Protein AF-A0A7W0SXR6-F1 (afdb_monomer_lite)

Secondary structure (DSSP, 8-state):
-PEEEE-SSS-EEEETTEE----TTHHHHHHHHHHHTTTS-B-HHHHHHHHHTT---TTHHHHHHHHHHHHHHHH-SS--TT-TTTSSEEEETTEEEE---TTSBHHHHHHHHHHHHHHHHHTT-HHHHHHHHHHHHHT--SSTTGGGTT-GGGHHHHHHHHHHHHHHHHHHHHHHHHTT-HHHHHHHHHHHHHHSTT-HHHHHHHHHHHHHTT-HHHHHHHHHHHHHHHHHHTS-PPPHHHHHHHHHHHTT-GGGSPP------------------------------------------SSSSTTS--------PPPSSEEEEEETTEEEEEEE-SS-EEEEEEETTEEEEEETTTTEEEEE-TTT--EEEEEE-SSSEEEEEE-SS-EEEEETTTTEEEEEETTTTEEEEEEE--S-EEEEEEETTEEEEEETTTTEEEEEETTT--EEEEEE--S-EEEEEEETTEEEEEETTTTEEEEEETTTTEEEEEEE--S-EEEEEEETTEEEEEETTTTEEEEEETTTTEEEEEEE--SSEEEEEEETTEEEEEETTTTEEEEEETTTTEEEEEEE-SSEEEEEEE-SS-EEEEEE---GGG--SEEEEE---GGGTT--STT-GGGHHHHTTT---SEEE-SSSSGGGG-EEESSBSSPPPPBGGGTEEEEEBPSS-B-TTSPBP-THHHHHHHHHHHHHH---TTSTTBTTHHHHHHSGGG---TTTEEEETTTTEEEEEBSS--TTHHHHHTSGGGS---TT--S--TTPPPPP-SSEEEEEEETTTEEEEEE-TT---SBTTTB---S-SEEEEE-S--HHHHHHHHHTTS-SEETT---TTTHHHHHHH-TTTEEEEEEEEEEEEEE-TTSTTTTSHHHHHHHHHH--HHHHHHHH-SSTTEEE-SSSSPTTSTT------SSSS--TT-------HHHHHHHHHHHT-TT-EEEEEEEGGGTTHHHHHHHHHHHTT-EEEEEEE-HHHHHSTTSTTSGGG---EEEEEEE-SSS-HHHHHHHHHSSTT--TT-TT---TT----HHHHHHHHHHHHHHTT-HHHHHHHHHHHHHHHHHH-SEEEEEEEEEEEEE-TTEE---EETTTEE-GGG-EE-

Sequence (1123 aa):
MRVEYRVLGSFEVRREDEPVRLPTGNEQALLAMLLLHANQPVSSDRLIDALWGERPPPSAAKMVQIYISRLRQRLDPEPDPDAVEQGAIVTRAAGYQLRVEPGASDLEEFERLRREGTRALAARDHARALDKLTQALALWRGPVLADFSFAAFAQQEIARLDELRVATLEDRIEAELALGRHAELVGELEALVASHPVRERLRRQLMLALYRAGRQADALSVYRDTRSLLVEELGLEPGSELQELERAILRHDPTLDPPAAGSVAMSTAERAGASSPRVLHRRRVAWITVAAVAVGILPLVLAIRALTSSGESEAIEIPANGVGVVDEGKVVAAGTLGSSPADVAFGAGSLWVSSTDGHTVSRIDPGTGAVNQTIRVGSGASGIAADDRSVWVANSLDGTVSRIDPRTNTVVQTIAVGSAPVSIALGRGAVWVASKDDQTVSRLDSRTGILTARIPVGAGPRAIAVGAAGVWVADETRGVVFRLDPVRKAVLDTVNVGNGPVGVAVGVGAIWVANSLDGTLSRIDPRRATVTATIPVGDGPRGVAVVGDKVWVSNEFDGTLAQVDPSTNSVKRTLHIGQRPQGLAASETKLFVAVRSAGGAHRGGSLRLLGEGSFFAGSVDTLNIGAWAATISTNDGLVAFRRVGGVDGSQLVPDLAVSLPTPTDGGRTYTFRLRSGIRYSNGRLVQPEDFRRALERNFLVFHDAAPYDAIVGANRCAAAPRRCDLSLGIATDDRARTVTFHLRSPDPDFLHKLALPYAYAVPTSTPADLGTRSLPATGPYMISRFTPGRELTLVRNPLFREWSKAAQPDGFPDRITWRLGASNLDQVRAVERGDADVAYDGVPPELEREVETQYASQLHVNPRRGATYLFLNTRVPPFDDVRVRRALNYAVDRAAAVRTSARGAGARPTCQILPPDFPGFQPYCPYTKNPRRDGVWTAPDVERARRLVAESGTEGAPVTVWVPDSHRREGPFIANLLGSLGYRARLRPVSSSVYFGPAGPANSGRRVQVGPVSIFADYSAASNLIRPYLSCGAFKPRSGANQNWSGFCDRRIERRIRRALALQTSDPYLASRVWARVDRALVDQAPYVPLFSLRQVDFVSQRVGNYQYNPQWGMLLDQLWVR

Structure (mmCIF, N/CA/C/O backbone):
data_AF-A0A7W0SXR6-F1
#
_entry.id   AF-A0A7W0SXR6-F1
#
loop_
_atom_site.group_PDB
_atom_site.id
_atom_site.type_symbol
_atom_site.label_atom_id
_atom_site.label_alt_id
_atom_site.label_comp_id
_atom_site.label_asym_id
_atom_site.label_entity_id
_atom_site.label_seq_id
_atom_site.pdbx_PDB_ins_code
_atom_site.Cartn_x
_atom_site.Cartn_y
_atom_site.Cartn_z
_atom_site.occupancy
_atom_site.B_iso_or_equiv
_atom_site.auth_seq_id
_atom_site.auth_comp_id
_atom_site.auth_asym_id
_atom_site.auth_atom_id
_atom_site.pdbx_PDB_model_num
ATOM 1 N N . MET A 1 1 ? -61.604 -18.674 -11.306 1.00 60.53 1 MET A N 1
ATOM 2 C CA . MET A 1 1 ? -60.427 -17.786 -11.433 1.00 60.53 1 MET A CA 1
ATOM 3 C C . MET A 1 1 ? -59.172 -18.647 -11.492 1.00 60.53 1 MET A C 1
ATOM 5 O O . MET A 1 1 ? -58.975 -19.442 -10.582 1.00 60.53 1 MET A O 1
ATOM 9 N N . ARG A 1 2 ? -58.361 -18.564 -12.556 1.00 71.06 2 ARG A N 1
ATOM 10 C CA . ARG A 1 2 ? -57.145 -19.391 -12.709 1.00 71.06 2 ARG A CA 1
ATOM 11 C C . ARG A 1 2 ? -55.929 -18.623 -12.183 1.00 71.06 2 ARG A C 1
ATOM 13 O O . ARG A 1 2 ? -55.722 -17.474 -12.572 1.00 71.06 2 ARG A O 1
ATOM 20 N N . VAL A 1 3 ? -55.158 -19.243 -11.291 1.00 85.00 3 VAL A N 1
ATOM 21 C CA . VAL A 1 3 ? -53.890 -18.701 -10.777 1.00 85.00 3 VAL A CA 1
ATOM 22 C C . VAL A 1 3 ? -52.745 -19.350 -11.545 1.00 85.00 3 VAL A C 1
ATOM 24 O O . VAL A 1 3 ? -52.686 -20.572 -11.610 1.00 85.00 3 VAL A O 1
ATOM 27 N N . GLU A 1 4 ? -51.857 -18.549 -12.123 1.00 89.31 4 GLU A N 1
ATOM 28 C CA . GLU A 1 4 ? -50.644 -18.996 -12.809 1.00 89.31 4 GLU A CA 1
ATOM 29 C C . GLU A 1 4 ? -49.412 -18.799 -11.926 1.00 89.31 4 GLU A C 1
ATOM 31 O O . GLU A 1 4 ? -49.241 -17.755 -11.290 1.00 89.31 4 GLU A O 1
ATOM 36 N N . TYR A 1 5 ? -48.516 -19.779 -11.949 1.00 92.31 5 TYR A N 1
ATOM 37 C CA . TYR A 1 5 ? -47.271 -19.803 -11.202 1.00 92.31 5 TYR A CA 1
ATOM 38 C C . TYR A 1 5 ? -46.076 -19.844 -12.148 1.00 92.31 5 TYR A C 1
ATOM 40 O O . TYR A 1 5 ? -46.001 -20.669 -13.062 1.00 92.31 5 TYR A O 1
ATOM 48 N N . ARG A 1 6 ? -45.123 -18.949 -11.909 1.00 92.12 6 ARG A N 1
ATOM 49 C CA . ARG A 1 6 ? -44.034 -18.646 -12.829 1.00 92.12 6 ARG A CA 1
ATOM 50 C C . ARG A 1 6 ? -42.694 -18.734 -12.099 1.00 92.12 6 ARG A C 1
ATOM 52 O O . ARG A 1 6 ? -42.401 -17.880 -11.270 1.00 92.12 6 ARG A O 1
ATOM 59 N N . VAL A 1 7 ? -41.893 -19.765 -12.388 1.00 91.94 7 VAL A N 1
ATOM 60 C CA . VAL A 1 7 ? -40.605 -20.051 -11.710 1.00 91.94 7 VAL A CA 1
ATOM 61 C C . VAL A 1 7 ? -39.400 -20.115 -12.639 1.00 91.94 7 VAL A C 1
ATOM 63 O O . VAL A 1 7 ? -38.268 -20.024 -12.162 1.00 91.94 7 VAL A O 1
ATOM 66 N N . LEU A 1 8 ? -39.606 -20.227 -13.954 1.00 92.56 8 LEU A N 1
ATOM 67 C CA . LEU A 1 8 ? -38.531 -20.254 -14.955 1.00 92.56 8 LEU A CA 1
ATOM 68 C C . LEU A 1 8 ? -37.988 -18.839 -15.239 1.00 92.56 8 LEU A C 1
ATOM 70 O O . LEU A 1 8 ? -37.911 -18.389 -16.379 1.00 92.56 8 LEU A O 1
ATOM 74 N N . GLY A 1 9 ? -37.668 -18.098 -14.181 1.00 90.75 9 GLY A N 1
ATOM 75 C CA . GLY A 1 9 ? -37.290 -16.687 -14.180 1.00 90.75 9 GLY A CA 1
ATOM 76 C C . GLY A 1 9 ? -37.416 -16.108 -12.768 1.00 90.75 9 GLY A C 1
ATOM 77 O O . GLY A 1 9 ? -37.316 -16.839 -11.778 1.00 90.75 9 GLY A O 1
ATOM 78 N N . SER A 1 10 ? -37.706 -14.810 -12.663 1.00 89.50 10 SER A N 1
ATOM 79 C CA . SER A 1 10 ? -38.232 -14.241 -11.415 1.00 89.50 10 SER A CA 1
ATOM 80 C C . SER A 1 10 ? -39.531 -14.943 -11.010 1.00 89.50 10 SER A C 1
ATOM 82 O O . SER A 1 10 ? -40.349 -15.308 -11.861 1.00 89.50 10 SER A O 1
ATOM 84 N N . PHE A 1 11 ? -39.679 -15.163 -9.707 1.00 91.12 11 PHE A N 1
ATOM 85 C CA . PHE A 1 11 ? -40.809 -15.837 -9.097 1.00 91.12 11 PHE A CA 1
ATOM 86 C C . PHE A 1 11 ? -42.038 -14.934 -9.135 1.00 91.12 11 PHE A C 1
ATOM 88 O O . PHE A 1 11 ? -42.105 -13.918 -8.440 1.00 91.12 11 PHE A O 1
ATOM 95 N N . GLU A 1 12 ? -43.036 -15.338 -9.911 1.00 90.06 12 GLU A N 1
ATOM 96 C CA . GLU A 1 12 ? -44.275 -14.590 -10.091 1.00 90.06 12 GLU A CA 1
ATOM 97 C C . GLU A 1 12 ? -45.495 -15.483 -9.854 1.00 90.06 12 GLU A C 1
ATOM 99 O O . GLU A 1 12 ? -45.517 -16.666 -10.199 1.00 90.06 12 GLU A O 1
ATOM 104 N N . VAL A 1 13 ? -46.542 -14.886 -9.289 1.00 91.00 13 VAL A N 1
ATOM 105 C CA . VAL A 1 13 ? -47.876 -15.482 -9.197 1.00 91.00 13 VAL A CA 1
ATOM 106 C C . VAL A 1 13 ? -48.847 -14.506 -9.836 1.00 91.00 13 VAL A C 1
ATOM 108 O O . VAL A 1 13 ? -48.845 -13.325 -9.487 1.00 91.00 13 VAL A O 1
ATOM 111 N N . ARG A 1 14 ? -49.660 -14.972 -10.782 1.00 89.00 14 ARG A N 1
ATOM 112 C CA . ARG A 1 14 ? -50.626 -14.143 -11.513 1.00 89.00 14 ARG A CA 1
ATOM 113 C C . ARG A 1 14 ? -52.030 -14.708 -11.365 1.00 89.00 14 ARG A C 1
ATOM 115 O O . ARG A 1 14 ? -52.203 -15.918 -11.302 1.00 89.00 14 ARG A O 1
ATOM 122 N N . ARG A 1 15 ? -53.036 -13.843 -11.330 1.00 86.56 15 ARG A N 1
ATOM 123 C CA . ARG A 1 15 ? -54.453 -14.208 -11.410 1.00 86.56 15 ARG A CA 1
ATOM 124 C C . ARG A 1 15 ? -55.069 -13.388 -12.529 1.00 86.56 15 ARG A C 1
ATOM 126 O O . ARG A 1 15 ? -55.008 -12.171 -12.455 1.00 86.56 15 ARG A O 1
ATOM 133 N N . GLU A 1 16 ? -55.625 -14.048 -13.545 1.00 78.75 16 GLU A N 1
ATOM 134 C CA . GLU A 1 16 ? -56.238 -13.370 -14.707 1.00 78.75 16 GLU A CA 1
ATOM 135 C C . GLU A 1 16 ? -55.323 -12.282 -15.306 1.00 78.75 16 GLU A C 1
ATOM 137 O O . GLU A 1 16 ? -55.744 -11.167 -15.581 1.00 78.75 16 GLU A O 1
ATOM 142 N N . ASP A 1 17 ? -54.033 -12.608 -15.453 1.00 71.31 17 ASP A N 1
ATOM 143 C CA . ASP A 1 17 ? -52.974 -11.698 -15.909 1.00 71.31 17 ASP A CA 1
ATOM 144 C C . ASP A 1 17 ? -52.621 -10.498 -15.005 1.00 71.31 17 ASP A C 1
ATOM 146 O O . ASP A 1 17 ? -51.746 -9.695 -15.349 1.00 71.31 17 ASP A O 1
ATOM 150 N N . GLU A 1 18 ? -53.156 -10.425 -13.789 1.00 79.81 18 GLU A N 1
ATOM 151 C CA . GLU A 1 18 ? -52.702 -9.472 -12.775 1.00 79.81 18 GLU A CA 1
ATOM 152 C C . GLU A 1 18 ? -51.727 -10.117 -11.773 1.00 79.81 18 GLU A C 1
ATOM 154 O O . GLU A 1 18 ? -51.965 -11.230 -11.296 1.00 79.81 18 GLU A O 1
ATOM 159 N N . PRO A 1 19 ? -50.612 -9.453 -11.411 1.00 83.25 19 PRO A N 1
ATOM 160 C CA . PRO A 1 19 ? -49.669 -9.984 -10.433 1.00 83.25 19 PRO A CA 1
ATOM 161 C C . PRO A 1 19 ? -50.266 -9.992 -9.016 1.00 83.25 19 PRO A C 1
ATOM 163 O O . PRO A 1 19 ? -50.651 -8.956 -8.470 1.00 83.25 19 PRO A O 1
ATOM 166 N N . VAL A 1 20 ? -50.262 -11.159 -8.371 1.00 86.00 20 VAL A N 1
ATOM 167 C CA . VAL A 1 20 ? -50.631 -11.312 -6.960 1.00 86.00 20 VAL A CA 1
ATOM 168 C C . VAL A 1 20 ? -49.468 -10.815 -6.101 1.00 86.00 20 VAL A C 1
ATOM 170 O O . VAL A 1 20 ? -48.392 -11.413 -6.076 1.00 86.00 20 VAL A O 1
ATOM 173 N N . ARG A 1 21 ? -49.666 -9.710 -5.371 1.00 79.69 21 ARG A N 1
ATOM 174 C CA . ARG A 1 21 ? -48.622 -9.144 -4.501 1.00 79.69 21 ARG A CA 1
ATOM 175 C C . ARG A 1 21 ? -48.325 -10.069 -3.320 1.00 79.69 21 ARG A C 1
ATOM 177 O O . ARG A 1 21 ? -49.138 -10.213 -2.406 1.00 79.69 21 ARG A O 1
ATOM 184 N N . LEU A 1 22 ? -47.119 -10.626 -3.307 1.00 78.75 22 LEU A N 1
ATOM 185 C CA . LEU A 1 22 ? -46.560 -11.372 -2.184 1.00 78.75 22 LEU A CA 1
ATOM 186 C C . LEU A 1 22 ? -45.470 -10.522 -1.507 1.00 78.75 22 LEU A C 1
ATOM 188 O O . LEU A 1 22 ? -44.608 -9.991 -2.206 1.00 78.75 22 LEU A O 1
ATOM 192 N N . PRO A 1 23 ? -45.484 -10.351 -0.173 1.00 73.44 23 PRO A N 1
ATOM 193 C CA . PRO A 1 23 ? -44.376 -9.730 0.541 1.00 73.44 23 PRO A CA 1
ATOM 194 C C . PRO A 1 23 ? -43.096 -10.538 0.338 1.00 73.44 23 PRO A C 1
ATOM 196 O O . PRO A 1 23 ? -43.107 -11.768 0.438 1.00 73.44 23 PRO A O 1
ATOM 199 N N . THR A 1 24 ? -41.993 -9.837 0.090 1.00 72.25 24 THR A N 1
ATOM 200 C CA . THR A 1 24 ? -40.676 -10.452 -0.067 1.00 72.25 24 THR A CA 1
ATOM 201 C C . THR A 1 24 ? -40.219 -11.114 1.239 1.00 72.25 24 THR A C 1
ATOM 203 O O . THR A 1 24 ? -40.571 -10.685 2.341 1.00 72.25 24 THR A O 1
ATOM 206 N N . GLY A 1 25 ? -39.433 -12.187 1.125 1.00 81.69 25 GLY A N 1
ATOM 207 C CA . GLY A 1 25 ? -38.901 -12.938 2.267 1.00 81.69 25 GLY A CA 1
ATOM 208 C C . GLY A 1 25 ? -39.602 -14.279 2.491 1.00 81.69 25 GLY A C 1
ATOM 209 O O . GLY A 1 25 ? -39.918 -14.993 1.540 1.00 81.69 25 GLY A O 1
ATOM 210 N N . ASN A 1 26 ? -39.819 -14.649 3.756 1.00 84.69 26 ASN A N 1
ATOM 211 C CA . ASN A 1 26 ? -40.185 -16.022 4.125 1.00 84.69 26 ASN A CA 1
ATOM 212 C C . ASN A 1 26 ? -41.546 -16.490 3.577 1.00 84.69 26 ASN A C 1
ATOM 214 O O . ASN A 1 26 ? -41.716 -17.678 3.333 1.00 84.69 26 ASN A O 1
ATOM 218 N N . GLU A 1 27 ? -42.506 -15.589 3.347 1.00 87.56 27 GLU A N 1
ATOM 219 C CA . GLU A 1 27 ? -43.802 -15.956 2.748 1.00 87.56 27 GLU A CA 1
ATOM 220 C C . GLU A 1 27 ? -43.644 -16.379 1.275 1.00 87.56 27 GLU A C 1
ATOM 222 O O . GLU A 1 27 ? -44.198 -17.397 0.862 1.00 87.56 27 GLU A O 1
ATOM 227 N N . GLN A 1 28 ? -42.843 -15.641 0.499 1.00 89.38 28 GLN A N 1
ATOM 228 C CA . GLN A 1 28 ? -42.548 -15.953 -0.903 1.00 89.38 28 GLN A CA 1
ATOM 229 C C . GLN A 1 28 ? -41.696 -17.227 -1.023 1.00 89.38 28 GLN A C 1
ATOM 231 O O . GLN A 1 28 ? -41.984 -18.081 -1.857 1.00 89.38 28 GLN A O 1
ATOM 236 N N . ALA A 1 29 ? -40.692 -17.388 -0.151 1.00 89.44 29 ALA A N 1
ATOM 237 C CA . ALA A 1 29 ? -39.849 -18.585 -0.103 1.00 89.44 29 ALA A CA 1
ATOM 238 C C . ALA A 1 29 ? -40.648 -19.848 0.257 1.00 89.44 29 ALA A C 1
ATOM 240 O O . ALA A 1 29 ? -40.442 -20.899 -0.347 1.00 89.44 29 ALA A O 1
ATOM 241 N N . LEU A 1 30 ? -41.602 -19.742 1.192 1.00 92.25 30 LEU A N 1
ATOM 242 C CA . LEU A 1 30 ? -42.489 -20.850 1.545 1.00 92.25 30 LEU A CA 1
ATOM 243 C C . LEU A 1 30 ? -43.328 -21.280 0.340 1.00 92.25 30 LEU A C 1
ATOM 245 O O . LEU A 1 30 ? -43.419 -22.473 0.055 1.00 92.25 30 LEU A O 1
ATOM 249 N N . LEU A 1 31 ? -43.929 -20.323 -0.375 1.00 92.12 31 LEU A N 1
ATOM 250 C CA . LEU A 1 31 ? -44.737 -20.637 -1.552 1.00 92.12 31 LEU A CA 1
ATOM 251 C C . LEU A 1 31 ? -43.888 -21.240 -2.677 1.00 92.12 31 LEU A C 1
ATOM 253 O O . LEU A 1 31 ? -44.317 -22.209 -3.295 1.00 92.12 31 LEU A O 1
ATOM 257 N N . ALA A 1 32 ? -42.681 -20.717 -2.906 1.00 91.38 32 ALA A N 1
ATOM 258 C CA . ALA A 1 32 ? -41.741 -21.291 -3.862 1.00 91.38 32 ALA A CA 1
ATOM 259 C C . ALA A 1 32 ? -41.397 -22.744 -3.509 1.00 91.38 32 ALA A C 1
ATOM 261 O O . ALA A 1 32 ? -41.444 -23.607 -4.379 1.00 91.38 32 ALA A O 1
ATOM 262 N N . MET A 1 33 ? -41.148 -23.047 -2.231 1.00 90.81 33 MET A N 1
ATOM 263 C CA . MET A 1 33 ? -40.877 -24.414 -1.778 1.00 90.81 33 MET A CA 1
ATOM 264 C C . MET A 1 33 ? -42.071 -25.357 -1.995 1.00 90.81 33 MET A C 1
ATOM 266 O O . MET A 1 33 ? -41.889 -26.492 -2.432 1.00 90.81 33 MET A O 1
ATOM 270 N N . LEU A 1 34 ? -43.297 -24.896 -1.726 1.00 91.69 34 LEU A N 1
ATOM 271 C CA . LEU A 1 34 ? -44.502 -25.681 -2.011 1.00 91.69 34 LEU A CA 1
ATOM 272 C C . LEU A 1 34 ? -44.721 -25.888 -3.513 1.00 91.69 34 LEU A C 1
ATOM 274 O O . LEU A 1 34 ? -45.203 -26.941 -3.912 1.00 91.69 34 LEU A O 1
ATOM 278 N N . LEU A 1 35 ? -44.365 -24.909 -4.342 1.00 91.06 35 LEU A N 1
ATOM 279 C CA . LEU A 1 35 ? -44.508 -24.986 -5.792 1.00 91.06 35 LEU A CA 1
ATOM 280 C C . LEU A 1 35 ? -43.475 -25.917 -6.439 1.00 91.06 35 LEU A C 1
ATOM 282 O O . LEU A 1 35 ? -43.820 -26.661 -7.351 1.00 91.06 35 LEU A O 1
ATOM 286 N N . LEU A 1 36 ? -42.240 -25.948 -5.933 1.00 88.44 36 LEU A N 1
ATOM 287 C CA . LEU A 1 36 ? -41.239 -26.946 -6.339 1.00 88.44 36 LEU A CA 1
ATOM 288 C C . LEU A 1 36 ? -41.672 -28.384 -6.002 1.00 88.44 36 LEU A C 1
ATOM 290 O O . LEU A 1 36 ? -41.210 -29.340 -6.619 1.00 88.44 36 LEU A O 1
ATOM 294 N N . HIS A 1 37 ? -42.589 -28.530 -5.045 1.00 89.19 37 HIS A N 1
ATOM 295 C CA . HIS A 1 37 ? -43.256 -29.777 -4.680 1.00 89.19 37 HIS A CA 1
ATOM 296 C C . HIS A 1 37 ? -44.761 -29.724 -4.976 1.00 89.19 37 HIS A C 1
ATOM 298 O O . HIS A 1 37 ? -45.569 -30.257 -4.210 1.00 89.19 37 HIS A O 1
ATOM 304 N N . ALA A 1 38 ? -45.147 -29.064 -6.075 1.00 89.25 38 ALA A N 1
ATOM 305 C CA . ALA A 1 38 ? -46.545 -28.910 -6.454 1.00 89.25 38 ALA A CA 1
ATOM 306 C C . ALA A 1 38 ? -47.273 -30.258 -6.450 1.00 89.25 38 ALA A C 1
ATOM 308 O O . ALA A 1 38 ? -46.742 -31.288 -6.872 1.00 89.25 38 ALA A O 1
ATOM 309 N N . ASN A 1 39 ? -48.508 -30.248 -5.955 1.00 89.81 39 ASN A N 1
ATOM 310 C CA . ASN A 1 39 ? -49.354 -31.426 -5.820 1.00 89.81 39 ASN A CA 1
ATOM 311 C C . ASN A 1 39 ? -48.785 -32.532 -4.900 1.00 89.81 39 ASN A C 1
ATOM 313 O O . ASN A 1 39 ? -49.358 -33.619 -4.855 1.00 89.81 39 ASN A O 1
ATOM 317 N N . GLN A 1 40 ? -47.764 -32.256 -4.078 1.00 90.38 40 GLN A N 1
ATOM 318 C CA . GLN A 1 40 ? -47.244 -33.160 -3.041 1.00 90.38 40 GLN A CA 1
ATOM 319 C C . GLN A 1 40 ? -47.257 -32.492 -1.649 1.00 90.38 40 GLN A C 1
ATOM 321 O O . GLN A 1 40 ? -47.087 -31.276 -1.548 1.00 90.38 40 GLN A O 1
ATOM 326 N N . PRO A 1 41 ? -47.479 -33.242 -0.551 1.00 91.69 41 PRO A N 1
ATOM 327 C CA . PRO A 1 41 ? -47.412 -32.680 0.797 1.00 91.69 41 PRO A CA 1
ATOM 328 C C . PRO A 1 41 ? -45.960 -32.425 1.243 1.00 91.69 41 PRO A C 1
ATOM 330 O O . PRO A 1 41 ? -45.106 -33.306 1.151 1.00 91.69 41 PRO A O 1
ATOM 333 N N . VAL A 1 42 ? -45.699 -31.235 1.793 1.00 93.81 42 VAL A N 1
ATOM 334 C CA . VAL A 1 42 ? -44.420 -30.819 2.390 1.00 93.81 42 VAL A CA 1
ATOM 335 C C . VAL A 1 42 ? -44.598 -30.630 3.897 1.00 93.81 42 VAL A C 1
ATOM 337 O O . VAL A 1 42 ? -45.459 -29.863 4.337 1.00 93.81 42 VAL A O 1
ATOM 340 N N . SER A 1 43 ? -43.793 -31.327 4.701 1.00 93.81 43 SER A N 1
ATOM 341 C CA . SER A 1 43 ? -43.894 -31.288 6.165 1.00 93.81 43 SER A CA 1
ATOM 342 C C . SER A 1 43 ? -43.530 -29.919 6.747 1.00 93.81 43 SER A C 1
ATOM 344 O O . SER A 1 43 ? -42.724 -29.176 6.183 1.00 93.81 43 SER A O 1
ATOM 346 N N . SER A 1 44 ? -44.089 -29.598 7.919 1.00 90.75 44 SER A N 1
ATOM 347 C CA . SER A 1 44 ? -43.765 -28.361 8.645 1.00 90.75 44 SER A CA 1
ATOM 348 C C . SER A 1 44 ? -42.269 -28.239 8.937 1.00 90.75 44 SER A C 1
ATOM 350 O O . SER A 1 44 ? -41.718 -27.162 8.746 1.00 90.75 44 SER A O 1
ATOM 352 N N . ASP A 1 45 ? -41.606 -29.330 9.328 1.00 88.94 45 ASP A N 1
ATOM 353 C CA . ASP A 1 45 ? -40.166 -29.334 9.619 1.00 88.94 45 ASP A CA 1
ATOM 354 C C . ASP A 1 45 ? -39.346 -28.980 8.377 1.00 88.94 45 ASP A C 1
ATOM 356 O O . ASP A 1 45 ? -38.465 -28.129 8.432 1.00 88.94 45 ASP A O 1
ATOM 360 N N . ARG A 1 46 ? -39.716 -29.524 7.211 1.00 89.19 46 ARG A N 1
ATOM 361 C CA . ARG A 1 46 ? -39.040 -29.214 5.947 1.00 89.19 46 ARG A CA 1
ATOM 362 C C . ARG A 1 46 ? -39.254 -27.764 5.511 1.00 89.19 46 ARG A C 1
ATOM 364 O O . ARG A 1 46 ? -38.346 -27.156 4.949 1.00 89.19 46 ARG A O 1
ATOM 371 N N . LEU A 1 47 ? -40.433 -27.195 5.777 1.00 92.44 47 LEU A N 1
ATOM 372 C CA . LEU A 1 47 ? -40.687 -25.767 5.557 1.00 92.44 47 LEU A CA 1
ATOM 373 C C . LEU A 1 47 ? -39.888 -24.895 6.536 1.00 92.44 47 LEU A C 1
ATOM 375 O O . LEU A 1 47 ? -39.388 -23.847 6.141 1.00 92.44 47 LEU A O 1
ATOM 379 N N . ILE A 1 48 ? -39.733 -25.319 7.794 1.00 91.25 48 ILE A N 1
ATOM 380 C CA . ILE A 1 48 ? -38.915 -24.614 8.788 1.00 91.25 48 ILE A CA 1
ATOM 381 C C . ILE A 1 48 ? -37.444 -24.608 8.361 1.00 91.25 48 ILE A C 1
ATOM 383 O O . ILE A 1 48 ? -36.827 -23.542 8.307 1.00 91.25 48 ILE A O 1
ATOM 387 N N . ASP A 1 49 ? -36.910 -25.766 7.985 1.00 88.19 49 ASP A N 1
ATOM 388 C CA . ASP A 1 49 ? -35.529 -25.899 7.526 1.00 88.19 49 ASP A CA 1
ATOM 389 C C . ASP A 1 49 ? -35.273 -25.057 6.269 1.00 88.19 49 ASP A C 1
ATOM 391 O O . ASP A 1 49 ? -34.254 -24.372 6.176 1.00 88.19 49 ASP A O 1
ATOM 395 N N . ALA A 1 50 ? -36.219 -25.028 5.325 1.00 86.44 50 ALA A N 1
ATOM 396 C CA . ALA A 1 50 ? -36.101 -24.221 4.112 1.00 86.44 50 ALA A CA 1
ATOM 397 C C . ALA A 1 50 ? -36.065 -22.706 4.391 1.00 86.44 50 ALA A C 1
ATOM 399 O O . ALA A 1 50 ? -35.354 -21.971 3.704 1.00 86.44 50 ALA A O 1
ATOM 400 N N . LEU A 1 51 ? -36.818 -22.235 5.391 1.00 89.44 51 LEU A N 1
ATOM 401 C CA . LEU A 1 51 ? -36.939 -20.811 5.716 1.00 89.44 51 LEU A CA 1
ATOM 402 C C . LEU A 1 51 ? -35.845 -20.290 6.657 1.00 89.44 51 LEU A C 1
ATOM 404 O O . LEU A 1 51 ? -35.482 -19.116 6.567 1.00 89.44 51 LEU A O 1
ATOM 408 N N . TRP A 1 52 ? -35.339 -21.121 7.573 1.00 89.19 52 TRP A N 1
ATOM 409 C CA . TRP A 1 52 ? -34.421 -20.681 8.635 1.00 89.19 52 TRP A CA 1
ATOM 410 C C . TRP A 1 52 ? -33.127 -21.506 8.766 1.00 89.19 52 TRP A C 1
ATOM 412 O O . TRP A 1 52 ? -32.236 -21.104 9.522 1.00 89.19 52 TRP A O 1
ATOM 422 N N . GLY A 1 53 ? -32.975 -22.614 8.034 1.00 83.25 53 GLY A N 1
ATOM 423 C CA . GLY A 1 53 ? -31.797 -23.485 8.102 1.00 83.25 53 GLY A CA 1
ATOM 424 C C . GLY A 1 53 ? -31.536 -24.026 9.512 1.00 83.25 53 GLY A C 1
ATOM 425 O O . GLY A 1 53 ? -32.460 -24.277 10.274 1.00 83.25 53 GLY A O 1
ATOM 426 N N . GLU A 1 54 ? -30.262 -24.142 9.905 1.00 74.50 54 GLU A N 1
ATOM 427 C CA . GLU A 1 54 ? -29.843 -24.718 11.200 1.00 74.50 54 GLU A CA 1
ATOM 428 C C . GLU A 1 54 ? -30.214 -23.881 12.445 1.00 74.50 54 GLU A C 1
ATOM 430 O O . GLU A 1 54 ? -29.907 -24.274 13.572 1.00 74.50 54 GLU A O 1
ATOM 435 N N . ARG A 1 55 ? -30.814 -22.691 12.286 1.00 76.62 55 ARG A N 1
ATOM 436 C CA . ARG A 1 55 ? -31.147 -21.791 13.409 1.00 76.62 55 ARG A CA 1
ATOM 437 C C . ARG A 1 55 ? -32.591 -21.288 13.352 1.00 76.62 55 ARG A C 1
ATOM 439 O O . ARG A 1 55 ? -32.806 -20.074 13.267 1.00 76.62 55 ARG A O 1
ATOM 446 N N . PRO A 1 56 ? -33.591 -22.180 13.437 1.00 86.81 56 PRO A N 1
ATOM 447 C CA . PRO A 1 56 ? -34.977 -21.758 13.498 1.00 86.81 56 PRO A CA 1
ATOM 448 C C . PRO A 1 56 ? -35.258 -21.008 14.813 1.00 86.81 56 PRO A C 1
ATOM 450 O O . PRO A 1 56 ? -34.806 -21.426 15.883 1.00 86.81 56 PRO A O 1
ATOM 453 N N . PRO A 1 57 ? -36.002 -19.890 14.781 1.00 86.19 57 PRO A N 1
ATOM 454 C CA . PRO A 1 57 ? -36.466 -19.240 16.001 1.00 86.19 57 PRO A CA 1
ATOM 455 C C . PRO A 1 57 ? -37.446 -20.154 16.762 1.00 86.19 57 PRO A C 1
ATOM 457 O O . PRO A 1 57 ? -38.168 -20.928 16.131 1.00 86.19 57 PRO A O 1
ATOM 460 N N . PRO A 1 58 ? -37.578 -20.020 18.097 1.00 83.06 58 PRO A N 1
ATOM 461 C CA . PRO A 1 58 ? -38.480 -20.863 18.895 1.00 83.06 58 PRO A CA 1
ATOM 462 C C . PRO A 1 58 ? -39.951 -20.831 18.444 1.00 83.06 58 PRO A C 1
ATOM 464 O O . PRO A 1 58 ? -40.718 -21.742 18.734 1.00 83.06 58 PRO A O 1
ATOM 467 N N . SER A 1 59 ? -40.357 -19.779 17.727 1.00 89.38 59 SER A N 1
ATOM 468 C CA . SER A 1 59 ? -41.704 -19.585 17.183 1.00 89.38 59 SER A CA 1
ATOM 469 C C . SER A 1 59 ? -41.889 -20.078 15.738 1.00 89.38 59 SER A C 1
ATOM 471 O O . SER A 1 59 ? -42.948 -19.830 15.161 1.00 89.38 59 SER A O 1
ATOM 473 N N . ALA A 1 60 ? -40.907 -20.763 15.135 1.00 88.00 60 ALA A N 1
ATOM 474 C CA . ALA A 1 60 ? -40.906 -21.130 13.712 1.00 88.00 60 ALA A CA 1
ATOM 475 C C . ALA A 1 60 ? -42.168 -21.887 13.264 1.00 88.00 60 ALA A C 1
ATOM 477 O O . ALA A 1 60 ? -42.809 -21.482 12.295 1.00 88.00 60 ALA A O 1
ATOM 478 N N . ALA A 1 61 ? -42.597 -22.907 14.015 1.00 87.94 61 ALA A N 1
ATOM 479 C CA . ALA A 1 61 ? -43.807 -23.673 13.700 1.00 87.94 61 ALA A CA 1
ATOM 480 C C . ALA A 1 61 ? -45.073 -22.796 13.653 1.00 87.94 61 ALA A C 1
ATOM 482 O O . ALA A 1 61 ? -45.883 -22.899 12.730 1.00 87.94 61 ALA A O 1
ATOM 483 N N . LYS A 1 62 ? -45.212 -21.866 14.608 1.00 88.88 62 LYS A N 1
ATOM 484 C CA . LYS A 1 62 ? -46.328 -20.910 14.641 1.00 88.88 62 LYS A CA 1
ATOM 485 C C . LYS A 1 62 ? -46.250 -19.917 13.477 1.00 88.88 62 LYS A C 1
ATOM 487 O O . LYS A 1 62 ? -47.277 -19.544 12.921 1.00 88.88 62 LYS A O 1
ATOM 492 N N . MET A 1 63 ? -45.048 -19.503 13.078 1.00 90.56 63 MET A N 1
ATOM 493 C CA . MET A 1 63 ? -44.865 -18.612 11.929 1.00 90.56 63 MET A CA 1
ATOM 494 C C . MET A 1 63 ? -45.203 -19.286 10.599 1.00 90.56 63 MET A C 1
ATOM 496 O O . MET A 1 63 ? -45.845 -18.647 9.773 1.00 90.56 63 MET A O 1
ATOM 500 N N . VAL A 1 64 ? -44.866 -20.567 10.410 1.00 92.44 64 VAL A N 1
ATOM 501 C CA . VAL A 1 64 ? -45.295 -21.334 9.223 1.00 92.44 64 VAL A CA 1
ATOM 502 C C . VAL A 1 64 ? -46.819 -21.343 9.110 1.00 92.44 64 VAL A C 1
ATOM 504 O O . VAL A 1 64 ? -47.347 -21.029 8.048 1.00 92.44 64 VAL A O 1
ATOM 507 N N . GLN A 1 65 ? -47.540 -21.602 10.205 1.00 90.19 65 GLN A N 1
ATOM 508 C CA . GLN A 1 65 ? -49.010 -21.552 10.213 1.00 90.19 65 GLN A CA 1
ATOM 509 C C . GLN A 1 65 ? -49.553 -20.164 9.832 1.00 90.19 65 GLN A C 1
ATOM 511 O O . GLN A 1 65 ? -50.504 -20.062 9.056 1.00 90.19 65 GLN A O 1
ATOM 516 N N . ILE A 1 66 ? -48.930 -19.090 10.335 1.00 90.12 66 ILE A N 1
ATOM 517 C CA . ILE A 1 66 ? -49.294 -17.706 9.988 1.00 90.12 66 ILE A CA 1
ATOM 518 C C . ILE A 1 66 ? -49.065 -17.442 8.495 1.00 90.12 66 ILE A C 1
ATOM 520 O O . ILE A 1 66 ? -49.937 -16.873 7.838 1.00 90.12 66 ILE A O 1
ATOM 524 N N . TYR A 1 67 ? -47.923 -17.861 7.947 1.00 91.69 67 TYR A N 1
ATOM 525 C CA . TYR A 1 67 ? -47.609 -17.691 6.529 1.00 91.69 67 TYR A CA 1
ATOM 526 C C . TYR A 1 67 ? -48.567 -18.484 5.637 1.00 91.69 67 TYR A C 1
ATOM 528 O O . TYR A 1 67 ? -49.083 -17.923 4.675 1.00 91.69 67 TYR A O 1
ATOM 536 N N . ILE A 1 68 ? -48.891 -19.733 5.986 1.00 91.25 68 ILE A N 1
ATOM 537 C CA . ILE A 1 68 ? -49.884 -20.547 5.266 1.00 91.25 68 ILE A CA 1
ATOM 538 C C . ILE A 1 68 ? -51.258 -19.871 5.272 1.00 91.25 68 ILE A C 1
ATOM 540 O O . ILE A 1 68 ? -51.890 -19.766 4.225 1.00 91.25 68 ILE A O 1
ATOM 544 N N . SER A 1 69 ? -51.708 -19.372 6.427 1.00 86.75 69 SER A N 1
ATOM 545 C CA . SER A 1 69 ? -52.993 -18.671 6.544 1.00 86.75 69 SER A CA 1
ATOM 546 C C . SER A 1 69 ? -53.056 -17.433 5.638 1.00 86.75 69 SER A C 1
ATOM 548 O O . SER A 1 69 ? -54.009 -17.260 4.879 1.00 86.75 69 SER A O 1
ATOM 550 N N . ARG A 1 70 ? -51.995 -16.616 5.624 1.00 87.94 70 ARG A N 1
ATOM 551 C CA . ARG A 1 70 ? -51.897 -15.438 4.744 1.00 87.94 70 ARG A CA 1
ATOM 552 C C . ARG A 1 70 ? -51.828 -15.809 3.267 1.00 87.94 70 ARG A C 1
ATOM 554 O O . ARG A 1 70 ? -52.428 -15.128 2.443 1.00 87.94 70 ARG A O 1
ATOM 561 N N . LEU A 1 71 ? -51.094 -16.864 2.919 1.00 89.00 71 LEU A N 1
ATOM 562 C CA . LEU A 1 71 ? -51.004 -17.332 1.537 1.00 89.00 71 LEU A CA 1
ATOM 563 C C . LEU A 1 71 ? -52.354 -17.851 1.039 1.00 89.00 71 LEU A C 1
ATOM 565 O O . LEU A 1 71 ? -52.734 -17.494 -0.069 1.00 89.00 71 LEU A O 1
ATOM 569 N N . ARG A 1 72 ? -53.115 -18.586 1.862 1.00 88.06 72 ARG A N 1
ATOM 570 C CA . ARG A 1 72 ? -54.498 -18.986 1.543 1.00 88.06 72 ARG A CA 1
ATOM 571 C C . ARG A 1 72 ? -55.373 -17.779 1.226 1.00 88.06 72 ARG A C 1
ATOM 573 O O . ARG A 1 72 ? -55.938 -17.723 0.147 1.00 88.06 72 ARG A O 1
ATOM 580 N N . GLN A 1 73 ? -55.387 -16.769 2.098 1.00 83.00 73 GLN A N 1
ATOM 581 C CA . GLN A 1 73 ? -56.166 -15.540 1.878 1.00 83.00 73 GLN A CA 1
ATOM 582 C C . GLN A 1 73 ? -55.794 -14.809 0.580 1.00 83.00 73 GLN A C 1
ATOM 584 O O . GLN A 1 73 ? -56.637 -14.171 -0.043 1.00 83.00 73 GLN A O 1
ATOM 589 N N . ARG A 1 74 ? -54.520 -14.860 0.174 1.00 86.12 74 ARG A N 1
ATOM 590 C CA . ARG A 1 74 ? -54.066 -14.196 -1.055 1.00 86.12 74 ARG A CA 1
ATOM 591 C C . ARG A 1 74 ? -54.346 -15.013 -2.306 1.00 86.12 74 ARG A C 1
ATOM 593 O O . ARG A 1 74 ? -54.642 -14.417 -3.339 1.00 86.12 74 ARG A O 1
ATOM 600 N N . LEU A 1 75 ? -54.233 -16.337 -2.234 1.00 82.88 75 LEU A N 1
ATOM 601 C CA . LEU A 1 75 ? -54.444 -17.239 -3.366 1.00 82.88 75 LEU A CA 1
ATOM 602 C C . LEU A 1 75 ? -55.934 -17.536 -3.608 1.00 82.88 75 LEU A C 1
ATOM 604 O O . LEU A 1 75 ? -56.307 -17.668 -4.772 1.00 82.88 75 LEU A O 1
ATOM 608 N N . ASP A 1 76 ? -56.767 -17.473 -2.563 1.00 78.00 76 ASP A N 1
ATOM 609 C CA . ASP A 1 76 ? -58.214 -17.724 -2.587 1.00 78.00 76 ASP A CA 1
ATOM 610 C C . ASP A 1 76 ? -58.977 -16.542 -1.927 1.00 78.00 76 ASP A C 1
ATOM 612 O O . ASP A 1 76 ? -59.094 -16.493 -0.702 1.00 78.00 76 ASP A O 1
ATOM 616 N N . PRO A 1 77 ? -59.461 -15.543 -2.697 1.00 59.88 77 PRO A N 1
ATOM 617 C CA . PRO A 1 77 ? -60.057 -14.311 -2.160 1.00 59.88 77 PRO A CA 1
ATOM 618 C C . PRO A 1 77 ? -61.514 -14.470 -1.683 1.00 59.88 77 PRO A C 1
ATOM 620 O O . PRO A 1 77 ? -61.985 -13.627 -0.923 1.00 59.88 77 PRO A O 1
ATOM 623 N N . GLU A 1 78 ? -62.198 -15.554 -2.067 1.00 62.25 78 GLU A N 1
ATOM 624 C CA . GLU A 1 78 ? -63.481 -15.999 -1.498 1.00 62.25 78 GLU A CA 1
ATOM 625 C C . GLU A 1 78 ? -63.272 -17.330 -0.750 1.00 62.25 78 GLU A C 1
ATOM 627 O O . GLU A 1 78 ? -63.643 -18.393 -1.249 1.00 62.25 78 GLU A O 1
ATOM 632 N N . PRO A 1 79 ? -62.588 -17.320 0.408 1.00 54.31 79 PRO A N 1
ATOM 633 C CA . PRO A 1 79 ? -62.344 -18.540 1.160 1.00 54.31 79 PRO A CA 1
ATOM 634 C C . PRO A 1 79 ? -63.657 -19.011 1.791 1.00 54.31 79 PRO A C 1
ATOM 636 O O . PRO A 1 79 ? -64.159 -18.370 2.713 1.00 54.31 79 PRO A O 1
ATOM 639 N N . ASP A 1 80 ? -64.202 -20.132 1.320 1.00 57.53 80 ASP A N 1
ATOM 640 C CA . ASP A 1 80 ? -65.252 -20.851 2.040 1.00 57.53 80 ASP A CA 1
ATOM 641 C C . ASP A 1 80 ? -64.653 -21.378 3.366 1.00 57.53 80 ASP A C 1
ATOM 643 O O . ASP A 1 80 ? -63.735 -22.211 3.331 1.00 57.53 80 ASP A O 1
ATOM 647 N N . PRO A 1 81 ? -65.101 -20.877 4.537 1.00 55.41 81 PRO A N 1
ATOM 648 C CA . PRO A 1 81 ? -64.557 -21.264 5.838 1.00 55.41 81 PRO A CA 1
ATOM 649 C C . PRO A 1 81 ? -64.695 -22.764 6.128 1.00 55.41 81 PRO A C 1
ATOM 651 O O . PRO A 1 81 ? -63.883 -23.304 6.884 1.00 55.41 81 PRO A O 1
ATOM 654 N N . ASP A 1 82 ? -65.671 -23.428 5.501 1.00 53.09 82 ASP A N 1
ATOM 655 C CA . ASP A 1 82 ? -65.962 -24.851 5.676 1.00 53.09 82 ASP A CA 1
ATOM 656 C C . ASP A 1 82 ? -65.221 -25.735 4.647 1.00 53.09 82 ASP A C 1
ATOM 658 O O . ASP A 1 82 ? -65.163 -26.957 4.799 1.00 53.09 82 ASP A O 1
ATOM 662 N N . ALA A 1 83 ? -64.553 -25.139 3.646 1.00 56.25 83 ALA A N 1
ATOM 663 C CA . ALA A 1 83 ? -63.843 -25.842 2.571 1.00 56.25 83 ALA A CA 1
ATOM 664 C C . ALA A 1 83 ? -62.305 -25.751 2.673 1.00 56.25 83 ALA A C 1
ATOM 666 O O . ALA A 1 83 ? -61.598 -25.616 1.669 1.00 56.25 83 ALA A O 1
ATOM 667 N N . VAL A 1 84 ? -61.742 -25.897 3.881 1.00 55.28 84 VAL A N 1
ATOM 668 C CA . VAL A 1 84 ? -60.276 -25.959 4.118 1.00 55.28 84 VAL A CA 1
ATOM 669 C C . VAL A 1 84 ? -59.584 -27.050 3.271 1.00 55.28 84 VAL A C 1
ATOM 671 O O . VAL A 1 84 ? -58.387 -26.960 2.984 1.00 55.28 84 VAL A O 1
ATOM 674 N N . GLU A 1 85 ? -60.338 -28.060 2.826 1.00 56.22 85 GLU A N 1
ATOM 675 C CA . GLU A 1 85 ? -59.873 -29.136 1.942 1.00 56.22 85 GLU A CA 1
ATOM 676 C C . GLU A 1 85 ? -59.941 -28.816 0.432 1.00 56.22 85 GLU A C 1
ATOM 678 O O . GLU A 1 85 ? -59.418 -29.596 -0.367 1.00 56.22 85 GLU A O 1
ATOM 683 N N . GLN A 1 86 ? -60.538 -27.689 0.019 1.00 60.78 86 GLN A N 1
ATOM 684 C CA . GLN A 1 86 ? -60.744 -27.334 -1.397 1.00 60.78 86 GLN A CA 1
ATOM 685 C C . GLN A 1 86 ? -59.928 -26.121 -1.888 1.00 60.78 86 GLN A C 1
ATOM 687 O O . GLN A 1 86 ? -59.840 -25.932 -3.100 1.00 60.78 86 GLN A O 1
ATOM 692 N N . GLY A 1 87 ? -59.287 -25.354 -0.996 1.00 70.81 87 GLY A N 1
ATOM 693 C CA . GLY A 1 87 ? -58.452 -24.192 -1.357 1.00 70.81 87 GLY A CA 1
ATOM 694 C C . GLY A 1 87 ? -57.111 -24.529 -2.037 1.00 70.81 87 GLY A C 1
ATOM 695 O O . GLY A 1 87 ? -56.696 -25.690 -2.106 1.00 70.81 87 GLY A O 1
ATOM 696 N N . ALA A 1 88 ? -56.392 -23.505 -2.508 1.00 81.88 88 ALA A N 1
ATOM 697 C CA . ALA A 1 88 ? -55.122 -23.634 -3.228 1.00 81.88 88 ALA A CA 1
ATOM 698 C C . ALA A 1 88 ? -54.016 -24.294 -2.387 1.00 81.88 88 ALA A C 1
ATOM 700 O O . ALA A 1 88 ? -53.202 -25.049 -2.914 1.00 81.88 88 ALA A O 1
ATOM 701 N N . ILE A 1 89 ? -53.984 -24.055 -1.071 1.00 88.69 89 ILE A N 1
ATOM 702 C CA . ILE A 1 89 ? -53.068 -24.738 -0.143 1.00 88.69 89 ILE A CA 1
ATOM 703 C C . ILE A 1 89 ? -53.882 -25.566 0.849 1.00 88.69 89 ILE A C 1
ATOM 705 O O . ILE A 1 89 ? -54.499 -25.015 1.761 1.00 88.69 89 ILE A O 1
ATOM 709 N N . VAL A 1 90 ? -53.821 -26.890 0.751 1.00 88.56 90 VAL A N 1
ATOM 710 C CA . VAL A 1 90 ? -54.550 -27.811 1.639 1.00 88.56 90 VAL A CA 1
ATOM 711 C C . VAL A 1 90 ? -53.640 -28.358 2.737 1.00 88.56 90 VAL A C 1
ATOM 713 O O . VAL A 1 90 ? -52.448 -28.593 2.525 1.00 88.56 90 VAL A O 1
ATOM 716 N N . THR A 1 91 ? -54.194 -28.553 3.935 1.00 87.56 91 THR A N 1
ATOM 717 C CA . THR A 1 91 ? -53.495 -29.262 5.016 1.00 87.56 91 THR A CA 1
ATOM 718 C C . THR A 1 91 ? -53.789 -30.753 4.875 1.00 87.56 91 THR A C 1
ATOM 720 O O . THR A 1 91 ? -54.947 -31.157 4.866 1.00 87.56 91 THR A O 1
ATOM 723 N N . ARG A 1 92 ? -52.751 -31.581 4.764 1.00 84.81 92 ARG A N 1
ATOM 724 C CA . ARG A 1 92 ? -52.831 -33.049 4.755 1.00 84.81 92 ARG A CA 1
ATOM 725 C C . ARG A 1 92 ? -52.160 -33.600 6.014 1.00 84.81 92 ARG A C 1
ATOM 727 O O . ARG A 1 92 ? -51.376 -32.906 6.653 1.00 84.81 92 ARG A O 1
ATOM 734 N N . ALA A 1 93 ? -52.390 -34.875 6.329 1.00 77.56 93 ALA A N 1
ATOM 735 C CA . ALA A 1 93 ? -51.751 -35.533 7.476 1.00 77.56 93 ALA A CA 1
ATOM 736 C C . ALA A 1 93 ? -50.208 -35.418 7.471 1.00 77.56 93 ALA A C 1
ATOM 738 O O . ALA A 1 93 ? -49.595 -35.339 8.529 1.00 77.56 93 ALA A O 1
ATOM 739 N N . ALA A 1 94 ? -49.584 -35.356 6.287 1.00 80.50 94 ALA A N 1
ATOM 740 C CA . ALA A 1 94 ? -48.132 -35.265 6.115 1.00 80.50 94 ALA A CA 1
ATOM 741 C C . ALA A 1 94 ? -47.570 -33.825 6.020 1.00 80.50 94 ALA A C 1
ATOM 743 O O . ALA A 1 94 ? -46.357 -33.662 5.887 1.00 80.50 94 ALA A O 1
ATOM 744 N N . GLY A 1 95 ? -48.408 -32.778 6.071 1.00 90.69 95 GLY A N 1
ATOM 745 C CA . GLY A 1 95 ? -47.968 -31.381 5.958 1.00 90.69 95 GLY A CA 1
ATOM 746 C C . GLY A 1 95 ? -48.881 -30.505 5.095 1.00 90.69 95 GLY A C 1
ATOM 747 O O . GLY A 1 95 ? -50.093 -30.699 5.061 1.00 90.69 95 GLY A O 1
ATOM 748 N N . TYR A 1 96 ? -48.305 -29.534 4.387 1.00 93.12 96 TYR A N 1
ATOM 749 C CA . TYR A 1 96 ? -49.033 -28.611 3.509 1.00 93.12 96 TYR A CA 1
ATOM 750 C C . TYR A 1 96 ? -48.785 -28.946 2.040 1.00 93.12 96 TYR A C 1
ATOM 752 O O . TYR A 1 96 ? -47.656 -29.233 1.655 1.00 93.12 96 TYR A O 1
ATOM 760 N N . GLN A 1 97 ? -49.827 -28.896 1.217 1.00 92.75 97 GLN A N 1
ATOM 761 C CA . GLN A 1 97 ? -49.765 -29.206 -0.213 1.00 92.75 97 GLN A CA 1
ATOM 762 C C . GLN A 1 97 ? -50.334 -28.030 -1.008 1.00 92.75 97 GLN A C 1
ATOM 764 O O . GLN A 1 97 ? -51.466 -27.619 -0.756 1.00 92.75 97 GLN A O 1
ATOM 769 N N . LEU A 1 98 ? -49.572 -27.515 -1.976 1.00 91.81 98 LEU A N 1
ATOM 770 C CA . LEU A 1 98 ? -50.085 -26.571 -2.972 1.00 91.81 98 LEU A CA 1
ATOM 771 C C . LEU A 1 98 ? -50.729 -27.361 -4.115 1.00 91.81 98 LEU A C 1
ATOM 773 O O . LEU A 1 98 ? -50.066 -28.188 -4.743 1.00 91.81 98 LEU A O 1
ATOM 777 N N . ARG A 1 99 ? -52.012 -27.113 -4.373 1.00 88.25 99 ARG A N 1
ATOM 778 C CA . ARG A 1 99 ? -52.735 -27.636 -5.530 1.00 88.25 99 ARG A CA 1
ATOM 779 C C . ARG A 1 99 ? -52.501 -26.715 -6.719 1.00 88.25 99 ARG A C 1
ATOM 781 O O . ARG A 1 99 ? -52.806 -25.529 -6.652 1.00 88.25 99 ARG A O 1
ATOM 788 N N . VAL A 1 100 ? -51.971 -27.274 -7.798 1.00 88.50 100 VAL A N 1
ATOM 789 C CA . VAL A 1 100 ? -51.724 -26.556 -9.049 1.00 88.50 100 VAL A CA 1
ATOM 790 C C . VAL A 1 100 ? -52.453 -27.294 -10.161 1.00 88.50 100 VAL A C 1
ATOM 792 O O . VAL A 1 100 ? -52.209 -28.482 -10.374 1.00 88.50 100 VAL A O 1
ATOM 795 N N . GLU A 1 101 ? -53.368 -26.593 -10.829 1.00 85.25 101 GLU A N 1
ATOM 796 C CA . GLU A 1 101 ? -54.113 -27.125 -11.972 1.00 85.25 101 GLU A CA 1
ATOM 797 C C . GLU A 1 101 ? -53.180 -27.359 -13.175 1.00 85.25 101 GLU A C 1
ATOM 799 O O . GLU A 1 101 ? -52.233 -26.588 -13.361 1.00 85.25 101 GLU A O 1
ATOM 804 N N . PRO A 1 102 ? -53.449 -28.357 -14.035 1.00 82.62 102 PRO A N 1
ATOM 805 C CA . PRO A 1 102 ? -52.614 -28.631 -15.200 1.00 82.62 102 PRO A CA 1
ATOM 806 C C . PRO A 1 102 ? -52.386 -27.387 -16.070 1.00 82.62 102 PRO A C 1
ATOM 808 O O . PRO A 1 102 ? -53.325 -26.663 -16.429 1.00 82.62 102 PRO A O 1
ATOM 811 N N . GLY A 1 103 ? -51.123 -27.115 -16.400 1.00 81.56 103 GLY A N 1
ATOM 812 C CA . GLY A 1 103 ? -50.727 -25.968 -17.227 1.00 81.56 103 GLY A CA 1
ATOM 813 C C . GLY A 1 103 ? -50.850 -24.610 -16.526 1.00 81.56 103 GLY A C 1
ATOM 814 O O . GLY A 1 103 ? -50.753 -23.576 -17.179 1.00 81.56 103 GLY A O 1
ATOM 815 N N . ALA A 1 104 ? -51.088 -24.594 -15.212 1.00 87.62 104 ALA A N 1
ATOM 816 C CA . ALA A 1 104 ? -51.017 -23.388 -14.393 1.00 87.62 104 ALA A CA 1
ATOM 817 C C . ALA A 1 104 ? -49.590 -23.095 -13.889 1.00 87.62 104 ALA A C 1
ATOM 819 O O . ALA A 1 104 ? -49.376 -22.071 -13.249 1.00 87.62 104 ALA A O 1
ATOM 820 N N . SER A 1 105 ? -48.612 -23.966 -14.164 1.00 92.25 105 SER A N 1
ATOM 821 C CA . SER A 1 105 ? -47.193 -23.748 -13.866 1.00 92.25 105 SER A CA 1
ATOM 822 C C . SER A 1 105 ? -46.353 -23.759 -15.142 1.00 92.25 105 SER A C 1
ATOM 824 O O . SER A 1 105 ? -46.436 -24.698 -15.935 1.00 92.25 105 SER A O 1
ATOM 826 N N . ASP A 1 106 ? -45.496 -22.748 -15.312 1.00 92.81 106 ASP A N 1
ATOM 827 C CA . ASP A 1 106 ? -44.547 -22.700 -16.433 1.00 92.81 106 ASP A CA 1
ATOM 828 C C . ASP A 1 106 ? -43.515 -23.839 -16.393 1.00 92.81 106 ASP A C 1
ATOM 830 O O . ASP A 1 106 ? -43.078 -24.307 -17.443 1.00 92.81 106 ASP A O 1
ATOM 834 N N . LEU A 1 107 ? -43.175 -24.342 -15.203 1.00 92.19 107 LEU A N 1
ATOM 835 C CA . LEU A 1 107 ? -42.307 -25.504 -15.030 1.00 92.19 107 LEU A CA 1
ATOM 836 C C . LEU A 1 107 ? -42.958 -26.798 -15.537 1.00 92.19 107 LEU A C 1
ATOM 838 O O . LEU A 1 107 ? -42.325 -27.554 -16.274 1.00 92.19 107 LEU A O 1
ATOM 842 N N . GLU A 1 108 ? -44.218 -27.051 -15.176 1.00 91.62 108 GLU A N 1
ATOM 843 C CA . GLU A 1 108 ? -44.950 -28.235 -15.647 1.00 91.62 108 GLU A CA 1
ATOM 844 C C . GLU A 1 108 ? -45.079 -28.225 -17.177 1.00 91.62 108 GLU A C 1
ATOM 846 O O . GLU A 1 108 ? -44.841 -29.240 -17.842 1.00 91.62 108 GLU A O 1
ATOM 851 N N . GLU A 1 109 ? -45.399 -27.056 -17.737 1.00 93.50 109 GLU A N 1
ATOM 852 C CA . GLU A 1 109 ? -45.549 -26.871 -19.177 1.00 93.50 109 GLU A CA 1
ATOM 853 C C . GLU A 1 109 ? -44.214 -27.029 -19.921 1.00 93.50 109 GLU A C 1
ATOM 855 O O . GLU A 1 109 ? -44.155 -27.713 -20.947 1.00 93.50 109 GLU A O 1
ATOM 860 N N . PHE A 1 110 ? -43.115 -26.499 -19.372 1.00 95.69 110 PHE A N 1
ATOM 861 C CA . PHE A 1 110 ? -41.766 -26.730 -19.894 1.00 95.69 110 PHE A CA 1
ATOM 862 C C . PHE A 1 110 ? -41.423 -28.219 -19.935 1.00 95.69 110 PHE A C 1
ATOM 864 O O . PHE A 1 110 ? -40.981 -28.730 -20.967 1.00 95.69 110 PHE A O 1
ATOM 871 N N . GLU A 1 111 ? -41.656 -28.946 -18.841 1.00 93.75 111 GLU A N 1
ATOM 872 C CA . GLU A 1 111 ? -41.363 -30.376 -18.792 1.00 93.75 111 GLU A CA 1
ATOM 873 C C . GLU A 1 111 ? -42.248 -31.181 -19.762 1.00 93.75 111 GLU A C 1
ATOM 875 O O . GLU A 1 111 ? -41.771 -32.152 -20.362 1.00 93.75 111 GLU A O 1
ATOM 880 N N . ARG A 1 112 ? -43.514 -30.785 -19.965 1.00 94.88 112 ARG A N 1
ATOM 881 C CA . ARG A 1 112 ? -44.415 -31.398 -20.956 1.00 94.88 112 ARG A CA 1
ATOM 882 C C . ARG A 1 112 ? -43.910 -31.185 -22.383 1.00 94.88 112 ARG A C 1
ATOM 884 O O . ARG A 1 112 ? -43.751 -32.169 -23.111 1.00 94.88 112 ARG A O 1
ATOM 891 N N . LEU A 1 113 ? -43.616 -29.940 -22.761 1.00 97.00 113 LEU A N 1
ATOM 892 C CA . LEU A 1 113 ? -43.113 -29.583 -24.091 1.00 97.00 113 LEU A CA 1
ATOM 893 C C . LEU A 1 113 ? -41.763 -30.246 -24.378 1.00 97.00 113 LEU A C 1
ATOM 895 O O . LEU A 1 113 ? -41.576 -30.811 -25.455 1.00 97.00 113 LEU A O 1
ATOM 899 N N . ARG A 1 114 ? -40.857 -30.288 -23.392 1.00 96.81 114 ARG A N 1
ATOM 900 C CA . ARG A 1 114 ? -39.586 -31.014 -23.505 1.00 96.81 114 ARG A CA 1
ATOM 901 C C . ARG A 1 114 ? -39.810 -32.506 -23.756 1.00 96.81 114 ARG A C 1
ATOM 903 O O . ARG A 1 114 ? -39.217 -33.059 -24.674 1.00 96.81 114 ARG A O 1
ATOM 910 N N . ARG A 1 115 ? -40.707 -33.166 -23.006 1.00 96.88 115 ARG A N 1
ATOM 911 C CA . ARG A 1 115 ? -41.045 -34.590 -23.227 1.00 96.88 115 ARG A CA 1
ATOM 912 C C . ARG A 1 115 ? -41.622 -34.856 -24.618 1.00 96.88 115 ARG A C 1
ATOM 914 O O . ARG A 1 115 ? -41.441 -35.952 -25.144 1.00 96.88 115 ARG A O 1
ATOM 921 N N . GLU A 1 116 ? -42.379 -33.924 -25.187 1.00 95.75 116 GLU A N 1
ATOM 922 C CA . GLU A 1 116 ? -42.894 -34.032 -26.559 1.00 95.75 116 GLU A CA 1
ATOM 923 C C . GLU A 1 116 ? -41.794 -33.816 -27.597 1.00 95.75 116 GLU A C 1
ATOM 925 O O . GLU A 1 116 ? -41.688 -34.603 -28.537 1.00 95.75 116 GLU A O 1
ATOM 930 N N . GLY A 1 117 ? -40.940 -32.815 -27.383 1.00 97.19 117 GLY A N 1
ATOM 931 C CA . GLY A 1 117 ? -39.787 -32.517 -28.226 1.00 97.19 117 GLY A CA 1
ATOM 932 C C . GLY A 1 117 ? -38.784 -33.666 -28.290 1.00 97.19 117 GLY A C 1
ATOM 933 O O . GLY A 1 117 ? -38.454 -34.130 -29.377 1.00 97.19 117 GLY A O 1
ATOM 934 N N . THR A 1 118 ? -38.373 -34.209 -27.141 1.00 95.31 118 THR A N 1
ATOM 935 C CA . THR A 1 118 ? -37.451 -35.355 -27.081 1.00 95.31 118 THR A CA 1
ATOM 936 C C . THR A 1 118 ? -38.065 -36.615 -27.714 1.00 95.31 118 THR A C 1
ATOM 938 O O . THR A 1 118 ? -37.361 -37.369 -28.383 1.00 95.31 118 THR A O 1
ATOM 941 N N . ARG A 1 119 ? -39.386 -36.841 -27.587 1.00 95.50 119 ARG A N 1
ATOM 942 C CA . ARG A 1 119 ? -40.080 -37.948 -28.283 1.00 95.50 119 ARG A CA 1
ATOM 943 C C . ARG A 1 119 ? -40.091 -37.765 -29.801 1.00 95.50 119 ARG A C 1
ATOM 945 O O . ARG A 1 119 ? -39.867 -38.734 -30.520 1.00 95.50 119 ARG A O 1
ATOM 952 N N . ALA A 1 120 ? -40.325 -36.546 -30.283 1.00 95.88 120 ALA A N 1
ATOM 953 C CA . ALA A 1 120 ? -40.251 -36.235 -31.708 1.00 95.88 120 ALA A CA 1
ATOM 954 C C . ALA A 1 120 ? -38.819 -36.399 -32.249 1.00 95.88 120 ALA A C 1
ATOM 956 O O . ALA A 1 120 ? -38.636 -36.984 -33.315 1.00 95.88 120 ALA A O 1
ATOM 957 N N . LEU A 1 121 ? -37.806 -35.986 -31.476 1.00 93.75 121 LEU A N 1
ATOM 958 C CA . LEU A 1 121 ? -36.396 -36.160 -31.831 1.00 93.75 121 LEU A CA 1
ATOM 959 C C . LEU A 1 121 ? -36.028 -37.648 -31.948 1.00 93.75 121 LEU A C 1
ATOM 961 O O . LEU A 1 121 ? -35.415 -38.054 -32.933 1.00 93.75 121 LEU A O 1
ATOM 965 N N . ALA A 1 122 ? -36.481 -38.478 -31.002 1.00 93.38 122 ALA A N 1
ATOM 966 C CA . ALA A 1 122 ? -36.299 -39.931 -31.048 1.00 93.38 122 ALA A CA 1
ATOM 967 C C . ALA A 1 122 ? -37.006 -40.589 -32.251 1.00 93.38 122 ALA A C 1
ATOM 969 O O . ALA A 1 122 ? -36.497 -41.557 -32.813 1.00 93.38 122 ALA A O 1
ATOM 970 N N . ALA A 1 123 ? -38.148 -40.043 -32.681 1.00 93.88 123 ALA A N 1
ATOM 971 C CA . ALA A 1 123 ? -38.883 -40.486 -33.868 1.00 93.88 123 ALA A CA 1
ATOM 972 C C . ALA A 1 123 ? -38.327 -39.925 -35.196 1.00 93.88 123 ALA A C 1
ATOM 974 O O . ALA A 1 123 ? -38.903 -40.194 -36.248 1.00 93.88 123 ALA A O 1
ATOM 975 N N . ARG A 1 124 ? -37.225 -39.153 -35.160 1.00 92.88 124 ARG A N 1
ATOM 976 C CA . ARG A 1 124 ? -36.638 -38.427 -36.306 1.00 92.88 124 ARG A CA 1
ATOM 977 C C . ARG A 1 124 ? -37.585 -37.419 -36.978 1.00 92.88 124 ARG A C 1
ATOM 979 O O . ARG A 1 124 ? -37.352 -36.998 -38.108 1.00 92.88 124 ARG A O 1
ATOM 986 N N . ASP A 1 125 ? -38.623 -36.976 -36.272 1.00 95.50 125 ASP A N 1
ATOM 987 C CA . ASP A 1 125 ? -39.468 -35.850 -36.682 1.00 95.50 125 ASP A CA 1
ATOM 988 C C . ASP A 1 125 ? -38.822 -34.541 -36.200 1.00 95.50 125 ASP A C 1
ATOM 990 O O . ASP A 1 125 ? -39.224 -33.929 -35.204 1.00 95.50 125 ASP A O 1
ATOM 994 N N . HIS A 1 126 ? -37.742 -34.145 -36.879 1.00 95.94 126 HIS A N 1
ATOM 995 C CA . HIS A 1 126 ? -36.902 -33.017 -36.469 1.00 95.94 126 HIS A CA 1
ATOM 996 C C . HIS A 1 126 ? -37.647 -31.673 -36.506 1.00 95.94 126 HIS A C 1
ATOM 998 O O . HIS A 1 126 ? -37.387 -30.810 -35.670 1.00 95.94 126 HIS A O 1
ATOM 1004 N N . ALA A 1 127 ? -38.613 -31.500 -37.416 1.00 93.81 127 ALA A N 1
ATOM 1005 C CA . ALA A 1 127 ? -39.420 -30.282 -37.495 1.00 93.81 127 ALA A CA 1
ATOM 1006 C C . ALA A 1 127 ? -40.332 -30.129 -36.269 1.00 93.81 127 ALA A C 1
ATOM 1008 O O . ALA A 1 127 ? -40.375 -29.062 -35.652 1.00 93.81 127 ALA A O 1
ATOM 1009 N N . ARG A 1 128 ? -41.011 -31.208 -35.861 1.00 94.25 128 ARG A N 1
ATOM 1010 C CA . ARG A 1 128 ? -41.838 -31.202 -34.649 1.00 94.25 128 ARG A CA 1
ATOM 1011 C C . ARG A 1 128 ? -41.002 -31.105 -33.375 1.00 94.25 128 ARG A C 1
ATOM 1013 O O . ARG A 1 128 ? -41.429 -30.450 -32.425 1.00 94.25 128 ARG A O 1
ATOM 1020 N N . ALA A 1 129 ? -39.825 -31.734 -33.347 1.00 96.75 129 ALA A N 1
ATOM 1021 C CA . ALA A 1 129 ? -38.887 -31.607 -32.235 1.00 96.75 129 ALA A CA 1
ATOM 1022 C C . ALA A 1 129 ? -38.460 -30.146 -32.045 1.00 96.75 129 ALA A C 1
ATOM 1024 O O . ALA A 1 129 ? -38.582 -29.615 -30.941 1.00 96.75 129 ALA A O 1
ATOM 1025 N N . LEU A 1 130 ? -38.050 -29.481 -33.130 1.00 97.31 130 LEU A N 1
ATOM 1026 C CA . LEU A 1 130 ? -37.670 -28.071 -33.118 1.00 97.31 130 LEU A CA 1
ATOM 1027 C C . LEU A 1 130 ? -38.806 -27.172 -32.616 1.00 97.31 130 LEU A C 1
ATOM 1029 O O . LEU A 1 130 ? -38.575 -26.350 -31.729 1.00 97.31 130 LEU A O 1
ATOM 1033 N N . ASP A 1 131 ? -40.029 -27.359 -33.123 1.00 96.88 131 ASP A N 1
ATOM 1034 C CA . ASP A 1 131 ? -41.205 -26.592 -32.691 1.00 96.88 131 ASP A CA 1
ATOM 1035 C C . ASP A 1 131 ? -41.428 -26.710 -31.174 1.00 96.88 131 ASP A C 1
ATOM 1037 O O . ASP A 1 131 ? -41.484 -25.707 -30.460 1.00 96.88 131 ASP A O 1
ATOM 1041 N N . LYS A 1 132 ? -41.479 -27.939 -30.646 1.00 97.50 132 LYS A N 1
ATOM 1042 C CA . LYS A 1 132 ? -41.785 -28.167 -29.225 1.00 97.50 132 LYS A CA 1
ATOM 1043 C C . LYS A 1 132 ? -40.666 -27.727 -28.286 1.00 97.50 132 LYS A C 1
ATOM 1045 O O . LYS A 1 132 ? -40.957 -27.149 -27.241 1.00 97.50 132 LYS A O 1
ATOM 1050 N N . LEU A 1 133 ? -39.403 -27.951 -28.647 1.00 96.81 133 LEU A N 1
ATOM 1051 C CA . LEU A 1 133 ? -38.257 -27.534 -27.829 1.00 96.81 133 LEU A CA 1
ATOM 1052 C C . LEU A 1 133 ? -38.087 -26.008 -27.833 1.00 96.81 133 LEU A C 1
ATOM 1054 O O . LEU A 1 133 ? -37.752 -25.432 -26.799 1.00 96.81 133 LEU A O 1
ATOM 1058 N N . THR A 1 134 ? -38.395 -25.338 -28.948 1.00 97.00 134 THR A N 1
ATOM 1059 C CA . THR A 1 134 ? -38.421 -23.866 -29.013 1.00 97.00 134 THR A CA 1
ATOM 1060 C C . THR A 1 134 ? -39.519 -23.295 -28.120 1.00 97.00 134 THR A C 1
ATOM 1062 O O . THR A 1 134 ? -39.248 -22.393 -27.329 1.00 97.00 134 THR A O 1
ATOM 1065 N N . GLN A 1 135 ? -40.733 -23.861 -28.167 1.00 96.56 135 GLN A N 1
ATOM 1066 C CA . GLN A 1 135 ? -41.822 -23.468 -27.264 1.00 96.56 135 GLN A CA 1
ATOM 1067 C C . GLN A 1 135 ? -41.445 -23.689 -25.791 1.00 96.56 135 GLN A C 1
ATOM 1069 O O . GLN A 1 135 ? -41.713 -22.826 -24.960 1.00 96.56 135 GLN A O 1
ATOM 1074 N N . ALA A 1 136 ? -40.769 -24.798 -25.468 1.00 96.88 136 ALA A N 1
ATOM 1075 C CA . ALA A 1 136 ? -40.293 -25.070 -24.112 1.00 96.88 136 ALA A CA 1
ATOM 1076 C C . ALA A 1 136 ? -39.301 -23.993 -23.636 1.00 96.88 136 ALA A C 1
ATOM 1078 O O . ALA A 1 136 ? -39.453 -23.426 -22.555 1.00 96.88 136 ALA A O 1
ATOM 1079 N N . LEU A 1 137 ? -38.291 -23.678 -24.451 1.00 96.75 137 LEU A N 1
ATOM 1080 C CA . LEU A 1 137 ? -37.266 -22.690 -24.109 1.00 96.75 137 LEU A CA 1
ATOM 1081 C C . LEU A 1 137 ? -37.824 -21.263 -24.007 1.00 96.75 137 LEU A C 1
ATOM 1083 O O . LEU A 1 137 ? -37.317 -20.484 -23.202 1.00 96.75 137 LEU A O 1
ATOM 1087 N N . ALA A 1 138 ? -38.890 -20.937 -24.743 1.00 95.94 138 ALA A N 1
ATOM 1088 C CA . ALA A 1 138 ? -39.557 -19.635 -24.680 1.00 95.94 138 ALA A CA 1
ATOM 1089 C C . ALA A 1 138 ? -40.231 -19.342 -23.323 1.00 95.94 138 ALA A C 1
ATOM 1091 O O . ALA A 1 138 ? -40.480 -18.181 -23.003 1.00 95.94 138 ALA A O 1
ATOM 1092 N N . LEU A 1 139 ? -40.496 -20.365 -22.499 1.00 95.00 139 LEU A N 1
ATOM 1093 C CA . LEU A 1 139 ? -41.045 -20.184 -21.148 1.00 95.00 139 LEU A CA 1
ATOM 1094 C C . LEU A 1 139 ? -40.024 -19.592 -20.164 1.00 95.00 139 LEU A C 1
ATOM 1096 O O . LEU A 1 139 ? -40.409 -19.056 -19.122 1.00 95.00 139 LEU A O 1
ATOM 1100 N N . TRP A 1 140 ? -38.731 -19.665 -20.493 1.00 95.50 140 TRP A N 1
ATOM 1101 C CA . TRP A 1 140 ? -37.647 -19.169 -19.655 1.00 95.50 140 TRP A CA 1
ATOM 1102 C C . TRP A 1 140 ? -37.470 -17.656 -19.804 1.00 95.50 140 TRP A C 1
ATOM 1104 O O . TRP A 1 140 ? -37.053 -17.159 -20.846 1.00 95.50 140 TRP A O 1
ATOM 1114 N N . ARG A 1 141 ? -37.708 -16.918 -18.718 1.00 93.56 141 ARG A N 1
ATOM 1115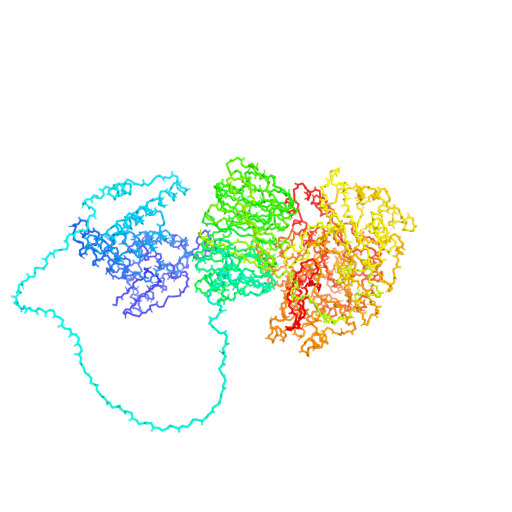 C CA . ARG A 1 141 ? -37.632 -15.446 -18.643 1.00 93.56 141 ARG A CA 1
ATOM 1116 C C . ARG A 1 141 ? -36.330 -14.923 -18.024 1.00 93.56 141 ARG A C 1
ATOM 1118 O O . ARG A 1 141 ? -36.169 -13.721 -17.850 1.00 93.56 141 ARG A O 1
ATOM 1125 N N . GLY A 1 142 ? -35.405 -15.810 -17.660 1.00 89.00 142 GLY A N 1
ATOM 1126 C CA . GLY A 1 142 ? -34.144 -15.456 -17.004 1.00 89.00 142 GLY A CA 1
ATOM 1127 C C . GLY A 1 142 ? -33.493 -16.660 -16.318 1.00 89.00 142 GLY A C 1
ATOM 1128 O O . GLY A 1 142 ? -33.762 -17.798 -16.720 1.00 89.00 142 GLY A O 1
ATOM 1129 N N . PRO A 1 143 ? -32.629 -16.432 -15.311 1.00 85.62 143 PRO A N 1
ATOM 1130 C CA . PRO A 1 143 ? -32.211 -17.469 -14.369 1.00 85.62 143 PRO A CA 1
ATOM 1131 C C . PRO A 1 143 ? -33.425 -18.035 -13.622 1.00 85.62 143 PRO A C 1
ATOM 1133 O O . PRO A 1 143 ? -34.300 -17.273 -13.210 1.00 85.62 143 PRO A O 1
ATOM 1136 N N . VAL A 1 144 ? -33.485 -19.356 -13.454 1.00 90.00 144 VAL A N 1
ATOM 1137 C CA . VAL A 1 144 ? -34.560 -20.014 -12.699 1.00 90.00 144 VAL A CA 1
ATOM 1138 C C . VAL A 1 144 ? -34.546 -19.572 -11.240 1.00 90.00 144 VAL A C 1
ATOM 1140 O O . VAL A 1 144 ? -33.478 -19.458 -10.638 1.00 90.00 144 VAL A O 1
ATOM 1143 N N . LEU A 1 145 ? -35.731 -19.312 -10.677 1.00 87.69 145 LEU A N 1
ATOM 1144 C CA . LEU A 1 145 ? -35.897 -18.828 -9.305 1.00 87.69 145 LEU A CA 1
ATOM 1145 C C . LEU A 1 145 ? -34.951 -17.663 -8.971 1.00 87.69 145 LEU A C 1
ATOM 1147 O O . LEU A 1 145 ? -34.271 -17.683 -7.943 1.00 87.69 145 LEU A O 1
ATOM 1151 N N . ALA A 1 146 ? -34.897 -16.648 -9.839 1.00 84.06 146 ALA A N 1
ATOM 1152 C CA . ALA A 1 146 ? -33.934 -15.548 -9.721 1.00 84.06 146 ALA A CA 1
ATOM 1153 C C . ALA A 1 146 ? -33.963 -14.863 -8.338 1.00 84.06 146 ALA A C 1
ATOM 1155 O O . ALA A 1 146 ? -32.914 -14.511 -7.802 1.00 84.06 146 ALA A O 1
ATOM 1156 N N . ASP A 1 147 ? -35.142 -14.754 -7.717 1.00 86.75 147 ASP A N 1
ATOM 1157 C CA . ASP A 1 147 ? -35.327 -14.153 -6.386 1.00 86.75 147 ASP A CA 1
ATOM 1158 C C . ASP A 1 147 ? -34.788 -15.017 -5.228 1.00 86.75 147 ASP A C 1
ATOM 1160 O O . ASP A 1 147 ? -34.647 -14.544 -4.099 1.00 86.75 147 ASP A O 1
ATOM 1164 N N . PHE A 1 148 ? -34.459 -16.284 -5.498 1.00 88.25 148 PHE A N 1
ATOM 1165 C CA . PHE A 1 148 ? -33.974 -17.271 -4.530 1.00 88.25 148 PHE A CA 1
ATOM 1166 C C . PHE A 1 148 ? -32.596 -17.831 -4.894 1.00 88.25 148 PHE A C 1
ATOM 1168 O O . PHE A 1 148 ? -32.193 -18.869 -4.366 1.00 88.25 148 PHE A O 1
ATOM 1175 N N . SER A 1 149 ? -31.834 -17.131 -5.741 1.00 81.12 149 SER A N 1
ATOM 1176 C CA . SER A 1 149 ? -30.533 -17.588 -6.252 1.00 81.12 149 SER A CA 1
ATOM 1177 C C . SER A 1 149 ? -29.504 -17.922 -5.162 1.00 81.12 149 SER A C 1
ATOM 1179 O O . SER A 1 149 ? -28.573 -18.682 -5.413 1.00 81.12 149 SER A O 1
ATOM 1181 N N . PHE A 1 150 ? -29.665 -17.379 -3.949 1.00 74.94 150 PHE A N 1
ATOM 1182 C CA . PHE A 1 150 ? -28.804 -17.634 -2.784 1.00 74.94 150 PHE A CA 1
ATOM 1183 C C . PHE A 1 150 ? -29.486 -18.444 -1.671 1.00 74.94 150 PHE A C 1
ATOM 1185 O O . PHE A 1 150 ? -28.881 -18.687 -0.627 1.00 74.94 150 PHE A O 1
ATOM 1192 N N . ALA A 1 151 ? -30.746 -18.847 -1.854 1.00 79.38 151 ALA A N 1
ATOM 1193 C CA . ALA A 1 151 ? -31.480 -19.602 -0.849 1.00 79.38 151 ALA A CA 1
ATOM 1194 C C . ALA A 1 151 ? -31.084 -21.083 -0.907 1.00 79.38 151 ALA A C 1
ATOM 1196 O O . ALA A 1 151 ? -31.147 -21.708 -1.967 1.00 79.38 151 ALA A O 1
ATOM 1197 N N . ALA A 1 152 ? -30.694 -21.653 0.238 1.00 79.31 152 ALA A N 1
ATOM 1198 C CA . ALA A 1 152 ? -30.184 -23.024 0.322 1.00 79.31 152 ALA A CA 1
ATOM 1199 C C . ALA A 1 152 ? -31.194 -24.070 -0.181 1.00 79.31 152 ALA A C 1
ATOM 1201 O O . ALA A 1 152 ? -30.806 -24.993 -0.893 1.00 79.31 152 ALA A O 1
ATOM 1202 N N . PHE A 1 153 ? -32.487 -23.890 0.119 1.00 83.44 153 PHE A N 1
ATOM 1203 C CA . PHE A 1 153 ? -33.545 -24.813 -0.309 1.00 83.44 153 PHE A CA 1
ATOM 1204 C C . PHE A 1 153 ? -33.702 -24.889 -1.838 1.00 83.44 153 PHE A C 1
ATOM 1206 O O . PHE A 1 153 ? -34.143 -25.912 -2.351 1.00 83.44 153 PHE A O 1
ATOM 1213 N N . ALA A 1 154 ? -33.339 -23.823 -2.562 1.00 86.38 154 ALA A N 1
ATOM 1214 C CA . ALA A 1 154 ? -33.524 -23.722 -4.006 1.00 86.38 154 ALA A CA 1
ATOM 1215 C C . ALA A 1 154 ? -32.320 -24.245 -4.807 1.00 86.38 154 ALA A C 1
ATOM 1217 O O . ALA A 1 154 ? -32.473 -24.546 -5.984 1.00 86.38 154 ALA A O 1
ATOM 1218 N N . GLN A 1 155 ? -31.132 -24.387 -4.203 1.00 85.69 155 GLN A N 1
ATOM 1219 C CA . GLN A 1 155 ? -29.888 -24.663 -4.944 1.00 85.69 155 GLN A CA 1
ATOM 1220 C C . GLN A 1 155 ? -29.925 -25.967 -5.748 1.00 85.69 155 GLN A C 1
ATOM 1222 O O . GLN A 1 155 ? -29.497 -25.993 -6.900 1.00 85.69 155 GLN A O 1
ATOM 1227 N N . GLN A 1 156 ? -30.443 -27.045 -5.154 1.00 85.38 156 GLN A N 1
ATOM 1228 C CA . GLN A 1 156 ? -30.539 -28.340 -5.831 1.00 85.38 156 GLN A CA 1
ATOM 1229 C C . GLN A 1 156 ? -31.475 -28.269 -7.041 1.00 85.38 156 GLN A C 1
ATOM 1231 O O . GLN A 1 156 ? -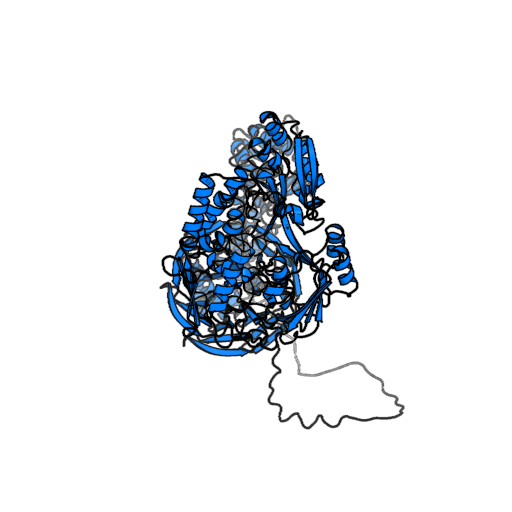31.186 -28.841 -8.090 1.00 85.38 156 GLN A O 1
ATOM 1236 N N . GLU A 1 157 ? -32.581 -27.549 -6.894 1.00 87.94 157 GLU A N 1
ATOM 1237 C CA . GLU A 1 157 ? -33.602 -27.449 -7.925 1.00 87.94 157 GLU A CA 1
ATOM 1238 C C . GLU A 1 157 ? -33.198 -26.476 -9.034 1.00 87.94 157 GLU A C 1
ATOM 1240 O O . GLU A 1 157 ? -33.387 -26.782 -10.205 1.00 87.94 157 GLU A O 1
ATOM 1245 N N . ILE A 1 158 ? -32.529 -25.370 -8.690 1.00 90.56 158 ILE A N 1
ATOM 1246 C CA . ILE A 1 158 ? -31.867 -24.480 -9.653 1.00 90.56 158 ILE A CA 1
ATOM 1247 C C . ILE A 1 158 ? -30.883 -25.286 -10.507 1.00 90.56 158 ILE A C 1
ATOM 1249 O O . ILE A 1 158 ? -30.971 -25.249 -11.730 1.00 90.56 158 ILE A O 1
ATOM 1253 N N . ALA A 1 159 ? -30.009 -26.083 -9.880 1.00 86.50 159 ALA A N 1
ATOM 1254 C CA . ALA A 1 159 ? -29.052 -26.914 -10.605 1.00 86.50 159 ALA A CA 1
ATOM 1255 C C . ALA A 1 159 ? -29.741 -27.950 -11.512 1.00 86.50 159 ALA A C 1
ATOM 1257 O O . ALA A 1 159 ? -29.347 -28.105 -12.666 1.00 86.50 159 ALA A O 1
ATOM 1258 N N . ARG A 1 160 ? -30.793 -28.629 -11.026 1.00 92.94 160 ARG A N 1
ATOM 1259 C CA . ARG A 1 160 ? -31.584 -29.588 -11.820 1.00 92.94 160 ARG A CA 1
ATOM 1260 C C . ARG A 1 160 ? -32.244 -28.919 -13.029 1.00 92.94 160 ARG A C 1
ATOM 1262 O O . ARG A 1 160 ? -32.256 -29.490 -14.116 1.00 92.94 160 ARG A O 1
ATOM 1269 N N . LEU A 1 161 ? -32.825 -27.738 -12.843 1.00 93.12 161 LEU A N 1
ATOM 1270 C CA . LEU A 1 161 ? -33.568 -27.035 -13.885 1.00 93.12 161 LEU A CA 1
ATOM 1271 C C . LEU A 1 161 ? -32.637 -26.388 -14.910 1.00 93.12 161 LEU A C 1
ATOM 1273 O O . LEU A 1 161 ? -32.910 -26.487 -16.105 1.00 93.12 161 LEU A O 1
ATOM 1277 N N . ASP A 1 162 ? -31.517 -25.811 -14.481 1.00 91.44 162 ASP A N 1
ATOM 1278 C CA . ASP A 1 162 ? -30.477 -25.331 -15.395 1.00 91.44 162 ASP A CA 1
ATOM 1279 C C . ASP A 1 162 ? -29.909 -26.489 -16.234 1.00 91.44 162 ASP A C 1
ATOM 1281 O O . ASP A 1 162 ? -29.784 -26.362 -17.452 1.00 91.44 162 ASP A O 1
ATOM 1285 N N . GLU A 1 163 ? -29.663 -27.654 -15.622 1.00 93.00 163 GLU A N 1
ATOM 1286 C CA . GLU A 1 163 ? -29.260 -28.880 -16.327 1.00 93.00 163 GLU A CA 1
ATOM 1287 C C . GLU A 1 163 ? -30.288 -29.281 -17.400 1.00 93.00 163 GLU A C 1
ATOM 1289 O O . GLU A 1 163 ? -29.928 -29.532 -18.553 1.00 93.00 163 GLU A O 1
ATOM 1294 N N . LEU A 1 164 ? -31.583 -29.271 -17.061 1.00 94.69 164 LEU A N 1
ATOM 1295 C CA . LEU A 1 164 ? -32.662 -29.555 -18.014 1.00 94.69 164 LEU A CA 1
ATOM 1296 C C . LEU A 1 164 ? -32.756 -28.518 -19.132 1.00 94.69 164 LEU A C 1
ATOM 1298 O O . LEU A 1 164 ? -33.047 -28.884 -20.274 1.00 94.69 164 LEU A O 1
ATOM 1302 N N . ARG A 1 165 ? -32.528 -27.235 -18.835 1.00 95.25 165 ARG A N 1
ATOM 1303 C CA . ARG A 1 165 ? -32.519 -26.169 -19.842 1.00 95.25 165 ARG A CA 1
ATOM 1304 C C . ARG A 1 165 ? -31.424 -26.410 -20.867 1.00 95.25 165 ARG A C 1
ATOM 1306 O O . ARG A 1 165 ? -31.695 -26.350 -22.064 1.00 95.25 165 ARG A O 1
ATOM 1313 N N . VAL A 1 166 ? -30.213 -26.709 -20.404 1.00 95.06 166 VAL A N 1
ATOM 1314 C CA . VAL A 1 166 ? -29.066 -26.963 -21.282 1.00 95.06 166 VAL A CA 1
ATOM 1315 C C . VAL A 1 166 ? -29.283 -28.231 -22.103 1.00 95.06 166 VAL A C 1
ATOM 1317 O O . VAL A 1 166 ? -29.094 -28.191 -23.313 1.00 95.06 166 VAL A O 1
ATOM 1320 N N . ALA A 1 167 ? -29.797 -29.309 -21.506 1.00 95.56 167 ALA A N 1
ATOM 1321 C CA . ALA A 1 167 ? -30.160 -30.514 -22.256 1.00 95.56 167 ALA A CA 1
ATOM 1322 C C . ALA A 1 167 ? -31.242 -30.247 -23.326 1.00 95.56 167 ALA A C 1
ATOM 1324 O O . ALA A 1 167 ? -31.205 -30.810 -24.417 1.00 95.56 167 ALA A O 1
ATOM 1325 N N . THR A 1 168 ? -32.197 -29.353 -23.044 1.00 96.81 168 THR A N 1
ATOM 1326 C CA . THR A 1 168 ? -33.233 -28.940 -24.011 1.00 96.81 168 THR A CA 1
ATOM 1327 C C . THR A 1 168 ? -32.639 -28.117 -25.157 1.00 96.81 168 THR A C 1
ATOM 1329 O O . THR A 1 168 ? -33.057 -28.280 -26.301 1.00 96.81 168 THR A O 1
ATOM 1332 N N . LEU A 1 169 ? -31.654 -27.255 -24.868 1.00 96.56 169 LEU A N 1
ATOM 1333 C CA . LEU A 1 169 ? -30.889 -26.532 -25.889 1.00 96.56 169 LEU A CA 1
ATOM 1334 C C . LEU A 1 169 ? -30.111 -27.503 -26.781 1.00 96.56 169 LEU A C 1
ATOM 1336 O O . LEU A 1 169 ? -30.222 -27.411 -27.998 1.00 96.56 169 LEU A O 1
ATOM 1340 N N . GLU A 1 170 ? -29.401 -28.470 -26.194 1.00 96.81 170 GLU A N 1
ATOM 1341 C CA . GLU A 1 170 ? -28.685 -29.518 -26.936 1.00 96.81 170 GLU A CA 1
ATOM 1342 C C . GLU A 1 170 ? -29.628 -30.299 -27.867 1.00 96.81 170 GLU A C 1
ATOM 1344 O O . GLU A 1 170 ? -29.304 -30.510 -29.034 1.00 96.81 170 GLU A O 1
ATOM 1349 N N . ASP A 1 171 ? -30.815 -30.695 -27.393 1.00 97.25 171 ASP A N 1
ATOM 1350 C CA . ASP A 1 171 ? -31.811 -31.402 -28.211 1.00 97.25 171 ASP A CA 1
ATOM 1351 C C . ASP A 1 171 ? -32.383 -30.517 -29.337 1.00 97.25 171 ASP A C 1
ATOM 1353 O O . ASP A 1 171 ? -32.618 -31.003 -30.447 1.00 97.25 171 ASP A O 1
ATOM 1357 N N . ARG A 1 172 ? -32.601 -29.216 -29.083 1.00 97.69 172 ARG A N 1
ATOM 1358 C CA . ARG A 1 172 ? -33.091 -28.268 -30.101 1.00 97.69 172 ARG A CA 1
ATOM 1359 C C . ARG A 1 172 ? -32.051 -28.094 -31.205 1.00 97.69 172 ARG A C 1
ATOM 1361 O O . ARG A 1 172 ? -32.385 -28.189 -32.382 1.00 97.69 172 ARG A O 1
ATOM 1368 N N . ILE A 1 173 ? -30.794 -27.912 -30.808 1.00 97.44 173 ILE A N 1
ATOM 1369 C CA . ILE A 1 173 ? -29.648 -27.789 -31.710 1.00 97.44 173 ILE A CA 1
ATOM 1370 C C . ILE A 1 173 ? -29.476 -29.066 -32.536 1.00 97.44 173 ILE A C 1
ATOM 1372 O O . ILE A 1 173 ? -29.228 -28.987 -33.736 1.00 97.44 173 ILE A O 1
ATOM 1376 N N . GLU A 1 174 ? -29.665 -30.245 -31.939 1.00 95.94 174 GLU A N 1
ATOM 1377 C CA . GLU A 1 174 ? -29.626 -31.516 -32.668 1.00 95.94 174 GLU A CA 1
ATOM 1378 C C . GLU A 1 174 ? -30.686 -31.563 -33.781 1.00 95.94 174 GLU A C 1
ATOM 1380 O O . GLU A 1 174 ? -30.391 -31.947 -34.914 1.00 95.94 174 GLU A O 1
ATOM 1385 N N . ALA A 1 175 ? -31.915 -31.120 -33.486 1.00 95.69 175 ALA A N 1
ATOM 1386 C CA . ALA A 1 175 ? -32.980 -31.021 -34.481 1.00 95.69 175 ALA A CA 1
ATOM 1387 C C . ALA A 1 175 ? -32.631 -30.025 -35.604 1.00 95.69 175 ALA A C 1
ATOM 1389 O O . ALA A 1 175 ? -32.863 -30.314 -36.776 1.00 95.69 175 ALA A O 1
ATOM 1390 N N . GLU A 1 176 ? -32.035 -28.878 -35.272 1.00 95.38 176 GLU A N 1
ATOM 1391 C CA . GLU A 1 176 ? -31.615 -27.860 -36.245 1.00 95.38 176 GLU A CA 1
ATOM 1392 C C . GLU A 1 176 ? -30.458 -28.342 -37.134 1.00 95.38 176 GLU A C 1
ATOM 1394 O O . GLU A 1 176 ? -30.496 -28.150 -38.354 1.00 95.38 176 GLU A O 1
ATOM 1399 N N . LEU A 1 177 ? -29.476 -29.047 -36.565 1.00 94.38 177 LEU A N 1
ATOM 1400 C CA . LEU A 1 177 ? -28.393 -29.687 -37.316 1.00 94.38 177 LEU A CA 1
ATOM 1401 C C . LEU A 1 177 ? -28.922 -30.762 -38.271 1.00 94.38 177 LEU A C 1
ATOM 1403 O O . LEU A 1 177 ? -28.448 -30.851 -39.407 1.00 94.38 177 LEU A O 1
ATOM 1407 N N . ALA A 1 178 ? -29.912 -31.550 -37.846 1.00 92.81 178 ALA A N 1
ATOM 1408 C CA . ALA A 1 178 ? -30.570 -32.553 -38.683 1.00 92.81 178 ALA A CA 1
ATOM 1409 C C . ALA A 1 178 ? -31.452 -31.941 -39.788 1.00 92.81 178 ALA A C 1
ATOM 1411 O O . ALA A 1 178 ? -31.660 -32.567 -40.822 1.00 92.81 178 ALA A O 1
ATOM 1412 N N . LEU A 1 179 ? -31.928 -30.706 -39.613 1.00 93.12 179 LEU A N 1
ATOM 1413 C CA . LEU A 1 179 ? -32.639 -29.933 -40.641 1.00 93.12 179 LEU A CA 1
ATOM 1414 C C . LEU A 1 179 ? -31.696 -29.127 -41.552 1.00 93.12 179 LEU A C 1
ATOM 1416 O O . LEU A 1 179 ? -32.160 -28.357 -42.390 1.00 93.12 179 LEU A O 1
ATOM 1420 N N . GLY A 1 180 ? -30.378 -29.279 -41.392 1.00 91.50 180 GLY A N 1
ATOM 1421 C CA . GLY A 1 180 ? -29.381 -28.609 -42.225 1.00 91.50 180 GLY A CA 1
ATOM 1422 C C . GLY A 1 180 ? -29.088 -27.154 -41.840 1.00 91.50 180 GLY A C 1
ATOM 1423 O O . GLY A 1 180 ? -28.388 -26.482 -42.588 1.00 91.50 180 GLY A O 1
ATOM 1424 N N . ARG A 1 181 ? -29.523 -26.666 -40.671 1.00 92.44 181 ARG A N 1
ATOM 1425 C CA . ARG A 1 181 ? -29.334 -25.267 -40.214 1.00 92.44 181 ARG A CA 1
ATOM 1426 C C . ARG A 1 181 ? -28.000 -25.016 -39.496 1.00 92.44 181 ARG A C 1
ATOM 1428 O O . ARG A 1 181 ? -27.910 -24.250 -38.547 1.00 92.44 181 ARG A O 1
ATOM 1435 N N . HIS A 1 182 ? -26.940 -25.687 -39.927 1.00 92.06 182 HIS A N 1
ATOM 1436 C CA . HIS A 1 182 ? -25.648 -25.704 -39.234 1.00 92.06 182 HIS A CA 1
ATOM 1437 C C . HIS A 1 182 ? -24.929 -24.344 -39.218 1.00 92.06 182 HIS A C 1
ATOM 1439 O O . HIS A 1 182 ? -24.304 -24.012 -38.215 1.00 92.06 182 HIS A O 1
ATOM 1445 N N . ALA A 1 183 ? -25.025 -23.546 -40.287 1.00 86.56 183 ALA A N 1
ATOM 1446 C CA . ALA A 1 183 ? -24.332 -22.257 -40.377 1.00 86.56 183 ALA A CA 1
ATOM 1447 C C . ALA A 1 183 ? -24.870 -21.212 -39.379 1.00 86.56 183 ALA A C 1
ATOM 1449 O O . ALA A 1 183 ? -24.091 -20.462 -38.795 1.00 86.56 183 ALA A O 1
ATOM 1450 N N . GLU A 1 184 ? -26.185 -21.196 -39.147 1.00 89.69 184 GLU A N 1
ATOM 1451 C CA . GLU A 1 184 ? -26.855 -20.263 -38.226 1.00 89.69 184 GLU A CA 1
ATOM 1452 C C . GLU A 1 184 ? -26.534 -20.569 -36.752 1.00 89.69 184 GLU A C 1
ATOM 1454 O O . GLU A 1 184 ? -26.560 -19.676 -35.908 1.00 89.69 184 GLU A O 1
ATOM 1459 N N . LEU A 1 185 ? -26.169 -21.819 -36.451 1.00 94.62 185 LEU A N 1
ATOM 1460 C CA . LEU A 1 185 ? -25.932 -22.305 -35.092 1.00 94.62 185 LEU A CA 1
ATOM 1461 C C . LEU A 1 185 ? -24.542 -22.004 -34.536 1.00 94.62 185 LEU A C 1
ATOM 1463 O O . LEU A 1 185 ? -24.360 -22.074 -33.323 1.00 94.62 185 LEU A O 1
ATOM 1467 N N . VAL A 1 186 ? -23.553 -21.705 -35.385 1.00 92.31 186 VAL A N 1
ATOM 1468 C CA . VAL A 1 186 ? -22.146 -21.616 -34.955 1.00 92.31 186 VAL A CA 1
ATOM 1469 C C . VAL A 1 186 ? -21.963 -20.596 -33.829 1.00 92.31 186 VAL A C 1
ATOM 1471 O O . VAL A 1 186 ? -21.384 -20.934 -32.801 1.00 92.31 186 VAL A O 1
ATOM 1474 N N . GLY A 1 187 ? -22.520 -19.389 -33.972 1.00 85.19 187 GLY A N 1
ATOM 1475 C CA . GLY A 1 187 ? -22.378 -18.341 -32.954 1.00 85.19 187 GLY A CA 1
ATOM 1476 C C . GLY A 1 187 ? -23.069 -18.676 -31.625 1.00 85.19 187 GLY A C 1
ATOM 1477 O O . GLY A 1 187 ? -22.537 -18.381 -30.555 1.00 85.19 187 GLY A O 1
ATOM 1478 N N . GLU A 1 188 ? -24.234 -19.331 -31.663 1.00 94.56 188 GLU A N 1
ATOM 1479 C CA . GLU A 1 188 ? -24.923 -19.778 -30.443 1.00 94.56 188 GLU A CA 1
ATOM 1480 C C . GLU A 1 188 ? -24.156 -20.918 -29.757 1.00 94.56 188 GLU A C 1
ATOM 1482 O O . GLU A 1 188 ? -23.969 -20.900 -28.539 1.00 94.56 188 GLU A O 1
ATOM 1487 N N . LEU A 1 189 ? -23.653 -21.880 -30.535 1.00 95.88 189 LEU A N 1
ATOM 1488 C CA . LEU A 1 189 ? -22.856 -22.999 -30.039 1.00 95.88 189 LEU A CA 1
ATOM 1489 C C . LEU A 1 189 ? -21.524 -22.545 -29.430 1.00 95.88 189 LEU A C 1
ATOM 1491 O O . LEU A 1 189 ? -21.146 -23.054 -28.375 1.00 95.88 189 LEU A O 1
ATOM 1495 N N . GLU A 1 190 ? -20.842 -21.559 -30.019 1.00 90.00 190 GLU A N 1
ATOM 1496 C CA . GLU A 1 190 ? -19.641 -20.940 -29.437 1.00 90.00 190 GLU A CA 1
ATOM 1497 C C . GLU A 1 190 ? -19.946 -20.334 -28.050 1.00 90.00 190 GLU A C 1
ATOM 1499 O O . GLU A 1 190 ? -19.228 -20.596 -27.079 1.00 90.00 190 GLU A O 1
ATOM 1504 N N . ALA A 1 191 ? -21.062 -19.607 -27.907 1.00 85.38 191 ALA A N 1
ATOM 1505 C CA . ALA A 1 191 ? -21.488 -19.036 -26.625 1.00 85.38 191 ALA A CA 1
ATOM 1506 C C . ALA A 1 191 ? -21.883 -20.109 -25.585 1.00 85.38 191 ALA A C 1
ATOM 1508 O O . ALA A 1 191 ? -21.584 -19.982 -24.387 1.00 85.38 191 ALA A O 1
ATOM 1509 N N . LEU A 1 192 ? -22.534 -21.191 -26.021 1.00 91.94 192 LEU A N 1
ATOM 1510 C CA . LEU A 1 192 ? -22.917 -22.305 -25.150 1.00 91.94 192 LEU A CA 1
ATOM 1511 C C . LEU A 1 192 ? -21.703 -23.112 -24.676 1.00 91.94 192 LEU A C 1
ATOM 1513 O O . LEU A 1 192 ? -21.624 -23.442 -23.492 1.00 91.94 192 LEU A O 1
ATOM 1517 N N . VAL A 1 193 ? -20.718 -23.358 -25.544 1.00 92.81 193 VAL A N 1
ATOM 1518 C CA . VAL A 1 193 ? -19.456 -24.019 -25.171 1.00 92.81 193 VAL A CA 1
ATOM 1519 C C . VAL A 1 193 ? -18.644 -23.153 -24.203 1.00 92.81 193 VAL A C 1
ATOM 1521 O O . VAL A 1 193 ? -18.112 -23.672 -23.224 1.00 92.81 193 VAL A O 1
ATOM 1524 N N . ALA A 1 194 ? -18.607 -21.831 -24.392 1.00 80.69 194 ALA A N 1
ATOM 1525 C CA . ALA A 1 194 ? -17.934 -20.919 -23.462 1.00 80.69 194 ALA A CA 1
ATOM 1526 C C . ALA A 1 194 ? -18.599 -20.862 -22.068 1.00 80.69 194 ALA A C 1
ATOM 1528 O O . ALA A 1 194 ? -17.935 -20.606 -21.056 1.00 80.69 194 ALA A O 1
ATOM 1529 N N . SER A 1 195 ? -19.915 -21.089 -21.988 1.00 83.62 195 SER A N 1
ATOM 1530 C CA . SER A 1 195 ? -20.656 -21.131 -20.718 1.00 83.62 195 SER A CA 1
ATOM 1531 C C . SER A 1 195 ? -20.652 -22.513 -20.052 1.00 83.62 195 SER A C 1
ATOM 1533 O O . SER A 1 195 ? -20.671 -22.575 -18.821 1.00 83.62 195 SER A O 1
ATOM 1535 N N . HIS A 1 196 ? -20.534 -23.595 -20.829 1.00 86.94 196 HIS A N 1
ATOM 1536 C CA . HIS A 1 196 ? -20.532 -24.986 -20.362 1.00 86.94 196 HIS A CA 1
ATOM 1537 C C . HIS A 1 196 ? -19.305 -25.755 -20.887 1.00 86.94 196 HIS A C 1
ATOM 1539 O O . HIS A 1 196 ? -19.441 -26.721 -21.642 1.00 86.94 196 HIS A O 1
ATOM 1545 N N . PRO A 1 197 ? -18.084 -25.367 -20.474 1.00 86.50 197 PRO A N 1
ATOM 1546 C CA . PRO A 1 197 ? -16.854 -25.785 -21.143 1.00 86.50 197 PRO A CA 1
ATOM 1547 C C . PRO A 1 197 ? -16.544 -27.278 -21.019 1.00 86.50 197 PRO A C 1
ATOM 1549 O O . PRO A 1 197 ? -15.779 -27.780 -21.832 1.00 86.50 197 PRO A O 1
ATOM 1552 N N . VAL A 1 198 ? -17.126 -28.000 -20.059 1.00 89.31 198 VAL A N 1
ATOM 1553 C CA . VAL A 1 198 ? -16.908 -29.449 -19.870 1.00 89.31 198 VAL A CA 1
ATOM 1554 C C . VAL A 1 198 ? -18.000 -30.324 -20.503 1.00 89.31 198 VAL A C 1
ATOM 1556 O O . VAL A 1 198 ? -17.948 -31.542 -20.379 1.00 89.31 198 VAL A O 1
ATOM 1559 N N . ARG A 1 199 ? -18.998 -29.739 -21.185 1.00 93.31 199 ARG A N 1
ATOM 1560 C CA . ARG A 1 199 ? -20.048 -30.512 -21.865 1.00 93.31 199 ARG A CA 1
ATOM 1561 C C . ARG A 1 199 ? -19.616 -30.932 -23.260 1.00 93.31 199 ARG A C 1
ATOM 1563 O O . ARG A 1 199 ? -19.659 -30.152 -24.211 1.00 93.31 199 ARG A O 1
ATOM 1570 N N . GLU A 1 200 ? -19.245 -32.198 -23.384 1.00 94.56 200 GLU A N 1
ATOM 1571 C CA . GLU A 1 200 ? -18.753 -32.766 -24.641 1.00 94.56 200 GLU A CA 1
ATOM 1572 C C . GLU A 1 200 ? -19.803 -32.765 -25.762 1.00 94.56 200 GLU A C 1
ATOM 1574 O O . GLU A 1 200 ? -19.443 -32.578 -26.921 1.00 94.56 200 GLU A O 1
ATOM 1579 N N . ARG A 1 201 ? -21.102 -32.880 -25.444 1.00 95.88 201 ARG A N 1
ATOM 1580 C CA . ARG A 1 201 ? -22.182 -32.876 -26.447 1.00 95.88 201 ARG A CA 1
ATOM 1581 C C . ARG A 1 201 ? -22.288 -31.546 -27.204 1.00 95.88 201 ARG A C 1
ATOM 1583 O O . ARG A 1 201 ? -22.319 -31.558 -28.431 1.00 95.88 201 ARG A O 1
ATOM 1590 N N . LEU A 1 202 ? -22.253 -30.408 -26.506 1.00 96.69 202 LEU A N 1
ATOM 1591 C CA . LEU A 1 202 ? -22.238 -29.078 -27.140 1.00 96.69 202 LEU A CA 1
ATOM 1592 C C . LEU A 1 202 ? -20.997 -28.880 -28.019 1.00 96.69 202 LEU A C 1
ATOM 1594 O O . LEU A 1 202 ? -21.082 -28.330 -29.115 1.00 96.69 202 LEU A O 1
ATOM 1598 N N . ARG A 1 203 ? -19.839 -29.373 -27.569 1.00 95.88 203 ARG A N 1
ATOM 1599 C CA . ARG A 1 203 ? -18.589 -29.317 -28.340 1.00 95.88 203 ARG A CA 1
ATOM 1600 C C . ARG A 1 203 ? -18.663 -30.182 -29.591 1.00 95.88 203 ARG A C 1
ATOM 1602 O O . ARG A 1 203 ? -18.273 -29.722 -30.657 1.00 95.88 203 ARG A O 1
ATOM 1609 N N . ARG A 1 204 ? -19.234 -31.385 -29.493 1.00 96.75 204 ARG A N 1
ATOM 1610 C CA . ARG A 1 204 ? -19.517 -32.258 -30.640 1.00 96.75 204 ARG A CA 1
ATOM 1611 C C . ARG A 1 204 ? -20.432 -31.564 -31.654 1.00 96.75 204 ARG A C 1
ATOM 1613 O O . ARG A 1 204 ? -20.143 -31.583 -32.847 1.00 96.75 204 ARG A O 1
ATOM 1620 N N . GLN A 1 205 ? -21.502 -30.920 -31.187 1.00 97.62 205 GLN A N 1
ATOM 1621 C CA . GLN A 1 205 ? -22.429 -30.171 -32.040 1.00 97.62 205 GLN A CA 1
ATOM 1622 C C . GLN A 1 205 ? -21.745 -28.975 -32.720 1.00 97.62 205 GLN A C 1
ATOM 1624 O O . GLN A 1 205 ? -21.939 -28.773 -33.917 1.00 97.62 205 GLN A O 1
ATOM 1629 N N . LEU A 1 206 ? -20.877 -28.246 -32.007 1.00 97.31 206 LEU A N 1
ATOM 1630 C CA . LEU A 1 206 ? -20.060 -27.168 -32.577 1.00 97.31 206 LEU A CA 1
ATOM 1631 C C . LEU A 1 206 ? -19.070 -27.689 -33.627 1.00 97.31 206 LEU A C 1
ATOM 1633 O O . LEU A 1 206 ? -18.984 -27.125 -34.714 1.00 97.31 206 LEU A O 1
ATOM 1637 N N . MET A 1 207 ? -18.368 -28.789 -33.340 1.00 97.25 207 MET A N 1
ATOM 1638 C CA . MET A 1 207 ? -17.462 -29.439 -34.291 1.00 97.25 207 MET A CA 1
ATOM 1639 C C . MET A 1 207 ? -18.189 -29.824 -35.584 1.00 97.25 207 MET A C 1
ATOM 1641 O O . MET A 1 207 ? -17.698 -29.537 -36.675 1.00 97.25 207 MET A O 1
ATOM 1645 N N . LEU A 1 208 ? -19.375 -30.431 -35.476 1.00 96.56 208 LEU A N 1
ATOM 1646 C CA . LEU A 1 208 ? -20.177 -30.816 -36.637 1.00 96.56 208 LEU A CA 1
ATOM 1647 C C . LEU A 1 208 ? -20.691 -29.593 -37.413 1.00 96.56 208 LEU A C 1
ATOM 1649 O O . LEU A 1 208 ? -20.649 -29.588 -38.644 1.00 96.56 208 LEU A O 1
ATOM 1653 N N . ALA A 1 209 ? -21.147 -28.551 -36.712 1.00 96.69 209 ALA A N 1
ATOM 1654 C CA . ALA A 1 209 ? -21.626 -27.317 -37.327 1.00 96.69 209 ALA A CA 1
ATOM 1655 C C . ALA A 1 209 ? -20.518 -26.601 -38.116 1.00 96.69 209 ALA A C 1
ATOM 1657 O O . ALA A 1 209 ? -20.714 -26.249 -39.279 1.00 96.69 209 ALA A O 1
ATOM 1658 N N . LEU A 1 210 ? -19.336 -26.450 -37.505 1.00 94.44 210 LEU A N 1
ATOM 1659 C CA . LEU A 1 210 ? -18.148 -25.860 -38.126 1.00 94.44 210 LEU A CA 1
ATOM 1660 C C . LEU A 1 210 ? -17.689 -26.670 -39.340 1.00 94.44 210 LEU A C 1
ATOM 1662 O O . LEU A 1 210 ? -17.424 -26.093 -40.392 1.00 94.44 210 LEU A O 1
ATOM 1666 N N . TYR A 1 211 ? -17.650 -28.001 -39.226 1.00 95.81 211 TYR A N 1
ATOM 1667 C CA . TYR A 1 211 ? -17.283 -28.872 -40.339 1.00 95.81 211 TYR A CA 1
ATOM 1668 C C . TYR A 1 211 ? -18.236 -28.710 -41.531 1.00 95.81 211 TYR A C 1
ATOM 1670 O O . TYR A 1 211 ? -17.782 -28.449 -42.644 1.00 95.81 211 TYR A O 1
ATOM 1678 N N . ARG A 1 212 ? -19.555 -28.773 -41.294 1.00 94.50 212 ARG A N 1
ATOM 1679 C CA . ARG A 1 212 ? -20.574 -28.590 -42.343 1.00 94.50 212 ARG A CA 1
ATOM 1680 C C . ARG A 1 212 ? -20.562 -27.184 -42.953 1.00 94.50 212 ARG A C 1
ATOM 1682 O O . ARG A 1 212 ? -20.893 -27.033 -44.121 1.00 94.50 212 ARG A O 1
ATOM 1689 N N . ALA A 1 213 ? -20.115 -26.176 -42.202 1.00 92.19 213 ALA A N 1
ATOM 1690 C CA . ALA A 1 213 ? -19.900 -24.812 -42.690 1.00 92.19 213 ALA A CA 1
ATOM 1691 C C . ALA A 1 213 ? -18.574 -24.623 -43.466 1.00 92.19 213 ALA A C 1
ATOM 1693 O O . ALA A 1 213 ? -18.208 -23.494 -43.790 1.00 92.19 213 ALA A O 1
ATOM 1694 N N . GLY A 1 214 ? -17.820 -25.697 -43.738 1.00 90.31 214 GLY A N 1
ATOM 1695 C CA . GLY A 1 214 ? -16.530 -25.645 -44.436 1.00 90.31 214 GLY A CA 1
ATOM 1696 C C . GLY A 1 214 ? -15.346 -25.212 -43.560 1.00 90.31 214 GLY A C 1
ATOM 1697 O O . GLY A 1 214 ? -14.235 -25.050 -44.060 1.00 90.31 214 GLY A O 1
ATOM 1698 N N . ARG A 1 215 ? -15.544 -25.051 -42.245 1.00 92.31 215 ARG A N 1
ATOM 1699 C CA . ARG A 1 215 ? -14.531 -24.623 -41.262 1.00 92.31 215 ARG A CA 1
ATOM 1700 C C . ARG A 1 215 ? -13.879 -25.828 -40.569 1.00 92.31 215 ARG A C 1
ATOM 1702 O O . ARG A 1 215 ? -13.882 -25.950 -39.345 1.00 92.31 215 ARG A O 1
ATOM 1709 N N . GLN A 1 216 ? -13.309 -26.743 -41.354 1.00 92.12 216 GLN A N 1
ATOM 1710 C CA . GLN A 1 216 ? -12.720 -27.995 -40.847 1.00 92.12 216 GLN A CA 1
ATOM 1711 C C . GLN A 1 216 ? -11.590 -27.775 -39.828 1.00 92.12 216 GLN A C 1
ATOM 1713 O O . GLN A 1 216 ? -11.512 -28.495 -38.832 1.00 92.12 216 GLN A O 1
ATOM 1718 N N . ALA A 1 217 ? -10.713 -26.793 -40.064 1.00 83.06 217 ALA A N 1
ATOM 1719 C CA . ALA A 1 217 ? -9.611 -26.486 -39.152 1.00 83.06 217 ALA A CA 1
ATOM 1720 C C . ALA A 1 217 ? -10.127 -26.070 -37.765 1.00 83.06 217 ALA A C 1
ATOM 1722 O O . ALA A 1 217 ? -9.631 -26.566 -36.754 1.00 83.06 217 ALA A O 1
ATOM 1723 N N . ASP A 1 218 ? -11.175 -25.245 -37.730 1.00 88.00 218 ASP A N 1
ATOM 1724 C CA . ASP A 1 218 ? -11.798 -24.777 -36.492 1.00 88.00 218 ASP A CA 1
ATOM 1725 C C . ASP A 1 218 ? -12.495 -25.928 -35.758 1.00 88.00 218 ASP A C 1
ATOM 1727 O O . ASP A 1 218 ? -12.345 -26.066 -34.547 1.00 88.00 218 ASP A O 1
ATOM 1731 N N . ALA A 1 219 ? -13.174 -26.823 -36.486 1.00 92.69 219 ALA A N 1
ATOM 1732 C CA . ALA A 1 219 ? -13.767 -28.027 -35.904 1.00 92.69 219 ALA A CA 1
ATOM 1733 C C . ALA A 1 219 ? -12.713 -28.919 -35.216 1.00 92.69 219 ALA A C 1
ATOM 1735 O O . ALA A 1 219 ? -12.923 -29.399 -34.103 1.00 92.69 219 ALA A O 1
ATOM 1736 N N . LEU A 1 220 ? -11.544 -29.110 -35.835 1.00 93.31 220 LEU A N 1
ATOM 1737 C CA . LEU A 1 220 ? -10.446 -29.869 -35.224 1.00 93.31 220 LEU A CA 1
ATOM 1738 C C . LEU A 1 220 ? -9.754 -29.103 -34.085 1.00 93.31 220 LEU A C 1
ATOM 1740 O O . LEU A 1 220 ? -9.222 -29.735 -33.171 1.00 93.31 220 LEU A O 1
ATOM 1744 N N . SER A 1 221 ? -9.774 -27.767 -34.100 1.00 89.12 221 SER A N 1
ATOM 1745 C CA . SER A 1 221 ? -9.311 -26.957 -32.966 1.00 89.12 221 SER A CA 1
ATOM 1746 C C . SER A 1 221 ? -10.193 -27.179 -31.744 1.00 89.12 221 SER A C 1
ATOM 1748 O O . SER A 1 221 ? -9.674 -27.513 -30.683 1.00 89.12 221 SER A O 1
ATOM 1750 N N . VAL A 1 222 ? -11.522 -27.136 -31.915 1.00 93.12 222 VAL A N 1
ATOM 1751 C CA . VAL A 1 222 ? -12.478 -27.389 -30.825 1.00 93.12 222 VAL A CA 1
ATOM 1752 C C . VAL A 1 222 ? -12.192 -28.730 -30.149 1.00 93.12 222 VAL A C 1
ATOM 1754 O O . VAL A 1 222 ? -12.206 -28.804 -28.920 1.00 93.12 222 VAL A O 1
ATOM 1757 N N . TYR A 1 223 ? -11.867 -29.781 -30.907 1.00 94.12 223 TYR A N 1
ATOM 1758 C CA . TYR A 1 223 ? -11.471 -31.069 -30.331 1.00 94.12 223 TYR A CA 1
ATOM 1759 C C . TYR A 1 223 ? -10.192 -30.988 -29.489 1.00 94.12 223 TYR A C 1
ATOM 1761 O O . TYR A 1 223 ? -10.173 -31.460 -28.352 1.00 94.12 223 TYR A O 1
ATOM 1769 N N . ARG A 1 224 ? -9.126 -30.377 -30.022 1.00 91.81 224 ARG A N 1
ATOM 1770 C CA . ARG A 1 224 ? -7.839 -30.236 -29.318 1.00 91.81 224 ARG A CA 1
ATOM 1771 C C . ARG A 1 224 ? -7.997 -29.434 -28.033 1.00 91.81 224 ARG A C 1
ATOM 1773 O O . ARG A 1 224 ? -7.488 -29.854 -26.998 1.00 91.81 224 ARG A O 1
ATOM 1780 N N . ASP A 1 225 ? -8.762 -28.350 -28.084 1.00 87.56 225 ASP A N 1
ATOM 1781 C CA . ASP A 1 225 ? -9.055 -27.507 -26.926 1.00 87.56 225 ASP A CA 1
ATOM 1782 C C . ASP A 1 225 ? -9.857 -28.280 -25.876 1.00 87.56 225 ASP A C 1
ATOM 1784 O O . ASP A 1 225 ? -9.587 -28.189 -24.679 1.00 87.56 225 ASP A O 1
ATOM 1788 N N . THR A 1 226 ? -10.814 -29.099 -26.322 1.00 90.00 226 THR A N 1
ATOM 1789 C CA . THR A 1 226 ? -11.590 -29.982 -25.441 1.00 90.00 226 THR A CA 1
ATOM 1790 C C . THR A 1 226 ? -10.698 -31.008 -24.761 1.00 90.00 226 THR A C 1
ATOM 1792 O O . THR A 1 226 ? -10.786 -31.189 -23.550 1.00 90.00 226 THR A O 1
ATOM 1795 N N . ARG A 1 227 ? -9.824 -31.668 -25.524 1.00 87.56 227 ARG A N 1
ATOM 1796 C CA . ARG A 1 227 ? -8.906 -32.678 -25.002 1.00 87.56 227 ARG A CA 1
ATOM 1797 C C . ARG A 1 227 ? -7.952 -32.085 -23.976 1.00 87.56 227 ARG A C 1
ATOM 1799 O O . ARG A 1 227 ? -7.827 -32.642 -22.892 1.00 87.56 227 ARG A O 1
ATOM 1806 N N . SER A 1 228 ? -7.335 -30.949 -24.291 1.00 79.38 228 SER A N 1
ATOM 1807 C CA . SER A 1 228 ? -6.467 -30.235 -23.352 1.00 79.38 228 SER A CA 1
ATOM 1808 C C . SER A 1 228 ? -7.225 -29.885 -22.073 1.00 79.38 228 SER A C 1
ATOM 1810 O O . SER A 1 228 ? -6.765 -30.220 -20.988 1.00 79.38 228 SER A O 1
ATOM 1812 N N . LEU A 1 229 ? -8.434 -29.322 -22.188 1.00 81.31 229 LEU A N 1
ATOM 1813 C CA . LEU A 1 229 ? -9.261 -28.972 -21.033 1.00 81.31 229 LEU A CA 1
ATOM 1814 C C . LEU A 1 229 ? -9.611 -30.188 -20.157 1.00 81.31 229 LEU A C 1
ATOM 1816 O O . LEU A 1 229 ? -9.448 -30.126 -18.941 1.00 81.31 229 LEU A O 1
ATOM 1820 N N . LEU A 1 230 ? -10.103 -31.286 -20.741 1.00 81.94 230 LEU A N 1
ATOM 1821 C CA . LEU A 1 230 ? -10.521 -32.472 -19.979 1.00 81.94 230 LEU A CA 1
ATOM 1822 C C . LEU A 1 230 ? -9.333 -33.171 -19.309 1.00 81.94 230 LEU A C 1
ATOM 1824 O O . LEU A 1 230 ? -9.436 -33.590 -18.153 1.00 81.94 230 LEU A O 1
ATOM 1828 N N . VAL A 1 231 ? -8.187 -33.231 -19.990 1.00 77.38 231 VAL A N 1
ATOM 1829 C CA . VAL A 1 231 ? -6.960 -33.815 -19.441 1.00 77.38 231 VAL A CA 1
ATOM 1830 C C . VAL A 1 231 ? -6.392 -32.941 -18.319 1.00 77.38 231 VAL A C 1
ATOM 1832 O O . VAL A 1 231 ? -5.989 -33.469 -17.284 1.00 77.38 231 VAL A O 1
ATOM 1835 N N . GLU A 1 232 ? -6.377 -31.618 -18.482 1.00 65.00 232 GLU A N 1
ATOM 1836 C CA . GLU A 1 232 ? -5.781 -30.697 -17.507 1.00 65.00 232 GLU A CA 1
ATOM 1837 C C . GLU A 1 232 ? -6.660 -30.450 -16.273 1.00 65.00 232 GLU A C 1
ATOM 1839 O O . GLU A 1 232 ? -6.135 -30.382 -15.157 1.00 65.00 232 GLU A O 1
ATOM 1844 N N . GLU A 1 233 ? -7.980 -30.322 -16.447 1.00 65.94 233 GLU A N 1
ATOM 1845 C CA . GLU A 1 233 ? -8.907 -29.973 -15.360 1.00 65.94 233 GLU A CA 1
ATOM 1846 C C . GLU A 1 233 ? -9.520 -31.202 -14.673 1.00 65.94 233 GLU A C 1
ATOM 1848 O O . GLU A 1 233 ? -9.755 -31.167 -13.464 1.00 65.94 233 GLU A O 1
ATOM 1853 N N . LEU A 1 234 ? -9.775 -32.293 -15.412 1.00 70.31 234 LEU A N 1
ATOM 1854 C CA . LEU A 1 234 ? -10.456 -33.490 -14.889 1.00 70.31 234 LEU A CA 1
ATOM 1855 C C . LEU A 1 234 ? -9.589 -34.759 -14.910 1.00 70.31 234 LEU A C 1
ATOM 1857 O O . LEU A 1 234 ? -9.938 -35.733 -14.244 1.00 70.31 234 LEU A O 1
ATOM 1861 N N . GLY A 1 235 ? -8.461 -34.763 -15.631 1.00 75.88 235 GLY A N 1
ATOM 1862 C CA . GLY A 1 235 ? -7.612 -35.949 -15.796 1.00 75.88 235 GLY A CA 1
ATOM 1863 C C . GLY A 1 235 ? -8.250 -37.044 -16.656 1.00 75.88 235 GLY A C 1
ATOM 1864 O O . GLY A 1 235 ? -7.907 -38.215 -16.499 1.00 75.88 235 GLY A O 1
ATOM 1865 N N . LEU A 1 236 ? -9.196 -36.678 -17.526 1.00 88.19 236 LEU A N 1
ATOM 1866 C CA . LEU A 1 236 ? -9.969 -37.594 -18.367 1.00 88.19 236 LEU A CA 1
ATOM 1867 C C . LEU A 1 236 ? -9.672 -37.333 -19.852 1.00 88.19 236 LEU A C 1
ATOM 1869 O O . LEU A 1 236 ? -9.474 -36.191 -20.257 1.00 88.19 236 LEU A O 1
ATOM 1873 N N . GLU A 1 237 ? -9.655 -38.385 -20.673 1.00 90.12 237 GLU A N 1
ATOM 1874 C CA . GLU A 1 237 ? -9.643 -38.249 -22.140 1.00 90.12 237 GLU A CA 1
ATOM 1875 C C . GLU A 1 237 ? -11.065 -37.954 -22.663 1.00 90.12 237 GLU A C 1
ATOM 1877 O O . GLU A 1 237 ? -12.031 -38.358 -22.007 1.00 90.12 237 GLU A O 1
ATOM 1882 N N . PRO A 1 238 ? -11.222 -37.301 -23.836 1.00 91.88 238 PRO A N 1
ATOM 1883 C CA . PRO A 1 238 ? -12.530 -37.094 -24.454 1.00 91.88 238 PRO A CA 1
ATOM 1884 C C . PRO A 1 238 ? -13.295 -38.404 -24.653 1.00 91.88 238 PRO A C 1
ATOM 1886 O O . PRO A 1 238 ? -12.702 -39.430 -24.994 1.00 91.88 238 PRO A O 1
ATOM 1889 N N . GLY A 1 239 ? -14.613 -38.366 -24.495 1.00 92.62 239 GLY A N 1
ATOM 1890 C CA . GLY A 1 239 ? -15.511 -39.489 -24.726 1.00 92.62 239 GLY A CA 1
ATOM 1891 C C . GLY A 1 239 ? -15.494 -39.988 -26.176 1.00 92.62 239 GLY A C 1
ATOM 1892 O O . GLY A 1 239 ? -15.120 -39.276 -27.113 1.00 92.62 239 GLY A O 1
ATOM 1893 N N . SER A 1 240 ? -15.926 -41.237 -26.376 1.00 93.06 240 SER A N 1
ATOM 1894 C CA . SER A 1 240 ? -15.840 -41.934 -27.669 1.00 93.06 240 SER A CA 1
ATOM 1895 C C . SER A 1 240 ? -16.535 -41.193 -28.813 1.00 93.06 240 SER A C 1
ATOM 1897 O O . SER A 1 240 ? -15.971 -41.123 -29.900 1.00 93.06 240 SER A O 1
ATOM 1899 N N . GLU A 1 241 ? -17.697 -40.577 -28.571 1.00 91.44 241 GLU A N 1
ATOM 1900 C CA . GLU A 1 241 ? -18.437 -39.839 -29.606 1.00 91.44 241 GLU A CA 1
ATOM 1901 C C . GLU A 1 241 ? -17.638 -38.660 -30.184 1.00 91.44 241 GLU A C 1
ATOM 1903 O O . GLU A 1 241 ? -17.710 -38.379 -31.382 1.00 91.44 241 GLU A O 1
ATOM 1908 N N . LEU A 1 242 ? -16.861 -37.964 -29.347 1.00 94.69 242 LEU A N 1
ATOM 1909 C CA . LEU A 1 242 ? -16.058 -36.821 -29.775 1.00 94.69 242 LEU A CA 1
ATOM 1910 C C . LEU A 1 242 ? -14.808 -37.282 -30.540 1.00 94.69 242 LEU A C 1
ATOM 1912 O O . LEU A 1 242 ? -14.456 -36.695 -31.564 1.00 94.69 242 LEU A O 1
ATOM 1916 N N . GLN A 1 243 ? -14.174 -38.367 -30.079 1.00 94.06 243 GLN A N 1
ATOM 1917 C CA . GLN A 1 243 ? -13.044 -38.992 -30.775 1.00 94.06 243 GLN A CA 1
ATOM 1918 C C . GLN A 1 243 ? -13.453 -39.563 -32.141 1.00 94.06 243 GLN A C 1
ATOM 1920 O O . GLN A 1 243 ? -12.696 -39.501 -33.108 1.00 94.06 243 GLN A O 1
ATOM 1925 N N . GLU A 1 244 ? -14.645 -40.151 -32.237 1.00 94.75 244 GLU A N 1
ATOM 1926 C CA . GLU A 1 244 ? -15.189 -40.667 -33.494 1.00 94.75 244 GLU A CA 1
ATOM 1927 C C . GLU A 1 244 ? -15.476 -39.540 -34.483 1.00 94.75 244 GLU A C 1
ATOM 1929 O O . GLU A 1 244 ? -15.105 -39.665 -35.651 1.00 94.75 244 GLU A O 1
ATOM 1934 N N . LEU A 1 245 ? -16.041 -38.420 -34.018 1.00 96.31 245 LEU A N 1
ATOM 1935 C CA . LEU A 1 245 ? -16.261 -37.250 -34.864 1.00 96.31 245 LEU A CA 1
ATOM 1936 C C . LEU A 1 245 ? -14.941 -36.663 -35.386 1.00 96.31 245 LEU A C 1
ATOM 1938 O O . LEU A 1 245 ? -14.854 -36.354 -36.571 1.00 96.31 245 LEU A O 1
ATOM 1942 N N . GLU A 1 246 ? -13.896 -36.563 -34.556 1.00 96.81 246 GLU A N 1
ATOM 1943 C CA . GLU A 1 246 ? -12.557 -36.153 -35.012 1.00 96.81 246 GLU A CA 1
ATOM 1944 C C . GLU A 1 246 ? -12.061 -37.058 -36.156 1.00 96.81 246 GLU A C 1
ATOM 1946 O O . GLU A 1 246 ? -11.655 -36.571 -37.214 1.00 96.81 246 GLU A O 1
ATOM 1951 N N . ARG A 1 247 ? -12.134 -38.385 -35.977 1.00 95.69 247 ARG A N 1
ATOM 1952 C CA . ARG A 1 247 ? -11.700 -39.356 -36.996 1.00 95.69 247 ARG A CA 1
ATOM 1953 C C . ARG A 1 247 ? -12.530 -39.261 -38.276 1.00 95.69 247 ARG A C 1
ATOM 1955 O O . ARG A 1 247 ? -11.960 -39.367 -39.360 1.00 95.69 247 ARG A O 1
ATOM 1962 N N . ALA A 1 248 ? -13.843 -39.076 -38.161 1.00 94.50 248 ALA A N 1
ATOM 1963 C CA . ALA A 1 248 ? -14.744 -38.926 -39.300 1.00 94.50 248 ALA A CA 1
ATOM 1964 C C . ALA A 1 248 ? -14.450 -37.632 -40.081 1.00 94.50 248 ALA A C 1
ATOM 1966 O O . ALA A 1 248 ? -14.346 -37.666 -41.307 1.00 94.50 248 ALA A O 1
ATOM 1967 N N . ILE A 1 249 ? -14.198 -36.518 -39.379 1.00 95.31 249 ILE A N 1
ATOM 1968 C CA . ILE A 1 249 ? -13.798 -35.235 -39.980 1.00 95.31 249 ILE A CA 1
ATOM 1969 C C . ILE A 1 249 ? -12.467 -35.374 -40.730 1.00 95.31 249 ILE A C 1
ATOM 1971 O O . ILE A 1 249 ? -12.342 -34.897 -41.856 1.00 95.31 249 ILE A O 1
ATOM 1975 N N . LEU A 1 250 ? -11.475 -36.049 -40.139 1.00 93.25 250 LEU A N 1
ATOM 1976 C CA . LEU A 1 250 ? -10.166 -36.275 -40.768 1.00 93.25 250 LEU A CA 1
ATOM 1977 C C . LEU A 1 250 ? -10.239 -37.165 -42.020 1.00 93.25 250 LEU A C 1
ATOM 1979 O O . LEU A 1 250 ? -9.377 -37.060 -42.889 1.00 93.25 250 LEU A O 1
ATOM 1983 N N . ARG A 1 251 ? -11.247 -38.040 -42.117 1.00 94.12 251 ARG A N 1
ATOM 1984 C CA . ARG A 1 251 ? -11.465 -38.942 -43.262 1.00 94.12 251 ARG A CA 1
ATOM 1985 C C . ARG A 1 251 ? -12.426 -38.390 -44.311 1.00 94.12 251 ARG A C 1
ATOM 1987 O O . ARG A 1 251 ? -12.626 -39.061 -45.317 1.00 94.12 251 ARG A O 1
ATOM 1994 N N . HIS A 1 252 ? -13.004 -37.210 -44.080 1.00 88.00 252 HIS A N 1
ATOM 1995 C CA . HIS A 1 252 ? -14.096 -36.669 -44.892 1.00 88.00 252 HIS A CA 1
ATOM 1996 C C . HIS A 1 252 ? -15.240 -37.676 -45.069 1.00 88.00 252 HIS A C 1
ATOM 1998 O O . HIS A 1 252 ? -15.661 -37.974 -46.184 1.00 88.00 252 HIS A O 1
ATOM 2004 N N . ASP A 1 253 ? -15.686 -38.261 -43.957 1.00 92.12 253 ASP A N 1
ATOM 2005 C CA . ASP A 1 253 ? -16.720 -39.290 -43.973 1.00 92.12 253 ASP A CA 1
ATOM 2006 C C . ASP A 1 253 ? -18.048 -38.732 -44.539 1.00 92.12 253 ASP A C 1
ATOM 2008 O O . ASP A 1 253 ? -18.586 -37.781 -43.964 1.00 92.12 253 ASP A O 1
ATOM 2012 N N . PRO A 1 254 ? -18.615 -39.320 -45.617 1.00 84.88 254 PRO A N 1
ATOM 2013 C CA . PRO A 1 254 ? -19.868 -38.854 -46.222 1.00 84.88 254 PRO A CA 1
ATOM 2014 C C . PRO A 1 254 ? -21.065 -38.848 -45.261 1.00 84.88 254 PRO A C 1
ATOM 2016 O O . PRO A 1 254 ? -22.057 -38.165 -45.497 1.00 84.88 254 PRO A O 1
ATOM 2019 N N . THR A 1 255 ? -21.002 -39.590 -44.151 1.00 87.50 255 THR A N 1
ATOM 2020 C CA . THR A 1 255 ? -22.050 -39.560 -43.115 1.00 87.50 255 THR A CA 1
ATOM 2021 C C . THR A 1 255 ? -22.143 -38.214 -42.386 1.00 87.50 255 THR A C 1
ATOM 2023 O O . THR A 1 255 ? -23.156 -37.938 -41.738 1.00 87.50 255 THR A O 1
ATOM 2026 N N . LEU A 1 256 ? -21.118 -37.359 -42.497 1.00 88.88 256 LEU A N 1
ATOM 2027 C CA . LEU A 1 256 ? -21.094 -36.014 -41.923 1.00 88.88 256 LEU A CA 1
ATOM 2028 C C . LEU A 1 256 ? -21.743 -34.957 -42.820 1.00 88.88 256 LEU A C 1
ATOM 2030 O O . LEU A 1 256 ? -22.019 -33.855 -42.333 1.00 88.88 256 LEU A O 1
ATOM 2034 N N . ASP A 1 257 ? -22.018 -35.273 -44.087 1.00 84.00 257 ASP A N 1
ATOM 2035 C CA . ASP A 1 257 ? -22.609 -34.326 -45.028 1.00 84.00 257 ASP A CA 1
ATOM 2036 C C . ASP A 1 257 ? -23.974 -33.820 -44.523 1.00 84.00 257 ASP A C 1
ATOM 2038 O O . ASP A 1 257 ? -24.700 -34.532 -43.809 1.00 84.00 257 ASP A O 1
ATOM 2042 N N . PRO A 1 258 ? -24.336 -32.556 -44.810 1.00 79.31 258 PRO A N 1
ATOM 2043 C CA . PRO A 1 258 ? -25.672 -32.074 -44.503 1.00 79.31 258 PRO A CA 1
ATOM 2044 C C . PRO A 1 258 ? -26.701 -32.907 -45.288 1.00 79.31 258 PRO A C 1
ATOM 2046 O O . PRO A 1 258 ? -26.446 -33.271 -46.439 1.00 79.31 258 PRO A O 1
ATOM 2049 N N . PRO A 1 259 ? -27.876 -33.211 -44.709 1.00 71.19 259 PRO A N 1
ATOM 2050 C CA . PRO A 1 259 ? -28.920 -33.918 -45.439 1.00 71.19 259 PRO A CA 1
ATOM 2051 C C . PRO A 1 259 ? -29.282 -33.130 -46.700 1.00 71.19 259 PRO A C 1
ATOM 2053 O O . PRO A 1 259 ? -29.519 -31.922 -46.631 1.00 71.19 259 PRO A O 1
ATOM 2056 N N . ALA A 1 260 ? -29.280 -33.811 -47.851 1.00 57.09 260 ALA A N 1
ATOM 2057 C CA . ALA A 1 260 ? -29.550 -33.198 -49.144 1.00 57.09 260 ALA A CA 1
ATOM 2058 C C . ALA A 1 260 ? -30.877 -32.433 -49.080 1.00 57.09 260 ALA A C 1
ATOM 2060 O O . ALA A 1 260 ? -31.935 -33.031 -48.869 1.00 57.09 260 ALA A O 1
ATOM 2061 N N . ALA A 1 261 ? -30.812 -31.109 -49.238 1.00 47.53 261 ALA A N 1
ATOM 2062 C CA . ALA A 1 261 ? -31.995 -30.277 -49.366 1.00 47.53 261 ALA A CA 1
ATOM 2063 C C . ALA A 1 261 ? -32.835 -30.848 -50.514 1.00 47.53 261 ALA A C 1
ATOM 2065 O O . ALA A 1 261 ? -32.377 -30.896 -51.657 1.00 47.53 261 ALA A O 1
ATOM 2066 N N . GLY A 1 262 ? -34.031 -31.345 -50.188 1.00 39.06 262 GLY A N 1
ATOM 2067 C CA . GLY A 1 262 ? -34.953 -31.907 -51.164 1.00 39.06 262 GLY A CA 1
ATOM 2068 C C . GLY A 1 262 ? -35.110 -30.945 -52.335 1.00 39.06 262 GLY A C 1
ATOM 2069 O O . GLY A 1 262 ? -35.504 -29.792 -52.158 1.00 39.06 262 GLY A O 1
ATOM 2070 N N . SER A 1 263 ? -34.759 -31.424 -53.526 1.00 32.12 263 SER A N 1
ATOM 2071 C CA . SER A 1 263 ? -34.921 -30.709 -54.780 1.00 32.12 263 SER A CA 1
ATOM 2072 C C . SER A 1 263 ? -36.397 -30.364 -54.981 1.00 32.12 263 SER A C 1
ATOM 2074 O O . SER A 1 263 ? -37.196 -31.224 -55.357 1.00 32.12 263 SER A O 1
ATOM 2076 N N . VAL A 1 264 ? -36.774 -29.106 -54.762 1.00 34.94 264 VAL A N 1
ATOM 2077 C CA . VAL A 1 264 ? -38.008 -28.581 -55.346 1.00 34.94 264 VAL A CA 1
ATOM 2078 C C . VAL A 1 264 ? -37.683 -28.244 -56.795 1.00 34.94 264 VAL A C 1
ATOM 2080 O O . VAL A 1 264 ? -36.872 -27.369 -57.093 1.00 34.94 264 VAL A O 1
ATOM 2083 N N . ALA A 1 265 ? -38.263 -29.046 -57.681 1.00 31.17 265 ALA A N 1
ATOM 2084 C CA . ALA A 1 265 ? -38.033 -29.062 -59.111 1.00 31.17 265 ALA A CA 1
ATOM 2085 C C . ALA A 1 265 ? -38.291 -27.699 -59.775 1.00 31.17 265 ALA A C 1
ATOM 2087 O O . ALA A 1 265 ? -39.374 -27.124 -59.672 1.00 31.17 265 ALA A O 1
ATOM 2088 N N . MET A 1 266 ? -37.301 -27.234 -60.539 1.00 31.02 266 MET A N 1
ATOM 2089 C CA . MET A 1 266 ? -37.496 -26.271 -61.618 1.00 31.02 266 MET A CA 1
ATOM 2090 C C . MET A 1 266 ? -38.263 -26.936 -62.768 1.00 31.02 266 MET A C 1
ATOM 2092 O O . MET A 1 266 ? -37.777 -27.888 -63.374 1.00 31.02 266 MET A O 1
ATOM 2096 N N . SER A 1 267 ? -39.417 -26.372 -63.119 1.00 30.53 267 SER A N 1
ATOM 2097 C CA . SER A 1 267 ? -40.081 -26.575 -64.409 1.00 30.53 267 SER A CA 1
ATOM 2098 C C . SER A 1 267 ? -39.732 -25.405 -65.335 1.00 30.53 267 SER A C 1
ATOM 2100 O O . SER A 1 267 ? -40.270 -24.312 -65.184 1.00 30.53 267 SER A O 1
ATOM 2102 N N . THR A 1 268 ? -38.786 -25.671 -66.242 1.00 30.52 268 THR A N 1
ATOM 2103 C CA . THR A 1 268 ? -38.714 -25.255 -67.665 1.00 30.52 268 THR A CA 1
ATOM 2104 C C . THR A 1 268 ? -39.416 -23.946 -68.067 1.00 30.52 268 THR A C 1
ATOM 2106 O O . THR A 1 268 ? -40.636 -23.857 -68.048 1.00 30.52 268 THR A O 1
ATOM 2109 N N . ALA A 1 269 ? -38.674 -22.882 -68.382 1.00 29.42 269 ALA A N 1
ATOM 2110 C CA . ALA A 1 269 ? -38.021 -22.612 -69.675 1.00 29.42 269 ALA A CA 1
ATOM 2111 C C . ALA A 1 269 ? -38.967 -22.056 -70.756 1.00 29.42 269 ALA A C 1
ATOM 2113 O O . ALA A 1 269 ? -39.670 -22.815 -71.409 1.00 29.42 269 ALA A O 1
ATOM 2114 N N . GLU A 1 270 ? -38.816 -20.762 -71.067 1.00 28.38 270 GLU A N 1
ATOM 2115 C CA . GLU A 1 270 ? -38.723 -20.342 -72.466 1.00 28.38 270 GLU A CA 1
ATOM 2116 C C . GLU A 1 270 ? -37.823 -19.100 -72.647 1.00 28.38 270 GLU A C 1
ATOM 2118 O O . GLU A 1 270 ? -38.149 -18.017 -72.180 1.00 28.38 270 GLU A O 1
ATOM 2123 N N . ARG A 1 271 ? -36.669 -19.349 -73.299 1.00 30.02 271 ARG A N 1
ATOM 2124 C CA . ARG A 1 271 ? -35.913 -18.553 -74.302 1.00 30.02 271 ARG A CA 1
ATOM 2125 C C . ARG A 1 271 ? -35.694 -17.043 -74.093 1.00 30.02 271 ARG A C 1
ATOM 2127 O O . ARG A 1 271 ? -36.598 -16.307 -73.760 1.00 30.02 271 ARG A O 1
ATOM 2134 N N . ALA A 1 272 ? -34.600 -16.419 -74.518 1.00 28.81 272 ALA A N 1
ATOM 2135 C CA . ALA A 1 272 ? -33.231 -16.738 -74.933 1.00 28.81 272 ALA A CA 1
ATOM 2136 C C . ALA A 1 272 ? -32.640 -15.372 -75.354 1.00 28.81 272 ALA A C 1
ATOM 2138 O O . ALA A 1 272 ? -33.361 -14.577 -75.953 1.00 28.81 272 ALA A O 1
ATOM 2139 N N . GLY A 1 273 ? -31.345 -15.120 -75.134 1.00 27.34 273 GLY A N 1
ATOM 2140 C CA . GLY A 1 273 ? -30.614 -14.125 -75.937 1.00 27.34 273 GLY A CA 1
ATOM 2141 C C . GLY A 1 273 ? -29.767 -13.095 -75.188 1.00 27.34 273 GLY A C 1
ATOM 2142 O O . GLY A 1 273 ? -30.266 -12.067 -74.759 1.00 27.34 273 GLY A O 1
ATOM 2143 N N . ALA A 1 274 ? -28.461 -13.374 -75.167 1.00 28.50 274 ALA A N 1
ATOM 2144 C CA . ALA A 1 274 ? -27.352 -12.455 -75.459 1.00 28.50 274 ALA A CA 1
ATOM 2145 C C . ALA A 1 274 ? -27.165 -11.142 -74.654 1.00 28.50 274 ALA A C 1
ATOM 2147 O O . ALA A 1 274 ? -27.806 -10.125 -74.878 1.00 28.50 274 ALA A O 1
ATOM 2148 N N . SER A 1 275 ? -26.129 -11.176 -73.806 1.00 30.59 275 SER A N 1
ATOM 2149 C CA . SER A 1 275 ? -25.011 -10.215 -73.696 1.00 30.59 275 SER A CA 1
ATOM 2150 C C . SER A 1 275 ? -25.227 -8.710 -73.975 1.00 30.59 275 SER A C 1
ATOM 2152 O O . SER A 1 275 ? -25.216 -8.297 -75.131 1.00 30.59 275 SER A O 1
ATOM 2154 N N . SER A 1 276 ? -25.104 -7.932 -72.881 1.00 30.97 276 SER A N 1
ATOM 2155 C CA . SER A 1 276 ? -24.538 -6.564 -72.745 1.00 30.97 276 SER A CA 1
ATOM 2156 C C . SER A 1 276 ? -25.200 -5.395 -73.506 1.00 30.97 276 SER A C 1
ATOM 2158 O O . SER A 1 276 ? -25.792 -5.599 -74.555 1.00 30.97 276 SER A O 1
ATOM 2160 N N . PRO A 1 277 ? -24.965 -4.116 -73.126 1.00 38.00 277 PRO A N 1
ATOM 2161 C CA . PRO A 1 277 ? -24.569 -3.521 -71.840 1.00 38.00 277 PRO A CA 1
ATOM 2162 C C . PRO A 1 277 ? -25.406 -2.251 -71.481 1.00 38.00 277 PRO A C 1
ATOM 2164 O O . PRO A 1 277 ? -26.233 -1.789 -72.250 1.00 38.00 277 PRO A O 1
ATOM 2167 N N . ARG A 1 278 ? -25.097 -1.638 -70.325 1.00 29.22 278 ARG A N 1
ATOM 2168 C CA . ARG A 1 278 ? -25.081 -0.177 -70.041 1.00 29.22 278 ARG A CA 1
ATOM 2169 C C . ARG A 1 278 ? -26.274 0.750 -70.426 1.00 29.22 278 ARG A C 1
ATOM 2171 O O . ARG A 1 278 ? -26.517 1.034 -71.589 1.00 29.22 278 ARG A O 1
ATOM 2178 N N . VAL A 1 279 ? -26.689 1.503 -69.390 1.00 29.67 279 VAL A N 1
ATOM 2179 C CA . VAL A 1 279 ? -27.104 2.936 -69.361 1.00 29.67 279 VAL A CA 1
ATOM 2180 C C . VAL A 1 279 ? -28.577 3.257 -69.657 1.00 29.67 279 VAL A C 1
ATOM 2182 O O . VAL A 1 279 ? -29.202 2.653 -70.516 1.00 29.67 279 VAL A O 1
ATOM 2185 N N . LEU A 1 280 ? -29.047 4.313 -68.963 1.00 30.95 280 LEU A N 1
ATOM 2186 C CA . LEU A 1 280 ? -29.963 5.420 -69.341 1.00 30.95 280 LEU A CA 1
ATOM 2187 C C . LEU A 1 280 ? -30.973 5.630 -68.188 1.00 30.95 280 LEU A C 1
ATOM 2189 O O . LEU A 1 280 ? -31.462 4.670 -67.623 1.00 30.95 280 LEU A O 1
ATOM 2193 N N . HIS A 1 281 ? -31.351 6.825 -67.739 1.00 30.12 281 HIS A N 1
ATOM 2194 C CA . HIS A 1 281 ? -31.257 8.194 -68.251 1.00 30.12 281 HIS A CA 1
ATOM 2195 C C . HIS A 1 281 ? -31.653 9.129 -67.076 1.00 30.12 281 HIS A C 1
ATOM 2197 O O . HIS A 1 281 ? -32.301 8.670 -66.148 1.00 30.12 281 HIS A O 1
ATOM 2203 N N . ARG A 1 282 ? -31.351 10.432 -67.003 1.00 27.88 282 ARG A N 1
ATOM 2204 C CA . ARG A 1 282 ? -31.481 11.515 -68.000 1.00 27.88 282 ARG A CA 1
ATOM 2205 C C . ARG A 1 282 ? -30.778 12.756 -67.392 1.00 27.88 282 ARG A C 1
ATOM 2207 O O . ARG A 1 282 ? -30.977 13.019 -66.217 1.00 27.88 282 ARG A O 1
ATOM 2214 N N . ARG A 1 283 ? -29.774 13.355 -68.059 1.00 28.67 283 ARG A N 1
ATOM 2215 C CA . ARG A 1 283 ? -29.812 14.591 -68.902 1.00 28.67 283 ARG A CA 1
ATOM 2216 C C . ARG A 1 283 ? -30.227 15.868 -68.139 1.00 28.67 283 ARG A C 1
ATOM 2218 O O . ARG A 1 283 ? -31.230 15.816 -67.455 1.00 28.67 283 ARG A O 1
ATOM 2225 N N . ARG A 1 284 ? -29.654 17.069 -68.318 1.00 27.61 284 ARG A N 1
ATOM 2226 C CA . ARG A 1 284 ? -28.490 17.678 -69.025 1.00 27.61 284 ARG A CA 1
ATOM 2227 C C . ARG A 1 284 ? -28.555 19.205 -68.725 1.00 27.61 284 ARG A C 1
ATOM 2229 O O . ARG A 1 284 ? -29.606 19.651 -68.284 1.00 27.61 284 ARG A O 1
ATOM 2236 N N . VAL A 1 285 ? -27.507 19.952 -69.123 1.00 26.91 285 VAL A N 1
ATOM 2237 C CA . VAL A 1 285 ? -27.355 21.431 -69.329 1.00 26.91 285 VAL A CA 1
ATOM 2238 C C . VAL A 1 285 ? -26.311 21.989 -68.344 1.00 26.91 285 VAL A C 1
ATOM 2240 O O . VAL A 1 285 ? -26.545 21.977 -67.147 1.00 26.91 285 VAL A O 1
ATOM 2243 N N . ALA A 1 286 ? -25.042 22.196 -68.715 1.00 26.03 286 ALA A N 1
ATOM 2244 C CA . ALA A 1 286 ? -24.401 23.103 -69.688 1.00 26.03 286 ALA A CA 1
ATOM 2245 C C . ALA A 1 286 ? -24.077 24.504 -69.119 1.00 26.03 286 ALA A C 1
ATOM 2247 O O . ALA A 1 286 ? -24.865 25.114 -68.410 1.00 26.03 286 ALA A O 1
ATOM 2248 N N . TRP A 1 287 ? -22.853 24.923 -69.439 1.00 27.61 287 TRP A N 1
ATOM 2249 C CA . TRP A 1 287 ? -22.018 26.010 -68.926 1.00 27.61 287 TRP A CA 1
ATOM 2250 C C . TRP A 1 287 ? -22.451 27.426 -69.324 1.00 27.61 287 TRP A C 1
ATOM 2252 O O . TRP A 1 287 ? -22.912 27.591 -70.448 1.00 27.61 287 TRP A O 1
ATOM 2262 N N . ILE A 1 288 ? -22.104 28.433 -68.499 1.00 28.25 288 ILE A N 1
ATOM 2263 C CA . ILE A 1 288 ? -21.619 29.763 -68.938 1.00 28.25 288 ILE A CA 1
ATOM 2264 C C . ILE A 1 288 ? -20.505 30.262 -67.984 1.00 28.25 288 ILE A C 1
ATOM 2266 O O . ILE A 1 288 ? -20.617 30.176 -66.765 1.00 28.25 288 ILE A O 1
ATOM 2270 N N . THR A 1 289 ? -19.426 30.762 -68.590 1.00 30.00 289 THR A N 1
ATOM 2271 C CA . THR A 1 289 ? -18.176 31.361 -68.072 1.00 30.00 289 THR A CA 1
ATOM 2272 C C . THR A 1 289 ? -18.223 32.896 -67.991 1.00 30.00 289 THR A C 1
ATOM 2274 O O . THR A 1 289 ? -18.785 33.457 -68.920 1.00 30.00 289 THR A O 1
ATOM 2277 N N . VAL A 1 290 ? -17.528 33.540 -67.024 1.00 26.11 290 VAL A N 1
ATOM 2278 C CA . VAL A 1 290 ? -16.724 34.816 -67.073 1.00 26.11 290 VAL A CA 1
ATOM 2279 C C . VAL A 1 290 ? -15.986 34.915 -65.704 1.00 26.11 290 VAL A C 1
ATOM 2281 O O . VAL A 1 290 ? -16.660 34.862 -64.685 1.00 26.11 290 VAL A O 1
ATOM 2284 N N . ALA A 1 291 ? -14.662 34.748 -65.540 1.00 25.72 291 ALA A N 1
ATOM 2285 C CA . ALA A 1 291 ? -13.462 35.567 -65.839 1.00 25.72 291 ALA A CA 1
ATOM 2286 C C . ALA A 1 291 ? -13.071 36.646 -64.782 1.00 25.72 291 ALA A C 1
ATOM 2288 O O . ALA A 1 291 ? -13.885 37.509 -64.476 1.00 25.72 291 ALA A O 1
ATOM 2289 N N . ALA A 1 292 ? -11.793 36.578 -64.330 1.00 25.02 292 ALA A N 1
ATOM 2290 C CA . ALA A 1 292 ? -10.866 37.587 -63.729 1.00 25.02 292 ALA A CA 1
ATOM 2291 C C . ALA A 1 292 ? -10.194 37.066 -62.420 1.00 25.02 292 ALA A C 1
ATOM 2293 O O . ALA A 1 292 ? -10.878 36.891 -61.422 1.00 25.02 292 ALA A O 1
ATOM 2294 N N . VAL A 1 293 ? -8.939 36.564 -62.408 1.00 26.28 293 VAL A N 1
ATOM 2295 C CA . VAL A 1 293 ? -7.617 37.269 -62.359 1.00 26.28 293 VAL A CA 1
ATOM 2296 C C . VAL A 1 293 ? -7.489 38.100 -61.055 1.00 26.28 293 VAL A C 1
ATOM 2298 O O . VAL A 1 293 ? -8.317 38.970 -60.846 1.00 26.28 293 VAL A O 1
ATOM 2301 N N . ALA A 1 294 ? -6.542 37.913 -60.112 1.00 26.36 294 ALA A N 1
ATOM 2302 C CA . ALA A 1 294 ? -5.099 37.665 -60.244 1.00 26.36 294 ALA A CA 1
ATOM 2303 C C . ALA A 1 294 ? -4.389 37.256 -58.909 1.00 26.36 294 ALA A C 1
ATOM 2305 O O . ALA A 1 294 ? -4.795 37.715 -57.848 1.00 26.36 294 ALA A O 1
ATOM 2306 N N . VAL A 1 295 ? -3.245 36.546 -59.049 1.00 28.94 295 VAL A N 1
ATOM 2307 C CA . VAL A 1 295 ? -1.995 36.544 -58.222 1.00 28.94 295 VAL A CA 1
ATOM 2308 C C . VAL A 1 295 ? -2.042 35.913 -56.807 1.00 28.94 295 VAL A C 1
ATOM 2310 O O . VAL A 1 295 ? -2.864 36.282 -55.988 1.00 28.94 295 VAL A O 1
ATOM 2313 N N . GLY A 1 296 ? -1.144 35.009 -56.385 1.00 26.03 296 GLY A N 1
ATOM 2314 C CA . GLY A 1 296 ? 0.030 34.401 -57.017 1.00 26.03 296 GLY A CA 1
ATOM 2315 C C . GLY A 1 296 ? 0.833 33.496 -56.053 1.00 26.03 296 GLY A C 1
ATOM 2316 O O . GLY A 1 296 ? 0.652 33.543 -54.842 1.00 26.03 296 GLY A O 1
ATOM 2317 N N . ILE A 1 297 ? 1.770 32.753 -56.659 1.00 29.75 297 ILE A N 1
ATOM 2318 C CA . ILE A 1 297 ? 2.946 32.037 -56.113 1.00 29.75 297 ILE A CA 1
ATOM 2319 C C . ILE A 1 297 ? 2.725 30.611 -55.558 1.00 29.75 297 ILE A C 1
ATOM 2321 O O . ILE A 1 297 ? 2.243 30.369 -54.458 1.00 29.75 297 ILE A O 1
ATOM 2325 N N . LEU A 1 298 ? 3.182 29.670 -56.390 1.00 28.70 298 LEU A N 1
ATOM 2326 C CA . LEU A 1 298 ? 3.231 28.214 -56.275 1.00 28.70 298 LEU A CA 1
ATOM 2327 C C . LEU A 1 298 ? 4.530 27.767 -55.560 1.00 28.70 298 LEU A C 1
ATOM 2329 O O . LEU A 1 298 ? 5.595 28.284 -55.909 1.00 28.70 298 LEU A O 1
ATOM 2333 N N . PRO A 1 299 ? 4.509 26.779 -54.643 1.00 32.16 299 PRO A N 1
ATOM 2334 C CA . PRO A 1 299 ? 5.721 26.131 -54.159 1.00 32.16 299 PRO A CA 1
ATOM 2335 C C . PRO A 1 299 ? 6.197 25.089 -55.182 1.00 32.16 299 PRO A C 1
ATOM 2337 O O . PRO A 1 299 ? 5.576 24.047 -55.387 1.00 32.16 299 PRO A O 1
ATOM 2340 N N . LEU A 1 300 ? 7.337 25.368 -55.809 1.00 33.47 300 LEU A N 1
ATOM 2341 C CA . LEU A 1 300 ? 8.107 24.431 -56.623 1.00 33.47 300 LEU A CA 1
ATOM 2342 C C . LEU A 1 300 ? 9.216 23.805 -55.762 1.00 33.47 300 LEU A C 1
ATOM 2344 O O . LEU A 1 300 ? 10.357 24.209 -55.904 1.00 33.47 300 LEU A O 1
ATOM 2348 N N . VAL A 1 301 ? 8.904 22.842 -54.882 1.00 32.41 301 VAL A N 1
ATOM 2349 C CA . VAL A 1 301 ? 9.870 21.824 -54.384 1.00 32.41 301 VAL A CA 1
ATOM 2350 C C . VAL A 1 301 ? 9.122 20.571 -53.873 1.00 32.41 301 VAL A C 1
ATOM 2352 O O . VAL A 1 301 ? 9.272 20.162 -52.727 1.00 32.41 301 VAL A O 1
ATOM 2355 N N . LEU A 1 302 ? 8.272 19.947 -54.696 1.00 32.34 302 LEU A N 1
ATOM 2356 C CA . LEU A 1 302 ? 7.589 18.686 -54.326 1.00 32.34 302 LEU A CA 1
ATOM 2357 C C . LEU A 1 302 ? 7.788 17.538 -55.329 1.00 32.34 302 LEU A C 1
ATOM 2359 O O . LEU A 1 302 ? 7.157 16.497 -55.204 1.00 32.34 302 LEU A O 1
ATOM 2363 N N . ALA A 1 303 ? 8.718 17.679 -56.279 1.00 31.50 303 ALA A N 1
ATOM 2364 C CA . ALA A 1 303 ? 8.992 16.647 -57.288 1.00 31.50 303 ALA A CA 1
ATOM 2365 C C . ALA A 1 303 ? 10.422 16.064 -57.258 1.00 31.50 303 ALA A C 1
ATOM 2367 O O . ALA A 1 303 ? 10.755 15.253 -58.113 1.00 31.50 303 ALA A O 1
ATOM 2368 N N . ILE A 1 304 ? 11.260 16.406 -56.264 1.00 37.22 304 ILE A N 1
ATOM 2369 C CA . ILE A 1 304 ? 12.591 15.782 -56.066 1.00 37.22 304 ILE A CA 1
ATOM 2370 C C . ILE A 1 304 ? 12.815 15.423 -54.583 1.00 37.22 304 ILE A C 1
ATOM 2372 O O . ILE A 1 304 ? 13.791 15.816 -53.952 1.00 37.22 304 ILE A O 1
ATOM 2376 N N . ARG A 1 305 ? 11.869 14.683 -53.994 1.00 32.16 305 ARG A N 1
ATOM 2377 C CA . ARG A 1 305 ? 12.079 13.902 -52.752 1.00 32.16 305 ARG A CA 1
ATOM 2378 C C . ARG A 1 305 ? 11.405 12.525 -52.766 1.00 32.16 305 ARG A C 1
ATOM 2380 O O . ARG A 1 305 ? 11.541 11.776 -51.809 1.00 32.16 305 ARG A O 1
ATOM 2387 N N . ALA A 1 306 ? 10.739 12.158 -53.862 1.00 34.44 306 ALA A N 1
ATOM 2388 C CA . ALA A 1 306 ? 9.996 10.903 -53.981 1.00 34.44 306 ALA A CA 1
ATOM 2389 C C . ALA A 1 306 ? 10.836 9.703 -54.470 1.00 34.44 306 ALA A C 1
ATOM 2391 O O . ALA A 1 306 ? 10.264 8.676 -54.813 1.00 34.44 306 ALA A O 1
ATOM 2392 N N . LEU A 1 307 ? 12.173 9.804 -54.510 1.00 38.31 307 LEU A N 1
ATOM 2393 C CA . LEU A 1 307 ? 13.041 8.715 -54.993 1.00 38.31 307 LEU A CA 1
ATOM 2394 C C . LEU A 1 307 ? 14.263 8.401 -54.108 1.00 38.31 307 LEU A C 1
ATOM 2396 O O . LEU A 1 307 ? 15.105 7.611 -54.518 1.00 38.31 307 LEU A O 1
ATOM 2400 N N . THR A 1 308 ? 14.341 8.930 -52.878 1.00 41.31 308 THR A N 1
ATOM 2401 C CA . THR A 1 308 ? 15.340 8.492 -51.872 1.00 41.31 308 THR A CA 1
ATOM 2402 C C . THR A 1 308 ? 14.823 8.566 -50.427 1.00 41.31 308 THR A C 1
ATOM 2404 O O . THR A 1 308 ? 15.580 8.896 -49.518 1.00 41.31 308 THR A O 1
ATOM 2407 N N . SER A 1 309 ? 13.544 8.271 -50.180 1.00 36.03 309 SER A N 1
ATOM 2408 C CA . SER A 1 309 ? 13.080 7.951 -48.823 1.00 36.03 309 SER A CA 1
ATOM 2409 C C . SER A 1 309 ? 12.851 6.448 -48.726 1.00 36.03 309 SER A C 1
ATOM 2411 O O . SER A 1 309 ? 11.760 5.949 -49.006 1.00 36.03 309 SER A O 1
ATOM 2413 N N . SER A 1 310 ? 13.890 5.711 -48.333 1.00 37.31 310 SER A N 1
ATOM 2414 C CA . SER A 1 310 ? 13.676 4.461 -47.608 1.00 37.31 310 SER A CA 1
ATOM 2415 C C . SER A 1 310 ? 12.720 4.786 -46.464 1.00 37.31 310 SER A C 1
ATOM 2417 O O . SER A 1 310 ? 13.029 5.643 -45.638 1.00 37.31 310 SER A O 1
ATOM 2419 N N . GLY A 1 311 ? 11.531 4.190 -46.484 1.00 35.09 311 GLY A N 1
ATOM 2420 C CA . GLY A 1 311 ? 10.509 4.400 -45.469 1.00 35.09 311 GLY A CA 1
ATOM 2421 C C . GLY A 1 311 ? 10.978 3.886 -44.113 1.00 35.09 311 GLY A C 1
ATOM 2422 O O . GLY A 1 311 ? 10.680 2.756 -43.739 1.00 35.09 311 GLY A O 1
ATOM 2423 N N . GLU A 1 312 ? 11.700 4.715 -43.370 1.00 38.28 312 GLU A N 1
ATOM 2424 C CA . GLU A 1 312 ? 11.714 4.642 -41.918 1.00 38.28 312 GLU A CA 1
ATOM 2425 C C . GLU A 1 312 ? 10.424 5.308 -41.445 1.00 38.28 312 GLU A C 1
ATOM 2427 O O . GLU A 1 312 ? 10.303 6.529 -41.413 1.00 38.28 312 GLU A O 1
ATOM 2432 N N . SER A 1 313 ? 9.405 4.495 -41.167 1.00 43.50 313 SER A N 1
ATOM 2433 C CA . SER A 1 313 ? 8.237 4.946 -40.413 1.00 43.50 313 SER A CA 1
ATOM 2434 C C . SER A 1 313 ? 8.727 5.552 -39.093 1.00 43.50 313 SER A C 1
ATOM 2436 O O . SER A 1 313 ? 9.416 4.857 -38.344 1.00 43.50 313 SER A O 1
ATOM 2438 N N . GLU A 1 314 ? 8.402 6.822 -38.828 1.00 48.31 314 GLU A N 1
ATOM 2439 C CA . GLU A 1 314 ? 8.666 7.486 -37.543 1.00 48.31 314 GLU A CA 1
ATOM 2440 C C . GLU A 1 314 ? 8.252 6.561 -36.389 1.00 48.31 314 GLU A C 1
ATOM 2442 O O . GLU A 1 314 ? 7.125 6.060 -36.345 1.00 48.31 314 GLU A O 1
ATOM 2447 N N . ALA A 1 315 ? 9.186 6.280 -35.479 1.00 61.47 315 ALA A N 1
ATOM 2448 C CA . ALA A 1 315 ? 8.916 5.455 -34.312 1.00 61.47 315 ALA A CA 1
ATOM 2449 C C . ALA A 1 315 ? 7.925 6.189 -33.396 1.00 61.47 315 ALA A C 1
ATOM 2451 O O . ALA A 1 315 ? 8.195 7.305 -32.960 1.00 61.47 315 ALA A O 1
ATOM 2452 N N . ILE A 1 316 ? 6.782 5.567 -33.101 1.00 76.69 316 ILE A N 1
ATOM 2453 C CA . ILE A 1 316 ? 5.797 6.120 -32.166 1.00 76.69 316 ILE A CA 1
ATOM 2454 C C . ILE A 1 316 ? 6.428 6.150 -30.770 1.00 76.69 316 ILE A C 1
ATOM 2456 O O . ILE A 1 316 ? 6.708 5.103 -30.182 1.00 76.69 316 ILE A O 1
ATOM 2460 N N . GLU A 1 317 ? 6.655 7.346 -30.231 1.00 87.44 317 GLU A N 1
ATOM 2461 C CA . GLU A 1 317 ? 7.116 7.511 -28.855 1.00 87.44 317 GLU A CA 1
ATOM 2462 C C . GLU A 1 317 ? 5.967 7.288 -27.868 1.00 87.44 317 GLU A C 1
ATOM 2464 O O . GLU A 1 317 ? 4.848 7.770 -28.055 1.00 87.44 317 GLU A O 1
ATOM 2469 N N . ILE A 1 318 ? 6.248 6.566 -26.781 1.00 91.19 318 ILE A N 1
ATOM 2470 C CA . ILE A 1 318 ? 5.275 6.396 -25.703 1.00 91.19 318 ILE A CA 1
ATOM 2471 C C . ILE A 1 318 ? 5.301 7.669 -24.844 1.00 91.19 318 ILE A C 1
ATOM 2473 O O . ILE A 1 318 ? 6.364 8.018 -24.317 1.00 91.19 318 ILE A O 1
ATOM 2477 N N . PRO A 1 319 ? 4.163 8.364 -24.659 1.00 89.69 319 PRO A N 1
ATOM 2478 C CA . PRO A 1 319 ? 4.131 9.576 -23.856 1.00 89.69 319 PRO A CA 1
ATOM 2479 C C . PRO A 1 319 ? 4.443 9.274 -22.385 1.00 89.69 319 PRO A C 1
ATOM 2481 O O . PRO A 1 319 ? 4.202 8.176 -21.875 1.00 89.69 319 PRO A O 1
ATOM 2484 N N . ALA A 1 320 ? 4.964 10.277 -21.679 1.00 87.00 320 ALA A N 1
ATOM 2485 C CA . ALA A 1 320 ? 5.164 10.206 -20.237 1.00 87.00 320 ALA A CA 1
ATOM 2486 C C . ALA A 1 320 ? 3.839 9.903 -19.518 1.00 87.00 320 ALA A C 1
ATOM 2488 O O . ALA A 1 320 ? 2.811 10.495 -19.841 1.00 87.00 320 ALA A O 1
ATOM 2489 N N . ASN A 1 321 ? 3.886 9.014 -18.518 1.00 88.44 321 ASN A N 1
ATOM 2490 C CA . ASN A 1 321 ? 2.694 8.503 -17.832 1.00 88.44 321 ASN A CA 1
ATOM 2491 C C . ASN A 1 321 ? 1.658 7.968 -18.836 1.00 88.44 321 ASN A C 1
ATOM 2493 O O . ASN A 1 321 ? 0.542 8.466 -18.922 1.00 88.44 321 ASN A O 1
ATOM 2497 N N . GLY A 1 322 ? 2.059 6.979 -19.631 1.00 92.56 322 GLY A N 1
ATOM 2498 C CA . GLY A 1 322 ? 1.300 6.490 -20.775 1.00 92.56 322 GLY A CA 1
ATOM 2499 C C . GLY A 1 322 ? 1.229 4.970 -20.854 1.00 92.56 322 GLY A C 1
ATOM 2500 O O . GLY A 1 322 ? 1.668 4.243 -19.959 1.00 92.56 322 GLY A O 1
ATOM 2501 N N . VAL A 1 323 ? 0.688 4.497 -21.969 1.00 95.44 323 VAL A N 1
ATOM 2502 C CA . VAL A 1 323 ? 0.674 3.091 -22.375 1.00 95.44 323 VAL A CA 1
ATOM 2503 C C . VAL A 1 323 ? 1.231 2.972 -23.787 1.00 95.44 323 VAL A C 1
ATOM 2505 O O . VAL A 1 323 ? 0.983 3.835 -24.629 1.00 95.44 323 VAL A O 1
ATOM 2508 N N . GLY A 1 324 ? 1.975 1.903 -24.048 1.00 95.06 324 GLY A N 1
ATOM 2509 C CA . GLY A 1 324 ? 2.441 1.540 -25.380 1.00 95.06 324 GLY A CA 1
ATOM 2510 C C . GLY A 1 324 ? 1.959 0.155 -25.787 1.00 95.06 324 GLY A C 1
ATOM 2511 O O . GLY A 1 324 ? 1.894 -0.761 -24.965 1.00 95.06 324 GLY A O 1
ATOM 2512 N N . VAL A 1 325 ? 1.663 0.009 -27.074 1.00 94.88 325 VAL A N 1
ATOM 2513 C CA . VAL A 1 325 ? 1.365 -1.261 -27.736 1.00 94.88 325 VAL A CA 1
ATOM 2514 C C . VAL A 1 325 ? 2.551 -1.608 -28.620 1.00 94.88 325 VAL A C 1
ATOM 2516 O O . VAL A 1 325 ? 2.908 -0.844 -29.516 1.00 94.88 325 VAL A O 1
ATOM 2519 N N . VAL A 1 326 ? 3.168 -2.752 -28.356 1.00 93.38 326 VAL A N 1
ATOM 2520 C CA . VAL A 1 326 ? 4.357 -3.238 -29.049 1.00 93.38 326 VAL A CA 1
ATOM 2521 C C . VAL A 1 326 ? 3.994 -4.464 -29.875 1.00 93.38 326 VAL A C 1
ATOM 2523 O O . VAL A 1 326 ? 3.511 -5.464 -29.346 1.00 93.38 326 VAL A O 1
ATOM 2526 N N . ASP A 1 327 ? 4.273 -4.390 -31.171 1.00 91.56 327 ASP A N 1
ATOM 2527 C CA . ASP A 1 327 ? 4.043 -5.458 -32.140 1.00 91.56 327 ASP A CA 1
ATOM 2528 C C . ASP A 1 327 ? 5.317 -5.690 -32.958 1.00 91.56 327 ASP A C 1
ATOM 2530 O O . ASP A 1 327 ? 5.987 -4.741 -33.362 1.00 91.56 327 ASP A O 1
ATOM 2534 N N . GLU A 1 328 ? 5.729 -6.950 -33.086 1.00 86.00 328 GLU A N 1
ATOM 2535 C CA . GLU A 1 328 ? 7.013 -7.368 -33.682 1.00 86.00 328 GLU A CA 1
ATOM 2536 C C . GLU A 1 328 ? 8.255 -6.565 -33.213 1.00 86.00 328 GLU A C 1
ATOM 2538 O O . GLU A 1 328 ? 9.286 -6.449 -33.890 1.00 86.00 328 GLU A O 1
ATOM 2543 N N . GLY A 1 329 ? 8.189 -6.037 -31.988 1.00 83.50 329 GLY A N 1
ATOM 2544 C CA . GLY A 1 329 ? 9.227 -5.200 -31.394 1.00 83.50 329 GLY A CA 1
ATOM 2545 C C . GLY A 1 329 ? 9.304 -3.790 -31.982 1.00 83.50 329 GLY A C 1
ATOM 2546 O O . GLY A 1 329 ? 10.396 -3.236 -32.039 1.00 83.50 329 GLY A O 1
ATOM 2547 N N . LYS A 1 330 ? 8.176 -3.222 -32.411 1.00 88.56 330 LYS A N 1
ATOM 2548 C CA . LYS A 1 330 ? 7.981 -1.795 -32.694 1.00 88.56 330 LYS A CA 1
ATOM 2549 C C . LYS A 1 330 ? 6.773 -1.288 -31.912 1.00 88.56 330 LYS A C 1
ATOM 2551 O O . LYS A 1 330 ? 5.823 -2.037 -31.708 1.00 88.56 330 LYS A O 1
ATOM 2556 N N . VAL A 1 331 ? 6.797 -0.030 -31.479 1.00 91.62 331 VAL A N 1
ATOM 2557 C CA . VAL A 1 331 ? 5.610 0.610 -30.895 1.00 91.62 331 VAL A CA 1
ATOM 2558 C C . VAL A 1 331 ? 4.653 0.950 -32.038 1.00 91.62 331 VAL A C 1
ATOM 2560 O O . VAL A 1 331 ? 5.023 1.694 -32.942 1.00 91.62 331 VAL A O 1
ATOM 2563 N N . VAL A 1 332 ? 3.452 0.370 -32.019 1.00 92.69 332 VAL A N 1
ATOM 2564 C CA . VAL A 1 332 ? 2.432 0.530 -33.075 1.00 92.69 332 VAL A CA 1
ATOM 2565 C C . VAL A 1 332 ? 1.253 1.403 -32.654 1.00 92.69 332 VAL A C 1
ATOM 2567 O O . VAL A 1 332 ? 0.528 1.898 -33.508 1.00 92.69 332 VAL A O 1
ATOM 2570 N N . ALA A 1 333 ? 1.075 1.613 -31.350 1.00 92.25 333 ALA A N 1
ATOM 2571 C CA . ALA A 1 333 ? 0.120 2.561 -30.792 1.00 92.25 333 ALA A CA 1
ATOM 2572 C C . ALA A 1 333 ? 0.593 3.023 -29.410 1.00 92.25 333 ALA A C 1
ATOM 2574 O O . ALA A 1 333 ? 1.287 2.284 -28.704 1.00 92.25 333 ALA A O 1
ATOM 2575 N N . ALA A 1 334 ? 0.210 4.232 -29.016 1.00 93.94 334 ALA A N 1
ATOM 2576 C CA . ALA A 1 334 ? 0.524 4.779 -27.706 1.00 93.94 334 ALA A CA 1
ATOM 2577 C C . ALA A 1 334 ? -0.550 5.775 -27.261 1.00 93.94 334 ALA A C 1
ATOM 2579 O O . ALA A 1 334 ? -1.203 6.407 -28.089 1.00 93.94 334 ALA A O 1
ATOM 2580 N N . GLY A 1 335 ? -0.711 5.933 -25.950 1.00 92.19 335 GLY A N 1
ATOM 2581 C CA . GLY A 1 335 ? -1.661 6.887 -25.389 1.00 92.19 335 GLY A CA 1
ATOM 2582 C C . GLY A 1 335 ? -1.262 7.394 -24.015 1.00 92.19 335 GLY A C 1
ATOM 2583 O O . GLY A 1 335 ? -0.495 6.758 -23.290 1.00 92.19 335 GLY A O 1
ATOM 2584 N N . THR A 1 336 ? -1.782 8.565 -23.668 1.00 91.12 336 THR A N 1
ATOM 2585 C CA . THR A 1 336 ? -1.510 9.242 -22.397 1.00 91.12 336 THR A CA 1
ATOM 2586 C C . THR A 1 336 ? -2.491 8.781 -21.325 1.00 91.12 336 THR A C 1
ATOM 2588 O O . THR A 1 336 ? -3.689 8.668 -21.578 1.00 91.12 336 THR A O 1
ATOM 2591 N N . LEU A 1 337 ? -1.989 8.553 -20.113 1.00 88.38 337 LEU A N 1
ATOM 2592 C CA . LEU A 1 337 ? -2.764 8.182 -18.932 1.00 88.38 337 LEU A CA 1
ATOM 2593 C C . LEU A 1 337 ? -2.712 9.285 -17.863 1.00 88.38 337 LEU A C 1
ATOM 2595 O O . LEU A 1 337 ? -2.127 10.353 -18.050 1.00 88.38 337 LEU A O 1
ATOM 2599 N N . GLY A 1 338 ? -3.368 9.021 -16.729 1.00 77.44 338 GLY A N 1
ATOM 2600 C CA . GLY A 1 338 ? -3.268 9.836 -15.517 1.00 77.44 338 GLY A CA 1
ATOM 2601 C C . GLY A 1 338 ? -1.911 9.706 -14.810 1.00 77.44 338 GLY A C 1
ATOM 2602 O O . GLY A 1 338 ? -0.914 9.290 -15.389 1.00 77.44 338 GLY A O 1
ATOM 2603 N N . SER A 1 339 ? -1.852 10.065 -13.529 1.00 80.38 339 SER A N 1
ATOM 2604 C CA . SER A 1 339 ? -0.617 9.982 -12.742 1.00 80.38 339 SER A CA 1
ATOM 2605 C C . SER A 1 339 ? -0.244 8.542 -12.370 1.00 80.38 339 SER A C 1
ATOM 2607 O O . SER A 1 339 ? -1.092 7.717 -12.048 1.00 80.38 339 SER A O 1
ATOM 2609 N N . SER A 1 340 ? 1.057 8.249 -12.362 1.00 87.75 340 SER A N 1
ATOM 2610 C CA . SER A 1 340 ? 1.633 7.006 -11.825 1.00 87.75 340 SER A CA 1
ATOM 2611 C C . SER A 1 340 ? 0.994 5.685 -12.303 1.00 87.75 340 SER A C 1
ATOM 2613 O O . SER A 1 340 ? 0.601 4.869 -11.455 1.00 87.75 340 SER A O 1
ATOM 2615 N N . PRO A 1 341 ? 0.942 5.406 -13.626 1.00 93.50 341 PRO A N 1
ATOM 2616 C CA . PRO A 1 341 ? 0.598 4.074 -14.130 1.00 93.50 341 PRO A CA 1
ATOM 2617 C C . PRO A 1 341 ? 1.438 2.991 -13.443 1.00 93.50 341 PRO A C 1
ATOM 2619 O O . PRO A 1 341 ? 2.636 3.190 -13.230 1.00 93.50 341 PRO A O 1
ATOM 2622 N N . ALA A 1 342 ? 0.833 1.878 -13.038 1.00 93.38 342 ALA A N 1
ATOM 2623 C CA . ALA A 1 342 ? 1.510 0.861 -12.231 1.00 93.38 342 ALA A CA 1
ATOM 2624 C C . ALA A 1 342 ? 1.577 -0.495 -12.923 1.00 93.38 342 ALA A C 1
ATOM 2626 O O . ALA A 1 342 ? 2.670 -1.028 -13.109 1.00 93.38 342 ALA A O 1
ATOM 2627 N N . ASP A 1 343 ? 0.429 -1.040 -13.302 1.00 95.56 343 ASP A N 1
ATOM 2628 C CA . ASP A 1 343 ? 0.341 -2.361 -13.905 1.00 95.56 343 ASP A CA 1
ATOM 2629 C C . ASP A 1 343 ? -0.710 -2.381 -15.016 1.00 95.56 343 ASP A C 1
ATOM 2631 O O . ASP A 1 343 ? -1.582 -1.508 -15.073 1.00 95.56 343 ASP A O 1
ATOM 2635 N N . VAL A 1 344 ? -0.603 -3.352 -15.918 1.00 97.19 344 VAL A N 1
ATOM 2636 C CA . VAL A 1 344 ? -1.462 -3.475 -17.099 1.00 97.19 344 VAL A CA 1
ATOM 2637 C C . VAL A 1 344 ? -1.976 -4.904 -17.228 1.00 97.19 344 VAL A C 1
ATOM 2639 O O . VAL A 1 344 ? -1.244 -5.856 -16.989 1.00 97.19 344 VAL A O 1
ATOM 2642 N N . ALA A 1 345 ? -3.236 -5.053 -17.631 1.00 97.31 345 ALA A N 1
ATOM 2643 C CA . ALA A 1 345 ? -3.836 -6.330 -17.996 1.00 97.31 345 ALA A CA 1
ATOM 2644 C C . ALA A 1 345 ? -4.612 -6.201 -19.310 1.00 97.31 345 ALA A C 1
ATOM 2646 O O . ALA A 1 345 ? -5.151 -5.140 -19.630 1.00 97.31 345 ALA A O 1
ATOM 2647 N N . PHE A 1 346 ? -4.693 -7.301 -20.053 1.00 95.94 346 PHE A N 1
ATOM 2648 C CA . PHE A 1 346 ? -5.531 -7.424 -21.240 1.00 95.94 346 PHE A CA 1
ATOM 2649 C C . PHE A 1 346 ? -6.684 -8.390 -20.946 1.00 95.94 346 PHE A C 1
ATOM 2651 O O . PHE A 1 346 ? -6.455 -9.459 -20.388 1.00 95.94 346 PHE A O 1
ATOM 2658 N N . GLY A 1 347 ? -7.913 -8.007 -21.291 1.00 94.50 347 GLY A N 1
ATOM 2659 C CA . GLY A 1 347 ? -9.112 -8.828 -21.091 1.00 94.50 347 GLY A CA 1
ATOM 2660 C C . GLY A 1 347 ? -10.381 -8.085 -21.510 1.00 94.50 347 GLY A C 1
ATOM 2661 O O . GLY A 1 347 ? -10.392 -6.848 -21.544 1.00 94.50 347 GLY A O 1
ATOM 2662 N N . ALA A 1 348 ? -11.440 -8.817 -21.872 1.00 93.25 348 ALA A N 1
ATOM 2663 C CA . ALA A 1 348 ? -12.678 -8.243 -22.411 1.00 93.25 348 ALA A CA 1
ATOM 2664 C C . ALA A 1 348 ? -12.432 -7.318 -23.626 1.00 93.25 348 ALA A C 1
ATOM 2666 O O . ALA A 1 348 ? -13.045 -6.254 -23.758 1.00 93.25 348 ALA A O 1
ATOM 2667 N N . GLY A 1 349 ? -11.467 -7.695 -24.477 1.00 92.12 349 GLY A N 1
ATOM 2668 C CA . GLY A 1 349 ? -11.073 -6.947 -25.676 1.00 92.12 349 GLY A CA 1
ATOM 2669 C C . GLY A 1 349 ? -10.483 -5.555 -25.411 1.00 92.12 349 GLY A C 1
ATOM 2670 O O . GLY A 1 349 ? -10.471 -4.713 -26.305 1.00 92.12 349 GLY A O 1
ATOM 2671 N N . SER A 1 350 ? -10.041 -5.255 -24.188 1.00 95.38 350 SER A N 1
ATOM 2672 C CA . SER A 1 350 ? -9.501 -3.943 -23.817 1.00 95.38 350 SER A CA 1
ATOM 2673 C C . SER A 1 350 ? -8.232 -4.068 -22.984 1.00 95.38 350 SER A C 1
ATOM 2675 O O . SER A 1 350 ? -7.979 -5.089 -22.341 1.00 95.38 350 SER A O 1
ATOM 2677 N N . LEU A 1 351 ? -7.446 -2.995 -22.979 1.00 96.19 351 LEU A N 1
ATOM 2678 C CA . LEU A 1 351 ? -6.360 -2.811 -22.027 1.00 96.19 351 LEU A CA 1
ATOM 2679 C C . LEU A 1 351 ? -6.887 -2.127 -20.775 1.00 96.19 351 LEU A C 1
ATOM 2681 O O . LEU A 1 351 ? -7.683 -1.191 -20.848 1.00 96.19 351 LEU A O 1
ATOM 2685 N N . TRP A 1 352 ? -6.412 -2.580 -19.626 1.00 97.75 352 TRP A N 1
ATOM 2686 C CA . TRP A 1 352 ? -6.766 -2.040 -18.325 1.00 97.75 352 TRP A CA 1
ATOM 2687 C C . TRP A 1 352 ? -5.486 -1.669 -17.600 1.00 97.75 352 TRP A C 1
ATOM 2689 O O . TRP A 1 352 ? -4.648 -2.534 -17.362 1.00 97.75 352 TRP A O 1
ATOM 2699 N N . VAL A 1 353 ? -5.325 -0.390 -17.265 1.00 97.94 353 VAL A N 1
ATOM 2700 C CA . VAL A 1 353 ? -4.122 0.109 -16.589 1.00 97.94 353 VAL A CA 1
ATOM 2701 C C . VAL A 1 353 ? -4.494 0.720 -15.252 1.00 97.94 353 VAL A C 1
ATOM 2703 O O . VAL A 1 353 ? -5.332 1.621 -15.183 1.00 97.94 353 VAL A O 1
ATOM 2706 N N . SER A 1 354 ? -3.864 0.237 -14.187 1.00 97.19 354 SER A N 1
ATOM 2707 C CA . SER A 1 354 ? -4.019 0.791 -12.846 1.00 97.19 354 SER A CA 1
ATOM 2708 C C . SER A 1 354 ? -3.161 2.043 -12.656 1.00 97.19 354 SER A C 1
ATOM 2710 O O . SER A 1 354 ? -2.036 2.145 -13.148 1.00 97.19 354 SER A O 1
ATOM 2712 N N . SER A 1 355 ? -3.700 3.007 -11.914 1.00 94.56 355 SER A N 1
ATOM 2713 C CA . SER A 1 355 ? -3.055 4.277 -11.587 1.00 94.56 355 SER A CA 1
ATOM 2714 C C . SER A 1 355 ? -2.985 4.430 -10.068 1.00 94.56 355 SER A C 1
ATOM 2716 O O . SER A 1 355 ? -4.005 4.662 -9.410 1.00 94.56 355 SER A O 1
ATOM 2718 N N . THR A 1 356 ? -1.778 4.314 -9.509 1.00 92.69 356 THR A N 1
ATOM 2719 C CA . THR A 1 356 ? -1.554 4.248 -8.056 1.00 92.69 356 THR A CA 1
ATOM 2720 C C . THR A 1 356 ? -2.006 5.510 -7.334 1.00 92.69 356 THR A C 1
ATOM 2722 O O . THR A 1 356 ? -2.879 5.439 -6.464 1.00 92.69 356 THR A O 1
ATOM 2725 N N . ASP A 1 357 ? -1.452 6.657 -7.721 1.00 90.81 357 ASP A N 1
ATOM 2726 C CA . ASP A 1 357 ? -1.726 7.944 -7.074 1.00 90.81 357 ASP A CA 1
ATOM 2727 C C . ASP A 1 357 ? -3.038 8.571 -7.564 1.00 90.81 357 ASP A C 1
ATOM 2729 O O . ASP A 1 357 ? -3.644 9.374 -6.862 1.00 90.81 357 ASP A O 1
ATOM 2733 N N . GLY A 1 358 ? -3.516 8.177 -8.750 1.00 90.12 358 GLY A N 1
ATOM 2734 C CA . GLY A 1 358 ? -4.833 8.579 -9.247 1.00 90.12 358 GLY A CA 1
ATOM 2735 C C . GLY A 1 358 ? -6.000 7.742 -8.710 1.00 90.12 358 GLY A C 1
ATOM 2736 O O . GLY A 1 358 ? -7.141 8.066 -9.024 1.00 90.12 358 GLY A O 1
ATOM 2737 N N . HIS A 1 359 ? -5.740 6.663 -7.958 1.00 93.50 359 HIS A N 1
ATOM 2738 C CA . HIS A 1 359 ? -6.749 5.761 -7.365 1.00 93.50 359 HIS A CA 1
ATOM 2739 C C . HIS A 1 359 ? -7.808 5.277 -8.373 1.00 93.50 359 HIS A C 1
ATOM 2741 O O . HIS A 1 359 ? -9.015 5.254 -8.110 1.00 93.50 359 HIS A O 1
ATOM 2747 N N . THR A 1 360 ? -7.350 4.943 -9.579 1.00 95.06 360 THR A N 1
ATOM 2748 C CA . THR A 1 360 ? -8.211 4.662 -10.732 1.00 95.06 360 THR A CA 1
ATOM 2749 C C . THR A 1 360 ? -7.680 3.512 -11.578 1.00 95.06 360 THR A C 1
ATOM 2751 O O . THR A 1 360 ? -6.516 3.119 -11.478 1.00 95.06 360 THR A O 1
ATOM 2754 N N . VAL A 1 361 ? -8.549 2.991 -12.442 1.00 97.50 361 VAL A N 1
ATOM 2755 C CA . VAL A 1 361 ? -8.193 2.148 -13.582 1.00 97.50 361 VAL A CA 1
ATOM 2756 C C . VAL A 1 361 ? -8.668 2.812 -14.865 1.00 97.50 361 VAL A C 1
ATOM 2758 O O . VAL A 1 361 ? -9.807 3.270 -14.940 1.00 97.50 361 VAL A O 1
ATOM 2761 N N . SER A 1 362 ? -7.795 2.857 -15.868 1.00 97.38 362 SER A N 1
ATOM 2762 C CA . SER A 1 362 ? -8.109 3.340 -17.214 1.00 97.38 362 SER A CA 1
ATOM 2763 C C . SER A 1 362 ? -8.370 2.157 -18.142 1.00 97.38 362 SER A C 1
ATOM 2765 O O . SER A 1 362 ? -7.531 1.262 -18.239 1.00 97.38 362 SER A O 1
ATOM 2767 N N . ARG A 1 363 ? -9.518 2.159 -18.823 1.00 97.19 363 ARG A N 1
ATOM 2768 C CA . ARG A 1 363 ? -9.833 1.253 -19.930 1.00 97.19 363 ARG A CA 1
ATOM 2769 C C . ARG A 1 363 ? -9.379 1.891 -21.231 1.00 97.19 363 ARG A C 1
ATOM 2771 O O . ARG A 1 363 ? -9.747 3.030 -21.512 1.00 97.19 363 ARG A O 1
ATOM 2778 N N . ILE A 1 364 ? -8.613 1.157 -22.018 1.00 96.00 364 ILE A N 1
ATOM 2779 C CA . ILE A 1 364 ? -7.898 1.674 -23.177 1.00 96.00 364 ILE A CA 1
ATOM 2780 C C . ILE A 1 364 ? -8.169 0.775 -24.383 1.00 96.00 364 ILE A C 1
ATOM 2782 O O . ILE A 1 364 ? -8.212 -0.455 -24.266 1.00 96.00 364 ILE A O 1
ATOM 2786 N N . ASP A 1 365 ? -8.336 1.400 -25.542 1.00 94.31 365 ASP A N 1
ATOM 2787 C CA . ASP A 1 365 ? -8.425 0.723 -26.827 1.00 94.31 365 ASP A CA 1
ATOM 2788 C C . ASP A 1 365 ? -7.042 0.168 -27.250 1.00 94.31 365 ASP A C 1
ATOM 2790 O O . ASP A 1 365 ? -6.086 0.936 -27.390 1.00 94.31 365 ASP A O 1
ATOM 2794 N N . PRO A 1 366 ? -6.896 -1.153 -27.464 1.00 92.19 366 PRO A N 1
ATOM 2795 C CA . PRO A 1 366 ? -5.610 -1.774 -27.796 1.00 92.19 366 PRO A CA 1
ATOM 2796 C C . PRO A 1 366 ? -5.109 -1.479 -29.219 1.00 92.19 366 PRO A C 1
ATOM 2798 O O . PRO A 1 366 ? -3.951 -1.765 -29.520 1.00 92.19 366 PRO A O 1
ATOM 2801 N N . GLY A 1 367 ? -5.960 -0.974 -30.115 1.00 90.44 367 GLY A N 1
ATOM 2802 C CA . GLY A 1 367 ? -5.592 -0.627 -31.488 1.00 90.44 367 GLY A CA 1
ATOM 2803 C C . GLY A 1 367 ? -5.040 0.791 -31.610 1.00 90.44 367 GLY A C 1
ATOM 2804 O O . GLY A 1 367 ? -4.131 1.024 -32.400 1.00 90.44 367 GLY A O 1
ATOM 2805 N N . THR A 1 368 ? -5.567 1.721 -30.815 1.00 90.19 368 THR A N 1
ATOM 2806 C CA . THR A 1 368 ? -5.243 3.155 -30.895 1.00 90.19 368 THR A CA 1
ATOM 2807 C C . THR A 1 368 ? -4.453 3.679 -29.698 1.00 90.19 368 THR A C 1
ATOM 2809 O O . THR A 1 368 ? -3.795 4.707 -29.810 1.00 90.19 368 THR A O 1
ATOM 2812 N N . GLY A 1 369 ? -4.509 2.998 -28.549 1.00 89.19 369 GLY A N 1
ATOM 2813 C CA . GLY A 1 369 ? -3.979 3.503 -27.281 1.00 89.19 369 GLY A CA 1
ATOM 2814 C C . GLY A 1 369 ? -4.877 4.549 -26.604 1.00 89.19 369 GLY A C 1
ATOM 2815 O O . GLY A 1 369 ? -4.502 5.079 -25.560 1.00 89.19 369 GLY A O 1
ATOM 2816 N N . ALA A 1 370 ? -6.058 4.853 -27.153 1.00 91.94 370 ALA A N 1
ATOM 2817 C CA . ALA A 1 370 ? -6.958 5.861 -26.598 1.00 91.94 370 ALA A CA 1
ATOM 2818 C C . ALA A 1 370 ? -7.616 5.403 -25.284 1.00 91.94 370 ALA A C 1
ATOM 2820 O O . ALA A 1 370 ? -8.052 4.258 -25.156 1.00 91.94 370 ALA A O 1
ATOM 2821 N N . VAL A 1 371 ? -7.721 6.312 -24.308 1.00 93.81 371 VAL A N 1
ATOM 2822 C CA . VAL A 1 371 ? -8.442 6.065 -23.050 1.00 93.81 371 VAL A CA 1
ATOM 2823 C C . VAL A 1 371 ? -9.943 6.206 -23.290 1.00 93.81 371 VAL A C 1
ATOM 2825 O O . VAL A 1 371 ? -10.433 7.299 -23.559 1.00 93.81 371 VAL A O 1
ATOM 2828 N N . ASN A 1 372 ? -10.675 5.104 -23.136 1.00 92.69 372 ASN A N 1
ATOM 2829 C CA . ASN A 1 372 ? -12.126 5.053 -23.312 1.00 92.69 372 ASN A CA 1
ATOM 2830 C C . ASN A 1 372 ? -12.873 5.428 -22.028 1.00 92.69 372 ASN A C 1
ATOM 2832 O O . ASN A 1 372 ? -13.939 6.032 -22.085 1.00 92.69 372 ASN A O 1
ATOM 2836 N N . GLN A 1 373 ? -12.341 5.038 -20.866 1.00 94.62 373 GLN A N 1
ATOM 2837 C CA . GLN A 1 373 ? -13.000 5.239 -19.575 1.00 94.62 373 GLN A CA 1
ATOM 2838 C C . GLN A 1 373 ? -11.980 5.267 -18.437 1.00 94.62 373 GLN A C 1
ATOM 2840 O O . GLN A 1 373 ? -11.063 4.450 -18.412 1.00 94.62 373 GLN A O 1
ATOM 2845 N N . THR A 1 374 ? -12.214 6.119 -17.438 1.00 94.94 374 THR A N 1
ATOM 2846 C CA . THR A 1 374 ? -11.491 6.095 -16.157 1.00 94.94 374 THR A CA 1
ATOM 2847 C C . THR A 1 374 ? -12.455 5.744 -15.027 1.00 94.94 374 THR A C 1
ATOM 2849 O O . THR A 1 374 ? -13.518 6.350 -14.893 1.00 94.94 374 THR A O 1
ATOM 2852 N N . ILE A 1 375 ? -12.096 4.753 -14.213 1.00 96.75 375 ILE A N 1
ATOM 2853 C CA . ILE A 1 375 ? -12.941 4.169 -13.164 1.00 96.75 375 ILE A CA 1
ATOM 2854 C C . ILE A 1 375 ? -12.250 4.368 -11.818 1.00 96.75 375 ILE A C 1
ATOM 2856 O O . ILE A 1 375 ? -11.104 3.956 -11.655 1.00 96.75 375 ILE A O 1
ATOM 2860 N N . ARG A 1 376 ? -12.931 4.977 -10.839 1.00 95.12 376 ARG A N 1
ATOM 2861 C CA . ARG A 1 376 ? -12.406 5.093 -9.468 1.00 95.12 376 ARG A CA 1
ATOM 2862 C C . ARG A 1 376 ? -12.468 3.752 -8.741 1.00 95.12 376 ARG A C 1
ATOM 2864 O O . ARG A 1 376 ? -13.481 3.060 -8.796 1.00 95.12 376 ARG A O 1
ATOM 2871 N N . VAL A 1 377 ? -11.390 3.428 -8.038 1.00 96.31 377 VAL A N 1
ATOM 2872 C CA . VAL A 1 377 ? -11.239 2.238 -7.188 1.00 96.31 377 VAL A CA 1
ATOM 2873 C C . VAL A 1 377 ? -10.709 2.662 -5.808 1.00 96.31 377 VAL A C 1
ATOM 2875 O O . VAL A 1 377 ? -10.729 3.848 -5.483 1.00 96.31 377 VAL A O 1
ATOM 2878 N N . GLY A 1 378 ? -10.278 1.716 -4.969 1.00 92.31 378 GLY A N 1
ATOM 2879 C CA . GLY A 1 378 ? -9.642 2.041 -3.688 1.00 92.31 378 GLY A CA 1
ATOM 2880 C C . GLY A 1 378 ? -8.259 2.692 -3.846 1.00 92.31 378 GLY A C 1
ATOM 2881 O O . GLY A 1 378 ? -7.652 2.688 -4.920 1.00 92.31 378 GLY A O 1
ATOM 2882 N N . SER A 1 379 ? -7.742 3.239 -2.749 1.00 91.69 379 SER A N 1
ATOM 2883 C CA . SER A 1 379 ? -6.462 3.943 -2.693 1.00 91.69 379 SER A CA 1
ATOM 2884 C C . SER A 1 379 ? -5.286 3.025 -3.049 1.00 91.69 379 SER A C 1
ATOM 2886 O O . SER A 1 379 ? -5.187 1.874 -2.609 1.00 91.69 379 SER A O 1
ATOM 2888 N N . GLY A 1 380 ? -4.343 3.566 -3.821 1.00 92.50 380 GLY A N 1
ATOM 2889 C CA . GLY A 1 380 ? -3.130 2.859 -4.227 1.00 92.50 380 GLY A CA 1
ATOM 2890 C C . GLY A 1 380 ? -3.383 1.697 -5.189 1.00 92.50 380 GLY A C 1
ATOM 2891 O O . GLY A 1 380 ? -2.850 0.608 -4.963 1.00 92.50 380 GLY A O 1
ATOM 2892 N N . ALA A 1 381 ? -4.188 1.902 -6.237 1.00 9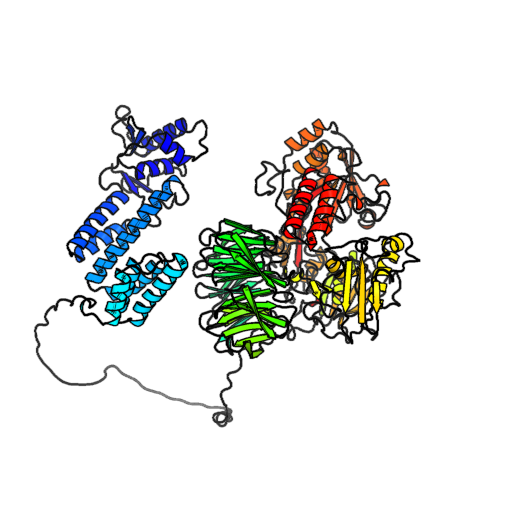5.75 381 ALA A N 1
ATOM 2893 C CA . ALA A 1 381 ? -4.407 0.899 -7.281 1.00 95.75 381 ALA A CA 1
ATOM 2894 C C . ALA A 1 381 ? -3.059 0.385 -7.830 1.00 95.75 381 ALA A C 1
ATOM 2896 O O . ALA A 1 381 ? -2.191 1.165 -8.231 1.00 95.75 381 ALA A O 1
ATOM 2897 N N . SER A 1 382 ? -2.860 -0.929 -7.782 1.00 94.56 382 SER A N 1
ATOM 2898 C CA . SER A 1 382 ? -1.572 -1.581 -8.038 1.00 94.56 382 SER A CA 1
ATOM 2899 C C . SER A 1 382 ? -1.752 -2.761 -8.993 1.00 94.56 382 SER A C 1
ATOM 2901 O O . SER A 1 382 ? -2.112 -2.530 -10.142 1.00 94.56 382 SER A O 1
ATOM 2903 N N . GLY A 1 383 ? -1.537 -4.001 -8.555 1.00 96.25 383 GLY A N 1
ATOM 2904 C CA . GLY A 1 383 ? -1.715 -5.183 -9.393 1.00 96.25 383 GLY A CA 1
ATOM 2905 C C . GLY A 1 383 ? -3.113 -5.274 -9.997 1.00 96.25 383 GLY A C 1
ATOM 2906 O O . GLY A 1 383 ? -4.112 -5.015 -9.314 1.00 96.25 383 GLY A O 1
ATOM 2907 N N . ILE A 1 384 ? -3.172 -5.656 -11.268 1.00 98.12 384 ILE A N 1
ATOM 2908 C CA . ILE A 1 384 ? -4.414 -5.780 -12.026 1.00 98.12 384 ILE A CA 1
ATOM 2909 C C . ILE A 1 384 ? -4.425 -7.085 -12.817 1.00 98.12 384 ILE A C 1
ATOM 2911 O O . ILE A 1 384 ? -3.411 -7.498 -13.366 1.00 98.12 384 ILE A O 1
ATOM 2915 N N . ALA A 1 385 ? -5.581 -7.736 -12.883 1.00 97.94 385 ALA A N 1
ATOM 2916 C CA . ALA A 1 385 ? -5.795 -8.877 -13.762 1.00 97.94 385 ALA A CA 1
ATOM 2917 C C . ALA A 1 385 ? -7.198 -8.810 -14.363 1.00 97.94 385 ALA A C 1
ATOM 2919 O O . ALA A 1 385 ? -8.149 -8.408 -13.690 1.00 97.94 385 ALA A O 1
ATOM 2920 N N . ALA A 1 386 ? -7.330 -9.201 -15.625 1.00 96.88 386 ALA A N 1
ATOM 2921 C CA . ALA A 1 386 ? -8.584 -9.140 -16.357 1.00 96.88 386 ALA A CA 1
ATOM 2922 C C . ALA A 1 386 ? -8.828 -10.453 -17.099 1.00 96.88 386 ALA A C 1
ATOM 2924 O O . ALA A 1 386 ? -7.896 -11.067 -17.612 1.00 96.88 386 ALA A O 1
ATOM 2925 N N . ASP A 1 387 ? -10.090 -10.854 -17.152 1.00 93.19 387 ASP A N 1
ATOM 2926 C CA . ASP A 1 387 ? -10.615 -11.829 -18.101 1.00 93.19 387 ASP A CA 1
ATOM 2927 C C . ASP A 1 387 ? -11.817 -11.204 -18.836 1.00 93.19 387 ASP A C 1
ATOM 2929 O O . ASP A 1 387 ? -12.120 -10.018 -18.670 1.00 93.19 387 ASP A O 1
ATOM 2933 N N . ASP A 1 388 ? -12.523 -11.984 -19.651 1.00 90.56 388 ASP A N 1
ATOM 2934 C CA . ASP A 1 388 ? -13.674 -11.482 -20.414 1.00 90.56 388 ASP A CA 1
ATOM 2935 C C . ASP A 1 388 ? -14.906 -11.150 -19.554 1.00 90.56 388 ASP A C 1
ATOM 2937 O O . ASP A 1 388 ? -15.868 -10.548 -20.035 1.00 90.56 388 ASP A O 1
ATOM 2941 N N . ARG A 1 389 ? -14.912 -11.538 -18.274 1.00 91.19 389 ARG A N 1
ATOM 2942 C CA . ARG A 1 389 ? -16.052 -11.388 -17.360 1.00 91.19 389 ARG A CA 1
ATOM 2943 C C . ARG A 1 389 ? -15.816 -10.347 -16.277 1.00 91.19 389 ARG A C 1
ATOM 2945 O O . ARG A 1 389 ? -16.788 -9.830 -15.724 1.00 91.19 389 ARG A O 1
ATOM 2952 N N . SER A 1 390 ? -14.578 -10.103 -15.869 1.00 96.06 390 SER A N 1
ATOM 2953 C CA . SER A 1 390 ? -14.265 -9.267 -14.712 1.00 96.06 390 SER A CA 1
ATOM 2954 C C . SER A 1 390 ? -12.843 -8.718 -14.765 1.00 96.06 390 SER A C 1
ATOM 2956 O O . SER A 1 390 ? -11.901 -9.389 -15.178 1.00 96.06 390 SER A O 1
ATOM 2958 N N . VAL A 1 391 ? -12.688 -7.503 -14.245 1.00 98.38 391 VAL A N 1
ATOM 2959 C CA . VAL A 1 391 ? -11.385 -6.880 -13.996 1.00 98.38 391 VAL A CA 1
ATOM 2960 C C . VAL A 1 391 ? -11.189 -6.765 -12.490 1.00 98.38 391 VAL A C 1
ATOM 2962 O O . VAL A 1 391 ? -12.068 -6.283 -11.775 1.00 98.38 391 VAL A O 1
ATOM 2965 N N . TRP A 1 392 ? -10.043 -7.218 -11.999 1.00 98.62 392 TRP A N 1
ATOM 2966 C CA . TRP A 1 392 ? -9.705 -7.291 -10.582 1.00 98.62 392 TRP A CA 1
ATOM 2967 C C . TRP A 1 392 ? -8.508 -6.404 -10.287 1.00 98.62 392 TRP A C 1
ATOM 2969 O O . TRP A 1 392 ? -7.490 -6.497 -10.967 1.00 98.62 392 TRP A O 1
ATOM 2979 N N . VAL A 1 393 ? -8.621 -5.557 -9.264 1.00 98.56 393 VAL A N 1
ATOM 2980 C CA . VAL A 1 393 ? -7.630 -4.513 -8.970 1.00 98.56 393 VAL A CA 1
ATOM 2981 C C . VAL A 1 393 ? -7.271 -4.532 -7.494 1.00 98.56 393 VAL A C 1
ATOM 2983 O O . VAL A 1 393 ? -8.156 -4.426 -6.648 1.00 98.56 393 VAL A O 1
ATOM 2986 N N . ALA A 1 394 ? -5.984 -4.632 -7.174 1.00 98.00 394 ALA A N 1
ATOM 2987 C CA . ALA A 1 394 ? -5.486 -4.555 -5.807 1.00 98.00 394 ALA A CA 1
ATOM 2988 C C . ALA A 1 394 ? -5.309 -3.094 -5.374 1.00 98.00 394 ALA A C 1
ATOM 2990 O O . ALA A 1 394 ? -4.555 -2.340 -5.995 1.00 98.00 394 ALA A O 1
ATOM 2991 N N . ASN A 1 395 ? -5.959 -2.707 -4.277 1.00 96.25 395 ASN A N 1
ATOM 2992 C CA . ASN A 1 395 ? -5.885 -1.368 -3.697 1.00 96.25 395 ASN A CA 1
ATOM 2993 C C . ASN A 1 395 ? -4.893 -1.392 -2.524 1.00 96.25 395 ASN A C 1
ATOM 2995 O O . ASN A 1 395 ? -5.251 -1.669 -1.374 1.00 96.25 395 ASN A O 1
ATOM 2999 N N . SER A 1 396 ? -3.619 -1.163 -2.834 1.00 92.88 396 SER A N 1
ATOM 3000 C CA . SER A 1 396 ? -2.497 -1.429 -1.927 1.00 92.88 396 SER A CA 1
ATOM 3001 C C . SER A 1 396 ? -2.464 -0.555 -0.672 1.00 92.88 396 SER A C 1
ATOM 3003 O O . SER A 1 396 ? -1.839 -0.937 0.313 1.00 92.88 396 SER A O 1
ATOM 3005 N N . LEU A 1 397 ? -3.151 0.589 -0.665 1.00 90.19 397 LEU A N 1
ATOM 3006 C CA . LEU A 1 397 ? -3.205 1.481 0.497 1.00 90.19 397 LEU A CA 1
ATOM 3007 C C . LEU A 1 397 ? -4.510 1.342 1.305 1.00 90.19 397 LEU A C 1
ATOM 3009 O O . LEU A 1 397 ? -4.592 1.901 2.392 1.00 90.19 397 LEU A O 1
ATOM 3013 N N . ASP A 1 398 ? -5.485 0.568 0.814 1.00 88.31 398 ASP A N 1
ATOM 3014 C CA . ASP A 1 398 ? -6.809 0.381 1.440 1.00 88.31 398 ASP A CA 1
ATOM 3015 C C . ASP A 1 398 ? -7.090 -1.064 1.895 1.00 88.31 398 ASP A C 1
ATOM 3017 O O . ASP A 1 398 ? -8.173 -1.352 2.407 1.00 88.31 398 ASP A O 1
ATOM 3021 N N . GLY A 1 399 ? -6.177 -2.002 1.628 1.00 90.56 399 GLY A N 1
ATOM 3022 C CA . GLY A 1 399 ? -6.314 -3.397 2.059 1.00 90.56 399 GLY A CA 1
ATOM 3023 C C . GLY A 1 399 ? -7.434 -4.184 1.362 1.00 90.56 399 GLY A C 1
ATOM 3024 O O . GLY A 1 399 ? -7.947 -5.186 1.883 1.00 90.56 399 GLY A O 1
ATOM 3025 N N . THR A 1 400 ? -7.849 -3.721 0.179 1.00 94.31 400 THR A N 1
ATOM 3026 C CA . THR A 1 400 ? -9.003 -4.251 -0.560 1.00 94.31 400 THR A CA 1
ATOM 3027 C C . THR A 1 400 ? -8.669 -4.632 -2.000 1.00 94.31 400 THR A C 1
ATOM 3029 O O . THR A 1 400 ? -7.644 -4.237 -2.553 1.00 94.31 400 THR A O 1
ATOM 3032 N N . VAL A 1 401 ? -9.565 -5.401 -2.618 1.00 98.06 401 VAL A N 1
ATOM 3033 C CA . VAL A 1 401 ? -9.606 -5.664 -4.058 1.00 98.06 401 VAL A CA 1
ATOM 3034 C C . VAL A 1 401 ? -10.923 -5.153 -4.624 1.00 98.06 401 VAL A C 1
ATOM 3036 O O . VAL A 1 401 ? -11.986 -5.462 -4.085 1.00 98.06 401 VAL A O 1
ATOM 3039 N N . SER A 1 402 ? -10.850 -4.392 -5.713 1.00 98.62 402 SER A N 1
ATOM 3040 C CA . SER A 1 402 ? -12.015 -3.952 -6.484 1.00 98.62 402 SER A CA 1
ATOM 3041 C C . SER A 1 402 ? -12.289 -4.942 -7.612 1.00 98.62 402 SER A C 1
ATOM 3043 O O . SER A 1 402 ? -11.370 -5.298 -8.350 1.00 98.62 402 SER A O 1
ATOM 3045 N N . ARG A 1 403 ? -13.548 -5.348 -7.776 1.00 98.31 403 ARG A N 1
ATOM 3046 C CA . ARG A 1 403 ? -14.032 -6.106 -8.933 1.00 98.31 403 ARG A CA 1
ATOM 3047 C C . ARG A 1 403 ? -14.864 -5.189 -9.818 1.00 98.31 403 ARG A C 1
ATOM 3049 O O . ARG A 1 403 ? -15.856 -4.630 -9.354 1.00 98.31 403 ARG A O 1
ATOM 3056 N N . ILE A 1 404 ? -14.480 -5.056 -11.078 1.00 98.38 404 ILE A N 1
ATOM 3057 C CA . ILE A 1 404 ? -15.150 -4.232 -12.085 1.00 98.38 404 ILE A CA 1
ATOM 3058 C C . ILE A 1 404 ? -15.829 -5.146 -13.108 1.00 98.38 404 ILE A C 1
ATOM 3060 O O . ILE A 1 404 ? -15.227 -6.120 -13.567 1.00 98.38 404 ILE A O 1
ATOM 3064 N N . ASP A 1 405 ? -17.068 -4.818 -13.475 1.00 96.94 405 ASP A N 1
ATOM 3065 C CA . ASP A 1 405 ? -17.738 -5.423 -14.630 1.00 96.94 405 ASP A CA 1
ATOM 3066 C C . ASP A 1 405 ? -17.301 -4.679 -15.911 1.00 96.94 405 ASP A C 1
ATOM 3068 O O . ASP A 1 405 ? -17.564 -3.476 -16.038 1.00 96.94 405 ASP A O 1
ATOM 3072 N N . PRO A 1 406 ? -16.626 -5.350 -16.866 1.00 96.44 406 PRO A N 1
ATOM 3073 C CA . PRO A 1 406 ? -16.121 -4.714 -18.079 1.00 96.44 406 PRO A CA 1
ATOM 3074 C C . PRO A 1 406 ? -17.226 -4.295 -19.064 1.00 96.44 406 PRO A C 1
ATOM 3076 O O . PRO A 1 406 ? -16.945 -3.550 -20.001 1.00 96.44 406 PRO A O 1
ATOM 3079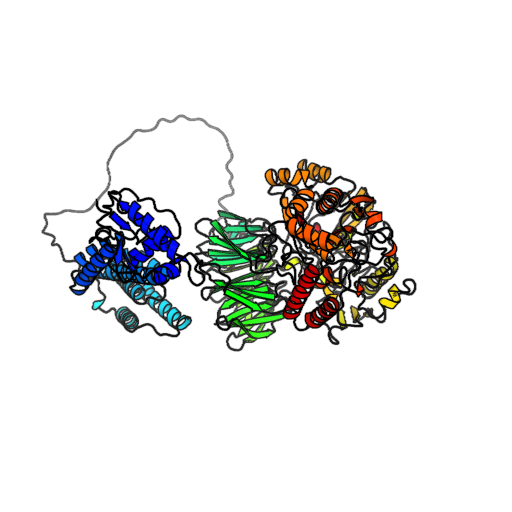 N N . ARG A 1 407 ? -18.480 -4.732 -18.887 1.00 95.12 407 ARG A N 1
ATOM 3080 C CA . ARG A 1 407 ? -19.610 -4.308 -19.733 1.00 95.12 407 ARG A CA 1
ATOM 3081 C C . ARG A 1 407 ? -20.164 -2.956 -19.302 1.00 95.12 407 ARG A C 1
ATOM 3083 O O . ARG A 1 407 ? -20.509 -2.142 -20.149 1.00 95.12 407 ARG A O 1
ATOM 3090 N N . THR A 1 408 ? -20.232 -2.711 -17.994 1.00 95.94 408 THR A N 1
ATOM 3091 C CA . THR A 1 408 ? -20.789 -1.473 -17.421 1.00 95.94 408 THR A CA 1
ATOM 3092 C C . THR A 1 408 ? -19.718 -0.473 -16.994 1.00 95.94 408 THR A C 1
ATOM 3094 O O . THR A 1 408 ? -20.038 0.686 -16.746 1.00 95.94 408 THR A O 1
ATOM 3097 N N . ASN A 1 409 ? -18.452 -0.898 -16.902 1.00 96.31 409 ASN A N 1
ATOM 3098 C CA . ASN A 1 409 ? -17.337 -0.119 -16.356 1.00 96.31 409 ASN A CA 1
ATOM 3099 C C . ASN A 1 409 ? -17.569 0.344 -14.902 1.00 96.31 409 ASN A C 1
ATOM 3101 O O . ASN A 1 409 ? -17.104 1.409 -14.494 1.00 96.31 409 ASN A O 1
ATOM 3105 N N . THR A 1 410 ? -18.286 -0.452 -14.103 1.00 96.75 410 THR A N 1
ATOM 3106 C CA . THR A 1 410 ? -18.590 -0.134 -12.699 1.00 96.75 410 THR A CA 1
ATOM 3107 C C . THR A 1 410 ? -17.919 -1.109 -11.745 1.00 96.75 410 THR A C 1
ATOM 3109 O O . THR A 1 410 ? -17.905 -2.315 -11.995 1.00 96.75 410 THR A O 1
ATOM 3112 N N . VAL A 1 411 ? -17.433 -0.606 -10.607 1.00 98.19 411 VAL A N 1
ATOM 3113 C CA . VAL A 1 411 ? -17.024 -1.457 -9.482 1.00 98.19 411 VAL A CA 1
ATOM 3114 C C . VAL A 1 411 ? -18.273 -2.121 -8.900 1.00 98.19 411 VAL A C 1
ATOM 3116 O O . VAL A 1 411 ? -19.130 -1.446 -8.337 1.00 98.19 411 VAL A O 1
ATOM 3119 N N . VAL A 1 412 ? -18.381 -3.440 -9.047 1.00 97.38 412 VAL A N 1
ATOM 3120 C CA . VAL A 1 412 ? -19.514 -4.243 -8.556 1.00 97.38 412 VAL A CA 1
ATOM 3121 C C . VAL A 1 412 ? -19.262 -4.825 -7.164 1.00 97.38 412 VAL A C 1
ATOM 3123 O O . VAL A 1 412 ? -20.199 -5.250 -6.493 1.00 97.38 412 VAL A O 1
ATOM 3126 N N . GLN A 1 413 ? -18.003 -4.858 -6.716 1.00 97.38 413 GLN A N 1
ATOM 3127 C CA . GLN A 1 413 ? -17.630 -5.382 -5.403 1.00 97.38 413 GLN A CA 1
ATOM 3128 C C . GLN A 1 413 ? -16.306 -4.783 -4.915 1.00 97.38 413 GLN A C 1
ATOM 3130 O O . GLN A 1 413 ? -15.355 -4.671 -5.689 1.00 97.38 413 GLN A O 1
ATOM 3135 N N . THR A 1 414 ? -16.222 -4.492 -3.615 1.00 96.69 414 THR A N 1
ATOM 3136 C CA . THR A 1 414 ? -14.973 -4.150 -2.916 1.00 96.69 414 THR A CA 1
ATOM 3137 C C . THR A 1 414 ? -14.760 -5.148 -1.785 1.00 96.69 414 THR A C 1
ATOM 3139 O O . THR A 1 414 ? -15.600 -5.269 -0.895 1.00 96.69 414 THR A O 1
ATOM 3142 N N . ILE A 1 415 ? -13.656 -5.891 -1.828 1.00 95.12 415 ILE A N 1
ATOM 3143 C CA . ILE A 1 415 ? -13.426 -7.062 -0.975 1.00 95.12 415 ILE A CA 1
ATOM 3144 C C . ILE A 1 415 ? -12.214 -6.817 -0.088 1.00 95.12 415 ILE A C 1
ATOM 3146 O O . ILE A 1 415 ? -11.129 -6.546 -0.593 1.00 95.12 415 ILE A O 1
ATOM 3150 N N . ALA A 1 416 ? -12.365 -6.958 1.228 1.00 91.75 416 ALA A N 1
ATOM 3151 C CA . ALA A 1 416 ? -11.235 -6.902 2.149 1.00 91.75 416 ALA A CA 1
ATOM 3152 C C . ALA A 1 416 ? -10.367 -8.163 2.008 1.00 91.75 416 ALA A C 1
ATOM 3154 O O . ALA A 1 416 ? -10.826 -9.281 2.253 1.00 91.75 416 ALA A O 1
ATOM 3155 N N . VAL A 1 417 ? -9.102 -7.977 1.634 1.00 90.88 417 VAL A N 1
ATOM 3156 C CA . VAL A 1 417 ? -8.138 -9.072 1.427 1.00 90.88 417 VAL A CA 1
ATOM 3157 C C . VAL A 1 417 ? -6.921 -8.968 2.334 1.00 90.88 417 VAL A C 1
ATOM 3159 O O . VAL A 1 417 ? -6.108 -9.888 2.332 1.00 90.88 417 VAL A O 1
ATOM 3162 N N . GLY A 1 418 ? -6.835 -7.944 3.183 1.00 83.62 418 GLY A N 1
ATOM 3163 C CA . GLY A 1 418 ? -5.729 -7.760 4.125 1.00 83.62 418 GLY A CA 1
ATOM 3164 C C . GLY A 1 418 ? -4.785 -6.636 3.717 1.00 83.62 418 GLY A C 1
ATOM 3165 O O . GLY A 1 418 ? -4.977 -6.041 2.665 1.00 83.62 418 GLY A O 1
ATOM 3166 N N . SER A 1 419 ? -3.781 -6.335 4.538 1.00 88.06 419 SER A N 1
ATOM 3167 C CA . SER A 1 419 ? -2.918 -5.156 4.379 1.00 88.06 419 SER A CA 1
ATOM 3168 C C . SER A 1 419 ? -1.986 -5.263 3.165 1.00 88.06 419 SER A C 1
ATOM 3170 O O . SER A 1 419 ? -1.363 -6.303 2.931 1.00 88.06 419 SER A O 1
ATOM 3172 N N . ALA A 1 420 ? -1.871 -4.166 2.412 1.00 91.38 420 ALA A N 1
ATOM 3173 C CA . ALA A 1 420 ? -1.013 -4.021 1.233 1.00 91.38 420 ALA A CA 1
ATOM 3174 C C . ALA A 1 420 ? -1.144 -5.130 0.162 1.00 91.38 420 ALA A C 1
ATOM 3176 O O . ALA A 1 420 ? -0.151 -5.792 -0.156 1.00 91.38 420 ALA A O 1
ATOM 3177 N N . PRO A 1 421 ? -2.337 -5.357 -0.429 1.00 95.44 421 PRO A N 1
ATOM 3178 C CA . PRO A 1 421 ? -2.467 -6.195 -1.619 1.00 95.44 421 PRO A CA 1
ATOM 3179 C C . PRO A 1 421 ? -1.750 -5.521 -2.796 1.00 95.44 421 PRO A C 1
ATOM 3181 O O . PRO A 1 421 ? -2.003 -4.353 -3.077 1.00 95.44 421 PRO A O 1
ATOM 3184 N N . VAL A 1 422 ? -0.845 -6.237 -3.466 1.00 94.81 422 VAL A N 1
ATOM 3185 C CA . VAL A 1 422 ? 0.093 -5.654 -4.452 1.00 94.81 422 VAL A CA 1
ATOM 3186 C C . VAL A 1 422 ? 0.065 -6.293 -5.830 1.00 94.81 422 VAL A C 1
ATOM 3188 O O . VAL A 1 422 ? 0.457 -5.650 -6.800 1.00 94.81 422 VAL A O 1
ATOM 3191 N N . SER A 1 423 ? -0.362 -7.550 -5.932 1.00 96.00 423 SER A N 1
ATOM 3192 C CA . SER A 1 423 ? -0.360 -8.298 -7.189 1.00 96.00 423 SER A CA 1
ATOM 3193 C C . SER A 1 423 ? -1.531 -9.273 -7.230 1.00 96.00 423 SER A C 1
ATOM 3195 O O . SER A 1 423 ? -1.914 -9.830 -6.195 1.00 96.00 423 SER A O 1
ATOM 3197 N N . ILE A 1 424 ? -2.111 -9.441 -8.418 1.00 97.69 424 ILE A N 1
ATOM 3198 C CA . ILE A 1 424 ? -3.272 -10.291 -8.674 1.00 97.69 424 ILE A CA 1
ATOM 3199 C C . ILE A 1 424 ? -2.966 -11.193 -9.865 1.00 97.69 424 ILE A C 1
ATOM 3201 O O . ILE A 1 424 ? -2.446 -10.722 -10.868 1.00 97.69 424 ILE A O 1
ATOM 3205 N N . ALA A 1 425 ? -3.347 -12.465 -9.775 1.00 97.56 425 ALA A N 1
ATOM 3206 C CA . ALA A 1 425 ? -3.368 -13.369 -10.918 1.00 97.56 425 ALA A CA 1
ATOM 3207 C C . ALA A 1 425 ? -4.679 -14.158 -10.975 1.00 97.56 425 ALA A C 1
ATOM 3209 O O . ALA A 1 425 ? -5.234 -14.555 -9.944 1.00 97.56 425 ALA A O 1
ATOM 3210 N N . LEU A 1 426 ? -5.156 -14.403 -12.193 1.00 96.62 426 LEU A N 1
ATOM 3211 C CA . LEU A 1 426 ? -6.314 -15.248 -12.469 1.00 96.62 426 LEU A CA 1
ATOM 3212 C C . LEU A 1 426 ? -5.848 -16.642 -12.881 1.00 96.62 426 LEU A C 1
ATOM 3214 O O . LEU A 1 426 ? -4.840 -16.801 -13.563 1.00 96.62 426 LEU A O 1
ATOM 3218 N N . GLY A 1 427 ? -6.591 -17.660 -12.463 1.00 93.19 427 GLY A N 1
ATOM 3219 C CA . GLY A 1 427 ? -6.378 -19.023 -12.931 1.00 93.19 427 GLY A CA 1
ATOM 3220 C C . GLY A 1 427 ? -7.029 -20.055 -12.024 1.00 93.19 427 GLY A C 1
ATOM 3221 O O . GLY A 1 427 ? -7.177 -19.844 -10.815 1.00 93.19 427 GLY A O 1
ATOM 3222 N N . ARG A 1 428 ? -7.405 -21.198 -12.610 1.00 87.25 428 ARG A N 1
ATOM 3223 C CA . ARG A 1 428 ? -8.013 -22.339 -11.895 1.00 87.25 428 ARG A CA 1
ATOM 3224 C C . ARG A 1 428 ? -9.287 -21.934 -11.135 1.00 87.25 428 ARG A C 1
ATOM 3226 O O . ARG A 1 428 ? -9.452 -22.235 -9.949 1.00 87.25 428 ARG A O 1
ATOM 3233 N N . GLY A 1 429 ? -10.137 -21.144 -11.799 1.00 89.75 429 GLY A N 1
ATOM 3234 C CA . GLY A 1 429 ? -11.407 -20.642 -11.260 1.00 89.75 429 GLY A CA 1
ATOM 3235 C C . GLY A 1 429 ? -11.280 -19.675 -10.076 1.00 89.75 429 GLY A C 1
ATOM 3236 O O . GLY A 1 429 ? -12.278 -19.403 -9.404 1.00 89.75 429 GLY A O 1
ATOM 3237 N N . ALA A 1 430 ? -10.088 -19.145 -9.796 1.00 95.50 430 ALA A N 1
ATOM 3238 C CA . ALA A 1 430 ? -9.836 -18.292 -8.644 1.00 95.50 430 ALA A CA 1
ATOM 3239 C C . ALA A 1 430 ? -9.069 -17.017 -9.006 1.00 95.50 430 ALA A C 1
ATOM 3241 O O . ALA A 1 430 ? -8.346 -16.954 -10.002 1.00 95.50 430 ALA A O 1
ATOM 3242 N N . VAL A 1 431 ? -9.214 -16.023 -8.134 1.00 98.00 431 VAL A N 1
ATOM 3243 C CA . VAL A 1 431 ? -8.381 -14.821 -8.091 1.00 98.00 431 VAL A CA 1
ATOM 3244 C C . VAL A 1 431 ? -7.397 -14.993 -6.943 1.00 98.00 431 VAL A C 1
ATOM 3246 O O . VAL A 1 431 ? -7.799 -15.204 -5.794 1.00 98.00 431 VAL A O 1
ATOM 3249 N N . TRP A 1 432 ? -6.111 -14.915 -7.247 1.00 98.06 432 TRP A N 1
ATOM 3250 C CA . TRP A 1 432 ? -5.033 -15.045 -6.277 1.00 98.06 432 TRP A CA 1
ATOM 3251 C C . TRP A 1 432 ? -4.434 -13.675 -6.011 1.00 98.06 432 TRP A C 1
ATOM 3253 O O . TRP A 1 432 ? -4.032 -12.993 -6.947 1.00 98.06 432 TRP A O 1
ATOM 3263 N N . VAL A 1 433 ? -4.382 -13.271 -4.745 1.00 98.19 433 VAL A N 1
ATOM 3264 C CA . VAL A 1 433 ? -3.976 -11.919 -4.348 1.00 98.19 433 VAL A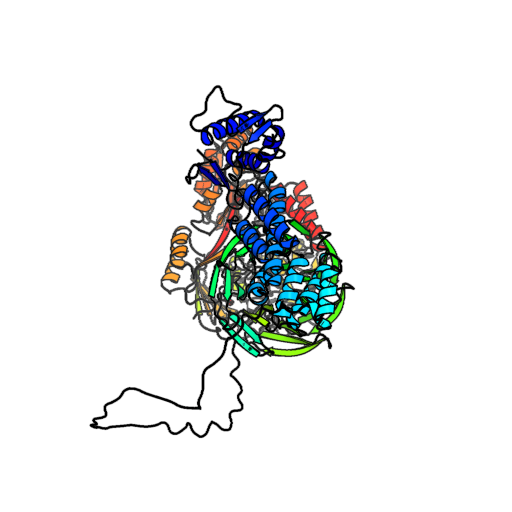 CA 1
ATOM 3265 C C . VAL A 1 433 ? -2.810 -12.002 -3.381 1.00 98.19 433 VAL A C 1
ATOM 3267 O O . VAL A 1 433 ? -2.963 -12.543 -2.287 1.00 98.19 433 VAL A O 1
ATOM 3270 N N . ALA A 1 434 ? -1.659 -11.459 -3.767 1.00 96.88 434 ALA A N 1
ATOM 3271 C CA . ALA A 1 434 ? -0.495 -11.336 -2.899 1.00 96.88 434 ALA A CA 1
ATOM 3272 C C . ALA A 1 434 ? -0.604 -10.070 -2.036 1.00 96.88 434 ALA A C 1
ATOM 3274 O O . ALA A 1 434 ? -0.760 -8.970 -2.570 1.00 96.88 434 ALA A O 1
ATOM 3275 N N . SER A 1 435 ? -0.500 -10.226 -0.716 1.00 94.44 435 SER A N 1
ATOM 3276 C CA . SER A 1 435 ? -0.551 -9.135 0.262 1.00 94.44 435 SER A CA 1
ATOM 3277 C C . SER A 1 435 ? 0.776 -9.032 1.010 1.00 94.44 435 SER A C 1
ATOM 3279 O O . SER A 1 435 ? 1.107 -9.922 1.797 1.00 94.44 435 SER A O 1
ATOM 3281 N N . LYS A 1 436 ? 1.526 -7.951 0.752 1.00 91.50 436 LYS A N 1
ATOM 3282 C CA . LYS A 1 436 ? 2.909 -7.749 1.215 1.00 91.50 436 LYS A CA 1
ATOM 3283 C C . LYS A 1 436 ? 2.995 -7.678 2.739 1.00 91.50 436 LYS A C 1
ATOM 3285 O O . LYS A 1 436 ? 3.670 -8.500 3.350 1.00 91.50 436 LYS A O 1
ATOM 3290 N N . ASP A 1 437 ? 2.264 -6.746 3.345 1.00 88.25 437 ASP A N 1
ATOM 3291 C CA . ASP A 1 437 ? 2.346 -6.459 4.786 1.00 88.25 437 ASP A CA 1
ATOM 3292 C C . ASP A 1 437 ? 1.642 -7.532 5.638 1.00 88.25 437 ASP A C 1
ATOM 3294 O O . ASP A 1 437 ? 2.033 -7.796 6.779 1.00 88.25 437 ASP A O 1
ATOM 3298 N N . ASP A 1 438 ? 0.635 -8.199 5.066 1.00 87.50 438 ASP A N 1
ATOM 3299 C CA . ASP A 1 438 ? -0.033 -9.353 5.678 1.00 87.50 438 ASP A CA 1
ATOM 3300 C C . ASP A 1 438 ? 0.729 -10.673 5.487 1.00 87.50 438 ASP A C 1
ATOM 3302 O O . ASP A 1 438 ? 0.405 -11.651 6.164 1.00 87.50 438 ASP A O 1
ATOM 3306 N N . GLN A 1 439 ? 1.713 -10.716 4.580 1.00 91.81 439 GLN A N 1
ATOM 3307 C CA . GLN A 1 439 ? 2.558 -11.886 4.297 1.00 91.81 439 GLN A CA 1
ATOM 3308 C C . GLN A 1 439 ? 1.744 -13.120 3.895 1.00 91.81 439 GLN A C 1
ATOM 3310 O O . GLN A 1 439 ? 1.977 -14.247 4.339 1.00 91.81 439 GLN A O 1
ATOM 3315 N N . THR A 1 440 ? 0.713 -12.898 3.076 1.00 92.94 440 THR A N 1
ATOM 3316 C CA . THR A 1 440 ? -0.224 -13.951 2.668 1.00 92.94 440 THR A CA 1
ATOM 3317 C C . THR A 1 440 ? -0.579 -13.866 1.191 1.00 92.94 440 THR A C 1
ATOM 3319 O O . THR A 1 440 ? -0.486 -12.810 0.568 1.00 92.94 440 THR A O 1
ATOM 3322 N N . VAL A 1 441 ? -1.028 -14.995 0.648 1.00 96.44 441 VAL A N 1
ATOM 3323 C CA . VAL A 1 441 ? -1.778 -15.067 -0.602 1.00 96.44 441 VAL A CA 1
ATOM 3324 C C . VAL A 1 441 ? -3.229 -15.407 -0.282 1.00 96.44 441 VAL A C 1
ATOM 3326 O O . VAL A 1 441 ? -3.526 -16.451 0.304 1.00 96.44 441 VAL A O 1
ATOM 3329 N N . SER A 1 442 ? -4.143 -14.522 -0.659 1.00 96.38 442 SER A N 1
ATOM 3330 C CA . SER A 1 442 ? -5.585 -14.738 -0.551 1.00 96.38 442 SER A CA 1
ATOM 3331 C C . SER A 1 442 ? -6.123 -15.399 -1.820 1.00 96.38 442 SER A C 1
ATOM 3333 O O . SER A 1 442 ? -5.751 -15.011 -2.924 1.00 96.38 442 SER A O 1
ATOM 3335 N N . ARG A 1 443 ? -7.019 -16.380 -1.668 1.00 96.94 443 ARG A N 1
ATOM 3336 C CA . ARG A 1 443 ? -7.733 -17.034 -2.776 1.00 96.94 443 ARG A CA 1
ATOM 3337 C C . ARG A 1 443 ? -9.200 -16.627 -2.753 1.00 96.94 443 ARG A C 1
ATOM 3339 O O . ARG A 1 443 ? -9.928 -17.023 -1.837 1.00 96.94 443 ARG A O 1
ATOM 3346 N N . LEU A 1 444 ? -9.643 -15.898 -3.765 1.00 96.94 444 LEU A N 1
ATOM 3347 C CA . LEU A 1 444 ? -11.043 -15.536 -3.972 1.00 96.94 444 LEU A CA 1
ATOM 3348 C C . LEU A 1 444 ? -11.651 -16.441 -5.045 1.00 96.94 444 LEU A C 1
ATOM 3350 O O . LEU A 1 444 ? -10.975 -16.824 -5.999 1.00 96.94 444 LEU A O 1
ATOM 3354 N N . ASP A 1 445 ? -12.925 -16.773 -4.905 1.00 94.88 445 ASP A N 1
ATOM 3355 C CA . ASP A 1 445 ? -13.689 -17.392 -5.985 1.00 94.88 445 ASP A CA 1
ATOM 3356 C C . ASP A 1 445 ? -13.901 -16.383 -7.130 1.00 94.88 445 ASP A C 1
ATOM 3358 O O . ASP A 1 445 ? -14.372 -15.269 -6.901 1.00 94.88 445 ASP A O 1
ATOM 3362 N N . SER A 1 446 ? -13.546 -16.755 -8.364 1.00 94.12 446 SER A N 1
ATOM 3363 C CA . SER A 1 446 ? -13.570 -15.836 -9.520 1.00 94.12 446 SER A CA 1
ATOM 3364 C C . SER A 1 446 ? -14.975 -15.396 -9.943 1.00 94.12 446 SER A C 1
ATOM 3366 O O . SER A 1 446 ? -15.134 -14.354 -10.577 1.00 94.12 446 SER A O 1
ATOM 3368 N N . ARG A 1 447 ? -16.020 -16.150 -9.578 1.00 92.06 447 ARG A N 1
ATOM 3369 C CA . ARG A 1 447 ? -17.407 -15.813 -9.923 1.00 92.06 447 ARG A CA 1
ATOM 3370 C C . ARG A 1 447 ? -18.053 -14.896 -8.892 1.00 92.06 447 ARG A C 1
ATOM 3372 O O . ARG A 1 447 ? -18.764 -13.961 -9.264 1.00 92.06 447 ARG A O 1
ATOM 3379 N N . THR A 1 448 ? -17.835 -15.180 -7.614 1.00 92.88 448 THR A N 1
ATOM 3380 C CA . THR A 1 448 ? -18.538 -14.563 -6.475 1.00 92.88 448 THR A CA 1
ATOM 3381 C C . THR A 1 448 ? -17.701 -13.530 -5.720 1.00 92.88 448 THR A C 1
ATOM 3383 O O . THR A 1 448 ? -18.253 -12.724 -4.973 1.00 92.88 448 THR A O 1
ATOM 3386 N N . GLY A 1 449 ? -16.373 -13.555 -5.873 1.00 92.56 449 GLY A N 1
ATOM 3387 C CA . GLY A 1 449 ? -15.444 -12.738 -5.088 1.00 92.56 449 GLY A CA 1
ATOM 3388 C C . GLY A 1 449 ? -15.352 -13.139 -3.614 1.00 92.56 449 GLY A C 1
ATOM 3389 O O . GLY A 1 449 ? -14.791 -12.399 -2.808 1.00 92.56 449 GLY A O 1
ATOM 3390 N N . ILE A 1 450 ? -15.896 -14.296 -3.225 1.00 93.75 450 ILE A N 1
ATOM 3391 C CA . ILE A 1 450 ? -15.832 -14.774 -1.841 1.00 93.75 450 ILE A CA 1
ATOM 3392 C C . ILE A 1 450 ? -14.404 -15.223 -1.513 1.00 93.75 450 ILE A C 1
ATOM 3394 O O . ILE A 1 450 ? -13.798 -16.000 -2.249 1.00 93.75 450 ILE A O 1
ATOM 3398 N N . LEU A 1 451 ? -13.875 -14.775 -0.370 1.00 93.25 451 LEU A N 1
ATOM 3399 C CA . LEU A 1 451 ? -12.587 -15.221 0.164 1.00 93.25 451 LEU A CA 1
ATOM 3400 C C . LEU A 1 451 ? -12.670 -16.671 0.661 1.00 93.25 451 LEU A C 1
ATOM 3402 O O . LEU A 1 451 ? -13.309 -16.959 1.668 1.00 93.25 451 LEU A O 1
ATOM 3406 N N . THR A 1 452 ? -11.983 -17.580 -0.034 1.00 93.44 452 THR A N 1
ATOM 3407 C CA . THR A 1 452 ? -12.010 -19.035 0.219 1.00 93.44 452 THR A CA 1
ATOM 3408 C C . THR A 1 452 ? -10.786 -19.565 0.967 1.00 93.44 452 THR A C 1
ATOM 3410 O O . THR A 1 452 ? -10.825 -20.672 1.514 1.00 93.44 452 THR A O 1
ATOM 3413 N N . ALA A 1 453 ? -9.675 -18.824 0.969 1.00 92.50 453 ALA A N 1
ATOM 3414 C CA . ALA A 1 453 ? -8.470 -19.173 1.717 1.00 92.50 453 ALA A CA 1
ATOM 3415 C C . ALA A 1 453 ? -7.549 -17.966 1.913 1.00 92.50 453 ALA A C 1
ATOM 3417 O O . ALA A 1 453 ? -7.525 -17.054 1.087 1.00 92.50 453 ALA A O 1
ATOM 3418 N N . ARG A 1 454 ? -6.736 -18.022 2.970 1.00 92.31 454 ARG A N 1
ATOM 3419 C CA . ARG A 1 454 ? -5.576 -17.155 3.181 1.00 92.31 454 ARG A CA 1
ATOM 3420 C C . ARG A 1 454 ? -4.380 -18.039 3.502 1.00 92.31 454 ARG A C 1
ATOM 3422 O O . ARG A 1 454 ? -4.388 -18.737 4.513 1.00 92.31 454 ARG A O 1
ATOM 3429 N N . ILE A 1 455 ? -3.393 -18.028 2.620 1.00 92.50 455 ILE A N 1
ATOM 3430 C CA . ILE A 1 455 ? -2.227 -18.906 2.662 1.00 92.50 455 ILE A CA 1
ATOM 3431 C C . ILE A 1 455 ? -1.042 -18.072 3.142 1.00 92.50 455 ILE A C 1
ATOM 3433 O O . ILE A 1 455 ? -0.706 -17.094 2.477 1.00 92.50 455 ILE A O 1
ATOM 3437 N N . PRO A 1 456 ? -0.414 -18.404 4.279 1.00 91.12 456 PRO A N 1
ATOM 3438 C CA . PRO A 1 456 ? 0.834 -17.775 4.687 1.00 91.12 456 PRO A CA 1
ATOM 3439 C C . PRO A 1 456 ? 1.910 -17.997 3.627 1.00 91.12 456 PRO A C 1
ATOM 3441 O O . PRO A 1 456 ? 2.143 -19.130 3.205 1.00 91.12 456 PRO A O 1
ATOM 3444 N N . VAL A 1 457 ? 2.554 -16.916 3.209 1.00 86.06 457 VAL A N 1
ATOM 3445 C CA . VAL A 1 457 ? 3.736 -16.950 2.341 1.00 86.06 457 VAL A CA 1
ATOM 3446 C C . VAL A 1 457 ? 4.853 -16.153 3.019 1.00 86.06 457 VAL A C 1
ATOM 3448 O O . VAL A 1 457 ? 4.740 -15.838 4.201 1.00 86.06 457 VAL A O 1
ATOM 3451 N N . GLY A 1 458 ? 5.979 -15.924 2.343 1.00 79.38 458 GLY A N 1
ATOM 3452 C CA . GLY A 1 458 ? 7.164 -15.342 2.973 1.00 79.38 458 GLY A CA 1
ATOM 3453 C C . GLY A 1 458 ? 7.047 -13.893 3.461 1.00 79.38 458 GLY A C 1
ATOM 3454 O O . GLY A 1 458 ? 5.976 -13.382 3.759 1.00 79.38 458 GLY A O 1
ATOM 3455 N N . ALA A 1 459 ? 8.197 -13.245 3.628 1.00 82.06 459 ALA A N 1
ATOM 3456 C CA . ALA A 1 459 ? 8.320 -11.964 4.315 1.00 82.06 459 ALA A CA 1
ATOM 3457 C C . ALA A 1 459 ? 7.762 -10.762 3.530 1.00 82.06 459 ALA A C 1
ATOM 3459 O O . ALA A 1 459 ? 7.453 -9.745 4.151 1.00 82.06 459 ALA A O 1
ATOM 3460 N N . GLY A 1 460 ? 7.632 -10.871 2.205 1.00 88.62 460 GLY A N 1
ATOM 3461 C CA . GLY A 1 460 ? 7.205 -9.772 1.343 1.00 88.62 460 GLY A CA 1
ATOM 3462 C C . GLY A 1 460 ? 6.771 -10.247 -0.044 1.00 88.62 460 GLY A C 1
ATOM 3463 O O . GLY A 1 460 ? 7.476 -9.967 -1.016 1.00 88.62 460 GLY A O 1
ATOM 3464 N N . PRO A 1 461 ? 5.636 -10.963 -0.170 1.00 94.06 461 PRO A N 1
ATOM 3465 C CA . PRO A 1 461 ? 5.132 -11.406 -1.467 1.00 94.06 461 PRO A CA 1
ATOM 3466 C C . PRO A 1 461 ? 4.784 -10.197 -2.348 1.00 94.06 461 PRO A C 1
ATOM 3468 O O . PRO A 1 461 ? 3.972 -9.354 -1.961 1.00 94.06 461 PRO A O 1
ATOM 3471 N N . ARG A 1 462 ? 5.405 -10.105 -3.528 1.00 93.62 462 ARG A N 1
ATOM 3472 C CA . ARG A 1 462 ? 5.368 -8.906 -4.380 1.00 93.62 462 ARG A CA 1
ATOM 3473 C C . ARG A 1 462 ? 4.738 -9.120 -5.747 1.00 93.62 462 ARG A C 1
ATOM 3475 O O . ARG A 1 462 ? 4.082 -8.200 -6.235 1.00 93.62 462 ARG A O 1
ATOM 3482 N N . ALA A 1 463 ? 4.914 -10.300 -6.334 1.00 95.81 463 ALA A N 1
ATOM 3483 C CA . ALA A 1 463 ? 4.315 -10.672 -7.611 1.00 95.81 463 ALA A CA 1
ATOM 3484 C C . ALA A 1 463 ? 3.804 -12.108 -7.580 1.00 95.81 463 ALA A C 1
ATOM 3486 O O . ALA A 1 463 ? 4.346 -12.947 -6.856 1.00 95.81 463 ALA A O 1
ATOM 3487 N N . ILE A 1 464 ? 2.755 -12.376 -8.353 1.00 97.38 464 ILE A N 1
ATOM 3488 C CA . ILE A 1 464 ? 2.102 -13.680 -8.412 1.00 97.38 464 ILE A CA 1
ATOM 3489 C C . ILE A 1 464 ? 1.744 -14.045 -9.852 1.00 97.38 464 ILE A C 1
ATOM 3491 O O . ILE A 1 464 ? 1.290 -13.196 -10.610 1.00 97.38 464 ILE A O 1
ATOM 3495 N N . ALA A 1 465 ? 1.922 -15.313 -10.217 1.00 97.50 465 ALA A N 1
ATOM 3496 C CA . ALA A 1 465 ? 1.459 -15.869 -11.486 1.00 97.50 465 ALA A CA 1
ATOM 3497 C C . ALA A 1 465 ? 0.911 -17.287 -11.285 1.00 97.50 465 ALA A C 1
ATOM 3499 O O . ALA A 1 465 ? 1.355 -18.025 -10.402 1.00 97.50 465 ALA A O 1
ATOM 3500 N N . VAL A 1 466 ? -0.056 -17.684 -12.111 1.00 97.06 466 VAL A N 1
ATOM 3501 C CA . VAL A 1 466 ? -0.668 -19.019 -12.071 1.00 97.06 466 VAL A CA 1
ATOM 3502 C C . VAL A 1 466 ? -0.299 -19.771 -13.343 1.00 97.06 466 VAL A C 1
ATOM 3504 O O . VAL A 1 466 ? -0.422 -19.234 -14.437 1.00 97.06 466 VAL A O 1
ATOM 3507 N N . GLY A 1 467 ? 0.161 -21.015 -13.206 1.00 94.38 467 GLY A N 1
ATOM 3508 C CA . GLY A 1 467 ? 0.531 -21.855 -14.343 1.00 94.38 467 GLY A CA 1
ATOM 3509 C C . GLY A 1 467 ? 1.473 -22.994 -13.956 1.00 94.38 467 GLY A C 1
ATOM 3510 O O . GLY A 1 467 ? 1.924 -23.091 -12.811 1.00 94.38 467 GLY A O 1
ATOM 3511 N N . ALA A 1 468 ? 1.755 -23.892 -14.904 1.00 91.00 468 ALA A N 1
ATOM 3512 C CA . ALA A 1 468 ? 2.607 -25.070 -14.692 1.00 91.00 468 ALA A CA 1
ATOM 3513 C C . ALA A 1 468 ? 2.228 -25.874 -13.421 1.00 91.00 468 ALA A C 1
ATOM 3515 O O . ALA A 1 468 ? 3.062 -26.211 -12.571 1.00 91.00 468 ALA A O 1
ATOM 3516 N N . ALA A 1 469 ? 0.922 -26.124 -13.277 1.00 84.56 469 ALA A N 1
ATOM 3517 C CA . ALA A 1 469 ? 0.285 -26.803 -12.149 1.00 84.56 469 ALA A CA 1
ATOM 3518 C C . ALA A 1 469 ? 0.467 -26.151 -10.759 1.00 84.56 469 ALA A C 1
ATOM 3520 O O . ALA A 1 469 ? 0.102 -26.774 -9.762 1.00 84.56 469 ALA A O 1
ATOM 3521 N N . GLY A 1 470 ? 0.929 -24.900 -10.656 1.00 91.75 470 GLY A N 1
ATOM 3522 C CA . GLY A 1 470 ? 1.115 -24.206 -9.376 1.00 91.75 470 GLY A CA 1
ATOM 3523 C C . GLY A 1 470 ? 0.732 -22.727 -9.395 1.00 91.75 470 GLY A C 1
ATOM 3524 O O . GLY A 1 470 ? 0.322 -22.175 -10.417 1.00 91.75 470 GLY A O 1
ATOM 3525 N N . VAL A 1 471 ? 0.869 -22.099 -8.229 1.00 97.00 471 VAL A N 1
ATOM 3526 C CA . VAL A 1 471 ? 0.828 -20.640 -8.060 1.00 97.00 471 VAL A CA 1
ATOM 3527 C C . VAL A 1 471 ? 2.217 -20.191 -7.624 1.00 97.00 471 VAL A C 1
ATOM 3529 O O . VAL A 1 471 ? 2.720 -20.666 -6.611 1.00 97.00 471 VAL A O 1
ATOM 3532 N N . TRP A 1 472 ? 2.850 -19.313 -8.391 1.00 97.69 472 TRP A N 1
ATOM 3533 C CA . TRP A 1 472 ? 4.234 -18.888 -8.194 1.00 97.69 472 TRP A CA 1
ATOM 3534 C C . TRP A 1 472 ? 4.255 -17.480 -7.618 1.00 97.69 472 TRP A C 1
ATOM 3536 O O . TRP A 1 472 ? 3.631 -16.585 -8.182 1.00 97.69 472 TRP A O 1
ATOM 3546 N N . VAL A 1 473 ? 4.938 -17.291 -6.491 1.00 97.81 473 VAL A N 1
ATOM 3547 C CA . VAL A 1 473 ? 4.901 -16.047 -5.713 1.00 97.81 473 VAL A CA 1
ATOM 3548 C C . VAL A 1 473 ? 6.320 -15.568 -5.451 1.00 97.81 473 VAL A C 1
ATOM 3550 O O . VAL A 1 473 ? 7.062 -16.225 -4.725 1.00 97.81 473 VAL A O 1
ATOM 3553 N N . ALA A 1 474 ? 6.691 -14.425 -6.020 1.00 97.19 474 ALA A N 1
ATOM 3554 C CA . ALA A 1 474 ? 7.971 -13.776 -5.764 1.00 97.19 474 ALA A CA 1
ATOM 3555 C C . ALA A 1 474 ? 7.963 -13.064 -4.406 1.00 97.19 474 ALA A C 1
ATOM 3557 O O . ALA A 1 474 ? 7.036 -12.307 -4.113 1.00 97.19 474 ALA A O 1
ATOM 3558 N N . ASP A 1 475 ? 8.993 -13.293 -3.594 1.00 94.38 475 ASP A N 1
ATOM 3559 C CA . ASP A 1 475 ? 9.197 -12.663 -2.291 1.00 94.38 475 ASP A CA 1
ATOM 3560 C C . ASP A 1 475 ? 10.384 -11.702 -2.331 1.00 94.38 475 ASP A C 1
ATOM 3562 O O . ASP A 1 475 ? 11.549 -12.109 -2.332 1.00 94.38 475 ASP A O 1
ATOM 3566 N N . GLU A 1 476 ? 10.059 -10.412 -2.354 1.00 91.19 476 GLU A N 1
ATOM 3567 C CA . GLU A 1 476 ? 11.002 -9.309 -2.540 1.00 91.19 476 GLU A CA 1
ATOM 3568 C C . GLU A 1 476 ? 12.077 -9.285 -1.444 1.00 91.19 476 GLU A C 1
ATOM 3570 O O . GLU A 1 476 ? 13.248 -9.021 -1.710 1.00 91.19 476 GLU A O 1
ATOM 3575 N N . THR A 1 477 ? 11.675 -9.574 -0.204 1.00 86.19 477 THR A N 1
ATOM 3576 C CA . THR A 1 477 ? 12.517 -9.431 0.987 1.00 86.19 477 THR A CA 1
ATOM 3577 C C . THR A 1 477 ? 13.469 -10.609 1.180 1.00 86.19 477 THR A C 1
ATOM 3579 O O . THR A 1 477 ? 14.583 -10.410 1.659 1.00 86.19 477 THR A O 1
ATOM 3582 N N . ARG A 1 478 ? 13.055 -11.836 0.835 1.00 86.62 478 ARG A N 1
ATOM 3583 C CA . ARG A 1 478 ? 13.886 -13.045 0.985 1.00 86.62 478 ARG A CA 1
ATOM 3584 C C . ARG A 1 478 ? 14.677 -13.414 -0.263 1.00 86.62 478 ARG A C 1
ATOM 3586 O O . ARG A 1 478 ? 15.582 -14.235 -0.156 1.00 86.62 478 ARG A O 1
ATOM 3593 N N . GLY A 1 479 ? 14.328 -12.861 -1.422 1.00 91.44 479 GLY A N 1
ATOM 3594 C CA . GLY A 1 479 ? 15.002 -13.195 -2.674 1.00 91.44 479 GLY A CA 1
ATOM 3595 C C . GLY A 1 479 ? 14.648 -14.579 -3.224 1.00 91.44 479 GLY A C 1
ATOM 3596 O O . GLY A 1 479 ? 15.477 -15.265 -3.832 1.00 91.44 479 GLY A O 1
ATOM 3597 N N . VAL A 1 480 ? 13.412 -15.019 -2.971 1.00 95.06 480 VAL A N 1
ATOM 3598 C CA . VAL A 1 480 ? 12.929 -16.359 -3.330 1.00 95.06 480 VAL A CA 1
ATOM 3599 C C . VAL A 1 480 ? 11.621 -16.305 -4.107 1.00 95.06 480 VAL A C 1
ATOM 3601 O O . VAL A 1 480 ? 10.893 -15.316 -4.065 1.00 95.06 480 VAL A O 1
ATOM 3604 N N . VAL A 1 481 ? 11.291 -17.406 -4.772 1.00 97.38 481 VAL A N 1
ATOM 3605 C CA . VAL A 1 481 ? 9.965 -17.683 -5.320 1.00 97.38 481 VAL A CA 1
ATOM 3606 C C . VAL A 1 481 ? 9.380 -18.899 -4.620 1.00 97.38 481 VAL A C 1
ATOM 3608 O O . VAL A 1 481 ? 9.998 -19.963 -4.581 1.00 97.38 481 VAL A O 1
ATOM 3611 N N . PHE A 1 482 ? 8.172 -18.752 -4.085 1.00 96.38 482 PHE A N 1
ATOM 3612 C CA . PHE A 1 482 ? 7.392 -19.862 -3.553 1.00 96.38 482 PHE A CA 1
ATOM 3613 C C . PHE A 1 482 ? 6.533 -20.477 -4.649 1.00 96.38 482 PHE A C 1
ATOM 3615 O O . PHE A 1 482 ? 5.863 -19.753 -5.386 1.00 96.38 482 PHE A O 1
ATOM 3622 N N . ARG A 1 483 ? 6.478 -21.807 -4.702 1.00 96.31 483 ARG A N 1
ATOM 3623 C CA . ARG A 1 483 ? 5.436 -22.527 -5.438 1.00 96.31 483 ARG A CA 1
ATOM 3624 C C . ARG A 1 483 ? 4.372 -22.976 -4.452 1.00 96.31 483 ARG A C 1
ATOM 3626 O O . ARG A 1 483 ? 4.680 -23.711 -3.519 1.00 96.31 483 ARG A O 1
ATOM 3633 N N . LEU A 1 484 ? 3.127 -22.563 -4.650 1.00 95.06 484 LEU A N 1
ATOM 3634 C CA . LEU A 1 484 ? 1.992 -23.004 -3.846 1.00 95.06 484 LEU A CA 1
ATOM 3635 C C . LEU A 1 484 ? 1.211 -24.097 -4.569 1.00 95.06 484 LEU A C 1
ATOM 3637 O O . LEU A 1 484 ? 0.987 -24.030 -5.782 1.00 95.06 484 LEU A O 1
ATOM 3641 N N . ASP A 1 485 ? 0.732 -25.053 -3.782 1.00 89.69 485 ASP A N 1
ATOM 3642 C CA . ASP A 1 485 ? -0.299 -25.994 -4.185 1.00 89.69 485 ASP A CA 1
ATOM 3643 C C . ASP A 1 485 ? -1.672 -25.313 -4.092 1.00 89.69 485 ASP A C 1
ATOM 3645 O O . ASP A 1 485 ? -2.098 -24.939 -2.991 1.00 89.69 485 ASP A O 1
ATOM 3649 N N . PRO A 1 486 ? -2.404 -25.156 -5.203 1.00 86.00 486 PRO A N 1
ATOM 3650 C CA . PRO A 1 486 ? -3.698 -24.493 -5.165 1.00 86.00 486 PRO A CA 1
ATOM 3651 C C . PRO A 1 486 ? -4.812 -25.344 -4.542 1.00 86.00 486 PRO A C 1
ATOM 3653 O O . PRO A 1 486 ? -5.825 -24.781 -4.125 1.00 86.00 486 PRO A O 1
ATOM 3656 N N . VAL A 1 487 ? -4.638 -26.667 -4.452 1.00 86.38 487 VAL A N 1
ATOM 3657 C CA . VAL A 1 487 ? -5.591 -27.601 -3.834 1.00 86.38 487 VAL A CA 1
ATOM 3658 C C . VAL A 1 487 ? -5.316 -27.716 -2.337 1.00 86.38 487 VAL A C 1
ATOM 3660 O O . VAL A 1 487 ? -6.210 -27.481 -1.522 1.00 86.38 487 VAL A O 1
ATOM 3663 N N . ARG A 1 488 ? -4.065 -28.013 -1.958 1.00 86.75 488 ARG A N 1
ATOM 3664 C CA . ARG A 1 488 ? -3.647 -28.140 -0.549 1.00 86.75 488 ARG A CA 1
ATOM 3665 C C . ARG A 1 488 ? -3.545 -26.797 0.168 1.00 86.75 488 ARG A C 1
ATOM 3667 O O . ARG A 1 488 ? -3.562 -26.773 1.395 1.00 86.75 488 ARG A O 1
ATOM 3674 N N . LYS A 1 489 ? -3.466 -25.689 -0.581 1.00 87.88 489 LYS A N 1
ATOM 3675 C CA . LYS A 1 489 ? -3.372 -24.315 -0.061 1.00 87.88 489 LYS A CA 1
ATOM 3676 C C . LYS A 1 489 ? -2.137 -24.123 0.829 1.00 87.88 489 LYS A C 1
ATOM 3678 O O . LYS A 1 489 ? -2.222 -23.531 1.903 1.00 87.88 489 LYS A O 1
ATOM 3683 N N . ALA A 1 490 ? -0.998 -24.645 0.380 1.00 88.62 490 ALA A N 1
ATOM 3684 C CA . ALA A 1 490 ? 0.262 -24.639 1.119 1.00 88.62 490 ALA A CA 1
ATOM 3685 C C . ALA A 1 490 ? 1.458 -24.405 0.187 1.00 88.62 490 ALA A C 1
ATOM 3687 O O . ALA A 1 490 ? 1.377 -24.674 -1.012 1.00 88.62 490 ALA A O 1
ATOM 3688 N N . VAL A 1 491 ? 2.565 -23.916 0.748 1.00 91.50 491 VAL A N 1
ATOM 3689 C CA . VAL A 1 491 ? 3.854 -23.817 0.047 1.00 91.50 491 VAL A CA 1
ATOM 3690 C C . VAL A 1 491 ? 4.398 -25.230 -0.187 1.00 91.50 491 VAL A C 1
ATOM 3692 O O . VAL A 1 491 ? 4.503 -26.008 0.758 1.00 91.50 491 VAL A O 1
ATOM 3695 N N . LEU A 1 492 ? 4.728 -25.545 -1.439 1.00 91.88 492 LEU A N 1
ATOM 3696 C CA . LEU A 1 492 ? 5.383 -26.787 -1.858 1.00 91.88 492 LEU A CA 1
ATOM 3697 C C . LEU A 1 492 ? 6.896 -26.609 -1.932 1.00 91.88 492 LEU A C 1
ATOM 3699 O O . LEU A 1 492 ? 7.636 -27.351 -1.296 1.00 91.88 492 LEU A O 1
ATOM 3703 N N . ASP A 1 493 ? 7.332 -25.592 -2.675 1.00 93.19 493 ASP A N 1
ATOM 3704 C CA . ASP A 1 493 ? 8.737 -25.363 -2.999 1.00 93.19 493 ASP A CA 1
ATOM 3705 C C . ASP A 1 493 ? 9.142 -23.926 -2.658 1.00 93.19 493 ASP A C 1
ATOM 3707 O O . ASP A 1 493 ? 8.329 -22.998 -2.723 1.00 93.19 493 ASP A O 1
ATOM 3711 N N . THR A 1 494 ? 10.420 -23.733 -2.326 1.00 95.25 494 THR A N 1
ATOM 3712 C CA . THR A 1 494 ? 11.057 -22.416 -2.179 1.00 95.25 494 THR A CA 1
ATOM 3713 C C . THR A 1 494 ? 12.312 -22.384 -3.040 1.00 95.25 494 THR A C 1
ATOM 3715 O O . THR A 1 494 ? 13.229 -23.171 -2.821 1.00 95.25 494 THR A O 1
ATOM 3718 N N . VAL A 1 495 ? 12.355 -21.475 -4.013 1.00 96.38 495 VAL A N 1
ATOM 3719 C CA . VAL A 1 495 ? 13.429 -21.382 -5.010 1.00 96.38 495 VAL A CA 1
ATOM 3720 C C . VAL A 1 495 ? 14.168 -20.060 -4.844 1.00 96.38 495 VAL A C 1
ATOM 3722 O O . VAL A 1 495 ? 13.556 -19.006 -4.972 1.00 96.38 495 VAL A O 1
ATOM 3725 N N . ASN A 1 496 ? 15.476 -20.085 -4.586 1.00 95.69 496 ASN A N 1
ATOM 3726 C CA . ASN A 1 496 ? 16.293 -18.864 -4.536 1.00 95.69 496 ASN A CA 1
ATOM 3727 C C . ASN A 1 496 ? 16.514 -18.323 -5.955 1.00 95.69 496 ASN A C 1
ATOM 3729 O O . ASN A 1 496 ? 16.954 -19.081 -6.818 1.00 95.69 496 ASN A O 1
ATOM 3733 N N . VAL A 1 497 ? 16.234 -17.039 -6.195 1.00 93.56 497 VAL A N 1
ATOM 3734 C CA . VAL A 1 497 ? 16.289 -16.436 -7.545 1.00 93.56 497 VAL A CA 1
ATOM 3735 C C . VAL A 1 497 ? 17.215 -15.226 -7.658 1.00 93.56 497 VAL A C 1
ATOM 3737 O O . VAL A 1 497 ? 17.756 -15.012 -8.739 1.00 93.56 497 VAL A O 1
ATOM 3740 N N . GLY A 1 498 ? 17.435 -14.482 -6.572 1.00 87.75 498 GLY A N 1
ATOM 3741 C CA . GLY A 1 498 ? 18.191 -13.225 -6.564 1.00 87.75 498 GLY A CA 1
ATOM 3742 C C . GLY A 1 498 ? 17.568 -12.203 -5.611 1.00 87.75 498 GLY A C 1
ATOM 3743 O O . GLY A 1 498 ? 16.615 -12.518 -4.907 1.00 87.75 498 GLY A O 1
ATOM 3744 N N . ASN A 1 499 ? 18.086 -10.979 -5.568 1.00 88.75 499 ASN A N 1
ATOM 3745 C CA . ASN A 1 499 ? 17.598 -9.902 -4.711 1.00 88.75 499 ASN A CA 1
ATOM 3746 C C . ASN A 1 499 ? 16.471 -9.103 -5.378 1.00 88.75 499 ASN A C 1
ATOM 3748 O O . ASN A 1 499 ? 16.540 -8.723 -6.549 1.00 88.75 499 ASN A O 1
ATOM 3752 N N . GLY A 1 500 ? 15.443 -8.782 -4.590 1.00 89.75 500 GLY A N 1
ATOM 3753 C CA . GLY A 1 500 ? 14.290 -8.009 -5.045 1.00 89.75 500 GLY A CA 1
ATOM 3754 C C . GLY A 1 500 ? 13.544 -8.639 -6.226 1.00 89.75 500 GLY A C 1
ATOM 3755 O O . GLY A 1 500 ? 13.377 -7.964 -7.240 1.00 89.75 500 GLY A O 1
ATOM 3756 N N . PRO A 1 501 ? 13.093 -9.904 -6.154 1.00 95.38 501 PRO A N 1
ATOM 3757 C CA . PRO A 1 501 ? 12.209 -10.446 -7.173 1.00 95.38 501 PRO A CA 1
ATOM 3758 C C . PRO A 1 501 ? 10.849 -9.728 -7.106 1.00 95.38 501 PRO A C 1
ATOM 3760 O O . PRO A 1 501 ? 10.153 -9.779 -6.090 1.00 95.38 501 PRO A O 1
ATOM 3763 N N . VAL A 1 502 ? 10.480 -9.027 -8.180 1.00 94.31 502 VAL A N 1
ATOM 3764 C CA . VAL A 1 502 ? 9.294 -8.140 -8.222 1.00 94.31 502 VAL A CA 1
ATOM 3765 C C . VAL A 1 502 ? 8.339 -8.427 -9.381 1.00 94.31 502 VAL A C 1
ATOM 3767 O O . VAL A 1 502 ? 7.256 -7.849 -9.414 1.00 94.31 502 VAL A O 1
ATOM 3770 N N . GLY A 1 503 ? 8.711 -9.313 -10.306 1.00 95.56 503 GLY A N 1
ATOM 3771 C CA . GLY A 1 503 ? 7.874 -9.748 -11.423 1.00 95.56 503 GLY A CA 1
ATOM 3772 C C . GLY A 1 503 ? 8.011 -11.240 -11.660 1.00 95.56 503 GLY A C 1
ATOM 3773 O O . GLY A 1 503 ? 9.106 -11.786 -11.535 1.00 95.56 503 GLY A O 1
ATOM 3774 N N . VAL A 1 504 ? 6.903 -11.900 -11.992 1.00 97.75 504 VAL A N 1
ATOM 3775 C CA . VAL A 1 504 ? 6.872 -13.330 -12.301 1.00 97.75 504 VAL A CA 1
ATOM 3776 C C . VAL A 1 504 ? 5.913 -13.598 -13.455 1.00 97.75 504 VAL A C 1
ATOM 3778 O O . VAL A 1 504 ? 4.803 -13.075 -13.468 1.00 97.75 504 VAL A O 1
ATOM 3781 N N . ALA A 1 505 ? 6.332 -14.426 -14.408 1.00 97.50 505 ALA A N 1
ATOM 3782 C CA . ALA A 1 505 ? 5.495 -14.888 -15.509 1.00 97.50 505 ALA A CA 1
ATOM 3783 C C . ALA A 1 505 ? 5.692 -16.386 -15.752 1.00 97.50 505 ALA A C 1
ATOM 3785 O O . ALA A 1 505 ? 6.769 -16.935 -15.511 1.00 97.50 505 ALA A O 1
ATOM 3786 N N . VAL A 1 506 ? 4.649 -17.043 -16.257 1.00 96.81 506 VAL A N 1
ATOM 3787 C CA . VAL A 1 506 ? 4.686 -18.452 -16.663 1.00 96.81 506 VAL A CA 1
ATOM 3788 C C . VAL A 1 506 ? 4.483 -18.531 -18.168 1.00 96.81 506 VAL A C 1
ATOM 3790 O O . VAL A 1 506 ? 3.545 -17.943 -18.693 1.00 96.81 506 VAL A O 1
ATOM 3793 N N . GLY A 1 507 ? 5.349 -19.263 -18.862 1.00 94.88 507 GLY A N 1
ATOM 3794 C CA . GLY A 1 507 ? 5.242 -19.466 -20.306 1.00 94.88 507 GLY A CA 1
ATOM 3795 C C . GLY A 1 507 ? 6.502 -20.102 -20.879 1.00 94.88 507 GLY A C 1
ATOM 3796 O O . GLY A 1 507 ? 7.504 -20.238 -20.174 1.00 94.88 507 GLY A O 1
ATOM 3797 N N . VAL A 1 508 ? 6.450 -20.533 -22.146 1.00 94.44 508 VAL A N 1
ATOM 3798 C CA . VAL A 1 508 ? 7.569 -21.214 -22.843 1.00 94.44 508 VAL A CA 1
ATOM 3799 C C . VAL A 1 508 ? 8.234 -22.315 -21.992 1.00 94.44 508 VAL A C 1
ATOM 3801 O O . VAL A 1 508 ? 9.456 -22.453 -21.925 1.00 94.44 508 VAL A O 1
ATOM 3804 N N . GLY A 1 509 ? 7.402 -23.089 -21.284 1.00 94.25 509 GLY A N 1
ATOM 3805 C CA . GLY A 1 509 ? 7.823 -24.220 -20.452 1.00 94.25 509 GLY A CA 1
ATOM 3806 C C . GLY A 1 509 ? 8.591 -23.864 -19.172 1.00 94.25 509 GLY A C 1
ATOM 3807 O O . GLY A 1 509 ? 9.146 -24.765 -18.546 1.00 94.25 509 GLY A O 1
ATOM 3808 N N . ALA A 1 510 ? 8.644 -22.591 -18.771 1.00 97.38 510 ALA A N 1
ATOM 3809 C CA . ALA A 1 510 ? 9.406 -22.133 -17.612 1.00 97.38 510 ALA A CA 1
ATOM 3810 C C . ALA A 1 510 ? 8.658 -21.076 -16.782 1.00 97.38 510 ALA A C 1
ATOM 3812 O O . ALA A 1 510 ? 7.632 -20.529 -17.197 1.00 97.38 510 ALA A O 1
ATOM 3813 N N . ILE A 1 511 ? 9.198 -20.798 -15.595 1.00 98.25 511 ILE A N 1
ATOM 3814 C CA . ILE A 1 511 ? 8.837 -19.627 -14.788 1.00 98.25 511 ILE A CA 1
ATOM 3815 C C . ILE A 1 511 ? 9.952 -18.599 -14.936 1.00 98.25 511 ILE A C 1
ATOM 3817 O O . ILE A 1 511 ? 11.127 -18.944 -14.810 1.00 98.25 511 ILE A O 1
ATOM 3821 N N . TRP A 1 512 ? 9.586 -17.352 -15.191 1.00 98.38 512 TRP A N 1
ATOM 3822 C CA . TRP A 1 512 ? 10.511 -16.249 -15.427 1.00 98.38 512 TRP A CA 1
ATOM 3823 C C . TRP A 1 512 ? 10.350 -15.207 -14.334 1.00 98.38 512 TRP A C 1
ATOM 3825 O O . TRP A 1 512 ? 9.222 -14.822 -14.033 1.00 98.38 512 TRP A O 1
ATOM 3835 N N . VAL A 1 513 ? 11.455 -14.773 -13.727 1.00 98.56 513 VAL A N 1
ATOM 3836 C CA . VAL A 1 513 ? 11.431 -13.940 -12.517 1.00 98.56 513 VAL A CA 1
ATOM 3837 C C . VAL A 1 513 ? 12.383 -12.763 -12.655 1.00 98.56 513 VAL A C 1
ATOM 3839 O O . VAL A 1 513 ? 13.581 -12.968 -12.818 1.00 98.56 513 VAL A O 1
ATOM 3842 N N . ALA A 1 514 ? 11.860 -11.541 -12.594 1.00 98.06 514 ALA A N 1
ATOM 3843 C CA . ALA A 1 514 ? 12.656 -10.318 -12.671 1.00 98.06 514 ALA A CA 1
ATOM 3844 C C . ALA A 1 514 ? 13.175 -9.911 -11.284 1.00 98.06 514 ALA A C 1
ATOM 3846 O O . ALA A 1 514 ? 12.375 -9.637 -10.385 1.00 98.06 514 ALA A O 1
ATOM 3847 N N . ASN A 1 515 ? 14.500 -9.846 -11.131 1.00 96.62 515 ASN A N 1
ATOM 3848 C CA . ASN A 1 515 ? 15.195 -9.461 -9.900 1.00 96.62 515 ASN A CA 1
ATOM 3849 C C . ASN A 1 515 ? 15.651 -8.000 -10.002 1.00 96.62 515 ASN A C 1
ATOM 3851 O O . ASN A 1 515 ? 16.726 -7.705 -10.539 1.00 96.62 515 ASN A O 1
ATOM 3855 N N . SER A 1 516 ? 14.830 -7.070 -9.505 1.00 93.06 516 SER A N 1
ATOM 3856 C CA . SER A 1 516 ? 15.009 -5.634 -9.747 1.00 93.06 516 SER A CA 1
ATOM 3857 C C . SER A 1 516 ? 16.300 -5.066 -9.173 1.00 93.06 516 SER A C 1
ATOM 3859 O O . SER A 1 516 ? 16.794 -4.068 -9.682 1.00 93.06 516 SER A O 1
ATOM 3861 N N . LEU A 1 517 ? 16.821 -5.660 -8.093 1.00 89.94 517 LEU A N 1
ATOM 3862 C CA . LEU A 1 517 ? 18.030 -5.173 -7.421 1.00 89.94 517 LEU A CA 1
ATOM 3863 C C . LEU A 1 517 ? 19.320 -5.757 -8.012 1.00 89.94 517 LEU A C 1
ATOM 3865 O O . LEU A 1 517 ? 20.387 -5.195 -7.778 1.00 89.94 517 LEU A O 1
ATOM 3869 N N . ASP A 1 518 ? 19.220 -6.847 -8.777 1.00 89.81 518 ASP A N 1
ATOM 3870 C CA . ASP A 1 518 ? 20.370 -7.521 -9.392 1.00 89.81 518 ASP A CA 1
ATOM 3871 C C . ASP A 1 518 ? 20.519 -7.215 -10.888 1.00 89.81 518 ASP A C 1
ATOM 3873 O O . ASP A 1 518 ? 21.565 -7.495 -11.470 1.00 89.81 518 ASP A O 1
ATOM 3877 N N . GLY A 1 519 ? 19.473 -6.694 -11.535 1.00 93.69 519 GLY A N 1
ATOM 3878 C CA . GLY A 1 519 ? 19.466 -6.466 -12.981 1.00 93.69 519 GLY A CA 1
ATOM 3879 C C . GLY A 1 519 ? 19.355 -7.750 -13.816 1.00 93.69 519 GLY A C 1
ATOM 3880 O O . GLY A 1 519 ? 19.857 -7.826 -14.943 1.00 93.69 519 GLY A O 1
ATOM 3881 N N . THR A 1 520 ? 18.733 -8.794 -13.253 1.00 97.25 520 THR A N 1
ATOM 3882 C CA . THR A 1 520 ? 18.673 -10.134 -13.857 1.00 97.25 520 THR A CA 1
ATOM 3883 C C . THR A 1 520 ? 17.253 -10.685 -14.000 1.00 97.25 520 THR A C 1
ATOM 3885 O O . THR A 1 520 ? 16.328 -10.283 -13.295 1.00 97.25 520 THR A O 1
ATOM 3888 N N . LEU A 1 521 ? 17.101 -11.647 -14.912 1.00 98.31 521 LEU A N 1
ATOM 3889 C CA . LEU A 1 521 ? 15.932 -12.497 -15.106 1.00 98.31 521 LEU A CA 1
ATOM 3890 C C . LEU A 1 521 ? 16.306 -13.955 -14.800 1.00 98.31 521 LEU A C 1
ATOM 3892 O O . LEU A 1 521 ? 17.153 -14.534 -15.484 1.00 98.31 521 LEU A O 1
ATOM 3896 N N . SER A 1 522 ? 15.663 -14.571 -13.813 1.00 98.50 522 SER A N 1
ATOM 3897 C CA . SER A 1 522 ? 15.851 -15.992 -13.494 1.00 98.50 522 SER A CA 1
ATOM 3898 C C . SER A 1 522 ? 14.849 -16.861 -14.244 1.00 98.50 522 SER A C 1
ATOM 3900 O O . SER A 1 522 ? 13.655 -16.564 -14.267 1.00 98.50 522 SER A O 1
ATOM 3902 N N . ARG A 1 523 ? 15.323 -17.974 -14.808 1.00 98.19 523 ARG A N 1
ATOM 3903 C CA . ARG A 1 523 ? 14.507 -19.023 -15.429 1.00 98.19 523 ARG A CA 1
ATOM 3904 C C . ARG A 1 523 ? 14.424 -20.233 -14.508 1.00 98.19 523 ARG A C 1
ATOM 3906 O O . ARG A 1 523 ? 15.453 -20.829 -14.197 1.00 98.19 523 ARG A O 1
ATOM 3913 N N . ILE A 1 524 ? 13.227 -20.654 -14.124 1.00 98.25 524 ILE A N 1
ATOM 3914 C CA . ILE A 1 524 ? 12.995 -21.810 -13.247 1.00 98.25 524 ILE A CA 1
ATOM 3915 C C . ILE A 1 524 ? 12.333 -22.940 -14.039 1.00 98.25 524 ILE A C 1
ATOM 3917 O O . ILE A 1 524 ? 11.369 -22.712 -14.773 1.00 98.25 524 ILE A O 1
ATOM 3921 N N . ASP A 1 525 ? 12.822 -24.165 -13.847 1.00 96.62 525 ASP A N 1
ATOM 3922 C CA . ASP A 1 525 ? 12.131 -25.379 -14.288 1.00 96.62 525 ASP A CA 1
ATOM 3923 C C . ASP A 1 525 ? 10.949 -25.669 -13.342 1.00 96.62 525 ASP A C 1
ATOM 3925 O O . ASP A 1 525 ? 11.173 -25.952 -12.159 1.00 96.62 525 ASP A O 1
ATOM 3929 N N . PRO A 1 526 ? 9.692 -25.642 -13.821 1.00 95.19 526 PRO A N 1
ATOM 3930 C CA . PRO A 1 526 ? 8.525 -25.801 -12.963 1.00 95.19 526 PRO A CA 1
ATOM 3931 C C . PRO A 1 526 ? 8.329 -27.228 -12.432 1.00 95.19 526 PRO A C 1
ATOM 3933 O O . PRO A 1 526 ? 7.561 -27.424 -11.491 1.00 95.19 526 PRO A O 1
ATOM 3936 N N . ARG A 1 527 ? 8.980 -28.240 -13.019 1.00 93.31 527 ARG A N 1
ATOM 3937 C CA . ARG A 1 527 ? 8.906 -29.630 -12.543 1.00 93.31 527 ARG A CA 1
ATOM 3938 C C . ARG A 1 527 ? 9.881 -29.874 -11.402 1.00 93.31 527 ARG A C 1
ATOM 3940 O O . ARG A 1 527 ? 9.515 -30.539 -10.441 1.00 93.31 527 ARG A O 1
ATOM 3947 N N . ARG A 1 528 ? 11.099 -29.333 -11.512 1.00 93.12 528 ARG A N 1
ATOM 3948 C CA . ARG A 1 528 ? 12.168 -29.521 -10.514 1.00 93.12 528 ARG A CA 1
ATOM 3949 C C . ARG A 1 528 ? 12.229 -28.422 -9.454 1.00 93.12 528 ARG A C 1
ATOM 3951 O O . ARG A 1 528 ? 12.901 -28.616 -8.451 1.00 93.12 528 ARG A O 1
ATOM 3958 N N . ALA A 1 529 ? 11.570 -27.286 -9.687 1.00 92.94 529 ALA A N 1
ATOM 3959 C CA . ALA A 1 529 ? 11.650 -26.091 -8.848 1.00 92.94 529 ALA A CA 1
ATOM 3960 C C . ALA A 1 529 ? 13.101 -25.604 -8.640 1.00 92.94 529 ALA A C 1
ATOM 3962 O O . ALA A 1 529 ? 13.513 -25.234 -7.546 1.00 92.94 529 ALA A O 1
ATOM 3963 N N . THR A 1 530 ? 13.892 -25.596 -9.716 1.00 95.88 530 THR A N 1
ATOM 3964 C CA . THR A 1 530 ? 15.300 -25.163 -9.700 1.00 95.88 530 THR A CA 1
ATOM 3965 C C . THR A 1 530 ? 15.548 -24.077 -10.735 1.00 95.88 530 THR A C 1
ATOM 3967 O O . THR A 1 530 ? 15.046 -24.176 -11.859 1.00 95.88 530 THR A O 1
ATOM 3970 N N . VAL A 1 531 ? 16.370 -23.081 -10.394 1.00 97.81 531 VAL A N 1
ATOM 3971 C CA . VAL A 1 531 ? 16.873 -22.106 -11.372 1.00 97.81 531 VAL A CA 1
ATOM 3972 C C . VAL A 1 531 ? 17.768 -22.822 -12.385 1.00 97.81 531 VAL A C 1
ATOM 3974 O O . VAL A 1 531 ? 18.678 -23.557 -12.017 1.00 97.81 531 VAL A O 1
ATOM 3977 N N . THR A 1 532 ? 17.481 -22.616 -13.666 1.00 97.38 532 THR A N 1
ATOM 3978 C CA . THR A 1 532 ? 18.198 -23.195 -14.813 1.00 97.38 532 THR A CA 1
ATOM 3979 C C . THR A 1 532 ? 19.051 -22.168 -15.553 1.00 97.38 532 THR A C 1
ATOM 3981 O O . THR A 1 532 ? 20.015 -22.550 -16.208 1.00 97.38 532 THR A O 1
ATOM 3984 N N . ALA A 1 533 ? 18.726 -20.878 -15.437 1.00 97.56 533 ALA A N 1
ATOM 3985 C CA . ALA A 1 533 ? 19.524 -19.777 -15.966 1.00 97.56 533 ALA A CA 1
ATOM 3986 C C . ALA A 1 533 ? 19.257 -18.486 -15.178 1.00 97.56 533 ALA A C 1
ATOM 3988 O O . ALA A 1 533 ? 18.139 -18.274 -14.703 1.00 97.56 533 ALA A O 1
ATOM 3989 N N . THR A 1 534 ? 20.264 -17.616 -15.109 1.00 97.94 534 THR A N 1
ATOM 3990 C CA . THR A 1 534 ? 20.157 -16.234 -14.620 1.00 97.94 534 THR A CA 1
ATOM 3991 C C . THR A 1 534 ? 20.720 -15.320 -15.699 1.00 97.94 534 THR A C 1
ATOM 3993 O O . THR A 1 534 ? 21.893 -15.429 -16.052 1.00 97.94 534 THR A O 1
ATOM 3996 N N . ILE A 1 535 ? 19.874 -14.460 -16.258 1.00 98.19 535 ILE A N 1
ATOM 3997 C CA . ILE A 1 535 ? 20.141 -13.723 -17.496 1.00 98.19 535 ILE A CA 1
ATOM 3998 C C . ILE A 1 535 ? 20.230 -12.230 -17.167 1.00 98.19 535 ILE A C 1
ATOM 4000 O O . ILE A 1 535 ? 19.256 -11.684 -16.654 1.00 98.19 535 ILE A O 1
ATOM 4004 N N . PRO A 1 536 ? 21.347 -11.539 -17.444 1.00 97.75 536 PRO A N 1
ATOM 4005 C CA . PRO A 1 536 ? 21.409 -10.082 -17.333 1.00 97.75 536 PRO A CA 1
ATOM 4006 C C . PRO A 1 536 ? 20.470 -9.428 -18.354 1.00 97.75 536 PRO A C 1
ATOM 4008 O O . PRO A 1 536 ? 20.530 -9.766 -19.537 1.00 97.75 536 PRO A O 1
ATOM 4011 N N . VAL A 1 537 ? 19.609 -8.508 -17.913 1.00 96.88 537 VAL A N 1
ATOM 4012 C CA . VAL A 1 537 ? 18.577 -7.894 -18.779 1.00 96.88 537 VAL A CA 1
ATOM 4013 C C . VAL A 1 537 ? 18.589 -6.367 -18.794 1.00 96.88 537 VAL A C 1
ATOM 4015 O O . VAL A 1 537 ? 18.141 -5.793 -19.784 1.00 96.88 537 VAL A O 1
ATOM 4018 N N . GLY A 1 538 ? 19.117 -5.718 -17.755 1.00 93.75 538 GLY A N 1
ATOM 4019 C CA . GLY A 1 538 ? 19.151 -4.257 -17.608 1.00 93.75 538 GLY A CA 1
ATOM 4020 C C . GLY A 1 538 ? 18.965 -3.830 -16.152 1.00 93.75 538 GLY A C 1
ATOM 4021 O O . GLY A 1 538 ? 18.865 -4.682 -15.273 1.00 93.75 538 GLY A O 1
ATOM 4022 N N . ASP A 1 539 ? 18.927 -2.527 -15.886 1.00 92.25 539 ASP A N 1
ATOM 4023 C CA . ASP A 1 539 ? 18.715 -1.952 -14.555 1.00 92.25 539 ASP A CA 1
ATOM 4024 C C . ASP A 1 539 ? 17.221 -1.838 -14.203 1.00 92.25 539 ASP A C 1
ATOM 4026 O O . ASP A 1 539 ? 16.387 -1.357 -14.981 1.00 92.25 539 ASP A O 1
ATOM 4030 N N . GLY A 1 540 ? 16.877 -2.273 -12.991 1.00 92.62 540 GLY A N 1
ATOM 4031 C CA . GLY A 1 540 ? 15.507 -2.305 -12.484 1.00 92.62 540 GLY A CA 1
ATOM 4032 C C . GLY A 1 540 ? 14.532 -3.165 -13.297 1.00 92.62 540 GLY A C 1
ATOM 4033 O O . GLY A 1 540 ? 13.454 -2.657 -13.626 1.00 92.62 540 GLY A O 1
ATOM 4034 N N . PRO A 1 541 ? 14.845 -4.434 -13.634 1.00 96.56 541 PRO A N 1
ATOM 4035 C CA . PRO A 1 541 ? 13.885 -5.314 -14.286 1.00 96.56 541 PRO A CA 1
ATOM 4036 C C . PRO A 1 541 ? 12.659 -5.505 -13.390 1.00 96.56 541 PRO A C 1
ATOM 4038 O O . PRO A 1 541 ? 12.792 -5.739 -12.186 1.00 96.56 541 PRO A O 1
ATOM 4041 N N . ARG A 1 542 ? 11.461 -5.386 -13.967 1.00 94.50 542 ARG A N 1
ATOM 4042 C CA . ARG A 1 542 ? 10.221 -5.278 -13.193 1.00 94.50 542 ARG A CA 1
ATOM 4043 C C . ARG A 1 542 ? 9.090 -6.153 -13.708 1.00 94.50 542 ARG A C 1
ATOM 4045 O O . ARG A 1 542 ? 8.701 -7.097 -13.034 1.00 94.50 542 ARG A O 1
ATOM 4052 N N . GLY A 1 543 ? 8.529 -5.819 -14.863 1.00 95.56 543 GLY A N 1
ATOM 4053 C CA . GLY A 1 543 ? 7.463 -6.576 -15.508 1.00 95.56 543 GLY A CA 1
ATOM 4054 C C . GLY A 1 543 ? 8.049 -7.681 -16.374 1.00 95.56 543 GLY A C 1
ATOM 4055 O O . GLY A 1 543 ? 9.083 -7.488 -17.011 1.00 95.56 543 GLY A O 1
ATOM 4056 N N . VAL A 1 544 ? 7.380 -8.832 -16.410 1.00 97.69 544 VAL A N 1
ATOM 4057 C CA . VAL A 1 544 ? 7.728 -9.946 -17.296 1.00 97.69 544 VAL A CA 1
ATOM 4058 C C . VAL A 1 544 ? 6.460 -10.400 -18.003 1.00 97.69 544 VAL A C 1
ATOM 4060 O O . VAL A 1 544 ? 5.440 -10.603 -17.351 1.00 97.69 544 VAL A O 1
ATOM 4063 N N . ALA A 1 545 ? 6.519 -10.571 -19.319 1.00 97.12 545 ALA A N 1
ATOM 4064 C CA . ALA A 1 545 ? 5.413 -11.104 -20.107 1.00 97.12 545 ALA A CA 1
ATOM 4065 C C . ALA A 1 545 ? 5.931 -12.064 -21.181 1.00 97.12 545 ALA A C 1
ATOM 4067 O O . ALA A 1 545 ? 7.063 -11.940 -21.650 1.00 97.12 545 ALA A O 1
ATOM 4068 N N . VAL A 1 546 ? 5.095 -13.022 -21.572 1.00 95.69 546 VAL A N 1
ATOM 4069 C CA . VAL A 1 546 ? 5.401 -13.987 -22.634 1.00 95.69 546 VAL A CA 1
ATOM 4070 C C . VAL A 1 546 ? 4.449 -13.732 -23.796 1.00 95.69 546 VAL A C 1
ATOM 4072 O O . VAL A 1 546 ? 3.240 -13.699 -23.592 1.00 95.69 546 VAL A O 1
ATOM 4075 N N . VAL A 1 547 ? 4.997 -13.531 -24.996 1.00 92.94 547 VAL A N 1
ATOM 4076 C CA . VAL A 1 547 ? 4.238 -13.309 -26.239 1.00 92.94 547 VAL A CA 1
ATOM 4077 C C . VAL A 1 547 ? 4.730 -14.316 -27.268 1.00 92.94 547 VAL A C 1
ATOM 4079 O O . VAL A 1 547 ? 5.896 -14.262 -27.673 1.00 92.94 547 VAL A O 1
ATOM 4082 N N . GLY A 1 548 ? 3.867 -15.252 -27.665 1.00 88.44 548 GLY A N 1
ATOM 4083 C CA . GLY A 1 548 ? 4.266 -16.401 -28.478 1.00 88.44 548 GLY A CA 1
ATOM 4084 C C . GLY A 1 548 ? 5.404 -17.193 -27.820 1.00 88.44 548 GLY A C 1
ATOM 4085 O O . GLY A 1 548 ? 5.279 -17.672 -26.694 1.00 88.44 548 GLY A O 1
ATOM 4086 N N . ASP A 1 549 ? 6.534 -17.301 -28.517 1.00 88.75 549 ASP A N 1
ATOM 4087 C CA . ASP A 1 549 ? 7.755 -17.982 -28.075 1.00 88.75 549 ASP A CA 1
ATOM 4088 C C . ASP A 1 549 ? 8.796 -17.046 -27.425 1.00 88.75 549 ASP A C 1
ATOM 4090 O O . ASP A 1 549 ? 9.922 -17.463 -27.155 1.00 88.75 549 ASP A O 1
ATOM 4094 N N . LYS A 1 550 ? 8.445 -15.780 -27.160 1.00 90.50 550 LYS A N 1
ATOM 4095 C CA . LYS A 1 550 ? 9.379 -14.739 -26.697 1.00 90.50 550 LYS A CA 1
ATOM 4096 C C . LYS A 1 550 ? 9.058 -14.304 -25.277 1.00 90.50 550 LYS A C 1
ATOM 4098 O O . LYS A 1 550 ? 7.894 -14.137 -24.914 1.00 90.50 550 LYS A O 1
ATOM 4103 N N . VAL A 1 551 ? 10.101 -14.038 -24.495 1.00 97.00 551 VAL A N 1
ATOM 4104 C CA . VAL A 1 551 ? 9.980 -13.478 -23.143 1.00 97.00 551 VAL A CA 1
ATOM 4105 C C . VAL A 1 551 ? 10.411 -12.024 -23.185 1.00 97.00 551 VAL A C 1
ATOM 4107 O O . VAL A 1 551 ? 11.462 -11.699 -23.729 1.00 97.00 551 VAL A O 1
ATOM 4110 N N . TRP A 1 552 ? 9.604 -11.145 -22.612 1.00 97.62 552 TRP A N 1
ATOM 4111 C CA . TRP A 1 552 ? 9.877 -9.718 -22.539 1.00 97.62 552 TRP A CA 1
ATOM 4112 C C . TRP A 1 552 ? 10.008 -9.272 -21.093 1.00 97.62 552 TRP A C 1
ATOM 4114 O O . TRP A 1 552 ? 9.235 -9.704 -20.238 1.00 97.62 552 TRP A O 1
ATOM 4124 N N . VAL A 1 553 ? 10.967 -8.386 -20.842 1.00 98.12 553 VAL A N 1
ATOM 4125 C CA . VAL A 1 553 ? 11.232 -7.799 -19.528 1.00 98.12 553 VAL A CA 1
ATOM 4126 C C . VAL A 1 553 ? 11.269 -6.284 -19.648 1.00 98.12 553 VAL A C 1
ATOM 4128 O O . VAL A 1 553 ? 11.940 -5.754 -20.533 1.00 98.12 553 VAL A O 1
ATOM 4131 N N . SER A 1 554 ? 10.564 -5.580 -18.766 1.00 97.62 554 SER A N 1
ATOM 4132 C CA . SER A 1 554 ? 10.696 -4.131 -18.636 1.00 97.62 554 SER A CA 1
ATOM 4133 C C . SER A 1 554 ? 11.819 -3.778 -17.672 1.00 97.62 554 SER A C 1
ATOM 4135 O O . SER A 1 554 ? 11.800 -4.217 -16.526 1.00 97.62 554 SER A O 1
ATOM 4137 N N . ASN A 1 555 ? 12.758 -2.946 -18.119 1.00 96.88 555 ASN A N 1
ATOM 4138 C CA . ASN A 1 555 ? 13.832 -2.396 -17.297 1.00 96.88 555 ASN A CA 1
ATOM 4139 C C . ASN A 1 555 ? 13.492 -0.944 -16.965 1.00 96.88 555 ASN A C 1
ATOM 4141 O O . ASN A 1 555 ? 13.644 -0.040 -17.794 1.00 96.88 555 ASN A O 1
ATOM 4145 N N . GLU A 1 556 ? 12.961 -0.736 -15.763 1.00 93.69 556 GLU A N 1
ATOM 4146 C CA . GLU A 1 556 ? 12.385 0.534 -15.332 1.00 93.69 556 GLU A CA 1
ATOM 4147 C C . GLU A 1 556 ? 13.389 1.683 -15.419 1.00 93.69 556 GLU A C 1
ATOM 4149 O O . GLU A 1 556 ? 13.042 2.780 -15.858 1.00 93.69 556 GLU A O 1
ATOM 4154 N N . PHE A 1 557 ? 14.616 1.439 -14.965 1.00 91.25 557 PHE A N 1
ATOM 4155 C CA . PHE A 1 557 ? 15.623 2.477 -14.805 1.00 91.25 557 PHE A CA 1
ATOM 4156 C C . PHE A 1 557 ? 16.386 2.752 -16.097 1.00 91.25 557 PHE A C 1
ATOM 4158 O O . PHE A 1 557 ? 16.789 3.894 -16.318 1.00 91.25 557 PHE A O 1
ATOM 4165 N N . ASP A 1 558 ? 16.513 1.765 -16.981 1.00 90.88 558 ASP A N 1
ATOM 4166 C CA . ASP A 1 558 ? 17.097 1.959 -18.313 1.00 90.88 558 ASP A CA 1
ATOM 4167 C C . ASP A 1 558 ? 16.113 2.576 -19.311 1.00 90.88 558 ASP A C 1
ATOM 4169 O O . ASP A 1 558 ? 16.525 3.106 -20.341 1.00 90.88 558 ASP A O 1
ATOM 4173 N N . GLY A 1 559 ? 14.810 2.501 -19.033 1.00 92.88 559 GLY A N 1
ATOM 4174 C CA . GLY A 1 559 ? 13.783 2.908 -19.985 1.00 92.88 559 GLY A CA 1
ATOM 4175 C C . GLY A 1 559 ? 13.731 1.998 -21.212 1.00 92.88 559 GLY A C 1
ATOM 4176 O O . GLY A 1 559 ? 13.543 2.467 -22.341 1.00 92.88 559 GLY A O 1
ATOM 4177 N N . THR A 1 560 ? 13.941 0.693 -20.998 1.00 95.12 560 THR A N 1
ATOM 4178 C CA . THR A 1 560 ? 14.044 -0.301 -22.072 1.00 95.12 560 THR A CA 1
ATOM 4179 C C . THR A 1 560 ? 13.136 -1.514 -21.878 1.00 95.12 560 THR A C 1
ATOM 4181 O O . THR A 1 560 ? 12.720 -1.842 -20.767 1.00 95.12 560 THR A O 1
ATOM 4184 N N . LEU A 1 561 ? 12.841 -2.198 -22.985 1.00 97.06 561 LEU A N 1
ATOM 4185 C CA . LEU A 1 561 ? 12.221 -3.520 -23.024 1.00 97.06 561 LEU A CA 1
ATOM 4186 C C . LEU A 1 561 ? 13.229 -4.529 -23.584 1.00 97.06 561 LEU A C 1
ATOM 4188 O O . LEU A 1 561 ? 13.612 -4.437 -24.752 1.00 97.06 561 LEU A O 1
ATOM 4192 N N . ALA A 1 562 ? 13.652 -5.496 -22.775 1.00 97.00 562 ALA A N 1
ATOM 4193 C CA . ALA A 1 562 ? 14.530 -6.579 -23.202 1.00 97.00 562 ALA A CA 1
ATOM 4194 C C . ALA A 1 562 ? 13.704 -7.771 -23.705 1.00 97.00 562 ALA A C 1
ATOM 4196 O O . ALA A 1 562 ? 12.852 -8.292 -22.989 1.00 97.00 562 ALA A O 1
ATOM 4197 N N . GLN A 1 563 ? 13.973 -8.221 -24.928 1.00 96.88 563 GLN A N 1
ATOM 4198 C CA . GLN A 1 563 ? 13.453 -9.464 -25.489 1.00 96.88 563 GLN A CA 1
ATOM 4199 C C . GLN A 1 563 ? 14.484 -10.572 -25.279 1.00 96.88 563 GLN A C 1
ATOM 4201 O O . GLN A 1 563 ? 15.585 -10.519 -25.832 1.00 96.88 563 GLN A O 1
ATOM 4206 N N . VAL A 1 564 ? 14.114 -11.587 -24.511 1.00 96.94 564 VAL A N 1
ATOM 4207 C CA . VAL A 1 564 ? 14.922 -12.767 -24.210 1.00 96.94 564 VAL A CA 1
ATOM 4208 C C . VAL A 1 564 ? 14.476 -13.927 -25.092 1.00 96.94 564 VAL A C 1
ATOM 4210 O O . VAL A 1 564 ? 13.280 -14.203 -25.210 1.00 96.94 564 VAL A O 1
ATOM 4213 N N . ASP A 1 565 ? 15.449 -14.606 -25.698 1.00 94.50 565 ASP A N 1
ATOM 4214 C CA . ASP A 1 565 ? 15.243 -15.850 -26.439 1.00 94.50 565 ASP A CA 1
ATOM 4215 C C . ASP A 1 565 ? 15.311 -17.050 -25.468 1.00 94.50 565 ASP A C 1
ATOM 4217 O O . ASP A 1 565 ? 16.369 -17.314 -24.879 1.00 94.50 565 ASP A O 1
ATOM 4221 N N . PRO A 1 566 ? 14.204 -17.790 -25.261 1.00 94.12 566 PRO A N 1
ATOM 4222 C CA . PRO A 1 566 ? 14.165 -18.905 -24.314 1.00 94.12 566 PRO A CA 1
ATOM 4223 C C . PRO A 1 566 ? 15.032 -20.105 -24.703 1.00 94.12 566 PRO A C 1
ATOM 4225 O O . PRO A 1 566 ? 15.311 -20.953 -23.851 1.00 94.12 566 PRO A O 1
ATOM 4228 N N . SER A 1 567 ? 15.426 -20.223 -25.973 1.00 93.38 567 SER A N 1
ATOM 4229 C CA . SER A 1 567 ? 16.250 -21.337 -26.449 1.00 93.38 567 SER A CA 1
ATOM 4230 C C . SER A 1 567 ? 17.726 -21.146 -26.091 1.00 93.38 567 SER A C 1
ATOM 4232 O O . SER A 1 567 ? 18.396 -22.106 -25.713 1.00 93.38 567 SER A O 1
ATOM 4234 N N . THR A 1 568 ? 18.210 -19.901 -26.122 1.00 94.75 568 THR A N 1
ATOM 4235 C CA . THR A 1 568 ? 19.611 -19.547 -25.845 1.00 94.75 568 THR A CA 1
ATOM 4236 C C . THR A 1 568 ? 19.831 -18.951 -24.455 1.00 94.75 568 THR A C 1
ATOM 4238 O O . THR A 1 568 ? 20.974 -18.868 -24.014 1.00 94.75 568 THR A O 1
ATOM 4241 N N . ASN A 1 569 ? 18.764 -18.541 -23.754 1.00 95.69 569 ASN A N 1
ATOM 4242 C CA . ASN A 1 569 ? 18.829 -17.785 -22.497 1.00 95.69 569 ASN A CA 1
ATOM 4243 C C . ASN A 1 569 ? 19.644 -16.484 -22.627 1.00 95.69 569 ASN A C 1
ATOM 4245 O O . ASN A 1 569 ? 20.413 -16.131 -21.733 1.00 95.69 569 ASN A O 1
ATOM 4249 N N . SER A 1 570 ? 19.485 -15.767 -23.740 1.00 95.50 570 SER A N 1
ATOM 4250 C CA . SER A 1 570 ? 20.181 -14.501 -23.990 1.00 95.50 570 SER A CA 1
ATOM 4251 C C . SER A 1 570 ? 19.233 -13.403 -24.466 1.00 95.50 570 SER A C 1
ATOM 4253 O O . SER A 1 570 ? 18.184 -13.665 -25.061 1.00 95.50 570 SER A O 1
ATOM 4255 N N . VAL A 1 571 ? 19.601 -12.148 -24.192 1.00 96.88 571 VAL A N 1
ATOM 4256 C CA . VAL A 1 571 ? 18.887 -10.979 -24.718 1.00 96.88 571 VAL A CA 1
ATOM 4257 C C . VAL A 1 571 ? 19.150 -10.883 -26.219 1.00 96.88 571 VAL A C 1
ATOM 4259 O O . VAL A 1 571 ? 20.286 -10.706 -26.651 1.00 96.88 571 VAL A O 1
ATOM 4262 N N . LYS A 1 572 ? 18.087 -11.002 -27.015 1.00 94.62 572 LYS A N 1
ATOM 4263 C CA . LYS A 1 572 ? 18.124 -10.928 -28.481 1.00 94.62 572 LYS A CA 1
ATOM 4264 C C . LYS A 1 572 ? 17.981 -9.497 -28.990 1.00 94.62 572 LYS A C 1
ATOM 4266 O O . LYS A 1 572 ? 18.549 -9.143 -30.020 1.00 94.62 572 LYS A O 1
ATOM 4271 N N . ARG A 1 573 ? 17.186 -8.683 -28.292 1.00 92.88 573 ARG A N 1
ATOM 4272 C CA . ARG A 1 573 ? 16.893 -7.292 -28.654 1.00 92.88 573 ARG A CA 1
ATOM 4273 C C . ARG A 1 573 ? 16.602 -6.476 -27.399 1.00 92.88 573 ARG A C 1
ATOM 4275 O O . ARG A 1 573 ? 15.886 -6.950 -26.525 1.00 92.88 573 ARG A O 1
ATOM 4282 N N . THR A 1 574 ? 17.065 -5.230 -27.378 1.00 95.44 574 THR A N 1
ATOM 4283 C CA . THR A 1 574 ? 16.683 -4.231 -26.371 1.00 95.44 574 THR A CA 1
ATOM 4284 C C . THR A 1 574 ? 16.016 -3.050 -27.064 1.00 95.44 574 THR A C 1
ATOM 4286 O O . THR A 1 574 ? 16.644 -2.364 -27.869 1.00 95.44 574 THR A O 1
ATOM 4289 N N . LEU A 1 575 ? 14.738 -2.819 -26.769 1.00 93.94 575 LEU A N 1
ATOM 4290 C CA . LEU A 1 575 ? 13.977 -1.682 -27.279 1.00 93.94 575 LEU A CA 1
ATOM 4291 C C . LEU A 1 575 ? 14.105 -0.501 -26.323 1.00 93.94 575 LEU A C 1
ATOM 4293 O O . LEU A 1 575 ? 13.796 -0.651 -25.146 1.00 93.94 575 LEU A O 1
ATOM 4297 N N . HIS A 1 576 ? 14.516 0.663 -26.814 1.00 92.56 576 HIS A N 1
ATOM 4298 C CA . HIS A 1 576 ? 14.525 1.889 -26.017 1.00 92.56 576 HIS A CA 1
ATOM 4299 C C . HIS A 1 576 ? 13.191 2.605 -26.196 1.00 92.56 576 HIS A C 1
ATOM 4301 O O . HIS A 1 576 ? 12.793 2.879 -27.325 1.00 92.56 576 HIS A O 1
ATOM 4307 N N . ILE A 1 577 ? 12.501 2.881 -25.090 1.00 89.25 577 ILE A N 1
ATOM 4308 C CA . ILE A 1 577 ? 11.184 3.536 -25.103 1.00 89.25 577 ILE A CA 1
ATOM 4309 C C . ILE A 1 577 ? 11.186 4.897 -24.388 1.00 89.25 577 ILE A C 1
ATOM 4311 O O . ILE A 1 577 ? 10.145 5.542 -24.300 1.00 89.25 577 ILE A O 1
ATOM 4315 N N . GLY A 1 578 ? 12.332 5.328 -23.846 1.00 81.81 578 GLY A N 1
ATOM 4316 C CA . GLY A 1 578 ? 12.573 6.668 -23.287 1.00 81.81 578 GLY A CA 1
ATOM 4317 C C . GLY A 1 578 ? 11.894 6.978 -21.944 1.00 81.81 578 GLY A C 1
ATOM 4318 O O . GLY A 1 578 ? 12.398 7.793 -21.177 1.00 81.81 578 GLY A O 1
ATOM 4319 N N . GLN A 1 579 ? 10.777 6.321 -21.634 1.00 90.75 579 GLN A N 1
ATOM 4320 C CA . GLN A 1 579 ? 10.044 6.423 -20.367 1.00 90.75 579 GLN A CA 1
ATOM 4321 C C . GLN A 1 579 ? 10.401 5.270 -19.420 1.00 90.75 579 GLN A C 1
ATOM 4323 O O . GLN A 1 579 ? 11.086 4.342 -19.827 1.00 90.75 579 GLN A O 1
ATOM 4328 N N . ARG A 1 580 ? 9.933 5.293 -18.164 1.00 92.00 580 ARG A N 1
ATOM 4329 C CA . ARG A 1 580 ? 10.198 4.244 -17.157 1.00 92.00 580 ARG A CA 1
ATOM 4330 C C . ARG A 1 580 ? 9.140 3.135 -17.234 1.00 92.00 580 ARG A C 1
ATOM 4332 O O . ARG A 1 580 ? 8.073 3.305 -16.626 1.00 92.00 580 ARG A O 1
ATOM 4339 N N . PRO A 1 581 ? 9.369 2.012 -17.941 1.00 95.44 581 PRO A N 1
ATOM 4340 C CA . PRO A 1 581 ? 8.366 0.959 -18.045 1.00 95.44 581 PRO A CA 1
ATOM 4341 C C . PRO A 1 581 ? 8.088 0.313 -16.687 1.00 95.44 581 PRO A C 1
ATOM 4343 O O . PRO A 1 581 ? 8.982 0.160 -15.858 1.00 95.44 581 PRO A O 1
ATOM 4346 N N . GLN A 1 582 ? 6.826 -0.039 -16.464 1.00 93.81 582 GLN A N 1
ATOM 4347 C CA . GLN A 1 582 ? 6.321 -0.645 -15.237 1.00 93.81 582 GLN A CA 1
ATOM 4348 C C . GLN A 1 582 ? 5.849 -2.078 -15.530 1.00 93.81 582 GLN A C 1
ATOM 4350 O O . GLN A 1 582 ? 6.669 -2.920 -15.901 1.00 93.81 582 GLN A O 1
ATOM 4355 N N . GLY A 1 583 ? 4.553 -2.362 -15.369 1.00 92.94 583 GLY A N 1
ATOM 4356 C CA . GLY A 1 583 ? 3.944 -3.641 -15.726 1.00 92.94 583 GLY A CA 1
ATOM 4357 C C . GLY A 1 583 ? 3.922 -3.915 -17.231 1.00 92.94 583 GLY A C 1
ATOM 4358 O O . GLY A 1 583 ? 3.896 -2.993 -18.055 1.00 92.94 583 GLY A O 1
ATOM 4359 N N . LEU A 1 584 ? 3.910 -5.207 -17.561 1.00 96.81 584 LEU A N 1
ATOM 4360 C CA . LEU A 1 584 ? 3.758 -5.732 -18.914 1.00 96.81 584 LEU A CA 1
ATOM 4361 C C . LEU A 1 584 ? 2.547 -6.661 -18.967 1.00 96.81 584 LEU A C 1
ATOM 4363 O O . LEU A 1 584 ? 2.355 -7.474 -18.067 1.00 96.81 584 LEU A O 1
ATOM 4367 N N . ALA A 1 585 ? 1.793 -6.592 -20.059 1.00 95.31 585 ALA A N 1
ATOM 4368 C CA . ALA A 1 585 ? 0.760 -7.564 -20.395 1.00 95.31 585 ALA A CA 1
ATOM 4369 C C . ALA A 1 585 ? 0.965 -8.074 -21.814 1.00 95.31 585 ALA A C 1
ATOM 4371 O O . ALA A 1 585 ? 1.632 -7.442 -22.633 1.00 95.31 585 ALA A O 1
ATOM 4372 N N . ALA A 1 586 ? 0.356 -9.211 -22.110 1.00 92.25 586 ALA A N 1
ATOM 4373 C CA . ALA A 1 586 ? 0.405 -9.832 -23.417 1.00 92.25 586 ALA A CA 1
ATOM 4374 C C . ALA A 1 586 ? -1.009 -10.164 -23.897 1.00 92.25 586 ALA A C 1
ATOM 4376 O O . ALA A 1 586 ? -1.869 -10.560 -23.112 1.00 92.25 586 ALA A O 1
ATOM 4377 N N . SER A 1 587 ? -1.217 -10.008 -25.199 1.00 89.38 587 SER A N 1
ATOM 4378 C CA . SER A 1 587 ? -2.193 -10.791 -25.962 1.00 89.38 587 SER A CA 1
ATOM 4379 C C . SER A 1 587 ? -1.439 -11.909 -26.690 1.00 89.38 587 SER A C 1
ATOM 4381 O O . SER A 1 587 ? -0.232 -12.064 -26.503 1.00 89.38 587 SER A O 1
ATOM 4383 N N . GLU A 1 588 ? -2.113 -12.669 -27.552 1.00 83.81 588 GLU A N 1
ATOM 4384 C CA . GLU A 1 588 ? -1.453 -13.712 -28.348 1.00 83.81 588 GLU A CA 1
ATOM 4385 C C . GLU A 1 588 ? -0.304 -13.168 -29.213 1.00 83.81 588 GLU A C 1
ATOM 4387 O O . GLU A 1 588 ? 0.729 -13.822 -29.352 1.00 83.81 588 GLU A O 1
ATOM 4392 N N . THR A 1 589 ? -0.458 -11.957 -29.760 1.00 87.06 589 THR A N 1
ATOM 4393 C CA . THR A 1 589 ? 0.476 -11.388 -30.746 1.00 87.06 589 THR A CA 1
ATOM 4394 C C . THR A 1 589 ? 1.167 -10.109 -30.287 1.00 87.06 589 THR A C 1
ATOM 4396 O O . THR A 1 589 ? 2.285 -9.832 -30.720 1.00 87.06 589 THR A O 1
ATOM 4399 N N . LYS A 1 590 ? 0.545 -9.337 -29.391 1.00 92.88 590 LYS A N 1
ATOM 4400 C CA . LYS A 1 590 ? 1.035 -8.013 -28.982 1.00 92.88 590 LYS A CA 1
ATOM 4401 C C . LYS A 1 590 ? 1.450 -7.972 -27.522 1.00 92.88 590 LYS A C 1
ATOM 4403 O O . LYS A 1 590 ? 0.799 -8.564 -26.660 1.00 92.88 590 LYS A O 1
ATOM 4408 N N . LEU A 1 591 ? 2.495 -7.195 -27.263 1.00 95.94 591 LEU A N 1
ATOM 4409 C CA . LEU A 1 591 ? 2.943 -6.803 -25.934 1.00 95.94 591 LEU A CA 1
ATOM 4410 C C . LEU A 1 591 ? 2.364 -5.428 -25.587 1.00 95.94 591 LEU A C 1
ATOM 4412 O O . LEU A 1 591 ? 2.304 -4.533 -26.426 1.00 95.94 591 LEU A O 1
ATOM 4416 N N . PHE A 1 592 ? 2.004 -5.234 -24.329 1.00 96.12 592 PHE A N 1
ATOM 4417 C CA . PHE A 1 592 ? 1.533 -3.962 -23.802 1.00 96.12 592 PHE A CA 1
ATOM 4418 C C . PHE A 1 592 ? 2.405 -3.539 -22.630 1.00 96.12 592 PHE A C 1
ATOM 4420 O O . PHE A 1 592 ? 2.786 -4.369 -21.805 1.00 96.12 592 PHE A O 1
ATOM 4427 N N . VAL A 1 593 ? 2.706 -2.247 -22.544 1.00 97.12 593 VAL A N 1
ATOM 4428 C CA . VAL A 1 593 ? 3.555 -1.683 -21.494 1.00 97.12 593 VAL A CA 1
ATOM 4429 C C . VAL A 1 593 ? 2.908 -0.438 -20.904 1.00 97.12 593 VAL A C 1
ATOM 4431 O O . VAL A 1 593 ? 2.566 0.491 -21.630 1.00 97.12 593 VAL A O 1
ATOM 4434 N N . ALA A 1 594 ? 2.767 -0.400 -19.580 1.00 96.44 594 ALA A N 1
ATOM 4435 C CA . ALA A 1 594 ? 2.487 0.840 -18.862 1.00 96.44 594 ALA A CA 1
ATOM 4436 C C . ALA A 1 594 ? 3.814 1.541 -18.545 1.00 96.44 594 ALA A C 1
ATOM 4438 O O . ALA A 1 594 ? 4.764 0.891 -18.104 1.00 96.44 594 ALA A O 1
ATOM 4439 N N . VAL A 1 595 ? 3.899 2.857 -18.740 1.00 94.25 595 VAL A N 1
ATOM 4440 C CA . VAL A 1 595 ? 5.120 3.628 -18.463 1.00 94.25 595 VAL A CA 1
ATOM 4441 C C . VAL A 1 595 ? 4.844 4.779 -17.508 1.00 94.25 595 VAL A C 1
ATOM 4443 O O . VAL A 1 595 ? 3.818 5.451 -17.594 1.00 94.25 595 VAL A O 1
ATOM 4446 N N . ARG A 1 596 ? 5.794 5.047 -16.614 1.00 90.81 596 ARG A N 1
ATOM 4447 C CA . ARG A 1 596 ? 5.865 6.294 -15.846 1.00 90.81 596 ARG A CA 1
ATOM 4448 C C . ARG A 1 596 ? 6.811 7.263 -16.528 1.00 90.81 596 ARG A C 1
ATOM 4450 O O . ARG A 1 596 ? 7.712 6.853 -17.256 1.00 90.81 596 ARG A O 1
ATOM 4457 N N . SER A 1 597 ? 6.626 8.549 -16.262 1.00 86.56 597 SER A N 1
ATOM 4458 C CA . SER A 1 597 ? 7.553 9.576 -16.729 1.00 86.56 597 SER A CA 1
ATOM 4459 C C . SER A 1 597 ? 8.989 9.276 -16.281 1.00 86.56 597 SER A C 1
ATOM 4461 O O . SER A 1 597 ? 9.248 9.097 -15.090 1.00 86.56 597 SER A O 1
ATOM 4463 N N . ALA A 1 598 ? 9.932 9.244 -17.227 1.00 81.19 598 ALA A N 1
ATOM 4464 C CA . ALA A 1 598 ? 11.363 9.329 -16.917 1.00 81.19 598 ALA A CA 1
ATOM 4465 C C . ALA A 1 598 ? 11.775 10.758 -16.529 1.00 81.19 598 ALA A C 1
ATOM 4467 O O . ALA A 1 598 ? 12.831 10.969 -15.940 1.00 81.19 598 ALA A O 1
ATOM 4468 N N . GLY A 1 599 ? 10.923 11.739 -16.844 1.00 66.94 599 GLY A N 1
ATOM 4469 C CA . GLY A 1 599 ? 11.007 13.103 -16.346 1.00 66.94 599 GLY A CA 1
ATOM 4470 C C . GLY A 1 599 ? 12.060 14.005 -16.987 1.00 66.94 599 GLY A C 1
ATOM 4471 O O . GLY A 1 599 ? 12.036 15.206 -16.736 1.00 66.94 599 GLY A O 1
ATOM 4472 N N . GLY A 1 600 ? 12.908 13.493 -17.888 1.00 69.88 600 GLY A N 1
ATOM 4473 C CA . GLY A 1 600 ? 13.859 14.316 -18.648 1.00 69.88 600 GLY A CA 1
ATOM 4474 C C . GLY A 1 600 ? 13.193 15.469 -19.415 1.00 69.88 600 GLY A C 1
ATOM 4475 O O . GLY A 1 600 ? 13.699 16.586 -19.404 1.00 69.88 600 GLY A O 1
ATOM 4476 N N . ALA A 1 601 ? 12.008 15.232 -19.989 1.00 69.31 601 ALA A N 1
ATOM 4477 C CA . ALA A 1 601 ? 11.221 16.246 -20.701 1.00 69.31 601 ALA A CA 1
ATOM 4478 C C . ALA A 1 601 ? 10.520 17.272 -19.783 1.00 69.31 601 ALA A C 1
ATOM 4480 O O . ALA A 1 601 ? 10.005 18.276 -20.266 1.00 69.31 601 ALA A O 1
ATOM 4481 N N . HIS A 1 602 ? 10.478 17.024 -18.471 1.00 78.31 602 HIS A N 1
ATOM 4482 C CA . HIS A 1 602 ? 9.780 17.862 -17.487 1.00 78.31 602 HIS A CA 1
ATOM 4483 C C . HIS A 1 602 ? 10.732 18.502 -16.470 1.00 78.31 602 HIS A C 1
ATOM 4485 O O . HIS A 1 602 ? 10.295 19.035 -15.449 1.00 78.31 602 HIS A O 1
ATOM 4491 N N . ARG A 1 603 ? 12.040 18.441 -16.738 1.00 87.06 603 ARG A N 1
ATOM 4492 C CA . ARG A 1 603 ? 13.062 19.104 -15.936 1.00 87.06 603 ARG A CA 1
ATOM 4493 C C . ARG A 1 603 ? 12.957 20.619 -16.117 1.00 87.06 603 ARG A C 1
ATOM 4495 O O . ARG A 1 603 ? 12.963 21.103 -17.244 1.00 87.06 603 ARG A O 1
ATOM 4502 N N . GLY A 1 604 ? 12.932 21.356 -15.013 1.00 89.81 604 GLY A N 1
ATOM 4503 C CA . GLY A 1 604 ? 13.016 22.811 -15.016 1.00 89.81 604 GLY A CA 1
ATOM 4504 C C . GLY A 1 604 ? 12.031 23.494 -14.074 1.00 89.81 604 GLY A C 1
ATOM 4505 O O . GLY A 1 604 ? 11.255 22.856 -13.362 1.00 89.81 604 GLY A O 1
ATOM 4506 N N . GLY A 1 605 ? 12.058 24.824 -14.078 1.00 93.31 605 GLY A N 1
ATOM 4507 C CA . GLY A 1 605 ? 11.066 25.648 -13.388 1.00 93.31 605 GLY A CA 1
ATOM 4508 C C . GLY A 1 605 ? 11.276 25.769 -11.876 1.00 93.31 605 GLY A C 1
ATOM 4509 O O . GLY A 1 605 ? 12.225 25.239 -11.292 1.00 93.31 605 GLY A O 1
ATOM 4510 N N . SER A 1 606 ? 10.385 26.530 -11.237 1.00 95.69 606 SER A N 1
ATOM 4511 C CA . SER A 1 606 ? 10.433 26.814 -9.801 1.00 95.69 606 SER A CA 1
ATOM 4512 C C . SER A 1 606 ? 9.141 26.366 -9.130 1.00 95.69 606 SER A C 1
ATOM 4514 O O . SER A 1 606 ? 8.090 26.955 -9.373 1.00 95.69 606 SER A O 1
ATOM 4516 N N . LEU A 1 607 ? 9.241 25.374 -8.247 1.00 97.69 607 LEU A N 1
ATOM 4517 C CA . LEU A 1 607 ? 8.140 24.906 -7.410 1.00 97.69 607 LEU A CA 1
ATOM 4518 C C . LEU A 1 607 ? 7.982 25.828 -6.195 1.00 97.69 607 LEU A C 1
ATOM 4520 O O . LEU A 1 607 ? 8.936 26.024 -5.436 1.00 97.69 607 LEU A O 1
ATOM 4524 N N . ARG A 1 608 ? 6.791 26.408 -6.011 1.00 97.69 608 ARG A N 1
ATOM 4525 C CA . ARG A 1 608 ? 6.492 27.354 -4.923 1.00 97.69 608 ARG A CA 1
ATOM 4526 C C . ARG A 1 608 ? 5.575 26.718 -3.884 1.00 97.69 608 ARG A C 1
ATOM 4528 O O . ARG A 1 608 ? 4.412 26.431 -4.162 1.00 97.69 608 ARG A O 1
ATOM 4535 N N . LEU A 1 609 ? 6.081 26.563 -2.669 1.00 96.06 609 LEU A N 1
ATOM 4536 C CA . LEU A 1 609 ? 5.344 26.037 -1.528 1.00 96.06 609 LEU A CA 1
ATOM 4537 C C . LEU A 1 609 ? 5.045 27.155 -0.536 1.00 96.06 609 LEU A C 1
ATOM 4539 O O . LEU A 1 609 ? 5.894 28.021 -0.293 1.00 96.06 609 LEU A O 1
ATOM 4543 N N . LEU A 1 610 ? 3.875 27.098 0.094 1.00 95.94 610 LEU A N 1
ATOM 4544 C CA . LEU A 1 610 ? 3.607 27.833 1.327 1.00 95.94 610 LEU A CA 1
ATOM 4545 C C . LEU A 1 610 ? 3.383 26.834 2.461 1.00 95.94 610 LEU A C 1
ATOM 4547 O O . LEU A 1 610 ? 2.804 25.774 2.247 1.00 95.94 610 LEU A O 1
ATOM 4551 N N . GLY A 1 611 ? 3.864 27.178 3.652 1.00 92.38 611 GLY A N 1
ATOM 4552 C CA . GLY A 1 611 ? 3.670 26.413 4.881 1.00 92.38 611 GLY A CA 1
ATOM 4553 C C . GLY A 1 611 ? 3.722 27.317 6.111 1.00 92.38 611 GLY A C 1
ATOM 4554 O O . GLY A 1 611 ? 4.201 28.451 6.045 1.00 92.38 611 GLY A O 1
ATOM 4555 N N . GLU A 1 612 ? 3.299 26.809 7.261 1.00 86.06 612 GLU A N 1
ATOM 4556 C CA . GLU A 1 612 ? 3.477 27.469 8.553 1.00 86.06 612 GLU A CA 1
ATOM 4557 C C . GLU A 1 612 ? 4.964 27.502 8.926 1.00 86.06 612 GLU A C 1
ATOM 4559 O O . GLU A 1 612 ? 5.483 28.519 9.385 1.00 86.06 612 GLU A O 1
ATOM 4564 N N . GLY A 1 613 ? 5.677 26.393 8.698 1.00 78.38 613 GLY A N 1
ATOM 4565 C CA . GLY A 1 613 ? 7.118 26.269 8.941 1.00 78.38 613 GLY A CA 1
ATOM 4566 C C . GLY A 1 613 ? 7.526 26.158 10.412 1.00 78.38 613 GLY A C 1
ATOM 4567 O O . GLY A 1 613 ? 8.720 26.130 10.715 1.00 78.38 613 GLY A O 1
ATOM 4568 N N . SER A 1 614 ? 6.562 26.071 11.334 1.00 70.75 614 SER A N 1
ATOM 4569 C CA . SER A 1 614 ? 6.802 25.941 12.779 1.00 70.75 614 SER A CA 1
ATOM 4570 C C . SER A 1 614 ? 7.604 24.679 13.131 1.00 70.75 614 SER A C 1
ATOM 4572 O O . SER A 1 614 ? 8.435 24.699 14.040 1.00 70.75 614 SER A O 1
ATOM 4574 N N . PHE A 1 615 ? 7.434 23.610 12.352 1.00 70.12 615 PHE A N 1
ATOM 4575 C CA . PHE A 1 615 ? 8.152 22.341 12.482 1.00 70.12 615 PHE A CA 1
ATOM 4576 C C . PHE A 1 615 ? 9.655 22.441 12.171 1.00 70.12 615 PHE A C 1
ATOM 4578 O O . PHE A 1 615 ? 10.427 21.641 12.691 1.00 70.12 615 PHE A O 1
ATOM 4585 N N . PHE A 1 616 ? 10.118 23.440 11.408 1.00 78.38 616 PHE A N 1
ATOM 4586 C CA . PHE A 1 616 ? 11.559 23.643 11.225 1.00 78.38 616 PHE A CA 1
ATOM 4587 C C . PHE A 1 616 ? 12.254 24.086 12.512 1.00 78.38 616 PHE A C 1
ATOM 4589 O O . PHE A 1 616 ? 13.458 23.907 12.619 1.00 78.38 616 PHE A O 1
ATOM 4596 N N . ALA A 1 617 ? 11.546 24.681 13.481 1.00 74.06 617 ALA A N 1
ATOM 4597 C CA . ALA A 1 617 ? 12.098 25.068 14.786 1.00 74.06 617 ALA A CA 1
ATOM 4598 C C . ALA A 1 617 ? 13.479 25.779 14.731 1.00 74.06 617 ALA A C 1
ATOM 4600 O O . ALA A 1 617 ? 14.289 25.657 15.644 1.00 74.06 617 ALA A O 1
ATOM 4601 N N . GLY A 1 618 ? 13.763 26.513 13.646 1.00 81.00 618 GLY A N 1
ATOM 4602 C CA . GLY A 1 618 ? 15.038 27.206 13.429 1.00 81.00 618 GLY A CA 1
ATOM 4603 C C . GLY A 1 618 ? 16.221 26.353 12.950 1.00 81.00 618 GLY A C 1
ATOM 4604 O O . GLY A 1 618 ? 17.322 26.890 12.875 1.00 81.00 618 GLY A O 1
ATOM 4605 N N . SER A 1 619 ? 16.021 25.085 12.579 1.00 88.19 619 SER A N 1
ATOM 4606 C CA . SER A 1 619 ? 17.074 24.183 12.093 1.00 88.19 619 SER A CA 1
ATOM 4607 C C . SER A 1 619 ? 16.642 23.367 10.870 1.00 88.19 619 SER A C 1
ATOM 4609 O O . SER A 1 619 ? 15.508 22.902 10.776 1.00 88.19 619 SER A O 1
ATOM 4611 N N . VAL A 1 620 ? 17.580 23.159 9.945 1.00 91.00 620 VAL A N 1
ATOM 4612 C CA . VAL A 1 620 ? 17.438 22.314 8.741 1.00 91.00 620 VAL A CA 1
ATOM 4613 C C . VAL A 1 620 ? 18.426 21.141 8.754 1.00 91.00 620 VAL A C 1
ATOM 4615 O O . VAL A 1 620 ? 18.882 20.665 7.718 1.00 91.00 620 VAL A O 1
ATOM 4618 N N . ASP A 1 621 ? 18.802 20.714 9.958 1.00 91.88 621 ASP A N 1
ATOM 4619 C CA . ASP A 1 621 ? 19.671 19.569 10.219 1.00 91.88 621 ASP A CA 1
ATOM 4620 C C . ASP A 1 621 ? 18.942 18.241 9.971 1.00 91.88 621 ASP A C 1
ATOM 4622 O O . ASP A 1 621 ? 17.726 18.143 10.144 1.00 91.88 621 ASP A O 1
ATOM 4626 N N . THR A 1 622 ? 19.688 17.182 9.661 1.00 91.94 622 THR A N 1
ATOM 4627 C CA . THR A 1 622 ? 19.146 15.821 9.567 1.00 91.94 622 THR A CA 1
ATOM 4628 C C . THR A 1 622 ? 18.595 15.310 10.899 1.00 91.94 622 THR A C 1
ATOM 4630 O O . THR A 1 622 ? 17.710 14.454 10.915 1.00 91.94 622 THR A O 1
ATOM 4633 N N . LEU A 1 623 ? 19.061 15.872 12.019 1.00 90.88 623 LEU A N 1
ATOM 4634 C CA . LEU A 1 623 ? 18.535 15.579 13.353 1.00 90.88 623 LEU A CA 1
ATOM 4635 C C . LEU A 1 623 ? 17.167 16.231 13.624 1.00 90.88 623 LEU A C 1
ATOM 4637 O O . LEU A 1 623 ? 16.484 15.840 14.567 1.00 90.88 623 LEU A O 1
ATOM 4641 N N . ASN A 1 624 ? 16.731 17.205 12.823 1.00 88.50 624 ASN A N 1
ATOM 4642 C CA . ASN A 1 624 ? 15.418 17.812 12.995 1.00 88.50 624 ASN A CA 1
ATOM 4643 C C . ASN A 1 624 ? 14.363 17.092 12.143 1.00 88.50 624 ASN A C 1
ATOM 4645 O O . ASN A 1 624 ? 14.325 17.275 10.928 1.00 88.50 624 ASN A O 1
ATOM 4649 N N . ILE A 1 625 ? 13.453 16.351 12.787 1.00 86.25 625 ILE A N 1
ATOM 4650 C CA . ILE A 1 625 ? 12.354 15.631 12.113 1.00 86.25 625 ILE A CA 1
ATOM 4651 C C . ILE A 1 625 ? 11.520 16.569 11.229 1.00 86.25 625 ILE A C 1
ATOM 4653 O O . ILE A 1 625 ? 11.139 16.204 10.121 1.00 86.25 625 ILE A O 1
ATOM 4657 N N . GLY A 1 626 ? 11.266 17.804 11.673 1.00 84.50 626 GLY A N 1
ATOM 4658 C CA . GLY A 1 626 ? 10.490 18.758 10.880 1.00 84.50 626 GLY A CA 1
ATOM 4659 C C . GLY A 1 626 ? 11.188 19.198 9.591 1.00 84.50 626 GLY A C 1
ATOM 4660 O O . GLY A 1 626 ? 10.524 19.613 8.646 1.00 84.50 626 GLY A O 1
ATOM 4661 N N . ALA A 1 627 ? 12.513 19.064 9.509 1.00 89.75 627 ALA A N 1
ATOM 4662 C CA . ALA A 1 627 ? 13.272 19.368 8.304 1.00 89.75 627 ALA A CA 1
ATOM 4663 C C . ALA A 1 627 ? 13.326 18.200 7.306 1.00 89.75 627 ALA A C 1
ATOM 4665 O O . ALA A 1 627 ? 13.838 18.385 6.202 1.00 89.75 627 ALA A O 1
ATOM 4666 N N . TRP A 1 628 ? 12.797 17.018 7.651 1.00 91.00 628 TRP A N 1
ATOM 4667 C CA . TRP A 1 628 ? 12.974 15.808 6.846 1.00 91.00 628 TRP A CA 1
ATOM 4668 C C . TRP A 1 628 ? 12.436 15.924 5.428 1.00 91.00 628 TRP A C 1
ATOM 4670 O O . TRP A 1 628 ? 13.115 15.496 4.506 1.00 91.00 628 TRP A O 1
ATOM 4680 N N . ALA A 1 629 ? 11.307 16.597 5.211 1.00 88.12 629 ALA A N 1
ATOM 4681 C CA . ALA A 1 629 ? 10.788 16.824 3.860 1.00 88.12 629 ALA A CA 1
ATOM 4682 C C . ALA A 1 629 ? 11.775 17.565 2.936 1.00 88.12 629 ALA A C 1
ATOM 4684 O O . ALA A 1 629 ? 11.765 17.360 1.723 1.00 88.12 629 ALA A O 1
ATOM 4685 N N . ALA A 1 630 ? 12.661 18.391 3.502 1.00 91.94 630 ALA A N 1
ATOM 4686 C CA . ALA A 1 630 ? 13.752 19.015 2.767 1.00 91.94 630 ALA A CA 1
ATOM 4687 C C . ALA A 1 630 ? 15.002 18.127 2.736 1.00 91.94 630 ALA A C 1
ATOM 4689 O O . ALA A 1 630 ? 15.565 17.920 1.663 1.00 91.94 630 ALA A O 1
ATOM 4690 N N . THR A 1 631 ? 15.431 17.579 3.880 1.00 93.50 631 THR A N 1
ATOM 4691 C CA . THR A 1 631 ? 16.711 16.856 3.968 1.00 93.50 631 THR A CA 1
ATOM 4692 C C . THR A 1 631 ? 16.723 15.560 3.173 1.00 93.50 631 THR A C 1
ATOM 4694 O O . THR A 1 631 ? 17.766 15.199 2.639 1.00 93.50 631 THR A O 1
ATOM 4697 N N . ILE A 1 632 ? 15.572 14.910 2.991 1.00 95.00 632 ILE A N 1
ATOM 4698 C CA . ILE A 1 632 ? 15.453 13.752 2.105 1.00 95.00 632 ILE A CA 1
ATOM 4699 C C . ILE A 1 632 ? 15.773 14.118 0.641 1.00 95.00 632 ILE A C 1
ATOM 4701 O O . ILE A 1 632 ? 16.145 13.249 -0.132 1.00 95.00 632 ILE A O 1
ATOM 4705 N N . SER A 1 633 ? 15.663 15.381 0.230 1.00 95.31 633 SER A N 1
ATOM 4706 C CA . SER A 1 633 ? 16.025 15.813 -1.132 1.00 95.31 633 SER A CA 1
ATOM 4707 C C . SER A 1 633 ? 17.472 16.312 -1.236 1.00 95.31 633 SER A C 1
ATOM 4709 O O . SER A 1 633 ? 17.951 16.580 -2.340 1.00 95.31 633 SER A O 1
ATOM 4711 N N . THR A 1 634 ? 18.172 16.465 -0.106 1.00 97.00 634 THR A N 1
ATOM 4712 C CA . THR A 1 634 ? 19.506 17.083 -0.051 1.00 97.00 634 THR A CA 1
ATOM 4713 C C . THR A 1 634 ? 20.598 16.169 0.481 1.00 97.00 634 THR A C 1
ATOM 4715 O O . THR A 1 634 ? 21.770 16.381 0.189 1.00 97.00 634 THR A O 1
ATOM 4718 N N . ASN A 1 635 ? 20.269 15.163 1.278 1.00 97.06 635 ASN A N 1
ATOM 4719 C CA . ASN A 1 635 ? 21.244 14.312 1.945 1.00 97.06 635 ASN A CA 1
ATOM 4720 C C . ASN A 1 635 ? 20.825 12.850 1.842 1.00 97.06 635 ASN A C 1
ATOM 4722 O O . ASN A 1 635 ? 19.638 12.549 1.769 1.00 97.06 635 ASN A O 1
ATOM 4726 N N . ASP A 1 636 ? 21.824 11.974 1.872 1.00 97.56 636 ASP A N 1
ATOM 4727 C CA . ASP A 1 636 ? 21.681 10.558 1.551 1.00 97.56 636 ASP A CA 1
ATOM 4728 C C . ASP A 1 636 ? 22.258 9.672 2.660 1.00 97.56 636 ASP A C 1
ATOM 4730 O O . ASP A 1 636 ? 23.148 10.066 3.431 1.00 97.56 636 ASP A O 1
ATOM 4734 N N . GLY A 1 637 ? 21.731 8.452 2.737 1.00 97.62 637 GLY A N 1
ATOM 4735 C CA . GLY A 1 637 ? 22.105 7.435 3.715 1.00 97.62 637 GLY A CA 1
ATOM 4736 C C . GLY A 1 637 ? 22.849 6.265 3.077 1.00 97.62 637 GLY A C 1
ATOM 4737 O O . GLY A 1 637 ? 23.093 6.223 1.876 1.00 97.62 637 GLY A O 1
ATOM 4738 N N . LEU A 1 638 ? 23.211 5.258 3.877 1.00 98.38 638 LEU A N 1
ATOM 4739 C CA . LEU A 1 638 ? 23.718 3.991 3.321 1.00 98.38 638 LEU A CA 1
ATOM 4740 C C . LEU A 1 638 ? 22.640 3.293 2.483 1.00 98.38 638 LEU A C 1
ATOM 4742 O O . LEU A 1 638 ? 22.910 2.744 1.415 1.00 98.38 638 LEU A O 1
ATOM 4746 N N . VAL A 1 639 ? 21.418 3.326 2.999 1.00 97.56 639 VAL A N 1
ATOM 4747 C CA . VAL A 1 639 ? 20.210 2.754 2.415 1.00 97.56 639 VAL A CA 1
ATOM 4748 C C . VAL A 1 639 ? 19.114 3.806 2.476 1.00 97.56 639 VAL A C 1
ATOM 4750 O O . VAL A 1 639 ? 19.168 4.704 3.316 1.00 97.56 639 VAL A O 1
ATOM 4753 N N . ALA A 1 640 ? 18.113 3.674 1.619 1.00 96.44 640 ALA A N 1
ATOM 4754 C CA . ALA A 1 640 ? 16.972 4.573 1.597 1.00 96.44 640 ALA A CA 1
ATOM 4755 C C . ALA A 1 640 ? 15.672 3.797 1.396 1.00 96.44 640 ALA A C 1
ATOM 4757 O O . ALA A 1 640 ? 15.667 2.631 0.997 1.00 96.44 640 ALA A O 1
ATOM 4758 N N . PHE A 1 641 ? 14.560 4.480 1.642 1.00 95.25 641 PHE A N 1
ATOM 4759 C CA . PHE A 1 641 ? 13.272 4.074 1.103 1.00 95.25 641 PHE A CA 1
ATOM 4760 C C . PHE A 1 641 ? 13.164 4.540 -0.343 1.00 95.25 641 PHE A C 1
ATOM 4762 O O . PHE A 1 641 ? 13.531 5.672 -0.665 1.00 95.25 641 PHE A O 1
ATOM 4769 N N . ARG A 1 642 ? 12.654 3.672 -1.212 1.00 93.88 642 ARG A N 1
ATOM 4770 C CA . ARG A 1 642 ? 12.538 3.957 -2.639 1.00 93.88 642 ARG A CA 1
ATOM 4771 C C . ARG A 1 642 ? 11.695 5.212 -2.916 1.00 93.88 642 ARG A C 1
ATOM 4773 O O . ARG A 1 642 ? 10.607 5.377 -2.367 1.00 93.88 642 ARG A O 1
ATOM 4780 N N . ARG A 1 643 ? 12.151 6.068 -3.835 1.00 92.75 643 ARG A N 1
ATOM 4781 C CA . ARG A 1 643 ? 11.507 7.338 -4.234 1.00 92.75 643 ARG A CA 1
ATOM 4782 C C . ARG A 1 643 ? 10.436 7.139 -5.286 1.00 92.75 643 ARG A C 1
ATOM 4784 O O . ARG A 1 643 ? 10.599 7.480 -6.455 1.00 92.75 643 ARG A O 1
ATOM 4791 N N . VAL A 1 644 ? 9.342 6.528 -4.863 1.00 90.75 644 VAL A N 1
ATOM 4792 C CA . VAL A 1 644 ? 8.215 6.233 -5.742 1.00 90.75 644 VAL A CA 1
ATOM 4793 C C . VAL A 1 644 ? 6.890 6.323 -4.988 1.00 90.75 644 VAL A C 1
ATOM 4795 O O . VAL A 1 644 ? 6.854 6.115 -3.772 1.00 90.75 644 VAL A O 1
ATOM 4798 N N . GLY A 1 645 ? 5.817 6.646 -5.712 1.00 89.88 645 GLY A N 1
ATOM 4799 C CA . GLY A 1 645 ? 4.448 6.581 -5.202 1.00 89.88 645 GLY A CA 1
ATOM 4800 C C . GLY A 1 645 ? 3.940 5.147 -4.994 1.00 89.88 645 GLY A C 1
ATOM 4801 O O . GLY A 1 645 ? 4.342 4.221 -5.709 1.00 89.88 645 GLY A O 1
ATOM 4802 N N . GLY A 1 646 ? 3.027 4.968 -4.035 1.00 88.31 646 GLY A N 1
ATOM 4803 C CA . GLY A 1 646 ? 2.439 3.676 -3.663 1.00 88.31 646 GLY A CA 1
ATOM 4804 C C . GLY A 1 646 ? 3.272 2.863 -2.678 1.00 88.31 646 GLY A C 1
ATOM 4805 O O . GLY A 1 646 ? 4.312 3.299 -2.194 1.00 88.31 646 GLY A O 1
ATOM 4806 N N . VAL A 1 647 ? 2.828 1.640 -2.378 1.00 86.50 647 VAL A N 1
ATOM 4807 C CA . VAL A 1 647 ? 3.492 0.767 -1.389 1.00 86.50 647 VAL A CA 1
ATOM 4808 C C . VAL A 1 647 ? 4.927 0.376 -1.740 1.00 86.50 647 VAL A C 1
ATOM 4810 O O . VAL A 1 647 ? 5.669 -0.024 -0.852 1.00 86.50 647 VAL A O 1
ATOM 4813 N N . ASP A 1 648 ? 5.365 0.545 -2.988 1.00 88.19 648 ASP A N 1
ATOM 4814 C CA . ASP A 1 648 ? 6.783 0.397 -3.341 1.00 88.19 648 ASP A CA 1
ATOM 4815 C C . ASP A 1 648 ? 7.668 1.438 -2.662 1.00 88.19 648 ASP A C 1
ATOM 4817 O O . ASP A 1 648 ? 8.849 1.189 -2.447 1.00 88.19 648 ASP A O 1
ATOM 4821 N N . GLY A 1 649 ? 7.106 2.578 -2.258 1.00 91.06 649 GLY A N 1
ATOM 4822 C CA . GLY A 1 649 ? 7.823 3.585 -1.489 1.00 91.06 649 GLY A CA 1
ATOM 4823 C C . GLY A 1 649 ? 8.250 3.120 -0.093 1.00 91.06 649 GLY A C 1
ATOM 4824 O O . GLY A 1 649 ? 9.024 3.817 0.551 1.00 91.06 649 GLY A O 1
ATOM 4825 N N . SER A 1 650 ? 7.789 1.954 0.383 1.00 88.19 650 SER A N 1
ATOM 4826 C CA . SER A 1 650 ? 8.272 1.331 1.625 1.00 88.19 650 SER A CA 1
ATOM 4827 C C . SER A 1 650 ? 9.409 0.320 1.409 1.00 88.19 650 SER A C 1
ATOM 4829 O O . SER A 1 650 ? 9.951 -0.196 2.386 1.00 88.19 650 SER A O 1
ATOM 4831 N N . GLN A 1 651 ? 9.785 0.027 0.158 1.00 90.38 651 GLN A N 1
ATOM 4832 C CA . GLN A 1 651 ? 10.907 -0.855 -0.167 1.00 90.38 651 GLN A CA 1
ATOM 4833 C C . GLN A 1 651 ? 12.235 -0.205 0.232 1.00 90.38 651 GLN A C 1
ATOM 4835 O O . GLN A 1 651 ? 12.526 0.928 -0.161 1.00 90.38 651 GLN A O 1
ATOM 4840 N N . LEU A 1 652 ? 13.060 -0.951 0.967 1.00 92.56 652 LEU A N 1
ATOM 4841 C CA . LEU A 1 652 ? 14.451 -0.584 1.212 1.00 92.56 652 LEU A CA 1
ATOM 4842 C C . LEU A 1 652 ? 15.278 -0.825 -0.051 1.00 92.56 652 LEU A C 1
ATOM 4844 O O . LEU A 1 652 ? 15.194 -1.887 -0.665 1.00 92.56 652 LEU A O 1
ATOM 4848 N N . VAL A 1 653 ? 16.098 0.155 -0.413 1.00 94.31 653 VAL A N 1
ATOM 4849 C CA . VAL A 1 653 ? 16.994 0.114 -1.572 1.00 94.31 653 VAL A CA 1
ATOM 4850 C C . VAL A 1 653 ? 18.391 0.602 -1.185 1.00 94.31 653 VAL A C 1
ATOM 4852 O O . VAL A 1 653 ? 18.532 1.394 -0.246 1.00 94.31 653 VAL A O 1
ATOM 4855 N N . PRO A 1 654 ? 19.447 0.137 -1.874 1.00 94.75 654 PRO A N 1
ATOM 4856 C CA . PRO A 1 654 ? 20.778 0.695 -1.688 1.00 94.75 654 PRO A CA 1
ATOM 4857 C C . PRO A 1 654 ? 20.835 2.146 -2.180 1.00 94.75 654 PRO A C 1
ATOM 4859 O O . PRO A 1 654 ? 20.344 2.469 -3.266 1.00 94.75 654 PRO A O 1
ATOM 4862 N N . ASP A 1 655 ? 21.474 3.000 -1.387 1.00 96.75 655 ASP A N 1
ATOM 4863 C CA . ASP A 1 655 ? 21.701 4.408 -1.709 1.00 96.75 655 ASP A CA 1
ATOM 4864 C C . ASP A 1 655 ? 23.206 4.672 -1.868 1.00 96.75 655 ASP A C 1
ATOM 4866 O O . ASP A 1 655 ? 23.788 4.250 -2.873 1.00 96.75 655 ASP A O 1
ATOM 4870 N N . LEU A 1 656 ? 23.881 5.259 -0.869 1.00 97.75 656 LEU A N 1
ATOM 4871 C CA . LEU A 1 656 ? 25.339 5.425 -0.894 1.00 97.75 656 LEU A CA 1
ATOM 4872 C C . LEU A 1 656 ? 26.077 4.083 -0.774 1.00 97.75 656 LEU A C 1
ATOM 4874 O O . LEU A 1 656 ? 27.245 3.983 -1.167 1.00 97.75 656 LEU A O 1
ATOM 4878 N N . ALA A 1 657 ? 25.417 3.042 -0.258 1.00 97.56 657 ALA A N 1
ATOM 4879 C CA . ALA A 1 657 ? 25.911 1.674 -0.335 1.00 97.56 657 ALA A CA 1
ATOM 4880 C C . ALA A 1 657 ? 25.722 1.087 -1.744 1.00 97.56 657 ALA A C 1
ATOM 4882 O O . ALA A 1 657 ? 24.769 1.392 -2.460 1.00 97.56 657 ALA A O 1
ATOM 4883 N N . VAL A 1 658 ? 26.628 0.194 -2.142 1.00 93.69 658 VAL A N 1
ATOM 4884 C CA . VAL A 1 658 ? 26.547 -0.501 -3.439 1.00 93.69 658 VAL A CA 1
ATOM 4885 C C . VAL A 1 658 ? 25.377 -1.495 -3.478 1.00 93.69 658 VAL A C 1
ATOM 4887 O O . VAL A 1 658 ? 24.756 -1.663 -4.522 1.00 93.69 658 VAL A O 1
ATOM 4890 N N . SER A 1 659 ? 25.057 -2.131 -2.349 1.00 91.00 659 SER A N 1
ATOM 4891 C CA . SER A 1 659 ? 23.977 -3.114 -2.204 1.00 91.00 659 SER A CA 1
ATOM 4892 C C . SER A 1 659 ? 23.427 -3.104 -0.773 1.00 91.00 659 SER A C 1
ATOM 4894 O O . SER A 1 659 ? 24.072 -2.583 0.143 1.00 91.00 659 SER A O 1
ATOM 4896 N N . LEU A 1 660 ? 22.250 -3.703 -0.562 1.00 91.00 660 LEU A N 1
ATOM 4897 C CA . LEU A 1 660 ? 21.793 -4.036 0.790 1.00 91.00 660 LEU A CA 1
ATOM 4898 C C . LEU A 1 660 ? 22.688 -5.150 1.365 1.00 91.00 660 LEU A C 1
ATOM 4900 O O . LEU A 1 660 ? 23.040 -6.081 0.634 1.00 91.00 660 LEU A O 1
ATOM 4904 N N . PRO A 1 661 ? 23.092 -5.082 2.644 1.00 90.25 661 PRO A N 1
ATOM 4905 C CA . PRO A 1 661 ? 23.919 -6.117 3.245 1.00 90.25 661 PRO A CA 1
ATOM 4906 C C . PRO A 1 661 ? 23.073 -7.327 3.640 1.00 90.25 661 PRO A C 1
ATOM 4908 O O . PRO A 1 661 ? 21.940 -7.187 4.102 1.00 90.25 661 PRO A O 1
ATOM 4911 N N . THR A 1 662 ? 23.665 -8.517 3.561 1.00 87.44 662 THR A N 1
ATOM 4912 C CA . THR A 1 662 ? 23.143 -9.681 4.286 1.00 87.44 662 THR A CA 1
ATOM 4913 C C . THR A 1 662 ? 23.676 -9.634 5.721 1.00 87.44 662 THR A C 1
ATOM 4915 O O . THR A 1 662 ? 24.898 -9.614 5.896 1.00 87.44 662 THR A O 1
ATOM 4918 N N . PRO A 1 663 ? 22.816 -9.596 6.753 1.00 90.25 663 PRO A N 1
ATOM 4919 C CA . PRO A 1 663 ? 23.273 -9.551 8.138 1.00 90.25 663 PRO A CA 1
ATOM 4920 C C . PRO A 1 663 ? 24.030 -10.829 8.523 1.00 90.25 663 PRO A C 1
ATOM 4922 O O . PRO A 1 663 ? 23.575 -11.936 8.237 1.00 90.25 663 PRO A O 1
ATOM 4925 N N . THR A 1 664 ? 25.154 -10.689 9.224 1.00 92.88 664 THR A N 1
ATOM 4926 C CA . THR A 1 664 ? 25.957 -11.803 9.756 1.00 92.88 664 THR A CA 1
ATOM 4927 C C . THR A 1 664 ? 25.898 -11.838 11.289 1.00 92.88 664 THR A C 1
ATOM 4929 O O . THR A 1 664 ? 25.217 -11.017 11.914 1.00 92.88 664 THR A O 1
ATOM 4932 N N . ASP A 1 665 ? 26.542 -12.832 11.914 1.00 93.00 665 ASP A N 1
ATOM 4933 C CA . ASP A 1 665 ? 26.541 -13.029 13.377 1.00 93.00 665 ASP A CA 1
ATOM 4934 C C . ASP A 1 665 ? 25.116 -13.049 13.975 1.00 93.00 665 ASP A C 1
ATOM 4936 O O . ASP A 1 665 ? 24.771 -12.328 14.912 1.00 93.00 665 ASP A O 1
ATOM 4940 N N . GLY A 1 666 ? 24.220 -13.811 13.335 1.00 88.69 666 GLY A N 1
ATOM 4941 C CA . GLY A 1 666 ? 22.819 -13.914 13.752 1.00 88.69 666 GLY A CA 1
ATOM 4942 C C . GLY A 1 666 ? 22.042 -12.591 13.686 1.00 88.69 666 GLY A C 1
ATOM 4943 O O . GLY A 1 666 ? 21.125 -12.388 14.480 1.00 88.69 666 GLY A O 1
ATOM 4944 N N . GLY A 1 667 ? 22.415 -11.679 12.782 1.00 90.06 667 GLY A N 1
ATOM 4945 C CA . GLY A 1 667 ? 21.776 -10.369 12.629 1.00 90.06 667 GLY A CA 1
ATOM 4946 C C . GLY A 1 667 ? 22.365 -9.275 13.519 1.00 90.06 667 GLY A C 1
ATOM 4947 O O . GLY A 1 667 ? 21.700 -8.266 13.762 1.00 90.06 667 GLY A O 1
ATOM 4948 N N . ARG A 1 668 ? 23.585 -9.475 14.032 1.00 96.00 668 ARG A N 1
ATOM 4949 C CA . ARG A 1 668 ? 24.306 -8.499 14.864 1.00 96.00 668 ARG A CA 1
ATOM 4950 C C . ARG A 1 668 ? 25.371 -7.718 14.113 1.00 96.00 668 ARG A C 1
ATOM 4952 O O . ARG A 1 668 ? 25.797 -6.687 14.621 1.00 96.00 668 ARG A O 1
ATOM 4959 N N . THR A 1 669 ? 25.790 -8.175 12.938 1.00 97.94 669 THR A N 1
ATOM 4960 C CA . THR A 1 669 ? 26.813 -7.487 12.149 1.00 97.94 669 THR A CA 1
ATOM 4961 C C . THR A 1 669 ? 26.286 -7.134 10.762 1.00 97.94 669 THR A C 1
ATOM 4963 O O . THR A 1 669 ? 25.732 -7.984 10.065 1.00 97.94 669 THR A O 1
ATOM 4966 N N . TYR A 1 670 ? 26.448 -5.868 10.369 1.00 98.25 670 TYR A N 1
ATOM 4967 C CA . TYR A 1 670 ? 26.040 -5.341 9.063 1.00 98.25 670 TYR A CA 1
ATOM 4968 C C . TYR A 1 670 ? 27.217 -4.605 8.431 1.00 98.25 670 TYR A C 1
ATOM 4970 O O . TYR A 1 670 ? 27.646 -3.583 8.964 1.00 98.25 670 TYR A O 1
ATOM 4978 N N . THR A 1 671 ? 27.716 -5.089 7.295 1.00 98.25 671 THR A N 1
ATOM 4979 C CA . THR A 1 671 ? 28.836 -4.467 6.575 1.00 98.25 671 THR A CA 1
ATOM 4980 C C . THR A 1 671 ? 28.361 -3.894 5.252 1.00 98.25 671 THR A C 1
ATOM 4982 O O . THR A 1 671 ? 27.864 -4.617 4.392 1.00 98.25 671 THR A O 1
ATOM 4985 N N . PHE A 1 672 ? 28.556 -2.593 5.074 1.00 98.44 672 PHE A N 1
ATOM 4986 C CA . PHE A 1 672 ? 28.221 -1.867 3.857 1.00 98.44 672 PHE A CA 1
ATOM 4987 C C . PHE A 1 672 ? 29.497 -1.469 3.132 1.00 98.44 672 PHE A C 1
ATOM 4989 O O . PHE A 1 672 ? 30.445 -0.997 3.758 1.00 98.44 672 PHE A O 1
ATOM 4996 N N . ARG A 1 673 ? 29.497 -1.593 1.804 1.00 98.12 673 ARG A N 1
ATOM 4997 C CA . ARG A 1 673 ? 30.528 -1.016 0.937 1.00 98.12 673 ARG A CA 1
ATOM 4998 C C . ARG A 1 673 ? 29.972 0.232 0.265 1.00 98.12 673 ARG A C 1
ATOM 5000 O O . ARG A 1 673 ? 28.923 0.158 -0.374 1.00 98.12 673 ARG A O 1
ATOM 5007 N N . LEU A 1 674 ? 30.675 1.351 0.393 1.00 98.00 674 LEU A N 1
ATOM 5008 C CA . LEU A 1 674 ? 30.284 2.624 -0.202 1.00 98.00 674 LEU A CA 1
ATOM 5009 C C . LEU A 1 674 ? 30.622 2.682 -1.687 1.00 98.00 674 LEU A C 1
ATOM 5011 O O . LEU A 1 674 ? 31.696 2.251 -2.118 1.00 98.00 674 LEU A O 1
ATOM 5015 N N . ARG A 1 675 ? 29.747 3.332 -2.451 1.00 96.31 675 ARG A N 1
ATOM 5016 C CA . ARG A 1 675 ? 30.043 3.783 -3.812 1.00 96.31 675 ARG A CA 1
ATOM 5017 C C . ARG A 1 675 ? 31.239 4.740 -3.803 1.00 96.31 675 ARG A C 1
ATOM 5019 O O . ARG A 1 675 ? 31.495 5.451 -2.824 1.00 96.31 675 ARG A O 1
ATOM 5026 N N . SER A 1 676 ? 32.020 4.733 -4.876 1.00 94.38 676 SER A N 1
ATOM 5027 C CA . SER A 1 676 ? 33.181 5.610 -5.049 1.00 94.38 676 SER A CA 1
ATOM 5028 C C . SER A 1 676 ? 32.785 6.931 -5.718 1.00 94.38 676 SER A C 1
ATOM 5030 O O . SER A 1 676 ? 31.751 7.030 -6.370 1.00 94.38 676 SER A O 1
ATOM 5032 N N . GLY A 1 677 ? 33.604 7.971 -5.540 1.00 94.44 677 GLY A N 1
ATOM 5033 C CA . GLY A 1 677 ? 33.475 9.231 -6.287 1.00 94.44 677 GLY A CA 1
ATOM 5034 C C . GLY A 1 677 ? 32.339 10.173 -5.867 1.00 94.44 677 GLY A C 1
ATOM 5035 O O . GLY A 1 677 ? 32.291 11.288 -6.380 1.00 94.44 677 GLY A O 1
ATOM 5036 N N . ILE A 1 678 ? 31.474 9.785 -4.925 1.00 96.44 678 ILE A N 1
ATOM 5037 C CA . ILE A 1 678 ? 30.372 10.635 -4.449 1.00 96.44 678 ILE A CA 1
ATOM 5038 C C . ILE A 1 678 ? 30.911 11.793 -3.603 1.00 96.44 678 ILE A C 1
ATOM 5040 O O . ILE A 1 678 ? 31.669 11.589 -2.648 1.00 96.44 678 ILE A O 1
ATOM 5044 N N . ARG A 1 679 ? 30.504 13.016 -3.954 1.00 97.06 679 ARG A N 1
ATOM 5045 C CA . ARG A 1 679 ? 30.923 14.258 -3.299 1.00 97.06 679 ARG A CA 1
ATOM 5046 C C . ARG A 1 679 ? 29.731 14.990 -2.706 1.00 97.06 679 ARG A C 1
ATOM 5048 O O . ARG A 1 679 ? 28.656 15.013 -3.293 1.00 97.06 679 ARG A O 1
ATOM 5055 N N . TYR A 1 680 ? 29.966 15.648 -1.580 1.00 98.50 680 TYR A N 1
ATOM 5056 C CA . TYR A 1 680 ? 29.063 16.670 -1.077 1.00 98.50 680 TYR A CA 1
ATOM 5057 C C . TYR A 1 680 ? 29.087 17.911 -1.986 1.00 98.50 680 TYR A C 1
ATOM 5059 O O . TYR A 1 680 ? 30.045 18.132 -2.729 1.00 98.50 680 TYR A O 1
ATOM 5067 N N . SER A 1 681 ? 28.098 18.792 -1.842 1.00 97.94 681 SER A N 1
ATOM 5068 C CA . SER A 1 681 ? 27.947 20.043 -2.596 1.00 97.94 681 SER A CA 1
ATOM 5069 C C . SER A 1 681 ? 29.098 21.037 -2.403 1.00 97.94 681 SER A C 1
ATOM 5071 O O . SER A 1 681 ? 29.279 21.942 -3.210 1.00 97.94 681 SER A O 1
ATOM 5073 N N . ASN A 1 682 ? 29.918 20.854 -1.364 1.00 96.38 682 ASN A N 1
ATOM 5074 C CA . ASN A 1 682 ? 31.145 21.621 -1.131 1.00 96.38 682 ASN A CA 1
ATOM 5075 C C . ASN A 1 682 ? 32.409 20.983 -1.751 1.00 96.38 682 ASN A C 1
ATOM 5077 O O . ASN A 1 682 ? 33.515 21.452 -1.500 1.00 96.38 682 ASN A O 1
ATOM 5081 N N . GLY A 1 683 ? 32.273 19.890 -2.508 1.00 97.31 683 GLY A N 1
ATOM 5082 C CA . GLY A 1 683 ? 33.370 19.193 -3.186 1.00 97.31 683 GLY A CA 1
ATOM 5083 C C . GLY A 1 683 ? 34.077 18.109 -2.365 1.00 97.31 683 GLY A C 1
ATOM 5084 O O . GLY A 1 683 ? 34.822 17.310 -2.946 1.00 97.31 683 GLY A O 1
ATOM 5085 N N . ARG A 1 684 ? 33.844 18.020 -1.048 1.00 97.38 684 ARG A N 1
ATOM 5086 C CA . ARG A 1 684 ? 34.436 16.975 -0.193 1.00 97.38 684 ARG A CA 1
ATOM 5087 C C . ARG A 1 684 ? 33.896 15.594 -0.583 1.00 97.38 684 ARG A C 1
ATOM 5089 O O . ARG A 1 684 ? 32.714 15.454 -0.874 1.00 97.38 684 ARG A O 1
ATOM 5096 N N . LEU A 1 685 ? 34.751 14.572 -0.572 1.00 97.00 685 LEU A N 1
ATOM 5097 C CA . LEU A 1 685 ? 34.338 13.184 -0.809 1.00 97.00 685 LEU A CA 1
ATOM 5098 C C . LEU A 1 685 ? 33.589 12.627 0.412 1.00 97.00 685 LEU A C 1
ATOM 5100 O O . LEU A 1 685 ? 34.009 12.875 1.544 1.00 97.00 685 LEU A O 1
ATOM 5104 N N . VAL A 1 686 ? 32.536 11.845 0.175 1.00 97.94 686 VAL A N 1
ATOM 5105 C CA . VAL A 1 686 ? 31.864 11.067 1.226 1.00 97.94 686 VAL A CA 1
ATOM 5106 C C . VAL A 1 686 ? 32.774 9.925 1.684 1.00 97.94 686 VAL A C 1
ATOM 5108 O O . VAL A 1 686 ? 33.240 9.118 0.863 1.00 97.94 686 VAL A O 1
ATOM 5111 N N . GLN A 1 687 ? 33.016 9.858 2.995 1.00 97.88 687 GLN A N 1
ATOM 5112 C CA . GLN A 1 687 ? 33.877 8.857 3.631 1.00 97.88 687 GLN A CA 1
ATOM 5113 C C . GLN A 1 687 ? 33.099 7.952 4.598 1.00 97.88 687 GLN A C 1
ATOM 5115 O O . GLN A 1 687 ? 32.109 8.398 5.176 1.00 97.88 687 GLN A O 1
ATOM 5120 N N . PRO A 1 688 ? 33.557 6.706 4.840 1.00 98.38 688 PRO A N 1
ATOM 5121 C CA . PRO A 1 688 ? 32.994 5.823 5.868 1.00 98.38 688 PRO A CA 1
ATOM 5122 C C . PRO A 1 688 ? 32.801 6.485 7.239 1.00 98.38 688 PRO A C 1
ATOM 5124 O O . PRO A 1 688 ? 31.772 6.300 7.889 1.00 98.38 688 PRO A O 1
ATOM 5127 N N . GLU A 1 689 ? 33.759 7.314 7.651 1.00 98.06 689 GLU A N 1
ATOM 5128 C CA . GLU A 1 689 ? 33.738 8.028 8.930 1.00 98.06 689 GLU A CA 1
ATOM 5129 C C . GLU A 1 689 ? 32.567 9.012 9.093 1.00 98.06 689 GLU A C 1
ATOM 5131 O O . GLU A 1 689 ? 32.120 9.279 10.211 1.00 98.06 689 GLU A O 1
ATOM 5136 N N . ASP A 1 690 ? 32.017 9.517 7.988 1.00 98.38 690 ASP A N 1
ATOM 5137 C CA . ASP A 1 690 ? 30.907 10.471 8.009 1.00 98.38 690 ASP A CA 1
ATOM 5138 C C . ASP A 1 690 ? 29.623 9.846 8.609 1.00 98.38 690 ASP A C 1
ATOM 5140 O O . ASP A 1 690 ? 28.820 10.541 9.236 1.00 98.38 690 ASP A O 1
ATOM 5144 N N . PHE A 1 691 ? 29.450 8.522 8.495 1.00 98.31 691 PHE A N 1
ATOM 5145 C CA . PHE A 1 691 ? 28.311 7.793 9.073 1.00 98.31 691 PHE A CA 1
ATOM 5146 C C . PHE A 1 691 ? 28.461 7.561 10.578 1.00 98.31 691 PHE A C 1
ATOM 5148 O O . PHE A 1 691 ? 27.491 7.705 11.328 1.00 98.31 691 PHE A O 1
ATOM 5155 N N . ARG A 1 692 ? 29.681 7.251 11.045 1.00 97.94 692 ARG A N 1
ATOM 5156 C CA . ARG A 1 692 ? 29.964 7.191 12.486 1.00 97.94 692 ARG A CA 1
ATOM 5157 C C . ARG A 1 692 ? 29.710 8.555 13.117 1.00 97.94 692 ARG A C 1
ATOM 5159 O O . ARG A 1 692 ? 28.977 8.639 14.103 1.00 97.94 692 ARG A O 1
ATOM 5166 N N . ARG A 1 693 ? 30.213 9.626 12.488 1.00 96.56 693 ARG A N 1
ATOM 5167 C CA . ARG A 1 693 ? 29.973 10.997 12.946 1.00 96.56 693 ARG A CA 1
ATOM 5168 C C . ARG A 1 693 ? 28.482 11.315 13.038 1.00 96.56 693 ARG A C 1
ATOM 5170 O O . ARG A 1 693 ? 28.057 11.865 14.053 1.00 96.56 693 ARG A O 1
ATOM 5177 N N . ALA A 1 694 ? 27.698 10.997 12.007 1.00 96.19 694 ALA A N 1
ATOM 5178 C CA . ALA A 1 694 ? 26.257 11.248 11.992 1.00 96.19 694 ALA A CA 1
ATOM 5179 C C . ALA A 1 694 ? 25.559 10.637 13.216 1.00 96.19 694 ALA A C 1
ATOM 5181 O O . ALA A 1 694 ? 24.829 11.323 13.937 1.00 96.19 694 ALA A O 1
ATOM 5182 N N . LEU A 1 695 ? 25.851 9.371 13.518 1.00 96.31 695 LEU A N 1
ATOM 5183 C CA . LEU A 1 695 ? 25.237 8.681 14.649 1.00 96.31 695 LEU A CA 1
ATOM 5184 C C . LEU A 1 695 ? 25.744 9.190 15.998 1.00 96.31 695 LEU A C 1
ATOM 5186 O O . LEU A 1 695 ? 24.928 9.399 16.888 1.00 96.31 695 LEU A O 1
ATOM 5190 N N . GLU A 1 696 ? 27.028 9.508 16.158 1.00 95.69 696 GLU A N 1
ATOM 5191 C CA . GLU A 1 696 ? 27.538 10.134 17.390 1.00 95.69 696 GLU A CA 1
ATOM 5192 C C . GLU A 1 696 ? 26.860 11.480 17.695 1.00 95.69 696 GLU A C 1
ATOM 5194 O O . GLU A 1 696 ? 26.568 11.786 18.856 1.00 95.69 696 GLU A O 1
ATOM 5199 N N . ARG A 1 697 ? 26.540 12.275 16.661 1.00 94.38 697 ARG A N 1
ATOM 5200 C CA . ARG A 1 697 ? 25.803 13.540 16.825 1.00 94.38 697 ARG A CA 1
ATOM 5201 C C . ARG A 1 697 ? 24.412 13.347 17.424 1.00 94.38 697 ARG A C 1
ATOM 5203 O O . ARG A 1 697 ? 24.000 14.191 18.216 1.00 94.38 697 ARG A O 1
ATOM 5210 N N . ASN A 1 698 ? 23.725 12.244 17.119 1.00 91.50 698 ASN A N 1
ATOM 5211 C CA . ASN A 1 698 ? 22.417 11.948 17.714 1.00 91.50 698 ASN A CA 1
ATOM 5212 C C . ASN A 1 698 ? 22.513 11.917 19.249 1.00 91.50 698 ASN A C 1
ATOM 5214 O O . ASN A 1 698 ? 21.722 12.558 19.937 1.00 91.50 698 ASN A O 1
ATOM 5218 N N . PHE A 1 699 ? 23.530 11.245 19.797 1.00 91.56 699 PHE A N 1
ATOM 5219 C CA . PHE A 1 699 ? 23.724 11.157 21.248 1.00 91.56 699 PHE A CA 1
ATOM 5220 C C . PHE A 1 699 ? 24.126 12.500 21.859 1.00 91.56 699 PHE A C 1
ATOM 5222 O O . PHE A 1 699 ? 23.677 12.824 22.958 1.00 91.56 699 PHE A O 1
ATOM 5229 N N . LEU A 1 700 ? 24.941 13.287 21.147 1.00 90.88 700 LEU A N 1
ATOM 5230 C CA . LEU A 1 700 ? 25.361 14.623 21.579 1.00 90.88 700 LEU A CA 1
ATOM 5231 C C . LEU A 1 700 ? 24.189 15.604 21.718 1.00 90.88 700 LEU A C 1
ATOM 5233 O O . LEU A 1 700 ? 24.256 16.470 22.588 1.00 90.88 700 LEU A O 1
ATOM 5237 N N . VAL A 1 701 ? 23.151 15.467 20.886 1.00 87.50 701 VAL A N 1
ATOM 5238 C CA . VAL A 1 701 ? 21.980 16.360 20.864 1.00 87.50 701 VAL A CA 1
ATOM 5239 C C . VAL A 1 701 ? 20.833 15.837 21.731 1.00 87.50 701 VAL A C 1
ATOM 5241 O O . VAL A 1 701 ? 20.264 16.594 22.513 1.00 87.50 701 VAL A O 1
ATOM 5244 N N . PHE A 1 702 ? 20.480 14.554 21.620 1.00 82.94 702 PHE A N 1
ATOM 5245 C CA . PHE A 1 702 ? 19.288 14.008 22.282 1.00 82.94 702 PHE A CA 1
ATOM 5246 C C . PHE A 1 702 ? 19.555 13.415 23.663 1.00 82.94 702 PHE A C 1
ATOM 5248 O O . PHE A 1 702 ? 18.622 13.283 24.454 1.00 82.94 702 PHE A O 1
ATOM 5255 N N . HIS A 1 703 ? 20.804 13.043 23.963 1.00 86.44 703 HIS A N 1
ATOM 5256 C CA . HIS A 1 703 ? 21.167 12.340 25.198 1.00 86.44 703 HIS A CA 1
ATOM 5257 C C . HIS A 1 703 ? 20.347 11.044 25.429 1.00 86.44 703 HIS A C 1
ATOM 5259 O O . HIS A 1 703 ? 20.126 10.631 26.567 1.00 86.44 703 HIS A O 1
ATOM 5265 N N . ASP A 1 704 ? 19.891 10.391 24.353 1.00 82.12 704 ASP A N 1
ATOM 5266 C CA . ASP A 1 704 ? 19.155 9.122 24.379 1.00 82.12 704 ASP A CA 1
ATOM 5267 C C . ASP A 1 704 ? 19.769 8.128 23.387 1.00 82.12 704 ASP A C 1
ATOM 5269 O O . ASP A 1 704 ? 20.346 8.517 22.374 1.00 82.12 704 ASP A O 1
ATOM 5273 N N . ALA A 1 705 ? 19.666 6.836 23.703 1.00 79.88 705 ALA A N 1
ATOM 5274 C CA . ALA A 1 705 ? 20.182 5.767 22.860 1.00 79.88 705 ALA A CA 1
ATOM 5275 C C . ALA A 1 705 ? 19.184 5.289 21.802 1.00 79.88 705 ALA A C 1
ATOM 5277 O O . ALA A 1 705 ? 19.596 4.714 20.800 1.00 79.88 705 ALA A O 1
ATOM 5278 N N . ALA A 1 706 ? 17.883 5.500 22.007 1.00 81.31 706 ALA A N 1
ATOM 5279 C CA . ALA A 1 706 ? 16.874 5.149 21.012 1.00 81.31 706 ALA A CA 1
ATOM 5280 C C . ALA A 1 706 ? 16.946 6.088 19.784 1.00 81.31 706 ALA A C 1
ATOM 5282 O O . ALA A 1 706 ? 17.190 7.278 19.962 1.00 81.31 706 ALA A O 1
ATOM 5283 N N . PRO A 1 707 ? 16.713 5.586 18.552 1.00 87.81 707 PRO A N 1
ATOM 5284 C CA . PRO A 1 707 ? 16.337 4.209 18.204 1.00 87.81 707 PRO A CA 1
ATOM 5285 C C . PRO A 1 707 ? 17.527 3.256 17.955 1.00 87.81 707 PRO A C 1
ATOM 5287 O O . PRO A 1 707 ? 17.298 2.091 17.616 1.00 87.81 707 PRO A O 1
ATOM 5290 N N . TYR A 1 708 ? 18.768 3.728 18.115 1.00 93.19 708 TYR A N 1
ATOM 5291 C CA . TYR A 1 708 ? 20.016 3.002 17.826 1.00 93.19 708 TYR A CA 1
ATOM 5292 C C . TYR A 1 708 ? 20.619 2.301 19.052 1.00 93.19 708 TYR A C 1
ATOM 5294 O O . TYR A 1 708 ? 21.825 2.060 19.131 1.00 93.19 708 TYR A O 1
ATOM 5302 N N . ASP A 1 709 ? 19.777 1.930 20.014 1.00 91.06 709 ASP A N 1
ATOM 5303 C CA . ASP A 1 709 ? 20.199 1.360 21.288 1.00 91.06 709 ASP A CA 1
ATOM 5304 C C . ASP A 1 709 ? 20.866 -0.012 21.123 1.00 91.06 709 ASP A C 1
ATOM 5306 O O . ASP A 1 709 ? 21.636 -0.433 21.983 1.00 91.06 709 ASP A O 1
ATOM 5310 N N . ALA A 1 710 ? 20.649 -0.702 20.002 1.00 94.31 710 ALA A N 1
ATOM 5311 C CA . ALA A 1 710 ? 21.309 -1.968 19.709 1.00 94.31 710 ALA A CA 1
ATOM 5312 C C . ALA A 1 710 ? 22.822 -1.821 19.451 1.00 94.31 710 ALA A C 1
ATOM 5314 O O . ALA A 1 710 ? 23.558 -2.764 19.740 1.00 94.31 710 ALA A O 1
ATOM 5315 N N . ILE A 1 711 ? 23.308 -0.666 18.973 1.00 97.94 711 ILE A N 1
ATOM 5316 C CA . ILE A 1 711 ? 24.724 -0.469 18.612 1.00 97.94 711 ILE A CA 1
ATOM 5317 C C . ILE A 1 711 ? 25.623 -0.624 19.852 1.00 97.94 711 ILE A C 1
ATOM 5319 O O . ILE A 1 711 ? 25.331 -0.109 20.940 1.00 97.94 711 ILE A O 1
ATOM 5323 N N . VAL A 1 712 ? 26.735 -1.351 19.710 1.00 98.12 712 VAL A N 1
ATOM 5324 C CA . VAL A 1 712 ? 27.753 -1.469 20.765 1.00 98.12 712 VAL A CA 1
ATOM 5325 C C . VAL A 1 712 ? 28.277 -0.071 21.122 1.00 98.12 712 VAL A C 1
ATOM 5327 O O . VAL A 1 712 ? 28.721 0.680 20.267 1.00 98.12 712 VAL A O 1
ATOM 5330 N N . GLY A 1 713 ? 28.197 0.303 22.404 1.00 96.06 713 GLY A N 1
ATOM 5331 C CA . GLY A 1 713 ? 28.596 1.633 22.890 1.00 96.06 713 GLY A CA 1
ATOM 5332 C C . GLY A 1 713 ? 27.458 2.658 23.017 1.00 96.06 713 GLY A C 1
ATOM 5333 O O . GLY A 1 713 ? 27.589 3.583 23.818 1.00 96.06 713 GLY A O 1
ATOM 5334 N N . ALA A 1 714 ? 26.299 2.449 22.377 1.00 95.19 714 ALA A N 1
ATOM 5335 C CA . ALA A 1 714 ? 25.188 3.415 22.356 1.00 95.19 714 ALA A CA 1
ATOM 5336 C C . ALA A 1 714 ? 24.710 3.859 23.755 1.00 95.19 714 ALA A C 1
ATOM 5338 O O . ALA A 1 714 ? 24.568 5.050 24.021 1.00 95.19 714 ALA A O 1
ATOM 5339 N N . ASN A 1 715 ? 24.529 2.928 24.701 1.00 91.50 715 ASN A N 1
ATOM 5340 C CA . ASN A 1 715 ? 24.110 3.293 26.067 1.00 91.50 715 ASN A CA 1
ATOM 5341 C C . ASN A 1 715 ? 25.161 4.136 26.803 1.00 91.50 715 ASN A C 1
ATOM 5343 O O . ASN A 1 715 ? 24.802 4.979 27.620 1.00 91.50 715 ASN A O 1
ATOM 5347 N N . ARG A 1 716 ? 26.454 3.896 26.541 1.00 93.94 716 ARG A N 1
ATOM 5348 C CA . ARG A 1 716 ? 27.541 4.679 27.144 1.00 93.94 716 ARG A CA 1
ATOM 5349 C C . ARG A 1 716 ? 27.545 6.088 26.564 1.00 93.94 716 ARG A C 1
ATOM 5351 O O . ARG A 1 716 ? 27.641 7.039 27.332 1.00 93.94 716 ARG A O 1
ATOM 5358 N N . CYS A 1 717 ? 27.365 6.209 25.247 1.00 94.44 717 CYS A N 1
ATOM 5359 C CA . CYS A 1 717 ? 27.166 7.490 24.582 1.00 94.44 717 CYS A CA 1
ATOM 5360 C C . CYS A 1 717 ? 25.981 8.252 25.175 1.00 94.44 717 CYS A C 1
ATOM 5362 O O . CYS A 1 717 ? 26.168 9.387 25.578 1.00 94.44 717 CYS A O 1
ATOM 5364 N N . ALA A 1 718 ? 24.805 7.636 25.325 1.00 90.31 718 ALA A N 1
ATOM 5365 C CA . ALA A 1 718 ? 23.640 8.304 25.913 1.00 90.31 718 ALA A CA 1
ATOM 5366 C C . ALA A 1 718 ? 23.871 8.756 27.369 1.00 90.31 718 ALA A C 1
ATOM 5368 O O . ALA A 1 718 ? 23.449 9.844 27.753 1.00 90.31 718 ALA A O 1
ATOM 5369 N N . ALA A 1 719 ? 24.578 7.953 28.174 1.00 90.62 719 ALA A N 1
ATOM 5370 C CA . ALA A 1 719 ? 24.888 8.287 29.566 1.00 90.62 719 ALA A CA 1
ATOM 5371 C C . ALA A 1 719 ? 25.977 9.367 29.715 1.00 90.62 719 ALA A C 1
ATOM 5373 O O . ALA A 1 719 ? 25.939 10.147 30.664 1.00 90.62 719 ALA A O 1
ATOM 5374 N N . ALA A 1 720 ? 26.944 9.427 28.793 1.00 93.12 720 ALA A N 1
ATOM 5375 C CA . ALA A 1 720 ? 28.022 10.416 28.792 1.00 93.12 720 ALA A CA 1
ATOM 5376 C C . ALA A 1 720 ? 28.268 11.020 27.390 1.00 93.12 720 ALA A C 1
ATOM 5378 O O . ALA A 1 720 ? 29.335 10.805 26.809 1.00 93.12 720 ALA A O 1
ATOM 5379 N N . PRO A 1 721 ? 27.341 11.838 26.852 1.00 90.12 721 PRO A N 1
ATOM 5380 C CA . PRO A 1 721 ? 27.360 12.247 25.442 1.00 90.12 721 PRO A CA 1
ATOM 5381 C C . PRO A 1 721 ? 28.613 12.993 24.999 1.00 90.12 721 PRO A C 1
ATOM 5383 O O . PRO A 1 721 ? 29.126 12.744 23.916 1.00 90.12 721 PRO A O 1
ATOM 5386 N N . ARG A 1 722 ? 29.188 13.836 25.865 1.00 91.69 722 ARG A N 1
ATOM 5387 C CA . ARG A 1 722 ? 30.441 14.560 25.575 1.00 91.69 722 ARG A CA 1
ATOM 5388 C C . ARG A 1 722 ? 31.661 13.650 25.380 1.00 91.69 722 ARG A C 1
ATOM 5390 O O . ARG A 1 722 ? 32.678 14.120 24.890 1.00 91.69 722 ARG A O 1
ATOM 5397 N N . ARG A 1 723 ? 31.575 12.386 25.802 1.00 92.38 723 ARG A N 1
ATOM 5398 C CA . ARG A 1 723 ? 32.600 11.346 25.628 1.00 92.38 723 ARG A CA 1
ATOM 5399 C C . ARG A 1 723 ? 32.099 10.227 24.710 1.00 92.38 723 ARG A C 1
ATOM 5401 O O . ARG A 1 723 ? 32.540 9.089 24.849 1.00 92.38 723 ARG A O 1
ATOM 5408 N N . CYS A 1 724 ? 31.113 10.518 23.861 1.00 94.44 724 CYS A N 1
ATOM 5409 C CA . CYS A 1 724 ? 30.584 9.525 22.945 1.00 94.44 724 CYS A CA 1
ATOM 5410 C C . CYS A 1 724 ? 31.661 9.116 21.939 1.00 94.44 724 CYS A C 1
ATOM 5412 O O . CYS A 1 724 ? 32.269 9.967 21.298 1.00 94.44 724 CYS A O 1
ATOM 5414 N N . ASP A 1 725 ? 31.868 7.809 21.851 1.00 94.50 725 ASP A N 1
ATOM 5415 C CA . ASP A 1 725 ? 32.766 7.139 20.924 1.00 94.50 725 ASP A CA 1
ATOM 5416 C C . ASP A 1 725 ? 32.069 5.844 20.505 1.00 94.50 725 ASP A C 1
ATOM 5418 O O . ASP A 1 725 ? 31.807 4.963 21.336 1.00 94.50 725 ASP A O 1
ATOM 5422 N N . LEU A 1 726 ? 31.706 5.767 19.227 1.00 97.06 726 LEU A N 1
ATOM 5423 C CA . LEU A 1 726 ? 31.060 4.597 18.642 1.00 97.06 726 LEU A CA 1
ATOM 5424 C C . LEU A 1 726 ? 32.027 3.733 17.833 1.00 97.06 726 LEU A C 1
ATOM 5426 O O . LEU A 1 726 ? 31.566 2.835 17.140 1.00 97.06 726 LEU A O 1
ATOM 5430 N N . SER A 1 727 ? 33.343 3.929 17.927 1.00 96.88 727 SER A N 1
ATOM 5431 C CA . SER A 1 727 ? 34.332 3.177 17.138 1.00 96.88 727 SER A CA 1
ATOM 5432 C C . SER A 1 727 ? 34.240 1.652 17.287 1.00 96.88 727 SER A C 1
ATOM 5434 O O . SER A 1 727 ? 34.452 0.930 16.317 1.00 96.88 727 SER A O 1
ATOM 5436 N N . LEU A 1 728 ? 33.850 1.147 18.465 1.00 96.06 728 LEU A N 1
ATOM 5437 C CA . LEU A 1 728 ? 33.612 -0.287 18.695 1.00 96.06 728 LEU A CA 1
ATOM 5438 C C . LEU A 1 728 ? 32.290 -0.799 18.099 1.00 96.06 728 LEU A C 1
ATOM 5440 O O . LEU A 1 728 ? 32.150 -1.992 17.846 1.00 96.06 728 LEU A O 1
ATOM 5444 N N . GLY A 1 729 ? 31.298 0.078 17.935 1.00 97.88 729 GLY A N 1
ATOM 5445 C CA . GLY A 1 729 ? 29.997 -0.258 17.353 1.00 97.88 729 GLY A CA 1
ATOM 5446 C C . GLY A 1 729 ? 29.887 0.050 15.866 1.00 97.88 729 GLY A C 1
ATOM 5447 O O . GLY A 1 729 ? 29.014 -0.504 15.206 1.00 97.88 729 GLY A O 1
ATOM 5448 N N . ILE A 1 730 ? 30.748 0.926 15.351 1.00 98.50 730 ILE A N 1
ATOM 5449 C CA . ILE A 1 730 ? 30.790 1.396 13.969 1.00 98.50 730 ILE A CA 1
ATOM 5450 C C . ILE A 1 730 ? 32.261 1.449 13.543 1.00 98.50 730 ILE A C 1
ATOM 5452 O O . ILE A 1 730 ? 32.964 2.444 13.755 1.00 98.50 730 ILE A O 1
ATOM 5456 N N . ALA A 1 731 ? 32.727 0.354 12.951 1.00 98.44 731 ALA A N 1
ATOM 5457 C CA . ALA A 1 731 ? 34.061 0.253 12.380 1.00 98.44 731 ALA A CA 1
ATOM 5458 C C . ALA A 1 731 ? 34.068 0.827 10.956 1.00 98.44 731 ALA A C 1
ATOM 5460 O O . ALA A 1 731 ? 33.166 0.556 10.160 1.00 98.44 731 ALA A O 1
ATOM 5461 N N . THR A 1 732 ? 35.088 1.618 10.637 1.00 98.38 732 THR A N 1
ATOM 5462 C CA . THR A 1 732 ? 35.238 2.318 9.357 1.00 98.38 732 THR A CA 1
ATOM 5463 C C . THR A 1 732 ? 36.578 1.950 8.722 1.00 98.38 732 THR A C 1
ATOM 5465 O O . THR A 1 732 ? 37.599 1.899 9.405 1.00 98.38 732 THR A O 1
ATOM 5468 N N . ASP A 1 733 ? 36.577 1.662 7.418 1.00 97.62 733 ASP A N 1
ATOM 5469 C CA . ASP A 1 733 ? 37.791 1.399 6.632 1.00 97.62 733 ASP A CA 1
ATOM 5470 C C . ASP A 1 733 ? 37.755 2.219 5.340 1.00 97.62 733 ASP A C 1
ATOM 5472 O O . ASP A 1 733 ? 36.988 1.926 4.417 1.00 97.62 733 ASP A O 1
ATOM 5476 N N . ASP A 1 734 ? 38.604 3.244 5.271 1.00 94.00 734 ASP A N 1
ATOM 5477 C CA . ASP A 1 734 ? 38.691 4.161 4.133 1.00 94.00 734 ASP A CA 1
ATOM 5478 C C . ASP A 1 734 ? 39.261 3.497 2.870 1.00 94.00 734 ASP A C 1
ATOM 5480 O O . ASP A 1 734 ? 38.869 3.861 1.758 1.00 94.00 734 ASP A O 1
ATOM 5484 N N . ARG A 1 735 ? 40.156 2.506 3.012 1.00 94.25 735 ARG A N 1
ATOM 5485 C CA . ARG A 1 735 ? 40.766 1.799 1.873 1.00 94.25 735 ARG A CA 1
ATOM 5486 C C . ARG A 1 735 ? 39.771 0.837 1.241 1.00 94.25 735 ARG A C 1
ATOM 5488 O O . ARG A 1 735 ? 39.609 0.839 0.024 1.00 94.25 735 ARG A O 1
ATOM 5495 N N . ALA A 1 736 ? 39.079 0.052 2.064 1.00 96.25 736 ALA A N 1
ATOM 5496 C CA . ALA A 1 736 ? 38.018 -0.841 1.604 1.00 96.25 736 ALA A CA 1
ATOM 5497 C C . ALA A 1 736 ? 36.715 -0.089 1.267 1.00 96.25 736 ALA A C 1
ATOM 5499 O O . ALA A 1 736 ? 35.823 -0.656 0.632 1.00 96.25 736 ALA A O 1
ATOM 5500 N N . ARG A 1 737 ? 36.599 1.178 1.695 1.00 97.38 737 ARG A N 1
ATOM 5501 C CA . ARG A 1 737 ? 35.375 1.992 1.670 1.00 97.38 737 ARG A CA 1
ATOM 5502 C C . ARG A 1 737 ? 34.206 1.287 2.358 1.00 97.38 737 ARG A C 1
ATOM 5504 O O . ARG A 1 737 ? 33.110 1.217 1.800 1.00 97.38 737 ARG A O 1
ATOM 5511 N N . THR A 1 738 ? 34.434 0.745 3.554 1.00 98.38 738 THR A N 1
ATOM 5512 C CA . THR A 1 738 ? 33.406 -0.005 4.292 1.00 98.38 738 THR A CA 1
ATOM 5513 C C . THR A 1 738 ? 33.015 0.647 5.611 1.00 98.38 738 THR A C 1
ATOM 5515 O O . THR A 1 738 ? 33.841 1.256 6.290 1.00 98.38 738 THR A O 1
ATOM 5518 N N . VAL A 1 739 ? 31.738 0.494 5.964 1.00 98.62 739 VAL A N 1
ATOM 5519 C CA . VAL A 1 739 ? 31.173 0.817 7.281 1.00 98.62 739 VAL A CA 1
ATOM 5520 C C . VAL A 1 739 ? 30.578 -0.469 7.841 1.00 98.62 739 VAL A C 1
ATOM 5522 O O . VAL A 1 739 ? 29.704 -1.067 7.210 1.00 98.62 739 VAL A O 1
ATOM 5525 N N . THR A 1 740 ? 31.044 -0.906 9.008 1.00 98.69 740 THR A N 1
ATOM 5526 C CA . THR A 1 740 ? 30.553 -2.115 9.678 1.00 98.69 740 THR A CA 1
ATOM 5527 C C . THR A 1 740 ? 29.920 -1.765 11.014 1.00 98.69 740 THR A C 1
ATOM 5529 O O . THR A 1 740 ? 30.569 -1.194 11.885 1.00 98.69 740 THR A O 1
ATOM 5532 N N . PHE A 1 741 ? 28.655 -2.140 11.182 1.00 98.69 741 PHE A N 1
ATOM 5533 C CA . PHE A 1 741 ? 27.918 -1.986 12.428 1.00 98.69 741 PHE A CA 1
ATOM 5534 C C . PHE A 1 741 ? 27.966 -3.273 13.238 1.00 98.69 741 PHE A C 1
ATOM 5536 O O . PHE A 1 741 ? 27.652 -4.339 12.709 1.00 98.69 741 PHE A O 1
ATOM 5543 N N . HIS A 1 742 ? 28.268 -3.146 14.527 1.00 98.50 742 HIS A N 1
ATOM 5544 C CA . HIS A 1 742 ? 28.200 -4.219 15.511 1.00 98.50 742 HIS A CA 1
ATOM 5545 C C . HIS A 1 742 ? 27.114 -3.915 16.541 1.00 98.50 742 HIS A C 1
ATOM 5547 O O . HIS A 1 742 ? 27.121 -2.877 17.214 1.00 98.50 742 HIS A O 1
ATOM 5553 N N . LEU A 1 743 ? 26.171 -4.844 16.676 1.00 97.88 743 LEU A N 1
ATOM 5554 C CA . LEU A 1 743 ? 25.032 -4.745 17.577 1.00 97.88 743 LEU A CA 1
ATOM 5555 C C . LEU A 1 743 ? 25.193 -5.695 18.769 1.00 97.88 743 LEU A C 1
ATOM 5557 O O . LEU A 1 743 ? 25.627 -6.835 18.639 1.00 97.88 743 LEU A O 1
ATOM 5561 N N . ARG A 1 744 ? 24.763 -5.252 19.953 1.00 96.06 744 ARG A N 1
ATOM 5562 C CA . ARG A 1 744 ? 24.722 -6.065 21.185 1.00 96.06 744 ARG A CA 1
ATOM 5563 C C . ARG A 1 744 ? 23.626 -7.130 21.156 1.00 96.06 744 ARG A C 1
ATOM 5565 O O . ARG A 1 744 ? 23.681 -8.107 21.898 1.00 96.06 744 ARG A O 1
ATOM 5572 N N . SER A 1 745 ? 22.615 -6.927 20.322 1.00 91.88 745 SER A N 1
ATOM 5573 C CA . SER A 1 745 ? 21.508 -7.847 20.085 1.00 91.88 745 SER A CA 1
ATOM 5574 C C . SER A 1 745 ? 21.002 -7.675 18.654 1.00 91.88 745 SER A C 1
ATOM 5576 O O . SER A 1 745 ? 21.093 -6.559 18.139 1.00 91.88 745 SER A O 1
ATOM 5578 N N . PRO A 1 746 ? 20.439 -8.723 18.027 1.00 92.06 746 PRO A N 1
ATOM 5579 C CA . PRO A 1 746 ? 19.819 -8.583 16.716 1.00 92.06 746 PRO A CA 1
ATOM 5580 C C . PRO A 1 746 ? 18.700 -7.540 16.758 1.00 92.06 746 PRO A C 1
ATOM 5582 O O . PRO A 1 746 ? 17.917 -7.501 17.712 1.00 92.06 746 PRO A O 1
ATOM 5585 N N . ASP A 1 747 ? 18.634 -6.707 15.727 1.00 92.56 747 ASP A N 1
ATOM 5586 C CA . ASP A 1 747 ? 17.607 -5.683 15.559 1.00 92.56 747 ASP A CA 1
ATOM 5587 C C . ASP A 1 747 ? 16.997 -5.823 14.156 1.00 92.56 747 ASP A C 1
ATOM 5589 O O . ASP A 1 747 ? 17.624 -5.414 13.177 1.00 92.56 747 ASP A O 1
ATOM 5593 N N . PRO A 1 748 ? 15.809 -6.441 14.025 1.00 89.38 748 PRO A N 1
ATOM 5594 C CA . PRO A 1 748 ? 15.212 -6.725 12.719 1.00 89.38 748 PRO A CA 1
ATOM 5595 C C . PRO A 1 748 ? 14.794 -5.456 11.960 1.00 89.38 748 PRO A C 1
ATOM 5597 O O . PRO A 1 748 ? 14.602 -5.505 10.748 1.00 89.38 748 PRO A O 1
ATOM 5600 N N . ASP A 1 749 ? 14.683 -4.318 12.649 1.00 92.62 749 ASP A N 1
ATOM 5601 C CA . ASP A 1 749 ? 14.306 -3.033 12.058 1.00 92.62 749 ASP A CA 1
ATOM 5602 C C . ASP A 1 749 ? 15.530 -2.165 11.715 1.00 92.62 749 ASP A C 1
ATOM 5604 O O . ASP A 1 749 ? 15.381 -1.012 11.309 1.00 92.62 749 ASP A O 1
ATOM 5608 N N . PHE A 1 750 ? 16.755 -2.680 11.881 1.00 95.31 750 PHE A N 1
ATOM 5609 C CA . PHE A 1 750 ? 17.972 -1.869 11.814 1.00 95.31 750 PHE A CA 1
ATOM 5610 C C . PHE A 1 750 ? 18.155 -1.145 10.474 1.00 95.31 750 PHE A C 1
ATOM 5612 O O . PHE A 1 750 ? 18.445 0.050 10.462 1.00 95.31 750 PHE A O 1
ATOM 5619 N N . LEU A 1 751 ? 17.906 -1.821 9.346 1.00 94.81 751 LEU A N 1
ATOM 5620 C CA . LEU A 1 751 ? 17.999 -1.191 8.023 1.00 94.81 751 LEU A CA 1
ATOM 5621 C C . LEU A 1 751 ? 16.959 -0.078 7.823 1.00 94.81 751 LEU A C 1
ATOM 5623 O O . LEU A 1 751 ? 17.284 0.948 7.235 1.00 94.81 751 LEU A O 1
ATOM 5627 N N . HIS A 1 752 ? 15.749 -0.227 8.373 1.00 94.62 752 HIS A N 1
ATOM 5628 C CA . HIS A 1 752 ? 14.735 0.834 8.346 1.00 94.62 752 HIS A CA 1
ATOM 5629 C C . HIS A 1 752 ? 15.204 2.068 9.119 1.00 94.62 752 HIS A C 1
ATOM 5631 O O . HIS A 1 752 ? 15.050 3.192 8.652 1.00 94.62 752 HIS A O 1
ATOM 5637 N N . LYS A 1 753 ? 15.845 1.867 10.276 1.00 95.69 753 LYS A N 1
ATOM 5638 C CA . LYS A 1 753 ? 16.414 2.960 11.078 1.00 95.69 753 LYS A CA 1
ATOM 5639 C C . LYS A 1 753 ? 17.591 3.640 10.382 1.00 95.69 753 LYS A C 1
ATOM 5641 O O . LYS A 1 753 ? 17.770 4.841 10.552 1.00 95.69 753 LYS A O 1
ATOM 5646 N N . LEU A 1 754 ? 18.399 2.900 9.620 1.00 97.44 754 LEU A N 1
ATOM 5647 C CA . LEU A 1 754 ? 19.489 3.473 8.821 1.00 97.44 754 LEU A CA 1
ATOM 5648 C C . LEU A 1 754 ? 18.995 4.250 7.590 1.00 97.44 754 LEU A C 1
ATOM 5650 O O . LEU A 1 754 ? 19.742 5.074 7.073 1.00 97.44 754 LEU A O 1
ATOM 5654 N N . ALA A 1 755 ? 17.754 4.025 7.150 1.00 96.94 755 ALA A N 1
ATOM 5655 C CA . ALA A 1 755 ? 17.121 4.793 6.077 1.00 96.94 755 ALA A CA 1
ATOM 5656 C C . ALA A 1 755 ? 16.541 6.145 6.541 1.00 96.94 755 ALA A C 1
ATOM 5658 O O . ALA A 1 755 ? 16.138 6.959 5.707 1.00 96.94 755 ALA A O 1
ATOM 5659 N N . LEU A 1 756 ? 16.488 6.396 7.856 1.00 95.62 756 LEU A N 1
ATOM 5660 C CA . LEU A 1 756 ? 16.039 7.672 8.415 1.00 95.62 756 LEU A CA 1
ATOM 5661 C C . LEU A 1 756 ? 17.149 8.732 8.332 1.00 95.62 756 LEU A C 1
ATOM 5663 O O . LEU A 1 756 ? 18.317 8.391 8.550 1.00 95.62 756 LEU A O 1
ATOM 5667 N N . PRO A 1 757 ? 16.811 10.026 8.146 1.00 95.75 757 PRO A N 1
ATOM 5668 C CA . PRO A 1 757 ? 17.804 11.097 8.052 1.00 95.75 757 PRO A CA 1
ATOM 5669 C C . PRO A 1 757 ? 18.780 11.181 9.230 1.00 95.75 757 PRO A C 1
ATOM 5671 O O . PRO A 1 757 ? 19.919 11.603 9.052 1.00 95.75 757 PRO A O 1
ATOM 5674 N N . TYR A 1 758 ? 18.398 10.697 10.414 1.00 94.12 758 TYR A N 1
ATOM 5675 C CA . TYR A 1 758 ? 19.301 10.551 11.559 1.00 94.12 758 TYR A CA 1
ATOM 5676 C C . TYR A 1 7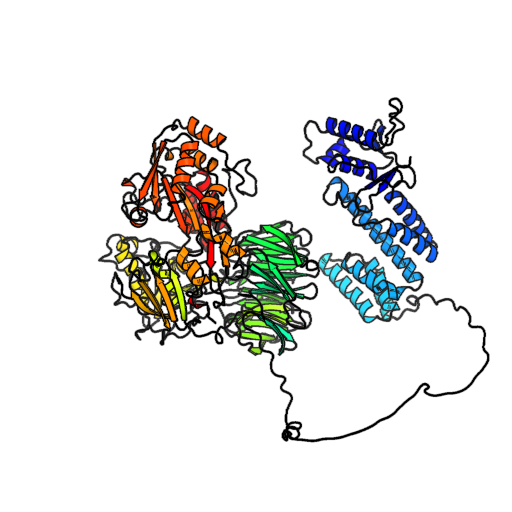58 ? 20.630 9.844 11.245 1.00 94.12 758 TYR A C 1
ATOM 5678 O O . TYR A 1 758 ? 21.635 10.144 11.893 1.00 94.12 758 TYR A O 1
ATOM 5686 N N . ALA A 1 759 ? 20.637 8.919 10.282 1.00 96.69 759 ALA A N 1
ATOM 5687 C CA . ALA A 1 759 ? 21.802 8.141 9.870 1.00 96.69 759 ALA A CA 1
ATOM 5688 C C . ALA A 1 759 ? 22.442 8.629 8.554 1.00 96.69 759 ALA A C 1
ATOM 5690 O O . ALA A 1 759 ? 23.351 7.972 8.042 1.00 96.69 759 ALA A O 1
ATOM 5691 N N . TYR A 1 760 ? 21.985 9.753 7.990 1.00 97.50 760 TYR A N 1
ATOM 5692 C CA . TYR A 1 760 ? 22.542 10.293 6.748 1.00 97.50 760 TYR A CA 1
ATOM 5693 C C . TYR A 1 760 ? 23.955 10.822 6.956 1.00 97.50 760 TYR A C 1
ATOM 5695 O O . TYR A 1 760 ? 24.284 11.360 8.016 1.00 97.50 760 TYR A O 1
ATOM 5703 N N . ALA A 1 761 ? 24.789 10.665 5.931 1.00 97.94 761 ALA A N 1
ATOM 5704 C CA . ALA A 1 761 ? 26.193 11.033 6.005 1.00 97.94 761 ALA A CA 1
ATOM 5705 C C . ALA A 1 761 ? 26.349 12.537 6.271 1.00 97.94 761 ALA A C 1
ATOM 5707 O O . ALA A 1 761 ? 25.740 13.376 5.599 1.00 97.94 761 ALA A O 1
ATOM 5708 N N . VAL A 1 762 ? 27.196 12.884 7.240 1.00 97.25 762 VAL A N 1
ATOM 5709 C CA . VAL A 1 762 ? 27.596 14.271 7.497 1.00 97.25 762 VAL A CA 1
ATOM 5710 C C . VAL A 1 762 ? 29.115 14.350 7.588 1.00 97.25 762 VAL A C 1
ATOM 5712 O O . VAL A 1 762 ? 29.724 13.478 8.209 1.00 97.25 762 VAL A O 1
ATOM 5715 N N . PRO A 1 763 ? 29.764 15.402 7.053 1.00 97.06 763 PRO A N 1
ATOM 5716 C CA . PRO A 1 763 ? 31.208 15.546 7.179 1.00 97.06 763 PRO A CA 1
ATOM 5717 C C . PRO A 1 763 ? 31.667 15.428 8.632 1.00 97.06 763 PRO A C 1
ATOM 5719 O O . PRO A 1 763 ? 31.049 16.013 9.522 1.00 97.06 763 PRO A O 1
ATOM 5722 N N . THR A 1 764 ? 32.797 14.769 8.873 1.00 95.31 764 THR A N 1
ATOM 5723 C CA . THR A 1 764 ? 33.392 14.633 10.222 1.00 95.31 764 THR A CA 1
ATOM 5724 C C . THR A 1 764 ? 33.560 15.952 10.987 1.00 95.31 764 THR A C 1
ATOM 5726 O O . THR A 1 764 ? 33.463 15.979 12.211 1.00 95.31 764 THR A O 1
ATOM 5729 N N . SER A 1 765 ? 33.745 17.066 10.272 1.00 93.75 765 SER A N 1
ATOM 5730 C CA . SER A 1 765 ? 33.857 18.421 10.829 1.00 93.75 765 SER A CA 1
ATOM 5731 C C . SER A 1 765 ? 32.521 19.039 11.263 1.00 93.75 765 SER A C 1
ATOM 5733 O O . SER A 1 765 ? 32.503 20.141 11.808 1.00 93.75 765 SER A O 1
ATOM 5735 N N . THR A 1 766 ? 31.394 18.378 10.997 1.00 95.75 766 THR A N 1
ATOM 5736 C CA . THR A 1 766 ? 30.056 18.863 11.354 1.00 95.75 766 THR A CA 1
ATOM 5737 C C . THR A 1 766 ? 29.939 18.946 12.880 1.00 95.75 766 THR A C 1
ATOM 5739 O O . THR A 1 766 ? 30.183 17.939 13.553 1.00 95.75 766 THR A O 1
ATOM 5742 N N . PRO A 1 767 ? 29.578 20.104 13.464 1.00 92.69 767 PRO A N 1
ATOM 5743 C CA . PRO A 1 767 ? 29.427 20.261 14.912 1.00 92.69 767 PRO A CA 1
ATOM 5744 C C . PRO A 1 767 ? 28.239 19.450 15.449 1.00 92.69 767 PRO A C 1
ATOM 5746 O O . PRO A 1 767 ? 27.464 18.881 14.686 1.00 92.69 767 PRO A O 1
ATOM 5749 N N . ALA A 1 768 ? 28.094 19.364 16.775 1.00 87.31 768 ALA A N 1
ATOM 5750 C CA . ALA A 1 768 ? 26.945 18.681 17.378 1.00 87.31 768 ALA A CA 1
ATOM 5751 C C . ALA A 1 768 ? 25.618 19.328 16.943 1.00 87.31 768 ALA A C 1
ATOM 5753 O O . ALA A 1 768 ? 24.747 18.630 16.438 1.00 87.31 768 ALA A O 1
ATOM 5754 N N . ASP A 1 769 ? 25.529 20.657 17.036 1.00 83.50 769 ASP A N 1
ATOM 5755 C CA . ASP A 1 769 ? 24.372 21.458 16.630 1.00 83.50 769 ASP A CA 1
ATOM 5756 C C . ASP A 1 769 ? 24.759 22.445 15.514 1.00 83.50 769 ASP A C 1
ATOM 5758 O O . ASP A 1 769 ? 25.770 23.159 15.594 1.00 83.50 769 ASP A O 1
ATOM 5762 N N . LEU A 1 770 ? 23.964 22.465 14.446 1.00 86.88 770 LEU A N 1
ATOM 5763 C CA . LEU A 1 770 ? 24.137 23.367 13.313 1.00 86.88 770 LEU A CA 1
ATOM 5764 C C . LEU A 1 770 ? 23.463 24.726 13.507 1.00 86.88 770 LEU A C 1
ATOM 5766 O O . LEU A 1 770 ? 23.880 25.690 12.852 1.00 86.88 770 LEU A O 1
ATOM 5770 N N . GLY A 1 771 ? 22.476 24.830 14.400 1.00 85.69 771 GLY A N 1
ATOM 5771 C CA . GLY A 1 771 ? 21.578 25.975 14.472 1.00 85.69 771 GLY A CA 1
ATOM 5772 C C . GLY A 1 771 ? 20.887 26.200 13.124 1.00 85.69 771 GLY A C 1
ATOM 5773 O O . GLY A 1 771 ? 20.280 25.292 12.565 1.00 85.69 771 GLY A O 1
ATOM 5774 N N . THR A 1 772 ? 21.038 27.401 12.565 1.00 87.25 772 THR A N 1
ATOM 5775 C CA . THR A 1 772 ? 20.447 27.792 11.273 1.00 87.25 772 THR A CA 1
ATOM 5776 C C . THR A 1 772 ? 21.307 27.438 10.055 1.00 87.25 772 THR A C 1
ATOM 5778 O O . THR A 1 772 ? 20.895 27.694 8.923 1.00 87.25 772 THR A O 1
ATOM 5781 N N . ARG A 1 773 ? 22.512 26.887 10.253 1.00 90.50 773 ARG A N 1
ATOM 5782 C CA . ARG A 1 773 ? 23.407 26.510 9.149 1.00 90.50 773 ARG A CA 1
ATOM 5783 C C . ARG A 1 773 ? 22.894 25.261 8.442 1.00 90.50 773 ARG A C 1
ATOM 5785 O O . ARG A 1 773 ? 22.334 24.366 9.066 1.00 90.50 773 ARG A O 1
ATOM 5792 N N . SER A 1 774 ? 23.149 25.185 7.143 1.00 92.19 774 SER A N 1
ATOM 5793 C CA . SER A 1 774 ? 22.785 24.030 6.323 1.00 92.19 774 SER A CA 1
ATOM 5794 C C . SER A 1 774 ? 23.930 23.029 6.211 1.00 92.19 774 SER A C 1
ATOM 5796 O O . SER A 1 774 ? 25.105 23.406 6.205 1.00 92.19 774 SER A O 1
ATOM 5798 N N . LEU A 1 775 ? 23.579 21.749 6.097 1.00 94.75 775 LEU A N 1
ATOM 5799 C CA . LEU A 1 775 ? 24.527 20.692 5.763 1.00 94.75 775 LEU A CA 1
ATOM 5800 C C . LEU A 1 775 ? 24.964 20.817 4.299 1.00 94.75 775 LEU A C 1
ATOM 5802 O O . LEU A 1 775 ? 24.143 21.166 3.445 1.00 94.75 775 LEU A O 1
ATOM 5806 N N . PRO A 1 776 ? 26.228 20.500 3.974 1.00 97.19 776 PRO A N 1
ATOM 5807 C CA . PRO A 1 776 ? 26.582 20.252 2.591 1.00 97.19 776 PRO A CA 1
ATOM 5808 C C . PRO A 1 776 ? 25.833 18.996 2.120 1.00 97.19 776 PRO A C 1
ATOM 5810 O O . PRO A 1 776 ? 25.702 18.011 2.850 1.00 97.19 776 PRO A O 1
ATOM 5813 N N . ALA A 1 777 ? 25.289 19.076 0.916 1.00 97.69 777 ALA A N 1
ATOM 5814 C CA . ALA A 1 777 ? 24.318 18.132 0.388 1.00 97.69 777 ALA A CA 1
ATOM 5815 C C . ALA A 1 777 ? 25.007 17.035 -0.420 1.00 97.69 777 ALA A C 1
ATOM 5817 O O . ALA A 1 777 ? 25.935 17.330 -1.166 1.00 97.69 777 ALA A O 1
ATOM 5818 N N . THR A 1 778 ? 24.561 15.793 -0.311 1.00 97.69 778 THR A N 1
ATOM 5819 C CA . THR A 1 778 ? 24.930 14.740 -1.267 1.00 97.69 778 THR A CA 1
ATOM 5820 C C . THR A 1 778 ? 23.910 14.681 -2.402 1.00 97.69 778 THR A C 1
ATOM 5822 O O . THR A 1 778 ? 24.326 14.608 -3.552 1.00 97.69 778 THR A O 1
ATOM 5825 N N . GLY A 1 779 ? 22.620 14.850 -2.106 1.00 96.62 779 GLY A N 1
ATOM 5826 C CA . GLY A 1 779 ? 21.504 14.610 -3.020 1.00 96.62 779 GLY A CA 1
ATOM 5827 C C . GLY A 1 779 ? 21.339 15.635 -4.157 1.00 96.62 779 GLY A C 1
ATOM 5828 O O . GLY A 1 779 ? 22.174 16.531 -4.320 1.00 96.62 779 GLY A O 1
ATOM 5829 N N . PRO A 1 780 ? 20.250 15.531 -4.946 1.00 96.44 780 PRO A N 1
ATOM 5830 C CA . PRO A 1 780 ? 19.996 16.315 -6.157 1.00 96.44 780 PRO A CA 1
ATOM 5831 C C . PRO A 1 780 ? 19.791 17.802 -5.876 1.00 96.44 780 PRO A C 1
ATOM 5833 O O . PRO A 1 780 ? 20.005 18.631 -6.764 1.00 96.44 780 PRO A O 1
ATOM 5836 N N . TYR A 1 781 ? 19.442 18.162 -4.639 1.00 98.12 781 TYR A N 1
ATOM 5837 C CA . TYR A 1 781 ? 19.317 19.544 -4.201 1.00 98.12 781 TYR A CA 1
ATOM 5838 C C . TYR A 1 781 ? 20.299 19.885 -3.087 1.00 98.12 781 TYR A C 1
ATOM 5840 O O . TYR A 1 781 ? 20.732 19.041 -2.315 1.00 98.12 781 TYR A O 1
ATOM 5848 N N . MET A 1 782 ? 20.606 21.168 -2.956 1.00 97.75 782 MET A N 1
ATOM 5849 C CA . MET A 1 782 ? 21.269 21.749 -1.799 1.00 97.75 782 MET A CA 1
ATOM 5850 C C . MET A 1 782 ? 20.452 22.926 -1.274 1.00 97.75 782 MET A C 1
ATOM 5852 O O . MET A 1 782 ? 19.785 23.631 -2.036 1.00 97.75 782 MET A O 1
ATOM 5856 N N . ILE A 1 783 ? 20.523 23.165 0.033 1.00 96.94 783 ILE A N 1
ATOM 5857 C CA . ILE A 1 783 ? 19.893 24.336 0.642 1.00 96.94 783 ILE A CA 1
ATOM 5858 C C . ILE A 1 783 ? 20.741 25.562 0.296 1.00 96.94 783 ILE A C 1
ATOM 5860 O O . ILE A 1 783 ? 21.861 25.702 0.784 1.00 96.94 783 ILE A O 1
ATOM 5864 N N . SER A 1 784 ? 20.211 26.463 -0.534 1.00 96.56 784 SER A N 1
ATOM 5865 C CA . SER A 1 784 ? 20.887 27.728 -0.855 1.00 96.56 784 SER A CA 1
ATOM 5866 C C . SER A 1 784 ? 20.601 28.816 0.173 1.00 96.56 784 SER A C 1
ATOM 5868 O O . SER A 1 784 ? 21.389 29.744 0.336 1.00 96.56 784 SER A O 1
ATOM 5870 N N . ARG A 1 785 ? 19.434 28.752 0.826 1.00 95.00 785 ARG A N 1
ATOM 5871 C CA . ARG A 1 785 ? 18.998 29.744 1.810 1.00 95.00 785 ARG A CA 1
ATOM 5872 C C . ARG A 1 785 ? 18.031 29.125 2.804 1.00 95.00 785 ARG A C 1
ATOM 5874 O O . ARG A 1 785 ? 17.070 28.477 2.404 1.00 95.00 785 ARG A O 1
ATOM 5881 N N . PHE A 1 786 ? 18.236 29.419 4.082 1.00 94.19 786 PHE A N 1
ATOM 5882 C CA . PHE A 1 786 ? 17.261 29.169 5.133 1.00 94.19 786 PHE A CA 1
ATOM 5883 C C . PHE A 1 786 ? 17.184 30.390 6.049 1.00 94.19 786 PHE A C 1
ATOM 5885 O O . PHE A 1 786 ? 18.189 30.882 6.557 1.00 94.19 786 PHE A O 1
ATOM 5892 N N . THR A 1 787 ? 15.983 30.928 6.217 1.00 92.88 787 THR A N 1
ATOM 5893 C CA . THR A 1 787 ? 15.666 32.001 7.157 1.00 92.88 787 THR A CA 1
ATOM 5894 C C . THR A 1 787 ? 14.503 31.514 8.019 1.00 92.88 787 THR A C 1
ATOM 5896 O O . THR A 1 787 ? 13.377 31.442 7.514 1.00 92.88 787 THR A O 1
ATOM 5899 N N . PRO A 1 788 ? 14.754 31.154 9.294 1.00 89.06 788 PRO A N 1
ATOM 5900 C CA . PRO A 1 788 ? 13.739 30.613 10.192 1.00 89.06 788 PRO A CA 1
ATOM 5901 C C . PRO A 1 788 ? 12.436 31.413 10.181 1.00 89.06 788 PRO A C 1
ATOM 5903 O O . PRO A 1 788 ? 12.455 32.639 10.263 1.00 89.06 788 PRO A O 1
ATOM 5906 N N . GLY A 1 789 ? 11.308 30.711 10.051 1.00 86.31 789 GLY A N 1
ATOM 5907 C CA . GLY A 1 789 ? 9.969 31.310 10.044 1.00 86.31 789 GLY A CA 1
ATOM 5908 C C . GLY A 1 789 ? 9.633 32.164 8.817 1.00 86.31 789 GLY A C 1
ATOM 5909 O O . GLY A 1 789 ? 8.529 32.692 8.753 1.00 86.31 789 GLY A O 1
ATOM 5910 N N . ARG A 1 790 ? 10.542 32.298 7.839 1.00 92.00 790 ARG A N 1
ATOM 5911 C CA . ARG A 1 790 ? 10.329 33.126 6.643 1.00 92.00 790 ARG A CA 1
ATOM 5912 C C . ARG A 1 790 ? 10.486 32.360 5.335 1.00 92.00 790 ARG A C 1
ATOM 5914 O O . ARG A 1 790 ? 9.612 32.450 4.478 1.00 92.00 790 ARG A O 1
ATOM 5921 N N . GLU A 1 791 ? 11.598 31.655 5.141 1.00 94.06 791 GLU A N 1
ATOM 5922 C CA . GLU A 1 791 ? 11.911 31.052 3.840 1.00 94.06 791 GLU A CA 1
ATOM 5923 C C . GLU A 1 791 ? 12.896 29.881 3.942 1.00 94.06 791 GLU A C 1
ATOM 5925 O O . GLU A 1 791 ? 13.880 29.946 4.679 1.00 94.06 791 GLU A O 1
ATOM 5930 N N . LEU A 1 792 ? 12.677 28.851 3.127 1.00 95.38 792 LEU A N 1
ATOM 5931 C CA . LEU A 1 792 ? 13.649 27.815 2.781 1.00 95.38 792 LEU A CA 1
ATOM 5932 C C . LEU A 1 792 ? 13.734 27.715 1.254 1.00 95.38 792 LEU A C 1
ATOM 5934 O O . LEU A 1 792 ? 12.713 27.673 0.576 1.00 95.38 792 LEU A O 1
ATOM 5938 N N . THR A 1 793 ? 14.940 27.688 0.693 1.00 97.44 793 THR A N 1
ATOM 5939 C CA . THR A 1 793 ? 15.150 27.508 -0.749 1.00 97.44 793 THR A CA 1
ATOM 5940 C C . THR A 1 793 ? 16.126 26.374 -1.013 1.00 97.44 793 THR A C 1
ATOM 5942 O O . THR A 1 793 ? 17.263 26.400 -0.533 1.00 97.44 793 THR A O 1
ATOM 5945 N N . LEU A 1 794 ? 15.676 25.415 -1.819 1.00 98.12 794 LEU A N 1
ATOM 5946 C CA . LEU A 1 794 ? 16.487 24.353 -2.393 1.00 98.12 794 LEU A CA 1
ATOM 5947 C C . LEU A 1 794 ? 16.787 24.682 -3.856 1.00 98.12 794 LEU A C 1
ATOM 5949 O O . LEU A 1 794 ? 15.903 25.107 -4.602 1.00 98.12 794 LEU A O 1
ATOM 5953 N N . VAL A 1 795 ? 18.030 24.472 -4.267 1.00 98.19 795 VAL A N 1
ATOM 5954 C CA . VAL A 1 795 ? 18.485 24.589 -5.660 1.00 98.19 795 VAL A CA 1
ATOM 5955 C C . VAL A 1 795 ? 19.241 23.330 -6.039 1.00 98.19 795 VAL A C 1
ATOM 5957 O O . VAL A 1 795 ? 19.710 22.617 -5.154 1.00 98.19 795 VAL A O 1
ATOM 5960 N N . ARG A 1 796 ? 19.386 23.053 -7.333 1.00 97.56 796 ARG A N 1
ATOM 5961 C CA . ARG A 1 796 ? 20.158 21.890 -7.790 1.00 97.56 796 ARG A CA 1
ATOM 5962 C C . ARG A 1 796 ? 21.565 21.860 -7.194 1.00 97.56 796 ARG A C 1
ATOM 5964 O O . ARG A 1 796 ? 22.258 22.877 -7.150 1.00 97.56 796 ARG A O 1
ATOM 5971 N N . ASN A 1 797 ? 21.991 20.674 -6.777 1.00 97.81 797 ASN A N 1
ATOM 5972 C CA . ASN A 1 797 ? 23.367 20.400 -6.401 1.00 97.81 797 ASN A CA 1
ATOM 5973 C C . ASN A 1 797 ? 24.186 20.128 -7.678 1.00 97.81 797 ASN A C 1
ATOM 5975 O O . ASN A 1 797 ? 24.004 19.084 -8.304 1.00 97.81 797 ASN A O 1
ATOM 5979 N N . PRO A 1 798 ? 25.113 21.014 -8.083 1.00 96.88 798 PRO A N 1
ATOM 5980 C CA . PRO A 1 798 ? 25.854 20.849 -9.338 1.00 96.88 798 PRO A CA 1
ATOM 5981 C C . PRO A 1 798 ? 26.787 19.624 -9.343 1.00 96.88 798 PRO A C 1
ATOM 5983 O O . PRO A 1 798 ? 27.190 19.145 -10.409 1.00 96.88 798 PRO A O 1
ATOM 5986 N N . LEU A 1 799 ? 27.135 19.115 -8.156 1.00 97.12 799 LEU A N 1
ATOM 5987 C CA . LEU A 1 799 ? 28.012 17.959 -7.973 1.00 97.12 799 LEU A CA 1
ATOM 5988 C C . LEU A 1 799 ? 27.252 16.634 -7.857 1.00 97.12 799 LEU A C 1
ATOM 5990 O O . LEU A 1 799 ? 27.889 15.581 -7.866 1.00 97.12 799 LEU A O 1
ATOM 5994 N N . PHE A 1 800 ? 25.920 16.670 -7.783 1.00 96.50 800 PHE A N 1
ATOM 5995 C CA . PHE A 1 800 ? 25.113 15.459 -7.777 1.00 96.50 800 PHE A CA 1
ATOM 5996 C C . PHE A 1 800 ? 25.218 14.734 -9.120 1.00 96.50 800 PHE A C 1
ATOM 5998 O O . PHE A 1 800 ? 25.220 15.344 -10.195 1.00 96.50 800 PHE A O 1
ATOM 6005 N N . ARG A 1 801 ? 25.309 13.411 -9.054 1.00 93.00 801 ARG A N 1
ATOM 6006 C CA . ARG A 1 801 ? 25.185 12.502 -10.191 1.00 93.00 801 ARG A CA 1
ATOM 6007 C C . ARG A 1 801 ? 24.298 11.366 -9.731 1.00 93.00 801 ARG A C 1
ATOM 6009 O O . ARG A 1 801 ? 24.500 10.860 -8.640 1.00 93.00 801 ARG A O 1
ATOM 6016 N N . GLU A 1 802 ? 23.345 10.956 -10.546 1.00 90.94 802 GLU A N 1
ATOM 6017 C CA . GLU A 1 802 ? 22.418 9.897 -10.165 1.00 90.94 802 GLU A CA 1
ATOM 6018 C C . GLU A 1 802 ? 23.157 8.551 -10.032 1.00 90.94 802 GLU A C 1
ATOM 6020 O O . GLU A 1 802 ? 23.537 7.931 -11.022 1.00 90.94 802 GLU A O 1
ATOM 6025 N N . TRP A 1 803 ? 23.413 8.111 -8.796 1.00 90.12 803 TRP A N 1
ATOM 6026 C CA . TRP A 1 803 ? 24.076 6.830 -8.500 1.00 90.12 803 TRP A CA 1
ATOM 6027 C C . TRP A 1 803 ? 23.098 5.713 -8.124 1.00 90.12 803 TRP A C 1
ATOM 6029 O O . TRP A 1 803 ? 23.489 4.545 -8.093 1.00 90.12 803 TRP A O 1
ATOM 6039 N N . SER A 1 804 ? 21.851 6.067 -7.801 1.00 91.94 804 SER A N 1
ATOM 6040 C CA . SER A 1 804 ? 20.754 5.144 -7.513 1.00 91.94 804 SER A CA 1
ATOM 6041 C C . SER A 1 804 ? 19.427 5.805 -7.886 1.00 91.94 804 SER A C 1
ATOM 6043 O O . SER A 1 804 ? 18.870 6.570 -7.104 1.00 91.94 804 SER A O 1
ATOM 6045 N N . LYS A 1 805 ? 18.882 5.475 -9.063 1.00 90.31 805 LYS A N 1
ATOM 6046 C CA . LYS A 1 805 ? 17.561 5.950 -9.527 1.00 90.31 805 LYS A CA 1
ATOM 6047 C C . LYS A 1 805 ? 16.420 5.582 -8.575 1.00 90.31 805 LYS A C 1
ATOM 6049 O O . LYS A 1 805 ? 15.393 6.256 -8.525 1.00 90.31 805 LYS A O 1
ATOM 6054 N N . ALA A 1 806 ? 16.587 4.488 -7.831 1.00 91.31 806 ALA A N 1
ATOM 6055 C CA . ALA A 1 806 ? 15.612 4.017 -6.859 1.00 91.31 806 ALA A CA 1
ATOM 6056 C C . ALA A 1 806 ? 15.640 4.836 -5.560 1.00 91.31 806 ALA A C 1
ATOM 6058 O O . ALA A 1 806 ? 14.578 5.171 -5.035 1.00 91.31 806 ALA A O 1
ATOM 6059 N N . ALA A 1 807 ? 16.835 5.117 -5.031 1.00 94.25 807 ALA A N 1
ATOM 6060 C CA . ALA A 1 807 ? 17.012 5.797 -3.749 1.00 94.25 807 ALA A CA 1
ATOM 6061 C C . ALA A 1 807 ? 16.972 7.321 -3.877 1.00 94.25 807 ALA A C 1
ATOM 6063 O O . ALA A 1 807 ? 16.349 7.972 -3.043 1.00 94.25 807 ALA A O 1
ATOM 6064 N N . GLN A 1 808 ? 17.608 7.857 -4.923 1.00 92.75 808 GLN A N 1
ATOM 6065 C CA . GLN A 1 808 ? 17.821 9.284 -5.109 1.00 92.75 808 GLN A CA 1
ATOM 6066 C C . GLN A 1 808 ? 17.817 9.667 -6.610 1.00 92.75 808 GLN A C 1
ATOM 6068 O O . GLN A 1 808 ? 18.875 9.755 -7.234 1.00 92.75 808 GLN A O 1
ATOM 6073 N N . PRO A 1 809 ? 16.634 9.866 -7.217 1.00 91.50 809 PRO A N 1
ATOM 6074 C CA . PRO A 1 809 ? 16.494 10.321 -8.605 1.00 91.50 809 PRO A CA 1
ATOM 6075 C C . PRO A 1 809 ? 16.895 11.803 -8.803 1.00 91.50 809 PRO A C 1
ATOM 6077 O O . PRO A 1 809 ? 16.884 12.584 -7.856 1.00 91.50 809 PRO A O 1
ATOM 6080 N N . ASP A 1 810 ? 17.196 12.220 -10.043 1.00 87.38 810 ASP A N 1
ATOM 6081 C CA . ASP A 1 810 ? 17.767 13.551 -10.408 1.00 87.38 810 ASP A CA 1
ATOM 6082 C C . ASP A 1 810 ? 16.905 14.803 -10.081 1.00 87.38 810 ASP A C 1
ATOM 6084 O O . ASP A 1 810 ? 17.397 15.937 -10.111 1.00 87.38 810 ASP A O 1
ATOM 6088 N N . GLY A 1 811 ? 15.626 14.613 -9.736 1.00 91.06 811 GLY A N 1
ATOM 6089 C CA . GLY A 1 811 ? 14.672 15.671 -9.371 1.00 91.06 811 GLY A CA 1
ATOM 6090 C C . GLY A 1 811 ? 14.271 16.612 -10.525 1.00 91.06 811 GLY A C 1
ATOM 6091 O O . GLY A 1 811 ? 15.094 17.006 -11.361 1.00 91.06 811 GLY A O 1
ATOM 6092 N N . PHE A 1 812 ? 13.001 17.022 -10.591 1.00 91.81 812 PHE A N 1
ATOM 6093 C CA . PHE A 1 812 ? 12.483 17.804 -11.727 1.00 91.81 812 PHE A CA 1
ATOM 6094 C C . PHE A 1 812 ? 12.616 19.323 -11.586 1.00 91.81 812 PHE A C 1
ATOM 6096 O O . PHE A 1 812 ? 13.127 19.930 -12.533 1.00 91.81 812 PHE A O 1
ATOM 6103 N N . PRO A 1 813 ? 12.257 19.969 -10.461 1.00 95.12 813 PRO A N 1
ATOM 6104 C CA . PRO A 1 813 ? 12.372 21.423 -10.355 1.00 95.12 813 PRO A CA 1
ATOM 6105 C C . PRO A 1 813 ? 13.833 21.889 -10.382 1.00 95.12 813 PRO A C 1
ATOM 6107 O O . PRO A 1 813 ? 14.711 21.220 -9.839 1.00 95.12 813 PRO A O 1
ATOM 6110 N N . ASP A 1 814 ? 14.124 23.063 -10.944 1.00 95.88 814 ASP A N 1
ATOM 6111 C CA . ASP A 1 814 ? 15.447 23.695 -10.773 1.00 95.88 814 ASP A CA 1
ATOM 6112 C C . ASP A 1 814 ? 15.589 24.343 -9.396 1.00 95.88 814 ASP A C 1
ATOM 6114 O O . ASP A 1 814 ? 16.686 24.443 -8.832 1.00 95.88 814 ASP A O 1
ATOM 6118 N N . ARG A 1 815 ? 14.453 24.784 -8.857 1.00 97.38 815 ARG A N 1
ATOM 6119 C CA . ARG A 1 815 ? 14.341 25.459 -7.574 1.00 97.38 815 ARG A CA 1
ATOM 6120 C C . ARG A 1 815 ? 13.063 25.036 -6.867 1.00 97.38 815 ARG A C 1
ATOM 6122 O O . ARG A 1 815 ? 11.997 24.978 -7.475 1.00 97.38 815 ARG A O 1
ATOM 6129 N N . ILE A 1 816 ? 13.173 24.811 -5.565 1.00 98.00 816 ILE A N 1
ATOM 6130 C CA . ILE A 1 816 ? 12.039 24.595 -4.671 1.00 98.00 816 ILE A CA 1
ATOM 6131 C C . ILE A 1 816 ? 12.092 25.701 -3.620 1.00 98.00 816 ILE A C 1
ATOM 6133 O O . ILE A 1 816 ? 13.016 25.749 -2.806 1.00 98.00 816 ILE A O 1
ATOM 6137 N N . THR A 1 817 ? 11.134 26.624 -3.662 1.00 97.06 817 THR A N 1
ATOM 6138 C CA . THR A 1 817 ? 11.050 27.749 -2.725 1.00 97.06 817 THR A CA 1
ATOM 6139 C C . THR A 1 817 ? 9.865 27.555 -1.805 1.00 97.06 817 THR A C 1
ATOM 6141 O O . THR A 1 817 ? 8.725 27.465 -2.251 1.00 97.06 817 THR A O 1
ATOM 6144 N N . TRP A 1 818 ? 10.143 27.557 -0.510 1.00 95.12 818 TRP A N 1
ATOM 6145 C CA . TRP A 1 818 ? 9.157 27.385 0.534 1.00 95.12 818 TRP A CA 1
ATOM 6146 C C . TRP A 1 818 ? 9.047 28.653 1.369 1.00 95.12 818 TRP A C 1
ATOM 6148 O O . TRP A 1 818 ? 9.958 29.009 2.118 1.00 95.12 818 TRP A O 1
ATOM 6158 N N . ARG A 1 819 ? 7.923 29.352 1.225 1.00 95.69 819 ARG A N 1
ATOM 6159 C CA . ARG A 1 819 ? 7.578 30.514 2.045 1.00 95.69 819 ARG A CA 1
ATOM 6160 C C . ARG A 1 819 ? 6.918 30.035 3.331 1.00 95.69 819 ARG A C 1
ATOM 6162 O O . ARG A 1 819 ? 5.955 29.274 3.284 1.00 95.69 819 ARG A O 1
ATOM 6169 N N . LEU A 1 820 ? 7.456 30.472 4.462 1.00 92.81 820 LEU A N 1
ATOM 6170 C CA . LEU A 1 820 ? 7.024 30.045 5.791 1.00 92.81 820 LEU A CA 1
ATOM 6171 C C . LEU A 1 820 ? 6.189 31.140 6.471 1.00 92.81 820 LEU A C 1
ATOM 6173 O O . LEU A 1 820 ? 6.243 32.305 6.074 1.00 92.81 820 LEU A O 1
ATOM 6177 N N . GLY A 1 821 ? 5.435 30.762 7.503 1.00 89.19 821 GLY A N 1
ATOM 6178 C CA . GLY A 1 821 ? 4.605 31.670 8.296 1.00 89.19 821 GLY A CA 1
ATOM 6179 C C . GLY A 1 821 ? 3.203 31.933 7.737 1.00 89.19 821 GLY A C 1
ATOM 6180 O O . GLY A 1 821 ? 2.525 32.825 8.238 1.00 89.19 821 GLY A O 1
ATOM 6181 N N . ALA A 1 822 ? 2.757 31.188 6.720 1.00 91.88 822 ALA A N 1
ATOM 6182 C CA . ALA A 1 822 ? 1.397 31.297 6.186 1.00 91.88 822 ALA A CA 1
ATOM 6183 C C . ALA A 1 822 ? 0.439 30.353 6.927 1.00 91.88 822 ALA A C 1
ATOM 6185 O O . ALA A 1 822 ? 0.773 29.186 7.136 1.00 91.88 822 ALA A O 1
ATOM 6186 N N . SER A 1 823 ? -0.761 30.826 7.283 1.00 91.25 823 SER A N 1
ATOM 6187 C CA . SER A 1 823 ? -1.784 29.957 7.879 1.00 91.25 823 SER A CA 1
ATOM 6188 C C . SER A 1 823 ? -2.247 28.891 6.879 1.00 91.25 823 SER A C 1
ATOM 6190 O O . SER A 1 823 ? -2.227 29.134 5.673 1.00 91.25 823 SER A O 1
ATOM 6192 N N . ASN A 1 824 ? -2.703 27.728 7.356 1.00 89.62 824 ASN A N 1
ATOM 6193 C CA . ASN A 1 824 ? -3.181 26.655 6.472 1.00 89.62 824 ASN A CA 1
ATOM 6194 C C . ASN A 1 824 ? -4.299 27.120 5.507 1.00 89.62 824 ASN A C 1
ATOM 6196 O O . ASN A 1 824 ? -4.365 26.701 4.355 1.00 89.62 824 ASN A O 1
ATOM 6200 N N . LEU A 1 825 ? -5.148 28.055 5.949 1.00 93.12 825 LEU A N 1
ATOM 6201 C CA . LEU A 1 825 ? -6.164 28.689 5.105 1.00 93.12 825 LEU A CA 1
ATOM 6202 C C . LEU A 1 825 ? -5.529 29.519 3.977 1.00 93.12 825 LEU A C 1
ATOM 6204 O O . LEU A 1 825 ? -5.889 29.360 2.812 1.00 93.12 825 LEU A O 1
ATOM 6208 N N . ASP A 1 826 ? -4.570 30.386 4.312 1.00 95.44 826 ASP A N 1
ATOM 6209 C CA . ASP A 1 826 ? -3.906 31.261 3.337 1.00 95.44 826 ASP A CA 1
ATOM 6210 C C . ASP A 1 826 ? -3.126 30.465 2.290 1.00 95.44 826 ASP A C 1
ATOM 6212 O O . ASP A 1 826 ? -3.048 30.885 1.135 1.00 95.44 826 ASP A O 1
ATOM 6216 N N . GLN A 1 827 ? -2.578 29.311 2.679 1.00 96.25 827 GLN A N 1
ATOM 6217 C CA . GLN A 1 827 ? -1.909 28.381 1.771 1.00 96.25 827 GLN A CA 1
ATOM 6218 C C . GLN A 1 827 ? -2.862 27.891 0.675 1.00 96.25 827 GLN A C 1
ATOM 6220 O O . GLN A 1 827 ? -2.556 28.045 -0.507 1.00 96.25 827 GLN A O 1
ATOM 6225 N N . VAL A 1 828 ? -4.035 27.368 1.053 1.00 96.62 828 VAL A N 1
ATOM 6226 C CA . VAL A 1 828 ? -5.055 26.896 0.099 1.00 96.62 828 VAL A CA 1
ATOM 6227 C C . VAL A 1 828 ? -5.510 28.032 -0.814 1.00 96.62 828 VAL A C 1
ATOM 6229 O O . VAL A 1 828 ? -5.477 27.893 -2.037 1.00 96.62 828 VAL A O 1
ATOM 6232 N N . ARG A 1 829 ? -5.826 29.203 -0.247 1.00 96.38 829 ARG A N 1
ATOM 6233 C CA . ARG A 1 829 ? -6.251 30.369 -1.039 1.00 96.38 829 ARG A CA 1
ATOM 6234 C C . ARG A 1 829 ? -5.160 30.873 -1.992 1.00 96.38 829 ARG A C 1
ATOM 6236 O O . ARG A 1 829 ? -5.470 31.388 -3.062 1.00 96.38 829 ARG A O 1
ATOM 6243 N N . ALA A 1 830 ? -3.883 30.745 -1.631 1.00 96.69 830 ALA A N 1
ATOM 6244 C CA . ALA A 1 830 ? -2.772 31.091 -2.517 1.00 96.69 830 ALA A CA 1
ATOM 6245 C C . ALA A 1 830 ? -2.645 30.122 -3.702 1.00 96.69 830 ALA A C 1
ATOM 6247 O O . ALA A 1 830 ? -2.344 30.564 -4.810 1.00 96.69 830 ALA A O 1
ATOM 6248 N N . VAL A 1 831 ? -2.903 28.825 -3.500 1.00 97.19 831 VAL A N 1
ATOM 6249 C CA . VAL A 1 831 ? -2.940 27.843 -4.598 1.00 97.19 831 VAL A CA 1
ATOM 6250 C C . VAL A 1 831 ? -4.102 28.140 -5.548 1.00 97.19 831 VAL A C 1
ATOM 6252 O O . VAL A 1 831 ? -3.899 28.161 -6.760 1.00 97.19 831 VAL A O 1
ATOM 6255 N N . GLU A 1 832 ? -5.288 28.453 -5.021 1.00 95.69 832 GLU A N 1
ATOM 6256 C CA . GLU A 1 832 ? -6.471 28.814 -5.823 1.00 95.69 832 GLU A CA 1
ATOM 6257 C C . GLU A 1 832 ? -6.237 30.044 -6.709 1.00 95.69 832 GLU A C 1
ATOM 6259 O O . GLU A 1 832 ? -6.652 30.064 -7.866 1.00 95.69 832 GLU A O 1
ATOM 6264 N N . ARG A 1 833 ? -5.532 31.059 -6.189 1.00 95.62 833 ARG A N 1
ATOM 6265 C CA . ARG A 1 833 ? -5.160 32.262 -6.953 1.00 95.62 833 ARG A CA 1
ATOM 6266 C C . ARG A 1 833 ? -3.970 32.059 -7.898 1.00 95.62 833 ARG A C 1
ATOM 6268 O O . ARG A 1 833 ? -3.671 32.952 -8.684 1.00 95.62 833 ARG A O 1
ATOM 6275 N N . GLY A 1 834 ? -3.270 30.924 -7.820 1.00 94.50 834 GLY A N 1
ATOM 6276 C CA . GLY A 1 834 ? -2.048 30.657 -8.589 1.00 94.50 834 GLY A CA 1
ATOM 6277 C C . GLY A 1 834 ? -0.771 31.309 -8.029 1.00 94.50 834 GLY A C 1
ATOM 6278 O O . GLY A 1 834 ? 0.296 31.227 -8.651 1.00 94.50 834 GLY A O 1
ATOM 6279 N N . ASP A 1 835 ? -0.832 31.908 -6.837 1.00 95.44 835 ASP A N 1
ATOM 6280 C CA . ASP A 1 835 ? 0.316 32.485 -6.117 1.00 95.44 835 ASP A CA 1
ATOM 6281 C C . ASP A 1 835 ? 1.281 31.400 -5.597 1.00 95.44 835 ASP A C 1
ATOM 6283 O O . ASP A 1 835 ? 2.464 31.664 -5.355 1.00 95.44 835 ASP A O 1
ATOM 6287 N N . ALA A 1 836 ? 0.772 30.177 -5.443 1.00 97.25 836 ALA A N 1
ATOM 6288 C CA . ALA A 1 836 ? 1.459 29.001 -4.930 1.00 97.25 836 ALA A CA 1
ATOM 6289 C C . ALA A 1 836 ? 1.200 27.776 -5.810 1.00 97.25 836 ALA A C 1
ATOM 6291 O O . ALA A 1 836 ? 0.179 27.695 -6.489 1.00 97.25 836 ALA A O 1
ATOM 6292 N N . ASP A 1 837 ? 2.106 26.803 -5.759 1.00 97.94 837 ASP A N 1
ATOM 6293 C CA . ASP A 1 837 ? 1.941 25.519 -6.440 1.00 97.94 837 ASP A CA 1
ATOM 6294 C C . ASP A 1 837 ? 1.506 24.411 -5.471 1.00 97.94 837 ASP A C 1
ATOM 6296 O O . ASP A 1 837 ? 0.852 23.461 -5.887 1.00 97.94 837 ASP A O 1
ATOM 6300 N N . VAL A 1 838 ? 1.823 24.550 -4.180 1.00 97.31 838 VAL A N 1
ATOM 6301 C CA . VAL A 1 838 ? 1.509 23.567 -3.135 1.00 97.31 838 VAL A CA 1
ATOM 6302 C C . VAL A 1 838 ? 1.086 24.270 -1.844 1.00 97.31 838 VAL A C 1
ATOM 6304 O O . VAL A 1 838 ? 1.813 25.135 -1.340 1.00 97.31 838 VAL A O 1
ATOM 6307 N N . ALA A 1 839 ? -0.042 23.836 -1.276 1.00 96.88 839 ALA A N 1
ATOM 6308 C CA . ALA A 1 839 ? -0.408 24.092 0.115 1.00 96.88 839 ALA A CA 1
ATOM 6309 C C . ALA A 1 839 ? 0.167 22.961 0.980 1.00 96.88 839 ALA A C 1
ATOM 6311 O O . ALA A 1 839 ? -0.357 21.848 0.977 1.00 96.88 839 ALA A O 1
ATOM 6312 N N . TYR A 1 840 ? 1.302 23.207 1.640 1.00 93.38 840 TYR A N 1
ATOM 6313 C CA . TYR A 1 840 ? 2.097 22.120 2.216 1.00 93.38 840 TYR A CA 1
ATOM 6314 C C . TYR A 1 840 ? 1.455 21.491 3.454 1.00 93.38 840 TYR A C 1
ATOM 6316 O O . TYR A 1 840 ? 1.533 20.277 3.631 1.00 93.38 840 TYR A O 1
ATOM 6324 N N . ASP A 1 841 ? 0.814 22.293 4.306 1.00 89.00 841 ASP A N 1
ATOM 6325 C CA . ASP A 1 841 ? 0.176 21.779 5.526 1.00 89.00 841 ASP A CA 1
ATOM 6326 C C . ASP A 1 841 ? -1.183 21.097 5.245 1.00 89.00 841 ASP A C 1
ATOM 6328 O O . ASP A 1 841 ? -1.842 20.598 6.163 1.00 89.00 841 ASP A O 1
ATOM 6332 N N . GLY A 1 842 ? -1.567 21.011 3.966 1.00 89.50 842 GLY A N 1
ATOM 6333 C CA . GLY A 1 842 ? -2.761 20.341 3.465 1.00 89.50 842 GLY A CA 1
ATOM 6334 C C . GLY A 1 842 ? -3.973 21.264 3.363 1.00 89.50 842 GLY A C 1
ATOM 6335 O O . GLY A 1 842 ? -3.855 22.470 3.157 1.00 89.50 842 GLY A O 1
ATOM 6336 N N . VAL A 1 843 ? -5.170 20.688 3.484 1.00 90.94 843 VAL A N 1
ATOM 6337 C CA . VAL A 1 843 ? -6.437 21.435 3.459 1.00 90.94 843 VAL A CA 1
ATOM 6338 C C . VAL A 1 843 ? -7.039 21.462 4.864 1.00 90.94 843 VAL A C 1
ATOM 6340 O O . VAL A 1 843 ? -7.221 20.400 5.461 1.00 90.94 843 VAL A O 1
ATOM 6343 N N . PRO A 1 844 ? -7.361 22.640 5.435 1.00 88.31 844 PRO A N 1
ATOM 6344 C CA . PRO A 1 844 ? -7.982 22.697 6.748 1.00 88.31 844 PRO A CA 1
ATOM 6345 C C . PRO A 1 844 ? -9.442 22.208 6.681 1.00 88.31 844 PRO A C 1
ATOM 6347 O O . PRO A 1 844 ? -10.110 22.413 5.663 1.00 88.31 844 PRO A O 1
ATOM 6350 N N . PRO A 1 845 ? -10.001 21.639 7.769 1.00 83.88 845 PRO A N 1
ATOM 6351 C CA . PRO A 1 845 ? -11.325 21.006 7.742 1.00 83.88 845 PRO A CA 1
ATOM 6352 C C . PRO A 1 845 ? -12.455 21.913 7.239 1.00 83.88 845 PRO A C 1
ATOM 6354 O O . PRO A 1 845 ? -13.397 21.456 6.604 1.00 83.88 845 PRO A O 1
ATOM 6357 N N . GLU A 1 846 ? -12.380 23.210 7.522 1.00 84.75 846 GLU A N 1
ATOM 6358 C CA . GLU A 1 846 ? -13.318 24.235 7.061 1.00 84.75 846 GLU A CA 1
ATOM 6359 C C . GLU A 1 846 ? -13.397 24.378 5.534 1.00 84.75 846 GLU A C 1
ATOM 6361 O O . GLU A 1 846 ? -14.461 24.763 5.054 1.00 84.75 846 GLU A O 1
ATOM 6366 N N . LEU A 1 847 ? -12.338 24.027 4.794 1.00 88.88 847 LEU A N 1
ATOM 6367 C CA . LEU A 1 847 ? -12.281 24.103 3.330 1.00 88.88 847 LEU A CA 1
ATOM 6368 C C . LEU A 1 847 ? -12.376 22.744 2.626 1.00 88.88 847 LEU A C 1
ATOM 6370 O O . LEU A 1 847 ? -12.620 22.718 1.425 1.00 88.88 847 LEU A O 1
ATOM 6374 N N . GLU A 1 848 ? -12.230 21.618 3.334 1.00 87.38 848 GLU A N 1
ATOM 6375 C CA . GLU A 1 848 ? -12.162 20.281 2.712 1.00 87.38 848 GLU A CA 1
ATOM 6376 C C . GLU A 1 848 ? -13.299 20.014 1.713 1.00 87.38 848 GLU A C 1
ATOM 6378 O O . GLU A 1 848 ? -13.031 19.608 0.588 1.00 87.38 848 GLU A O 1
ATOM 6383 N N . ARG A 1 849 ? -14.559 20.300 2.076 1.00 86.88 849 ARG A N 1
ATOM 6384 C CA . ARG A 1 849 ? -15.709 20.074 1.175 1.00 86.88 849 ARG A CA 1
ATOM 6385 C C . ARG A 1 849 ? -15.727 21.006 -0.032 1.00 86.88 849 ARG A C 1
ATOM 6387 O O . ARG A 1 849 ? -16.173 20.604 -1.104 1.00 86.88 849 ARG A O 1
ATOM 6394 N N . GLU A 1 850 ? -15.306 22.254 0.162 1.00 89.25 850 GLU A N 1
ATOM 6395 C CA . GLU A 1 850 ? -15.227 23.249 -0.909 1.00 89.25 850 GLU A CA 1
ATOM 6396 C C . GLU A 1 850 ? -14.203 22.787 -1.948 1.00 89.25 850 GLU A C 1
ATOM 6398 O O . GLU A 1 850 ? -14.543 22.637 -3.122 1.00 89.25 850 GLU A O 1
ATOM 6403 N N . VAL A 1 851 ? -12.996 22.444 -1.487 1.00 89.75 851 VAL A N 1
ATOM 6404 C CA . VAL A 1 851 ? -11.898 21.990 -2.344 1.00 89.75 851 VAL A CA 1
ATOM 6405 C C . VAL A 1 851 ? -12.217 20.656 -3.016 1.00 89.75 851 VAL A C 1
ATOM 6407 O O . VAL A 1 851 ? -11.997 20.508 -4.214 1.00 89.75 851 VAL A O 1
ATOM 6410 N N . GLU A 1 852 ? -12.800 19.704 -2.284 1.00 88.06 852 GLU A N 1
ATOM 6411 C CA . GLU A 1 852 ? -13.211 18.403 -2.827 1.00 88.06 852 GLU A CA 1
ATOM 6412 C C . GLU A 1 852 ? -14.245 18.541 -3.953 1.00 88.06 852 GLU A C 1
ATOM 6414 O O . GLU A 1 852 ? -14.204 17.788 -4.924 1.00 88.06 852 GLU A O 1
ATOM 6419 N N . THR A 1 853 ? -15.142 19.525 -3.859 1.00 89.50 853 THR A N 1
ATOM 6420 C CA . THR A 1 853 ? -16.189 19.745 -4.865 1.00 89.50 853 THR A CA 1
ATOM 6421 C C . THR A 1 853 ? -15.678 20.548 -6.062 1.00 89.50 853 THR A C 1
ATOM 6423 O O . THR A 1 853 ? -15.994 20.214 -7.202 1.00 89.50 853 THR A O 1
ATOM 6426 N N . GLN A 1 854 ? -14.906 21.612 -5.824 1.00 92.69 854 GLN A N 1
ATOM 6427 C CA . GLN A 1 854 ? -14.516 22.570 -6.866 1.00 92.69 854 GLN A CA 1
ATOM 6428 C C . GLN A 1 854 ? -13.192 22.221 -7.557 1.00 92.69 854 GLN A C 1
ATOM 6430 O O . GLN A 1 854 ? -13.012 22.538 -8.730 1.00 92.69 854 GLN A O 1
ATOM 6435 N N . TYR A 1 855 ? -12.281 21.540 -6.858 1.00 92.31 855 TYR A N 1
ATOM 6436 C CA . TYR A 1 855 ? -10.910 21.290 -7.307 1.00 92.31 855 TYR A CA 1
ATOM 6437 C C . TYR A 1 855 ? -10.522 19.807 -7.200 1.00 92.31 855 TYR A C 1
ATOM 6439 O O . TYR A 1 855 ? -9.380 19.463 -6.897 1.00 92.31 855 TYR A O 1
ATOM 6447 N N . ALA A 1 856 ? -11.464 18.902 -7.481 1.00 87.06 856 ALA A N 1
ATOM 6448 C CA . ALA A 1 856 ? -11.286 17.458 -7.310 1.00 87.06 856 ALA A CA 1
ATOM 6449 C C . ALA A 1 856 ? -10.048 16.868 -8.021 1.00 87.06 856 ALA A C 1
ATOM 6451 O O . ALA A 1 856 ? -9.490 15.884 -7.547 1.00 87.06 856 ALA A O 1
ATOM 6452 N N . SER A 1 857 ? -9.609 17.437 -9.152 1.00 86.31 857 SER A N 1
ATOM 6453 C CA . SER A 1 857 ? -8.424 16.973 -9.898 1.00 86.31 857 SER A CA 1
ATOM 6454 C C . SER A 1 857 ? -7.085 17.455 -9.325 1.00 86.31 857 SER A C 1
ATOM 6456 O O . SER A 1 857 ? -6.040 16.977 -9.750 1.00 86.31 857 SER A O 1
ATOM 6458 N N . GLN A 1 858 ? -7.119 18.424 -8.413 1.00 92.56 858 GLN A N 1
ATOM 6459 C CA . GLN A 1 858 ? -5.967 19.022 -7.730 1.00 92.56 858 GLN A CA 1
ATOM 6460 C C . GLN A 1 858 ? -5.800 18.500 -6.295 1.00 92.56 858 GLN A C 1
ATOM 6462 O O . GLN A 1 858 ? -4.816 18.815 -5.623 1.00 92.56 858 GLN A O 1
ATOM 6467 N N . LEU A 1 859 ? -6.796 17.755 -5.811 1.00 92.69 859 LEU A N 1
ATOM 6468 C CA . LEU A 1 859 ? -6.850 17.199 -4.471 1.00 92.69 859 LEU A CA 1
ATOM 6469 C C . LEU A 1 859 ? -6.390 15.740 -4.493 1.00 92.69 859 LEU A C 1
ATOM 6471 O O . LEU A 1 859 ? -6.917 14.923 -5.250 1.00 92.69 859 LEU A O 1
ATOM 6475 N N . HIS A 1 860 ? -5.460 15.396 -3.609 1.00 92.06 860 HIS A N 1
ATOM 6476 C CA . HIS A 1 860 ? -4.950 14.037 -3.463 1.00 92.06 860 HIS A CA 1
ATOM 6477 C C . HIS A 1 860 ? -5.135 13.564 -2.023 1.00 92.06 860 HIS A C 1
ATOM 6479 O O . HIS A 1 860 ? -4.662 14.209 -1.088 1.00 92.06 860 HIS A O 1
ATOM 6485 N N . VAL A 1 861 ? -5.838 12.440 -1.830 1.00 91.06 861 VAL A N 1
ATOM 6486 C CA . VAL A 1 861 ? -6.201 11.950 -0.491 1.00 91.06 861 VAL A CA 1
ATOM 6487 C C . VAL A 1 861 ? -5.647 10.558 -0.233 1.00 91.06 861 VAL A C 1
ATOM 6489 O O . VAL A 1 861 ? -6.229 9.549 -0.630 1.00 91.06 861 VAL A O 1
ATOM 6492 N N . ASN A 1 862 ? -4.586 10.491 0.560 1.00 90.44 862 ASN A N 1
ATOM 6493 C CA . ASN A 1 862 ? -3.846 9.260 0.800 1.00 90.44 862 ASN A CA 1
ATOM 6494 C C . ASN A 1 862 ? -3.890 8.823 2.272 1.00 90.44 862 ASN A C 1
ATOM 6496 O O . ASN A 1 862 ? -3.928 9.667 3.168 1.00 90.44 862 ASN A O 1
ATOM 6500 N N . PRO A 1 863 ? -3.895 7.516 2.581 1.00 87.88 863 PRO A N 1
ATOM 6501 C CA . PRO A 1 863 ? -3.775 7.040 3.957 1.00 87.88 863 PRO A CA 1
ATOM 6502 C C . PRO A 1 863 ? -2.448 7.464 4.582 1.00 87.88 863 PRO A C 1
ATOM 6504 O O . PRO A 1 863 ? -1.388 7.176 4.035 1.00 87.88 863 PRO A O 1
ATOM 6507 N N . ARG A 1 864 ? -2.493 8.097 5.758 1.00 87.69 864 ARG A N 1
ATOM 6508 C CA . ARG A 1 864 ? -1.292 8.458 6.515 1.00 87.69 864 ARG A CA 1
ATOM 6509 C C . ARG A 1 864 ? -1.036 7.386 7.573 1.00 87.69 864 ARG A C 1
ATOM 6511 O O . ARG A 1 864 ? -1.957 6.984 8.282 1.00 87.69 864 ARG A O 1
ATOM 6518 N N . ARG A 1 865 ? 0.213 6.931 7.718 1.00 86.88 865 ARG A N 1
ATOM 6519 C CA . ARG A 1 865 ? 0.629 5.922 8.717 1.00 86.88 865 ARG A CA 1
ATOM 6520 C C . ARG A 1 865 ? 0.671 6.515 10.136 1.00 86.88 865 ARG A C 1
ATOM 6522 O O . ARG A 1 865 ? 1.722 6.617 10.761 1.00 86.88 865 ARG A O 1
ATOM 6529 N N . GLY A 1 866 ? -0.477 6.953 10.637 1.00 89.06 866 GLY A N 1
ATOM 6530 C CA . GLY A 1 866 ? -0.613 7.562 11.952 1.00 89.06 866 GLY A CA 1
ATOM 6531 C C . GLY A 1 866 ? -2.063 7.809 12.345 1.00 89.06 866 GLY A C 1
ATOM 6532 O O . GLY A 1 866 ? -2.987 7.719 11.532 1.00 89.06 866 GLY A O 1
ATOM 6533 N N . ALA A 1 867 ? -2.270 8.106 13.620 1.00 92.94 867 ALA A N 1
ATOM 6534 C CA . ALA A 1 867 ? -3.597 8.303 14.185 1.00 92.94 867 ALA A CA 1
ATOM 6535 C C . ALA A 1 867 ? -3.554 9.196 15.425 1.00 92.94 867 ALA A C 1
ATOM 6537 O O . ALA A 1 867 ? -2.508 9.357 16.058 1.00 92.94 867 ALA A O 1
ATOM 6538 N N . THR A 1 868 ? -4.715 9.748 15.764 1.00 94.69 868 THR A N 1
ATOM 6539 C CA . THR A 1 868 ? -4.924 10.559 16.962 1.00 94.69 868 THR A CA 1
ATOM 6540 C C . THR A 1 868 ? -5.523 9.705 18.074 1.00 94.69 868 THR A C 1
ATOM 6542 O O . THR A 1 868 ? -6.503 8.976 17.880 1.00 94.69 868 THR A O 1
ATOM 6545 N N . TYR A 1 869 ? -4.947 9.833 19.264 1.00 95.69 869 TYR A N 1
ATOM 6546 C CA . TYR A 1 869 ? -5.290 9.076 20.461 1.00 95.69 869 TYR A CA 1
ATOM 6547 C C . TYR A 1 869 ? -5.473 10.001 21.659 1.00 95.69 869 TYR A C 1
ATOM 6549 O O . TYR A 1 869 ? -4.922 11.097 21.697 1.00 95.69 869 TYR A O 1
ATOM 6557 N N . LEU A 1 870 ? -6.168 9.520 22.688 1.00 97.50 870 LEU A N 1
ATOM 6558 C CA . LEU A 1 870 ? -6.049 10.055 24.044 1.00 97.50 870 LEU A CA 1
ATOM 6559 C C . LEU A 1 870 ? -5.153 9.123 24.854 1.00 97.50 870 LEU A C 1
ATOM 6561 O O . LEU A 1 870 ? -5.484 7.942 24.988 1.00 97.50 870 LEU A O 1
ATOM 6565 N N . PHE A 1 871 ? -4.048 9.619 25.409 1.00 97.75 871 PHE A N 1
ATOM 6566 C CA . PHE A 1 871 ? -3.291 8.832 26.386 1.00 97.75 871 PHE A CA 1
ATOM 6567 C C . PHE A 1 871 ? -4.028 8.839 27.729 1.00 97.75 871 PHE A C 1
ATOM 6569 O O . PHE A 1 871 ? -4.568 9.869 28.135 1.00 97.75 871 PHE A O 1
ATOM 6576 N N . LEU A 1 872 ? -4.042 7.706 28.432 1.00 98.19 872 LEU A N 1
ATOM 6577 C CA . LEU A 1 872 ? -4.632 7.582 29.765 1.00 98.19 872 LEU A CA 1
ATOM 6578 C C . LEU A 1 872 ? -3.539 7.202 30.761 1.00 98.19 872 LEU A C 1
ATOM 6580 O O . LEU A 1 872 ? -2.978 6.109 30.680 1.00 98.19 872 LEU A O 1
ATOM 6584 N N . ASN A 1 873 ? -3.228 8.089 31.706 1.00 97.94 873 ASN A N 1
ATOM 6585 C CA . ASN A 1 873 ? -2.167 7.834 32.676 1.00 97.94 873 ASN A CA 1
ATOM 6586 C C . ASN A 1 873 ? -2.580 6.763 33.693 1.00 97.94 873 ASN A C 1
ATOM 6588 O O . ASN A 1 873 ? -3.265 7.044 34.673 1.00 97.94 873 ASN A O 1
ATOM 6592 N N . THR A 1 874 ? -2.101 5.536 33.505 1.00 97.69 874 THR A N 1
ATOM 6593 C CA . THR A 1 874 ? -2.478 4.360 34.299 1.00 97.69 874 THR A CA 1
ATOM 6594 C C . THR A 1 874 ? -1.907 4.362 35.718 1.00 97.69 874 THR A C 1
ATOM 6596 O O . THR A 1 874 ? -1.996 3.354 36.414 1.00 97.69 874 THR A O 1
ATOM 6599 N N . ARG A 1 875 ? -1.256 5.452 36.142 1.00 96.25 875 ARG A N 1
ATOM 6600 C CA . ARG A 1 875 ? -0.702 5.641 37.493 1.00 96.25 875 ARG A CA 1
ATOM 6601 C C . ARG A 1 875 ? -1.329 6.816 38.242 1.00 96.25 875 ARG A C 1
ATOM 6603 O O . ARG A 1 875 ? -0.823 7.203 39.300 1.00 96.25 875 ARG A O 1
ATOM 6610 N N . VAL A 1 876 ? -2.366 7.432 37.676 1.00 97.69 876 VAL A N 1
ATOM 6611 C CA . VAL A 1 876 ? -3.040 8.594 38.256 1.00 97.69 876 VAL A CA 1
ATOM 6612 C C . VAL A 1 876 ? -4.555 8.366 38.221 1.00 97.69 876 VAL A C 1
ATOM 6614 O O . VAL A 1 876 ? -5.094 8.116 37.140 1.00 97.69 876 VAL A O 1
ATOM 6617 N N . PRO A 1 877 ? -5.258 8.493 39.362 1.00 97.25 877 PRO A N 1
ATOM 6618 C CA . PRO A 1 877 ? -6.712 8.393 39.392 1.00 97.25 877 PRO A CA 1
ATOM 6619 C C . PRO A 1 877 ? -7.410 9.387 38.452 1.00 97.25 877 PRO A C 1
ATOM 6621 O O . PRO A 1 877 ? -6.913 10.504 38.267 1.00 97.25 877 PRO A O 1
ATOM 6624 N N . PRO A 1 878 ? -8.562 9.026 37.860 1.00 97.94 878 PRO A N 1
ATOM 6625 C CA . PRO A 1 878 ? -9.248 7.729 37.964 1.00 97.94 878 PRO A CA 1
ATOM 6626 C C . PRO A 1 878 ? -8.765 6.682 36.934 1.00 97.94 878 PRO A C 1
ATOM 6628 O O . PRO A 1 878 ? -9.364 5.619 36.801 1.00 97.94 878 PRO A O 1
ATOM 6631 N N . PHE A 1 879 ? -7.719 6.976 36.151 1.00 98.50 879 PHE A N 1
ATOM 6632 C CA . PHE A 1 879 ? -7.274 6.124 35.040 1.00 98.50 879 PHE A CA 1
ATOM 6633 C C . PHE A 1 879 ? -6.358 4.971 35.462 1.00 98.50 879 PHE A C 1
ATOM 6635 O O . PHE A 1 879 ? -6.003 4.135 34.629 1.00 98.50 879 PHE A O 1
ATOM 6642 N N . ASP A 1 880 ? -5.988 4.880 36.734 1.00 97.69 880 ASP A N 1
ATOM 6643 C CA . ASP A 1 880 ? -5.373 3.691 37.321 1.00 97.69 880 ASP A CA 1
ATOM 6644 C C . ASP A 1 880 ? -6.331 2.481 37.318 1.00 97.69 880 ASP A C 1
ATOM 6646 O O . ASP A 1 880 ? -5.878 1.350 37.114 1.00 97.69 880 ASP A O 1
ATOM 6650 N N . ASP A 1 881 ? -7.650 2.700 37.370 1.00 98.25 881 ASP A N 1
ATOM 6651 C CA . ASP A 1 881 ? -8.663 1.652 37.195 1.00 98.25 881 ASP A CA 1
ATOM 6652 C C . ASP A 1 881 ? -8.925 1.325 35.707 1.00 98.25 881 ASP A C 1
ATOM 6654 O O . ASP A 1 881 ? -9.310 2.168 34.892 1.00 98.25 881 ASP A O 1
ATOM 6658 N N . VAL A 1 882 ? -8.763 0.051 35.333 1.00 97.88 882 VAL A N 1
ATOM 6659 C CA . VAL A 1 882 ? -9.015 -0.430 33.964 1.00 97.88 882 VAL A CA 1
ATOM 6660 C C . VAL A 1 882 ? -10.481 -0.303 33.539 1.00 97.88 882 VAL A C 1
ATOM 6662 O O . VAL A 1 882 ? -10.749 -0.117 32.352 1.00 97.88 882 VAL A O 1
ATOM 6665 N N . ARG A 1 883 ? -11.439 -0.370 34.472 1.00 98.38 883 ARG A N 1
ATOM 6666 C CA . ARG A 1 883 ? -12.873 -0.200 34.186 1.00 98.38 883 ARG A CA 1
ATOM 6667 C C . ARG A 1 883 ? -13.153 1.198 33.655 1.00 98.38 883 ARG A C 1
ATOM 6669 O O . ARG A 1 883 ? -13.836 1.321 32.644 1.00 98.38 883 ARG A O 1
ATOM 6676 N N . VAL A 1 884 ? -12.534 2.219 34.249 1.00 98.62 884 VAL A N 1
ATOM 6677 C CA . VAL A 1 884 ? -12.633 3.617 33.803 1.00 98.62 884 VAL A CA 1
ATOM 6678 C C . VAL A 1 884 ? -12.039 3.786 32.407 1.00 98.62 884 VAL A C 1
ATOM 6680 O O . VAL A 1 884 ? -12.676 4.343 31.513 1.00 98.62 884 VAL A O 1
ATOM 6683 N N . ARG A 1 885 ? -10.845 3.237 32.164 1.00 98.50 885 ARG A N 1
ATOM 6684 C CA . ARG A 1 885 ? -10.208 3.313 30.838 1.00 98.50 885 ARG A CA 1
ATOM 6685 C C . ARG A 1 885 ? -11.026 2.621 29.741 1.00 98.50 885 ARG A C 1
ATOM 6687 O O . ARG A 1 885 ? -11.125 3.116 28.614 1.00 98.50 885 ARG A O 1
ATOM 6694 N N . ARG A 1 886 ? -11.649 1.487 30.073 1.00 98.44 886 ARG A N 1
ATOM 6695 C CA . ARG A 1 886 ? -12.590 0.778 29.192 1.00 98.44 886 ARG A CA 1
ATOM 6696 C C . ARG A 1 886 ? -13.882 1.562 28.988 1.00 98.44 886 ARG A C 1
ATOM 6698 O O . ARG A 1 886 ? -14.375 1.599 27.865 1.00 98.44 886 ARG A O 1
ATOM 6705 N N . ALA A 1 887 ? -14.402 2.215 30.027 1.00 98.50 887 ALA A N 1
ATOM 6706 C CA . ALA A 1 887 ? -15.587 3.060 29.933 1.00 98.50 887 ALA A CA 1
ATOM 6707 C C . ALA A 1 887 ? -15.395 4.176 28.900 1.00 98.50 887 ALA A C 1
ATOM 6709 O O . ALA A 1 887 ? -16.233 4.330 28.018 1.00 98.50 887 ALA A O 1
ATOM 6710 N N . LEU A 1 888 ? -14.255 4.878 28.924 1.00 98.44 888 LEU A N 1
ATOM 6711 C CA . LEU A 1 888 ? -13.945 5.894 27.911 1.00 98.44 888 LEU A CA 1
ATOM 6712 C C . LEU A 1 888 ? -13.932 5.311 26.489 1.00 98.44 888 LEU A C 1
ATOM 6714 O O . LEU A 1 888 ? -14.474 5.920 25.570 1.00 98.44 888 LEU A O 1
ATOM 6718 N N . ASN A 1 889 ? -13.358 4.120 26.303 1.00 98.25 889 ASN A N 1
ATOM 6719 C CA . ASN A 1 889 ? -13.322 3.462 24.996 1.00 98.25 889 ASN A CA 1
ATOM 6720 C C . ASN A 1 889 ? -14.708 3.030 24.483 1.00 98.25 889 ASN A C 1
ATOM 6722 O O . ASN A 1 889 ? -14.919 3.053 23.268 1.00 98.25 889 ASN A O 1
ATOM 6726 N N . TYR A 1 890 ? -15.630 2.646 25.376 1.00 98.31 890 TYR A N 1
ATOM 6727 C CA . TYR A 1 890 ? -17.030 2.377 25.026 1.00 98.31 890 TYR A CA 1
ATOM 6728 C C . TYR A 1 890 ? -17.802 3.666 24.726 1.00 98.31 890 TYR A C 1
ATOM 6730 O O . TYR A 1 890 ? -18.602 3.689 23.796 1.00 98.31 890 TYR A O 1
ATOM 6738 N N . ALA A 1 891 ? -17.573 4.732 25.495 1.00 98.25 891 ALA A N 1
ATOM 6739 C CA . ALA A 1 891 ? -18.340 5.971 25.401 1.00 98.25 891 ALA A CA 1
ATOM 6740 C C . ALA A 1 891 ? -17.949 6.871 24.226 1.00 98.25 891 ALA A C 1
ATOM 6742 O O . ALA A 1 891 ? -18.774 7.657 23.767 1.00 98.25 891 ALA A O 1
ATOM 6743 N N . VAL A 1 892 ? -16.700 6.798 23.760 1.00 97.88 892 VAL A N 1
ATOM 6744 C CA . VAL A 1 892 ? -16.200 7.711 22.730 1.00 97.88 892 VAL A CA 1
ATOM 6745 C C . VAL A 1 892 ? -16.940 7.531 21.399 1.00 97.88 892 VAL A C 1
ATOM 6747 O O . VAL A 1 892 ? -16.916 6.465 20.778 1.00 97.88 892 VAL A O 1
ATOM 6750 N N . ASP A 1 893 ? -17.575 8.606 20.929 1.00 96.62 893 ASP A N 1
ATOM 6751 C CA . ASP A 1 893 ? -18.088 8.691 19.563 1.00 96.62 893 ASP A CA 1
ATOM 6752 C C . ASP A 1 893 ? -16.927 9.027 18.617 1.00 96.62 893 ASP A C 1
ATOM 6754 O O . ASP A 1 893 ? -16.526 10.182 18.458 1.00 96.62 893 ASP A O 1
ATOM 6758 N N . ARG A 1 894 ? -16.362 7.991 17.992 1.00 95.06 894 ARG A N 1
ATOM 6759 C CA . ARG A 1 894 ? -15.231 8.126 17.066 1.00 95.06 894 ARG A CA 1
ATOM 6760 C C . ARG A 1 894 ? -15.618 8.842 15.776 1.00 95.06 894 ARG A C 1
ATOM 6762 O O . ARG A 1 894 ? -14.792 9.553 15.213 1.00 95.06 894 ARG A O 1
ATOM 6769 N N . ALA A 1 895 ? -16.866 8.715 15.326 1.00 93.75 895 ALA A N 1
ATOM 6770 C CA . ALA A 1 895 ? -17.349 9.467 14.174 1.00 93.75 895 ALA A CA 1
ATOM 6771 C C . ALA A 1 895 ? -17.488 10.960 14.506 1.00 93.75 895 ALA A C 1
ATOM 6773 O O . ALA A 1 895 ? -17.177 11.801 13.664 1.00 93.75 895 ALA A O 1
ATOM 6774 N N . ALA A 1 896 ? -17.903 11.311 15.728 1.00 93.00 896 ALA A N 1
ATOM 6775 C CA . ALA A 1 896 ? -17.864 12.697 16.193 1.00 93.00 896 ALA A CA 1
ATOM 6776 C C . ALA A 1 896 ? -16.430 13.223 16.298 1.00 93.00 896 ALA A C 1
ATOM 6778 O O . ALA A 1 896 ? -16.185 14.333 15.839 1.00 93.00 896 ALA A O 1
ATOM 6779 N N . ALA A 1 897 ? -15.487 12.422 16.807 1.00 93.06 897 ALA A N 1
ATOM 6780 C CA . ALA A 1 897 ? -14.073 12.798 16.836 1.00 93.06 897 ALA A CA 1
ATOM 6781 C C . ALA A 1 897 ? -13.533 13.095 15.425 1.00 93.06 897 ALA A C 1
ATOM 6783 O O . ALA A 1 897 ? -12.877 14.113 15.229 1.00 93.06 897 ALA A O 1
ATOM 6784 N N . VAL A 1 898 ? -13.880 12.271 14.425 1.00 92.31 898 VAL A N 1
ATOM 6785 C CA . VAL A 1 898 ? -13.569 12.560 13.013 1.00 92.31 898 VAL A CA 1
ATOM 6786 C C . VAL A 1 898 ? -14.175 13.895 12.589 1.00 92.31 898 VAL A C 1
ATOM 6788 O O . VAL A 1 898 ? -13.443 14.734 12.087 1.00 92.31 898 VAL A O 1
ATOM 6791 N N . ARG A 1 899 ? -15.467 14.145 12.848 1.00 89.25 899 ARG A N 1
ATOM 6792 C CA . ARG A 1 899 ? -16.135 15.415 12.484 1.00 89.25 899 ARG A CA 1
ATOM 6793 C C . ARG A 1 899 ? -15.543 16.651 13.175 1.00 89.25 899 ARG A C 1
ATOM 6795 O O . ARG A 1 899 ? -15.692 17.760 12.666 1.00 89.25 899 ARG A O 1
ATOM 6802 N N . THR A 1 900 ? -14.912 16.484 14.338 1.00 86.75 900 THR A N 1
ATOM 6803 C CA . THR A 1 900 ? -14.201 17.557 15.049 1.00 86.75 900 THR A CA 1
ATOM 6804 C C . THR A 1 900 ? -12.910 17.956 14.329 1.00 86.75 900 THR A C 1
ATOM 6806 O O . THR A 1 900 ? -12.570 19.143 14.312 1.00 86.75 900 THR A O 1
ATOM 6809 N N . SER A 1 901 ? -12.224 16.989 13.716 1.00 82.19 901 SER A N 1
ATOM 6810 C CA . SER A 1 901 ? -10.875 17.169 13.168 1.00 82.19 901 SER A CA 1
ATOM 6811 C C . SER A 1 901 ? -10.808 17.158 11.636 1.00 82.19 901 SER A C 1
ATOM 6813 O O . SER A 1 901 ? -9.820 17.636 11.099 1.00 82.19 901 SER A O 1
ATOM 6815 N N . ALA A 1 902 ? -11.840 16.673 10.940 1.00 80.50 902 ALA A N 1
ATOM 6816 C CA . ALA A 1 902 ? -11.978 16.630 9.480 1.00 80.50 902 ALA A CA 1
ATOM 6817 C C . ALA A 1 902 ? -13.464 16.780 9.075 1.00 80.50 902 ALA A C 1
ATOM 6819 O O . ALA A 1 902 ? -14.364 16.390 9.823 1.00 80.50 902 ALA A O 1
ATOM 6820 N N . ARG A 1 903 ? -13.762 17.348 7.898 1.00 71.31 903 ARG A N 1
ATOM 6821 C CA . ARG A 1 903 ? -15.141 17.505 7.368 1.00 71.31 903 ARG A CA 1
ATOM 6822 C C . ARG A 1 903 ? -15.430 16.682 6.108 1.00 71.31 903 ARG A C 1
ATOM 6824 O O . ARG A 1 903 ? -16.603 16.621 5.715 1.00 71.31 903 ARG A O 1
ATOM 6831 N N . GLY A 1 904 ? -14.404 16.069 5.522 1.00 69.38 904 GLY A N 1
ATOM 6832 C CA . GLY A 1 904 ? -14.440 15.168 4.372 1.00 69.38 904 GLY A CA 1
ATOM 6833 C C . GLY A 1 904 ? -13.526 13.957 4.585 1.00 69.38 904 GLY A C 1
ATOM 6834 O O . GLY A 1 904 ? -13.550 13.321 5.640 1.00 69.38 904 GLY A O 1
ATOM 6835 N N . ALA A 1 905 ? -12.716 13.616 3.585 1.00 71.69 905 ALA A N 1
ATOM 6836 C CA . ALA A 1 905 ? -11.918 12.389 3.571 1.00 71.69 905 ALA A CA 1
ATOM 6837 C C . ALA A 1 905 ? -10.652 12.404 4.464 1.00 71.69 905 ALA A C 1
ATOM 6839 O O . ALA A 1 905 ? -9.876 11.455 4.408 1.00 71.69 905 ALA A O 1
ATOM 6840 N N . GLY A 1 906 ? -10.428 13.433 5.292 1.00 81.00 906 GLY A N 1
ATOM 6841 C CA . GLY A 1 906 ? -9.187 13.637 6.060 1.00 81.00 906 GLY A CA 1
ATOM 6842 C C . GLY A 1 906 ? -8.925 12.660 7.219 1.00 81.00 906 GLY A C 1
ATOM 6843 O O . GLY A 1 906 ? -7.806 12.594 7.728 1.00 81.00 906 GLY A O 1
ATOM 6844 N N . ALA A 1 907 ? -9.912 11.866 7.649 1.00 89.69 907 ALA A N 1
ATOM 6845 C CA . ALA A 1 907 ? -9.730 10.875 8.715 1.00 89.69 907 ALA A CA 1
ATOM 6846 C C . ALA A 1 907 ? -10.779 9.749 8.676 1.00 89.69 907 ALA A C 1
ATOM 6848 O O . ALA A 1 907 ? -11.863 9.906 8.118 1.00 89.69 907 ALA A O 1
ATOM 6849 N N . ARG A 1 908 ? -10.477 8.611 9.319 1.00 89.12 908 ARG A N 1
ATOM 6850 C CA . ARG A 1 908 ? -11.425 7.496 9.535 1.00 89.12 908 ARG A CA 1
ATOM 6851 C C . ARG A 1 908 ? -11.367 6.982 10.981 1.00 89.12 908 ARG A C 1
ATOM 6853 O O . ARG A 1 908 ? -10.280 6.987 11.558 1.00 89.12 908 ARG A O 1
ATOM 6860 N N . PRO A 1 909 ? -12.480 6.522 11.585 1.00 92.56 909 PRO A N 1
ATOM 6861 C CA . PRO A 1 909 ? -12.466 5.942 12.932 1.00 92.56 909 PRO A CA 1
ATOM 6862 C C . PRO A 1 909 ? -11.468 4.783 13.073 1.00 92.56 909 PRO A C 1
ATOM 6864 O O . PRO A 1 909 ? -11.314 3.985 12.151 1.00 92.56 909 PRO A O 1
ATOM 6867 N N . THR A 1 910 ? -10.832 4.650 14.241 1.00 92.75 910 THR A N 1
ATOM 6868 C CA . THR A 1 910 ? -9.962 3.501 14.562 1.00 92.75 910 THR A CA 1
ATOM 6869 C C . THR A 1 910 ? -10.133 3.044 16.012 1.00 92.75 910 THR A C 1
ATOM 6871 O O . THR A 1 910 ? -10.465 3.845 16.887 1.00 92.75 910 THR A O 1
ATOM 6874 N N . CYS A 1 911 ? -9.898 1.755 16.276 1.00 93.75 911 CYS A N 1
ATOM 6875 C CA . CYS A 1 911 ? -9.940 1.159 17.619 1.00 93.75 911 CYS A CA 1
ATOM 6876 C C . CYS A 1 911 ? -8.586 0.638 18.113 1.00 93.75 911 CYS A C 1
ATOM 6878 O O . CYS A 1 911 ? -8.514 0.149 19.239 1.00 93.75 911 CYS A O 1
ATOM 6880 N N . GLN A 1 912 ? -7.533 0.730 17.302 1.00 94.38 912 GLN A N 1
ATOM 6881 C CA . GLN A 1 912 ? -6.237 0.085 17.539 1.00 94.38 912 GLN A CA 1
ATOM 6882 C C . GLN A 1 912 ? -5.080 1.079 17.427 1.00 94.38 912 GLN A C 1
ATOM 6884 O O . GLN A 1 912 ? -5.254 2.154 16.851 1.00 94.38 912 GLN A O 1
ATOM 6889 N N . ILE A 1 913 ? -3.919 0.725 18.001 1.00 92.88 913 ILE A N 1
ATOM 6890 C CA . ILE A 1 913 ? -2.689 1.536 17.884 1.00 92.88 913 ILE A CA 1
ATOM 6891 C C . ILE A 1 913 ? -2.031 1.352 16.515 1.00 92.88 913 ILE A C 1
ATOM 6893 O O . ILE A 1 913 ? -1.386 2.259 15.993 1.00 92.88 913 ILE A O 1
ATOM 6897 N N . LEU A 1 914 ? -2.181 0.162 15.931 1.00 92.75 914 LEU A N 1
ATOM 6898 C CA . LEU A 1 914 ? -1.801 -0.064 14.549 1.00 92.75 914 LEU A CA 1
ATOM 6899 C C . LEU A 1 914 ? -2.922 0.513 13.673 1.00 92.75 914 LEU A C 1
ATOM 6901 O O . LEU A 1 914 ? -4.083 0.129 13.855 1.00 92.75 914 LEU A O 1
ATOM 6905 N N . PRO A 1 915 ? -2.624 1.460 12.767 1.00 88.75 915 PRO A N 1
ATOM 6906 C CA . PRO A 1 915 ? -3.621 1.942 11.825 1.00 88.75 915 PRO A CA 1
ATOM 6907 C C . PRO A 1 915 ? -4.036 0.796 10.890 1.00 88.75 915 PRO A C 1
ATOM 6909 O O . PRO A 1 915 ? -3.263 -0.150 10.708 1.00 88.75 915 PRO A O 1
ATOM 6912 N N . PRO A 1 916 ? -5.236 0.853 10.284 1.00 84.31 916 PRO A N 1
ATOM 6913 C CA . PRO A 1 916 ? -5.592 -0.141 9.286 1.00 84.31 916 PRO A CA 1
ATOM 6914 C C . PRO A 1 916 ? -4.612 -0.088 8.110 1.00 84.31 916 PRO A C 1
ATOM 6916 O O . PRO A 1 916 ? -4.042 0.971 7.833 1.00 84.31 916 PRO A O 1
ATOM 6919 N N . ASP A 1 917 ? -4.426 -1.227 7.442 1.00 77.75 917 ASP A N 1
ATOM 6920 C CA . ASP A 1 917 ? -3.513 -1.384 6.299 1.00 77.75 917 ASP A CA 1
ATOM 6921 C C . ASP A 1 917 ? -2.022 -1.253 6.677 1.00 77.75 917 ASP A C 1
ATOM 6923 O O . ASP A 1 917 ? -1.194 -0.812 5.881 1.00 77.75 917 ASP A O 1
ATOM 6927 N N . PHE A 1 918 ? -1.674 -1.639 7.910 1.00 87.00 918 PHE A N 1
ATOM 6928 C CA . PHE A 1 918 ? -0.319 -1.577 8.463 1.00 87.00 918 PHE A CA 1
ATOM 6929 C C . PHE A 1 918 ? 0.195 -2.971 8.867 1.00 87.00 918 PHE A C 1
ATOM 6931 O O . PHE A 1 918 ? -0.600 -3.798 9.325 1.00 87.00 918 PHE A O 1
ATOM 6938 N N . PRO A 1 919 ? 1.512 -3.252 8.789 1.00 87.00 919 PRO A N 1
ATOM 6939 C CA . PRO A 1 919 ? 2.068 -4.537 9.210 1.00 87.00 919 PRO A CA 1
ATOM 6940 C C . PRO A 1 919 ? 1.626 -4.956 10.618 1.00 87.00 919 PRO A C 1
ATOM 6942 O O . PRO A 1 919 ? 1.797 -4.216 11.588 1.00 87.00 919 PRO A O 1
ATOM 6945 N N . GLY A 1 920 ? 1.065 -6.162 10.738 1.00 88.38 920 GLY A N 1
ATOM 6946 C CA . GLY A 1 920 ? 0.562 -6.713 12.002 1.00 88.38 920 GLY A CA 1
ATOM 6947 C C . GLY A 1 920 ? -0.840 -6.248 12.413 1.00 88.38 920 GLY A C 1
ATOM 6948 O O . GLY A 1 920 ? -1.344 -6.721 13.434 1.00 88.38 920 GLY A O 1
ATOM 6949 N N . PHE A 1 921 ? -1.492 -5.372 11.643 1.00 90.94 921 PHE A N 1
ATOM 6950 C CA . PHE A 1 921 ? -2.872 -4.964 11.891 1.00 90.94 921 PHE A CA 1
ATOM 6951 C C . PHE A 1 921 ? -3.850 -6.108 11.599 1.00 90.94 921 PHE A C 1
ATOM 6953 O O . PHE A 1 921 ? -3.810 -6.747 10.551 1.00 90.94 921 PHE A O 1
ATOM 6960 N N . GLN A 1 922 ? -4.770 -6.354 12.530 1.00 90.06 922 GLN A N 1
ATOM 6961 C CA . GLN A 1 922 ? -5.936 -7.213 12.319 1.00 90.06 922 GLN A CA 1
ATOM 6962 C C . GLN A 1 922 ? -7.141 -6.541 12.962 1.00 90.06 922 GLN A C 1
ATOM 6964 O O . GLN A 1 922 ? -7.053 -6.264 14.160 1.00 90.06 922 GLN A O 1
ATOM 6969 N N . PRO A 1 923 ? -8.247 -6.315 12.229 1.00 90.94 923 PRO A N 1
ATOM 6970 C CA . PRO A 1 923 ? -9.405 -5.609 12.760 1.00 90.94 923 PRO A CA 1
ATOM 6971 C C . PRO A 1 923 ? -9.887 -6.179 14.096 1.00 90.94 923 PRO A C 1
ATOM 6973 O O . PRO A 1 923 ? -10.227 -7.359 14.217 1.00 90.94 923 PRO A O 1
ATOM 6976 N N . TYR A 1 924 ? -9.919 -5.327 15.115 1.00 94.50 924 TYR A N 1
ATOM 6977 C CA . TYR A 1 924 ? -10.382 -5.666 16.449 1.00 94.50 924 TYR A CA 1
ATOM 6978 C C . TYR A 1 924 ? -10.937 -4.432 17.162 1.00 94.50 924 TYR A C 1
ATOM 6980 O O . TYR A 1 924 ? -10.198 -3.566 17.629 1.00 94.50 924 TYR A O 1
ATOM 6988 N N . CYS A 1 925 ? -12.262 -4.388 17.310 1.00 95.38 925 CYS A N 1
ATOM 6989 C CA . CYS A 1 925 ? -12.936 -3.340 18.065 1.00 95.38 925 CYS A CA 1
ATOM 6990 C C . CYS A 1 925 ? -13.977 -3.927 19.035 1.00 95.38 925 CYS A C 1
ATOM 6992 O O . CYS A 1 925 ? -15.148 -4.058 18.681 1.00 95.38 925 CYS A O 1
ATOM 6994 N N . PRO A 1 926 ? -13.583 -4.295 20.270 1.00 95.62 926 PRO A N 1
ATOM 6995 C CA . PRO A 1 926 ? -14.519 -4.795 21.277 1.00 95.62 926 PRO A CA 1
ATOM 6996 C C . PRO A 1 926 ? -15.343 -3.665 21.919 1.00 95.62 926 PRO A C 1
ATOM 6998 O O . PRO A 1 926 ? -16.419 -3.918 22.455 1.00 95.62 926 PRO A O 1
ATOM 7001 N N . TYR A 1 927 ? -14.850 -2.422 21.867 1.00 95.06 927 TYR A N 1
ATOM 7002 C CA . TYR A 1 927 ? -15.478 -1.251 22.480 1.00 95.06 927 TYR A CA 1
ATOM 7003 C C . TYR A 1 927 ? -16.397 -0.516 21.502 1.00 95.06 927 TYR A C 1
ATOM 7005 O O . TYR A 1 927 ? -16.153 0.625 21.108 1.00 95.06 927 TYR A O 1
ATOM 7013 N N . THR A 1 928 ? -17.453 -1.202 21.077 1.00 94.88 928 THR A N 1
ATOM 7014 C CA . THR A 1 928 ? -18.498 -0.633 20.228 1.00 94.88 928 THR A CA 1
ATOM 7015 C C . THR A 1 928 ? -19.850 -1.260 20.552 1.00 94.88 928 THR A C 1
ATOM 7017 O O . THR A 1 928 ? -19.913 -2.349 21.128 1.00 94.88 928 THR A O 1
ATOM 7020 N N . LYS A 1 929 ? -20.939 -0.580 20.194 1.00 93.94 929 LYS A N 1
ATOM 7021 C CA . LYS A 1 929 ? -22.296 -1.106 20.345 1.00 93.94 929 LYS A CA 1
ATOM 7022 C C . LYS A 1 929 ? -22.485 -2.299 19.402 1.00 93.94 929 LYS A C 1
ATOM 7024 O O . LYS A 1 929 ? -22.320 -2.165 18.194 1.00 93.94 929 LYS A O 1
ATOM 7029 N N . ASN A 1 930 ? -22.862 -3.455 19.948 1.00 90.81 930 ASN A N 1
ATOM 7030 C CA . ASN A 1 930 ? -23.046 -4.708 19.200 1.00 90.81 930 ASN A CA 1
ATOM 7031 C C . ASN A 1 930 ? -21.786 -5.121 18.400 1.00 90.81 930 ASN A C 1
ATOM 7033 O O . ASN A 1 930 ? -21.791 -5.060 17.168 1.00 90.81 930 ASN A O 1
ATOM 7037 N N . PRO A 1 931 ? -20.693 -5.527 19.077 1.00 90.62 931 PRO A N 1
ATOM 7038 C CA . PRO A 1 931 ? -19.435 -5.859 18.416 1.00 90.62 931 PRO A CA 1
ATOM 7039 C C . PRO A 1 931 ? -19.612 -7.010 17.419 1.00 90.62 931 PRO A C 1
ATOM 7041 O O . PRO A 1 931 ? -20.197 -8.050 17.730 1.00 90.62 931 PRO A O 1
ATOM 7044 N N . ARG A 1 932 ? -19.075 -6.824 16.212 1.00 89.44 932 ARG A N 1
ATOM 7045 C CA . ARG A 1 932 ? -19.123 -7.793 15.111 1.00 89.44 932 ARG A CA 1
ATOM 7046 C C . ARG A 1 932 ? -17.774 -8.493 14.943 1.00 89.44 932 ARG A C 1
ATOM 7048 O O . ARG A 1 932 ? -16.740 -8.012 15.405 1.00 89.44 932 ARG A O 1
ATOM 7055 N N . ARG A 1 933 ? -17.775 -9.652 14.271 1.00 85.12 933 ARG A N 1
ATOM 7056 C CA . ARG A 1 933 ? -16.548 -10.434 14.012 1.00 85.12 933 ARG A CA 1
ATOM 7057 C C . ARG A 1 933 ? -15.577 -9.752 13.043 1.00 85.12 933 ARG A C 1
ATOM 7059 O O . ARG A 1 933 ? -14.403 -10.095 13.064 1.00 85.12 933 ARG A O 1
ATOM 7066 N N . ASP A 1 934 ? -16.054 -8.815 12.227 1.00 83.06 934 ASP A N 1
ATOM 7067 C CA . ASP A 1 934 ? -15.229 -8.035 11.296 1.00 83.06 934 ASP A CA 1
ATOM 7068 C C . ASP A 1 934 ? -14.400 -6.940 11.990 1.00 83.06 934 ASP A C 1
ATOM 7070 O O . ASP A 1 934 ? -13.573 -6.305 11.346 1.00 83.06 934 ASP A O 1
ATOM 7074 N N . GLY A 1 935 ? -14.593 -6.722 13.298 1.00 88.62 935 GLY A N 1
ATOM 7075 C CA . GLY A 1 935 ? -13.784 -5.795 14.089 1.00 88.62 935 GLY A CA 1
ATOM 7076 C C . GLY A 1 935 ? -14.010 -4.317 13.760 1.00 88.62 935 GLY A C 1
ATOM 7077 O O . GLY A 1 935 ? -13.216 -3.484 14.190 1.00 88.62 935 GLY A O 1
ATOM 7078 N N . VAL A 1 936 ? -15.078 -3.982 13.031 1.00 89.06 936 VAL A N 1
ATOM 7079 C CA . VAL A 1 936 ? -15.396 -2.606 12.627 1.00 89.06 936 VAL A CA 1
ATOM 7080 C C . VAL A 1 936 ? -16.186 -1.893 13.725 1.00 89.06 936 VAL A C 1
ATOM 7082 O O . VAL A 1 936 ? -17.183 -2.414 14.228 1.00 89.06 936 VAL A O 1
ATOM 7085 N N . TRP A 1 937 ? -15.767 -0.675 14.075 1.00 93.56 937 TRP A N 1
ATOM 7086 C CA . TRP A 1 937 ? -16.516 0.198 14.983 1.00 93.56 937 TRP A CA 1
ATOM 7087 C C . TRP A 1 937 ? -17.826 0.670 14.344 1.00 93.56 937 TRP A C 1
ATOM 7089 O O . TRP A 1 937 ? -17.833 1.086 13.188 1.00 93.56 937 TRP A O 1
ATOM 7099 N N . THR A 1 938 ? -18.923 0.641 15.097 1.00 93.75 938 THR A N 1
ATOM 7100 C CA . THR A 1 938 ? -20.260 1.030 14.620 1.00 93.75 938 THR A CA 1
ATOM 7101 C C . THR A 1 938 ? -20.786 2.270 15.342 1.00 93.75 938 THR A C 1
ATOM 7103 O O . THR A 1 938 ? -21.135 3.257 14.703 1.00 93.75 938 THR A O 1
ATOM 7106 N N . ALA A 1 939 ? -20.851 2.226 16.674 1.00 96.00 939 ALA A N 1
ATOM 7107 C CA . ALA A 1 939 ? -21.384 3.292 17.521 1.00 96.00 939 ALA A CA 1
ATOM 7108 C C . ALA A 1 939 ? -20.823 3.207 18.958 1.00 96.00 939 ALA A C 1
ATOM 7110 O O . ALA A 1 939 ? -20.320 2.144 19.354 1.00 96.00 939 ALA A O 1
ATOM 7111 N N . PRO A 1 940 ? -20.904 4.289 19.759 1.00 97.50 940 PRO A N 1
ATOM 7112 C CA . PRO A 1 940 ? -20.571 4.242 21.184 1.00 97.50 940 PRO A CA 1
ATOM 7113 C C . PRO A 1 940 ? -21.627 3.477 22.010 1.00 97.50 940 PRO A C 1
ATOM 7115 O O . PRO A 1 940 ? -22.808 3.438 21.664 1.00 97.50 940 PRO A O 1
ATOM 7118 N N . ASP A 1 941 ? -21.201 2.905 23.138 1.00 97.56 941 ASP A N 1
ATOM 7119 C CA . ASP A 1 941 ? -22.036 2.260 24.164 1.00 97.56 941 ASP A CA 1
ATOM 7120 C C . ASP A 1 941 ? -21.902 3.020 25.498 1.00 97.56 941 ASP A C 1
ATOM 7122 O O . ASP A 1 941 ? -21.194 2.624 26.429 1.00 97.56 941 ASP A O 1
ATOM 7126 N N . VAL A 1 942 ? -22.558 4.182 25.558 1.00 97.19 942 VAL A N 1
ATOM 7127 C CA . VAL A 1 942 ? -22.481 5.107 26.702 1.00 97.19 942 VAL A CA 1
ATOM 7128 C C . VAL A 1 942 ? -23.124 4.512 27.959 1.00 97.19 942 VAL A C 1
ATOM 7130 O O . VAL A 1 942 ? -22.651 4.756 29.066 1.00 97.19 942 VAL A O 1
ATOM 7133 N N . GLU A 1 943 ? -24.168 3.694 27.817 1.00 96.62 943 GLU A N 1
ATOM 7134 C CA . GLU A 1 943 ? -24.826 3.043 28.955 1.00 96.62 943 GLU A CA 1
ATOM 7135 C C . GLU A 1 943 ? -23.887 2.067 29.661 1.00 96.62 943 GLU A C 1
ATOM 7137 O O . GLU A 1 943 ? -23.737 2.114 30.884 1.00 96.62 943 GLU A O 1
ATOM 7142 N N . ARG A 1 944 ? -23.204 1.207 28.896 1.00 97.69 944 ARG A N 1
ATOM 7143 C CA . ARG A 1 944 ? -22.197 0.308 29.459 1.00 97.69 944 ARG A CA 1
ATOM 7144 C C . ARG A 1 944 ? -21.037 1.076 30.071 1.00 97.69 944 ARG A C 1
ATOM 7146 O O . ARG A 1 944 ? -20.544 0.681 31.125 1.00 97.69 944 ARG A O 1
ATOM 7153 N N . ALA A 1 945 ? -20.614 2.166 29.437 1.00 98.44 945 ALA A N 1
ATOM 7154 C CA . ALA A 1 945 ? -19.566 3.014 29.978 1.00 98.44 945 ALA A CA 1
ATOM 7155 C C . ALA A 1 945 ? -19.949 3.625 31.335 1.00 98.44 945 ALA A C 1
ATOM 7157 O O . ALA A 1 945 ? -19.162 3.542 32.274 1.00 98.44 945 ALA A O 1
ATOM 7158 N N . ARG A 1 946 ? -21.167 4.163 31.478 1.00 98.31 946 ARG A N 1
ATOM 7159 C CA . ARG A 1 946 ? -21.667 4.700 32.756 1.00 98.31 946 ARG A CA 1
ATOM 7160 C C . ARG A 1 946 ? -21.722 3.637 33.848 1.00 98.31 946 ARG A C 1
ATOM 7162 O O . ARG A 1 946 ? -21.283 3.909 34.958 1.00 98.31 946 ARG A O 1
ATOM 7169 N N . ARG A 1 947 ? -22.166 2.413 33.527 1.00 98.06 947 ARG A N 1
ATOM 7170 C CA . ARG A 1 947 ? -22.129 1.287 34.480 1.00 98.06 947 ARG A CA 1
ATOM 7171 C C . ARG A 1 947 ? -20.710 1.005 34.977 1.00 98.06 947 ARG A C 1
ATOM 7173 O O . ARG A 1 947 ? -20.498 0.925 36.178 1.00 98.06 947 ARG A O 1
ATOM 7180 N N . LEU A 1 948 ? -19.728 0.943 34.074 1.00 98.50 948 LEU A N 1
ATOM 7181 C CA . LEU A 1 948 ? -18.322 0.730 34.443 1.00 98.50 948 LEU A CA 1
ATOM 7182 C C . LEU A 1 948 ? -17.755 1.860 35.320 1.00 98.50 948 LEU A C 1
ATOM 7184 O O . LEU A 1 948 ? -16.948 1.591 36.210 1.00 98.50 948 LEU A O 1
ATOM 7188 N N . VAL A 1 949 ? -18.161 3.114 35.086 1.00 98.44 949 VAL A N 1
ATOM 7189 C CA . VAL A 1 949 ? -17.765 4.248 35.938 1.00 98.44 949 VAL A CA 1
ATOM 7190 C C . VAL A 1 949 ? -18.424 4.161 37.313 1.00 98.44 949 VAL A C 1
ATOM 7192 O O . VAL A 1 949 ? -17.718 4.285 38.313 1.00 98.44 949 VAL A O 1
ATOM 7195 N N . ALA A 1 950 ? -19.719 3.859 37.388 1.00 97.56 950 ALA A N 1
ATOM 7196 C CA . ALA A 1 950 ? -20.412 3.655 38.658 1.00 97.56 950 ALA A CA 1
ATOM 7197 C C . ALA A 1 950 ? -19.777 2.509 39.471 1.00 97.56 950 ALA A C 1
ATOM 7199 O O . ALA A 1 950 ? -19.438 2.688 40.638 1.00 97.56 950 ALA A O 1
ATOM 7200 N N . GLU A 1 951 ? -19.496 1.367 38.834 1.00 98.06 951 GLU A N 1
ATOM 7201 C CA . GLU A 1 951 ? -18.806 0.221 39.448 1.00 98.06 951 GLU A CA 1
ATOM 7202 C C . GLU A 1 951 ? -17.385 0.553 39.926 1.00 98.06 951 GLU A C 1
ATOM 7204 O O . GLU A 1 951 ? -16.875 -0.077 40.857 1.00 98.06 951 GLU A O 1
ATOM 7209 N N . SER A 1 952 ? -16.716 1.517 39.284 1.00 97.94 952 SER A N 1
ATOM 7210 C CA . SER A 1 952 ? -15.397 1.989 39.718 1.00 97.94 952 SER A CA 1
ATOM 7211 C C . SER A 1 952 ? -15.449 2.860 40.976 1.00 97.94 952 SER A C 1
ATOM 7213 O O . SER A 1 952 ? -14.424 3.025 41.630 1.00 97.94 952 SER A O 1
ATOM 7215 N N . GLY A 1 953 ? -16.615 3.426 41.312 1.00 97.62 953 GLY A N 1
ATOM 7216 C CA . GLY A 1 953 ? -16.769 4.369 42.421 1.00 97.62 953 GLY A CA 1
ATOM 7217 C C . GLY A 1 953 ? -16.066 5.715 42.197 1.00 97.62 953 GLY A C 1
ATOM 7218 O O . GLY A 1 953 ? -15.812 6.435 43.156 1.00 97.62 953 GLY A O 1
ATOM 7219 N N . THR A 1 954 ? -15.715 6.054 40.949 1.00 97.81 954 THR A N 1
ATOM 7220 C CA . THR A 1 954 ? -14.955 7.277 40.618 1.00 97.81 954 THR A CA 1
ATOM 7221 C C . THR A 1 954 ? -15.806 8.407 40.036 1.00 97.81 954 THR A C 1
ATOM 7223 O O . THR A 1 954 ? -15.266 9.444 39.648 1.00 97.81 954 THR A O 1
ATOM 7226 N N . GLU A 1 955 ? -17.126 8.237 39.971 1.00 95.94 955 GLU A N 1
ATOM 7227 C CA . GLU A 1 955 ? -18.042 9.285 39.517 1.00 95.94 955 GLU A CA 1
ATOM 7228 C C . GLU A 1 955 ? -17.836 10.591 40.311 1.00 95.94 955 GLU A C 1
ATOM 7230 O O . GLU A 1 955 ? -17.548 10.587 41.508 1.00 95.94 955 GLU A O 1
ATOM 7235 N N . GLY A 1 956 ? -17.893 11.738 39.632 1.00 96.75 956 GLY A N 1
ATOM 7236 C CA . GLY A 1 956 ? -17.619 13.051 40.223 1.00 96.75 956 GLY A CA 1
ATOM 7237 C C . GLY A 1 956 ? -16.133 13.377 40.445 1.00 96.75 956 GLY A C 1
ATOM 7238 O O . GLY A 1 956 ? -15.810 14.518 40.817 1.00 96.75 956 GLY A O 1
ATOM 7239 N N . ALA A 1 957 ? -15.204 12.444 40.195 1.00 97.75 957 ALA A N 1
ATOM 7240 C CA . ALA A 1 957 ? -13.771 12.710 40.321 1.00 97.75 957 ALA A CA 1
ATOM 7241 C C . ALA A 1 957 ? -13.314 13.839 39.366 1.00 97.75 957 ALA A C 1
ATOM 7243 O O . ALA A 1 957 ? -13.802 13.939 38.232 1.00 97.75 957 ALA A O 1
ATOM 7244 N N . PRO A 1 958 ? -12.389 14.717 39.800 1.00 98.12 958 PRO A N 1
ATOM 7245 C CA . PRO A 1 958 ? -11.841 15.757 38.941 1.00 98.12 958 PRO A CA 1
ATOM 7246 C C . PRO A 1 958 ? -10.857 15.170 37.920 1.00 98.12 958 PRO A C 1
ATOM 7248 O O . PRO A 1 958 ? -9.959 14.398 38.268 1.00 98.12 958 PRO A O 1
ATOM 7251 N N . VAL A 1 959 ? -10.981 15.591 36.661 1.00 98.50 959 VAL A N 1
ATOM 7252 C CA . VAL A 1 959 ? -10.063 15.199 35.582 1.00 98.50 959 VAL A CA 1
ATOM 7253 C C . VAL A 1 959 ? -9.555 16.445 34.867 1.00 98.50 959 VAL A C 1
ATOM 7255 O O . VAL A 1 959 ? -10.337 17.204 34.302 1.00 98.50 959 VAL A O 1
ATOM 7258 N N . THR A 1 960 ? -8.241 16.663 34.876 1.00 98.31 960 THR A N 1
ATOM 7259 C CA . THR A 1 960 ? -7.609 17.754 34.121 1.00 98.31 960 THR A CA 1
ATOM 7260 C C . THR A 1 960 ? -7.129 17.243 32.768 1.00 98.31 960 THR A C 1
ATOM 7262 O O . THR A 1 960 ? -6.222 16.413 32.701 1.00 98.31 960 THR A O 1
ATOM 7265 N N . VAL A 1 961 ? -7.705 17.775 31.692 1.00 98.19 961 VAL A N 1
ATOM 7266 C CA . VAL A 1 961 ? -7.344 17.460 30.306 1.00 98.19 961 VAL A CA 1
ATOM 7267 C C . VAL A 1 961 ? -6.344 18.500 29.817 1.00 98.19 961 VAL A C 1
ATOM 7269 O O . VAL A 1 961 ? -6.685 19.675 29.686 1.00 98.19 961 VAL A O 1
ATOM 7272 N N . TRP A 1 962 ? -5.106 18.088 29.554 1.00 98.00 962 TRP A N 1
ATOM 7273 C CA . TRP A 1 962 ? -4.112 18.982 28.958 1.00 98.00 962 TRP A CA 1
ATOM 7274 C C . TRP A 1 962 ? -4.273 18.991 27.443 1.00 98.00 962 TRP A C 1
ATOM 7276 O O . TRP A 1 962 ? -4.300 17.925 26.828 1.00 98.00 962 TRP A O 1
ATOM 7286 N N . VAL A 1 963 ? -4.359 20.181 26.851 1.00 97.19 963 VAL A N 1
ATOM 7287 C CA . VAL A 1 963 ? -4.673 20.346 25.427 1.00 97.19 963 VAL A CA 1
ATOM 7288 C C . VAL A 1 963 ? -3.630 21.246 24.768 1.00 97.19 963 VAL A C 1
ATOM 7290 O O . VAL A 1 963 ? -3.540 22.415 25.148 1.00 97.19 963 VAL A O 1
ATOM 7293 N N . PRO A 1 964 ? -2.836 20.732 23.813 1.00 95.12 964 PRO A N 1
ATOM 7294 C CA . PRO A 1 964 ? -1.916 21.551 23.044 1.00 95.12 964 PRO A CA 1
ATOM 7295 C C . PRO A 1 964 ? -2.644 22.375 21.977 1.00 95.12 964 PRO A C 1
ATOM 7297 O O . PRO A 1 964 ? -3.719 22.011 21.498 1.00 95.12 964 PRO A O 1
ATOM 7300 N N . ASP A 1 965 ? -1.985 23.436 21.520 1.00 88.06 965 ASP A N 1
ATOM 7301 C CA . ASP A 1 965 ? -2.428 24.274 20.401 1.00 88.06 965 ASP A CA 1
ATOM 7302 C C . ASP A 1 965 ? -2.659 23.512 19.078 1.00 88.06 965 ASP A C 1
ATOM 7304 O O . ASP A 1 965 ? -3.424 23.951 18.225 1.00 88.06 965 ASP A O 1
ATOM 7308 N N . SER A 1 966 ? -2.031 22.355 18.891 1.00 85.00 966 SER A N 1
ATOM 7309 C CA . SER A 1 966 ? -2.260 21.476 17.731 1.00 85.00 966 SER A CA 1
ATOM 7310 C C . SER A 1 966 ? -3.555 20.657 17.819 1.00 85.00 966 SER A C 1
ATOM 7312 O O . SER A 1 966 ? -3.984 20.108 16.812 1.00 85.00 966 SER A O 1
ATOM 7314 N N . HIS A 1 967 ? -4.200 20.603 18.991 1.00 91.12 967 HIS A N 1
ATOM 7315 C CA . HIS A 1 967 ? -5.406 19.805 19.250 1.00 91.12 967 HIS A CA 1
ATOM 7316 C C . HIS A 1 967 ? -6.516 20.609 19.958 1.00 91.12 967 HIS A C 1
ATOM 7318 O O . HIS A 1 967 ? -7.260 20.101 20.804 1.00 91.12 967 HIS A O 1
ATOM 7324 N N . ARG A 1 968 ? -6.623 21.914 19.660 1.00 89.00 968 ARG A N 1
ATOM 7325 C CA . ARG A 1 968 ? -7.575 22.819 20.349 1.00 89.00 968 ARG A CA 1
ATOM 7326 C C . ARG A 1 968 ? -9.028 22.399 20.133 1.00 89.00 968 ARG A C 1
ATOM 7328 O O . ARG A 1 968 ? -9.855 22.618 21.015 1.00 89.00 968 ARG A O 1
ATOM 7335 N N . ARG A 1 969 ? -9.332 21.795 18.975 1.00 87.31 969 ARG A N 1
ATOM 7336 C CA . ARG A 1 969 ? -10.682 21.338 18.605 1.00 87.31 969 ARG A CA 1
ATOM 7337 C C . ARG A 1 969 ? -11.084 20.092 19.399 1.00 87.31 969 ARG A C 1
ATOM 7339 O O . ARG A 1 969 ? -12.233 19.977 19.815 1.00 87.31 969 ARG A O 1
ATOM 7346 N N . GLU A 1 970 ? -10.139 19.200 19.679 1.00 92.56 970 GLU A N 1
ATOM 7347 C CA . GLU A 1 970 ? -10.359 17.966 20.434 1.00 92.56 970 GLU A CA 1
ATOM 7348 C C . GLU A 1 970 ? -10.578 18.223 21.931 1.00 92.56 970 GLU A C 1
ATOM 7350 O O . GLU A 1 970 ? -11.273 17.449 22.585 1.00 92.56 970 GLU A O 1
ATOM 7355 N N . GLY A 1 971 ? -10.042 19.314 22.489 1.00 94.25 971 GLY A N 1
ATOM 7356 C CA . GLY A 1 971 ? -10.185 19.654 23.910 1.00 94.25 971 GLY A CA 1
ATOM 7357 C C . GLY A 1 971 ? -11.637 19.626 24.418 1.00 94.25 971 GLY A C 1
ATOM 7358 O O . GLY A 1 971 ? -11.956 18.801 25.281 1.00 94.25 971 GLY A O 1
ATOM 7359 N N . PRO A 1 972 ? -12.541 20.472 23.886 1.00 94.81 972 PRO A N 1
ATOM 7360 C CA . PRO A 1 972 ? -13.957 20.467 24.261 1.00 94.81 972 PRO A CA 1
ATOM 7361 C C . PRO A 1 972 ? -14.644 19.112 24.053 1.00 94.81 972 PRO A C 1
ATOM 7363 O O . PRO A 1 972 ? -15.431 18.690 24.898 1.00 94.81 972 PRO A O 1
ATOM 7366 N N . PHE A 1 973 ? -14.310 18.395 22.975 1.00 95.31 973 PHE A N 1
ATOM 7367 C CA . PHE A 1 973 ? -14.822 17.045 22.724 1.00 95.31 973 PHE A CA 1
ATOM 7368 C C . PHE A 1 973 ? -14.460 16.078 23.867 1.00 95.31 973 PHE A C 1
ATOM 7370 O O . PHE A 1 973 ? -15.331 15.375 24.380 1.00 95.31 973 PHE A O 1
ATOM 7377 N N . ILE A 1 974 ? -13.205 16.095 24.330 1.00 96.88 974 ILE A N 1
ATOM 7378 C CA . ILE A 1 974 ? -12.731 15.246 25.435 1.00 96.88 974 ILE A CA 1
ATOM 7379 C C . ILE A 1 974 ? -13.407 15.626 26.759 1.00 96.88 974 ILE A C 1
ATOM 7381 O O . ILE A 1 974 ? -13.818 14.746 27.518 1.00 96.88 974 ILE A O 1
ATOM 7385 N N . ALA A 1 975 ? -13.542 16.923 27.051 1.00 96.81 975 ALA A N 1
ATOM 7386 C CA . ALA A 1 975 ? -14.217 17.384 28.264 1.00 96.81 975 ALA A CA 1
ATOM 7387 C C . ALA A 1 975 ? -15.695 16.959 28.291 1.00 96.81 975 ALA A C 1
ATOM 7389 O O . ALA A 1 975 ? -16.167 16.476 29.320 1.00 96.81 975 ALA A O 1
ATOM 7390 N N . ASN A 1 976 ? -16.394 17.055 27.156 1.00 96.62 976 ASN A N 1
ATOM 7391 C CA . ASN A 1 976 ? -17.781 16.609 27.021 1.00 96.62 976 ASN A CA 1
ATOM 7392 C C . ASN A 1 976 ? -17.916 15.089 27.175 1.00 96.62 976 ASN A C 1
ATOM 7394 O O . ASN A 1 976 ? -18.817 14.626 27.874 1.00 96.62 976 ASN A O 1
ATOM 7398 N N . LEU A 1 977 ? -17.000 14.309 26.587 1.00 97.19 977 LEU A N 1
ATOM 7399 C CA . LEU A 1 977 ? -16.941 12.857 26.775 1.00 97.19 977 LEU A CA 1
ATOM 7400 C C . LEU A 1 977 ? -16.829 12.495 28.264 1.00 97.19 977 LEU A C 1
ATOM 7402 O O . LEU A 1 977 ? -17.624 11.704 28.768 1.00 97.19 977 LEU A O 1
ATOM 7406 N N . LEU A 1 978 ? -15.884 13.107 28.981 1.00 98.38 978 LEU A N 1
ATOM 7407 C CA . LEU A 1 978 ? -15.687 12.882 30.415 1.00 98.38 978 LEU A CA 1
ATOM 7408 C C . LEU A 1 978 ? -16.904 13.321 31.245 1.00 98.38 978 LEU A C 1
ATOM 7410 O O . LEU A 1 978 ? -17.337 12.582 32.129 1.00 98.38 978 LEU A O 1
ATOM 7414 N N . GLY A 1 979 ? -17.488 14.481 30.935 1.00 97.50 979 GLY A N 1
ATOM 7415 C CA . GLY A 1 979 ? -18.700 14.975 31.593 1.00 97.50 979 GLY A CA 1
ATOM 7416 C C . GLY A 1 979 ? -19.902 14.049 31.397 1.00 97.50 979 GLY A C 1
ATOM 7417 O O . GLY A 1 979 ? -20.640 13.793 32.344 1.00 97.50 979 GLY A O 1
ATOM 7418 N N . SER A 1 980 ? -20.058 13.455 30.207 1.00 96.69 980 SER A N 1
ATOM 7419 C CA . SER A 1 980 ? -21.143 12.505 29.907 1.00 96.69 980 SER A CA 1
ATOM 7420 C C . SER A 1 980 ? -21.096 11.213 30.738 1.00 96.69 980 SER A C 1
ATOM 7422 O O . SER A 1 980 ? -22.113 10.517 30.857 1.00 96.69 980 SER A O 1
ATOM 7424 N N . LEU A 1 981 ? -19.923 10.916 31.309 1.00 97.88 981 LEU A N 1
ATOM 7425 C CA . LEU A 1 981 ? -19.642 9.799 32.207 1.00 97.88 981 LEU A CA 1
ATOM 7426 C C . LEU A 1 981 ? -19.667 10.192 33.693 1.00 97.88 981 LEU A C 1
ATOM 7428 O O . LEU A 1 981 ? -19.385 9.348 34.535 1.00 97.88 981 LEU A O 1
ATOM 7432 N N . GLY A 1 982 ? -19.988 11.449 34.014 1.00 96.81 982 GLY A N 1
ATOM 7433 C CA . GLY A 1 982 ? -20.101 11.938 35.390 1.00 96.81 982 GLY A CA 1
ATOM 7434 C C . GLY A 1 982 ? -18.808 12.507 35.987 1.00 96.81 982 GLY A C 1
ATOM 7435 O O . GLY A 1 982 ? -18.771 12.799 37.179 1.00 96.81 982 GLY A O 1
ATOM 7436 N N . TYR A 1 983 ? -17.737 12.704 35.208 1.00 98.50 983 TYR A N 1
ATOM 7437 C CA . TYR A 1 983 ? -16.500 13.326 35.706 1.00 98.50 983 TYR A CA 1
ATOM 7438 C C . TYR A 1 983 ? -16.547 14.858 35.676 1.00 98.50 983 TYR A C 1
ATOM 7440 O O . TYR A 1 983 ? -17.105 15.471 34.767 1.00 98.50 983 TYR A O 1
ATOM 7448 N N . ARG A 1 984 ? -15.850 15.504 36.622 1.00 98.00 984 ARG A N 1
ATOM 7449 C CA . ARG A 1 984 ? -15.644 16.964 36.615 1.00 98.00 984 ARG A CA 1
ATOM 7450 C C . ARG A 1 984 ? -14.412 17.319 35.782 1.00 98.00 984 ARG A C 1
ATOM 7452 O O . ARG A 1 984 ? -13.309 17.461 36.316 1.00 98.00 984 ARG A O 1
ATOM 7459 N N . ALA A 1 985 ? -14.598 17.429 34.469 1.00 97.69 985 ALA A N 1
ATOM 7460 C CA . ALA A 1 985 ? -13.524 17.733 33.528 1.00 97.69 985 ALA A CA 1
ATOM 7461 C C . ALA A 1 985 ? -13.123 19.222 33.549 1.00 97.69 985 ALA A C 1
ATOM 7463 O O . ALA A 1 985 ? -13.974 20.108 33.515 1.00 97.69 985 ALA A O 1
ATOM 7464 N N . ARG A 1 986 ? -11.815 19.505 33.567 1.00 97.56 986 ARG A N 1
ATOM 7465 C CA . ARG A 1 986 ? -11.238 20.851 33.418 1.00 97.56 986 ARG A CA 1
ATOM 7466 C C . ARG A 1 986 ? -10.221 20.851 32.289 1.00 97.56 986 ARG A C 1
ATOM 7468 O O . ARG A 1 986 ? -9.309 20.026 32.283 1.00 97.56 986 ARG A O 1
ATOM 7475 N N . LEU A 1 987 ? -10.354 21.789 31.359 1.00 97.94 987 LEU A N 1
ATOM 7476 C CA . LEU A 1 987 ? -9.370 21.982 30.299 1.00 97.94 987 LEU A CA 1
ATOM 7477 C C . LEU A 1 987 ? -8.177 22.775 30.826 1.00 97.94 987 LEU A C 1
ATOM 7479 O O . LEU A 1 987 ? -8.337 23.771 31.529 1.00 97.94 987 LEU A O 1
ATOM 7483 N N . ARG A 1 988 ? -6.977 22.346 30.444 1.00 97.50 988 ARG A N 1
ATOM 7484 C CA . ARG A 1 988 ? -5.731 23.082 30.628 1.00 97.50 988 ARG A CA 1
ATOM 7485 C C . ARG A 1 988 ? -5.066 23.274 29.264 1.00 97.50 988 ARG A C 1
ATOM 7487 O O . ARG A 1 988 ? -4.283 22.416 28.848 1.00 97.50 988 ARG A O 1
ATOM 7494 N N . PRO A 1 989 ? -5.385 24.372 28.562 1.00 96.81 989 PRO A N 1
ATOM 7495 C CA . PRO A 1 989 ? -4.690 24.741 27.339 1.00 96.81 989 PRO A CA 1
ATOM 7496 C C . PRO A 1 989 ? -3.211 25.013 27.632 1.00 96.81 989 PRO A C 1
ATOM 7498 O O . PRO A 1 989 ? -2.879 25.644 28.638 1.00 96.81 989 PRO A O 1
ATOM 7501 N N . VAL A 1 990 ? -2.325 24.529 26.770 1.00 95.69 990 VAL A N 1
ATOM 7502 C CA . VAL A 1 990 ? -0.883 24.804 26.803 1.00 95.69 990 VAL A CA 1
ATOM 7503 C C . VAL A 1 990 ? -0.354 24.918 25.375 1.00 95.69 990 VAL A C 1
ATOM 7505 O O . VAL A 1 990 ? -0.943 24.366 24.448 1.00 95.69 990 VAL A O 1
ATOM 7508 N N . SER A 1 991 ? 0.782 25.588 25.179 1.00 91.06 991 SER A N 1
ATOM 7509 C CA . SER A 1 991 ? 1.409 25.603 23.856 1.00 91.06 991 SER A CA 1
ATOM 7510 C C . SER A 1 991 ? 1.897 24.208 23.462 1.00 91.06 991 SER A C 1
ATOM 7512 O O . SER A 1 991 ? 2.313 23.416 24.315 1.00 91.06 991 SER A O 1
ATOM 7514 N N . SER A 1 992 ? 1.911 23.909 22.159 1.00 87.38 992 SER A N 1
ATOM 7515 C CA . SER A 1 992 ? 2.478 22.649 21.652 1.00 87.38 992 SER A CA 1
ATOM 7516 C C . SER A 1 992 ? 3.937 22.465 22.097 1.00 87.38 992 SER A C 1
ATOM 7518 O O . SER A 1 992 ? 4.318 21.374 22.505 1.00 87.38 992 SER A O 1
ATOM 7520 N N . SER A 1 993 ? 4.740 23.535 22.124 1.00 84.25 993 SER A N 1
ATOM 7521 C CA . SER A 1 993 ? 6.134 23.480 22.592 1.00 84.25 993 SER A CA 1
ATOM 7522 C C . SER A 1 993 ? 6.268 23.040 24.055 1.00 84.25 993 SER A C 1
ATOM 7524 O O . SER A 1 993 ? 7.155 22.257 24.387 1.00 84.25 993 SER A O 1
ATOM 7526 N N . VAL A 1 994 ? 5.371 23.495 24.935 1.00 90.19 994 VAL A N 1
ATOM 7527 C CA . VAL A 1 994 ? 5.339 23.073 26.343 1.00 90.19 994 VAL A CA 1
ATOM 7528 C C . VAL A 1 994 ? 4.822 21.644 26.465 1.00 90.19 994 VAL A C 1
ATOM 7530 O O . VAL A 1 994 ? 5.366 20.869 27.249 1.00 90.19 994 VAL A O 1
ATOM 7533 N N . TYR A 1 995 ? 3.789 21.294 25.698 1.00 92.62 995 TYR A N 1
ATOM 7534 C CA . TYR A 1 995 ? 3.150 19.983 25.745 1.00 92.62 995 TYR A CA 1
ATOM 7535 C C . TYR A 1 995 ? 4.080 18.856 25.292 1.00 92.62 995 TYR A C 1
ATOM 7537 O O . TYR A 1 995 ? 4.229 17.870 26.003 1.00 92.62 995 TYR A O 1
ATOM 7545 N N . PHE A 1 996 ? 4.743 19.008 24.147 1.00 87.94 996 PHE A N 1
ATOM 7546 C CA . PHE A 1 996 ? 5.671 18.001 23.619 1.00 87.94 996 PHE A CA 1
ATOM 7547 C C . PHE A 1 996 ? 7.077 18.102 24.235 1.00 87.94 996 PHE A C 1
ATOM 7549 O O . PHE A 1 996 ? 7.907 17.221 24.029 1.00 87.94 996 PHE A O 1
ATOM 7556 N N . GLY A 1 997 ? 7.350 19.161 25.003 1.00 84.81 997 GLY A N 1
ATOM 7557 C CA . GLY A 1 997 ? 8.626 19.377 25.674 1.00 84.81 997 GLY A CA 1
ATOM 7558 C C . GLY A 1 997 ? 8.727 18.750 27.076 1.00 84.81 997 GLY A C 1
ATOM 7559 O O . GLY A 1 997 ? 7.768 18.183 27.607 1.00 84.81 997 GLY A O 1
ATOM 7560 N N . PRO A 1 998 ? 9.876 18.924 27.758 1.00 83.31 998 PRO A N 1
ATOM 7561 C CA . PRO A 1 998 ? 10.121 18.378 29.102 1.00 83.31 998 PRO A CA 1
ATOM 7562 C C . PRO A 1 998 ? 9.174 18.898 30.199 1.00 83.31 998 PRO A C 1
ATOM 7564 O O . PRO A 1 998 ? 9.103 18.331 31.291 1.00 83.31 998 PRO A O 1
ATOM 7567 N N . ALA A 1 999 ? 8.464 20.000 29.943 1.00 88.75 999 ALA A N 1
ATOM 7568 C CA . ALA A 1 999 ? 7.472 20.564 30.855 1.00 88.75 999 ALA A CA 1
ATOM 7569 C C . ALA A 1 999 ? 6.086 19.893 30.749 1.00 88.75 999 ALA A C 1
ATOM 7571 O O . ALA A 1 999 ? 5.247 20.115 31.627 1.00 88.75 999 ALA A O 1
ATOM 7572 N N . GLY A 1 1000 ? 5.859 19.088 29.708 1.00 92.00 1000 GLY A N 1
ATOM 7573 C CA . GLY A 1 1000 ? 4.598 18.420 29.407 1.00 92.00 1000 GLY A CA 1
ATOM 7574 C C . GLY A 1 1000 ? 4.488 16.988 29.955 1.00 92.00 1000 GLY A C 1
ATOM 7575 O O . GLY A 1 1000 ? 5.151 16.648 30.944 1.00 92.00 1000 GLY A O 1
ATOM 7576 N N . PRO A 1 1001 ? 3.645 16.131 29.340 1.00 93.19 1001 PRO A N 1
ATOM 7577 C CA . PRO A 1 1001 ? 3.376 14.765 29.801 1.00 93.19 1001 PRO A CA 1
ATOM 7578 C C . PRO A 1 1001 ? 4.593 13.829 29.815 1.00 93.19 1001 PRO A C 1
ATOM 7580 O O . PRO A 1 1001 ? 4.593 12.860 30.576 1.00 93.19 1001 PRO A O 1
ATOM 7583 N N . ALA A 1 1002 ? 5.644 14.126 29.039 1.00 90.31 1002 ALA A N 1
ATOM 7584 C CA . ALA A 1 1002 ? 6.888 13.356 29.062 1.00 90.31 1002 ALA A CA 1
ATOM 7585 C C . ALA A 1 1002 ? 7.474 13.287 30.486 1.00 90.31 1002 ALA A C 1
ATOM 7587 O O . ALA A 1 1002 ? 7.846 12.218 30.971 1.00 90.31 1002 ALA A O 1
ATOM 7588 N N . ASN A 1 1003 ? 7.448 14.393 31.237 1.00 91.56 1003 ASN A N 1
ATOM 7589 C CA . ASN A 1 1003 ? 7.838 14.368 32.640 1.00 91.56 1003 ASN A CA 1
ATOM 7590 C C . ASN A 1 1003 ? 6.745 13.721 33.500 1.00 91.56 1003 ASN A C 1
ATOM 7592 O O . ASN A 1 1003 ? 5.823 14.380 33.986 1.00 91.56 1003 ASN A O 1
ATOM 7596 N N . SER A 1 1004 ? 6.911 12.429 33.784 1.00 91.69 1004 SER A N 1
ATOM 7597 C CA . SER A 1 1004 ? 5.965 11.650 34.592 1.00 91.69 1004 SER A CA 1
ATOM 7598 C C . SER A 1 1004 ? 5.732 12.211 36.008 1.00 91.69 1004 SER A C 1
ATOM 7600 O O . SER A 1 1004 ? 4.728 11.882 36.639 1.00 91.69 1004 SER A O 1
ATOM 7602 N N . GLY A 1 1005 ? 6.624 13.069 36.522 1.00 91.69 1005 GLY A N 1
ATOM 7603 C CA . GLY A 1 1005 ? 6.441 13.781 37.791 1.00 91.69 1005 GLY A CA 1
ATOM 7604 C C . GLY A 1 1005 ? 5.311 14.817 37.764 1.00 91.69 1005 GLY A C 1
ATOM 7605 O O . GLY A 1 1005 ? 4.771 15.146 38.816 1.00 91.69 1005 GLY A O 1
ATOM 7606 N N . ARG A 1 1006 ? 4.898 15.286 36.578 1.00 92.19 1006 ARG A N 1
ATOM 7607 C CA . ARG A 1 1006 ? 3.767 16.214 36.399 1.00 92.19 1006 ARG A CA 1
ATOM 7608 C C . ARG A 1 1006 ? 2.402 15.555 36.592 1.00 92.19 1006 ARG A C 1
ATOM 7610 O O . ARG A 1 1006 ? 1.414 16.273 36.708 1.00 92.19 1006 ARG A O 1
ATOM 7617 N N . ARG A 1 1007 ? 2.347 14.214 36.621 1.00 94.19 1007 ARG A N 1
ATOM 7618 C CA . ARG A 1 1007 ? 1.125 13.412 36.828 1.00 94.19 1007 ARG A CA 1
ATOM 7619 C C . ARG A 1 1007 ? -0.049 13.860 35.940 1.00 94.19 1007 ARG A C 1
ATOM 7621 O O . ARG A 1 1007 ? -1.188 13.906 36.395 1.00 94.19 1007 ARG A O 1
ATOM 7628 N N . VAL A 1 1008 ? 0.228 14.205 34.678 1.00 96.44 1008 VAL A N 1
ATOM 7629 C CA . VAL A 1 1008 ? -0.817 14.570 33.709 1.00 96.44 1008 VAL A CA 1
ATOM 7630 C C . VAL A 1 1008 ? -1.753 13.377 33.519 1.00 96.44 1008 VAL A C 1
ATOM 7632 O O . VAL A 1 1008 ? -1.273 12.281 33.242 1.00 96.44 1008 VAL A O 1
ATOM 7635 N N . GLN A 1 1009 ? -3.062 13.576 33.707 1.00 98.06 1009 GLN A N 1
ATOM 7636 C CA . GLN A 1 1009 ? -4.055 12.495 33.699 1.00 98.06 1009 GLN A CA 1
ATOM 7637 C C . GLN A 1 1009 ? -4.377 12.011 32.276 1.00 98.06 1009 GLN A C 1
ATOM 7639 O O . GLN A 1 1009 ? -4.375 10.808 32.023 1.00 98.06 1009 GLN A O 1
ATOM 7644 N N . VAL A 1 1010 ? -4.660 12.947 31.364 1.00 98.38 1010 VAL A N 1
ATOM 7645 C CA . VAL A 1 1010 ? -5.113 12.670 29.993 1.00 98.38 1010 VAL A CA 1
ATOM 7646 C C . VAL A 1 1010 ? -4.820 13.852 29.070 1.00 98.38 1010 VAL A C 1
ATOM 7648 O O . VAL A 1 1010 ? -4.818 15.012 29.499 1.00 98.38 1010 VAL A O 1
ATOM 7651 N N . GLY A 1 1011 ? -4.618 13.557 27.790 1.00 97.50 1011 GLY A N 1
ATOM 7652 C CA . GLY A 1 1011 ? -4.574 14.542 26.716 1.00 97.50 1011 GLY A CA 1
ATOM 7653 C C . GLY A 1 1011 ? -4.470 13.884 25.332 1.00 97.50 1011 GLY A C 1
ATOM 7654 O O . GLY A 1 1011 ? -4.222 12.675 25.254 1.00 97.50 1011 GLY A O 1
ATOM 7655 N N . PRO A 1 1012 ? -4.706 14.649 24.252 1.00 96.62 1012 PRO A N 1
ATOM 7656 C CA . PRO A 1 1012 ? -4.627 14.149 22.887 1.00 96.62 1012 PRO A CA 1
ATOM 7657 C C . PRO A 1 1012 ? -3.180 14.081 22.381 1.00 96.62 1012 PRO A C 1
ATOM 7659 O O . PRO A 1 1012 ? -2.360 14.946 22.682 1.00 96.62 1012 PRO A O 1
ATOM 7662 N N . VAL A 1 1013 ? -2.880 13.069 21.572 1.00 94.19 1013 VAL A N 1
ATOM 7663 C CA . VAL A 1 1013 ? -1.595 12.916 20.887 1.00 94.19 1013 VAL A CA 1
ATOM 7664 C C . VAL A 1 1013 ? -1.794 12.254 19.529 1.00 94.19 1013 VAL A C 1
ATOM 7666 O O . VAL A 1 1013 ? -2.479 11.235 19.425 1.00 94.19 1013 VAL A O 1
ATOM 7669 N N . SER A 1 1014 ? -1.172 12.812 18.494 1.00 92.19 1014 SER A N 1
ATOM 7670 C CA . SER A 1 1014 ? -1.002 12.141 17.205 1.00 92.19 1014 SER A CA 1
ATOM 7671 C C . SER A 1 1014 ? 0.299 11.350 17.204 1.00 92.19 1014 SER A C 1
ATOM 7673 O O . SER A 1 1014 ? 1.360 11.908 17.480 1.00 92.19 1014 SER A O 1
ATOM 7675 N N . ILE A 1 1015 ? 0.220 10.060 16.886 1.00 91.06 1015 ILE A N 1
ATOM 7676 C CA . ILE A 1 1015 ? 1.385 9.180 16.753 1.00 91.06 1015 ILE A CA 1
ATOM 7677 C C . ILE A 1 1015 ? 1.504 8.773 15.287 1.00 91.06 1015 ILE A C 1
ATOM 7679 O O . ILE A 1 1015 ? 0.521 8.337 14.680 1.00 91.06 1015 ILE A O 1
ATOM 7683 N N . PHE A 1 1016 ? 2.708 8.910 14.739 1.00 89.62 1016 PHE A N 1
ATOM 7684 C CA . PHE A 1 1016 ? 3.056 8.554 13.368 1.00 89.62 1016 PHE A CA 1
ATOM 7685 C C . PHE A 1 1016 ? 4.138 7.482 13.381 1.00 89.62 1016 PHE A C 1
ATOM 7687 O O . PHE A 1 1016 ? 4.958 7.444 14.296 1.00 89.62 1016 PHE A O 1
ATOM 7694 N N . ALA A 1 1017 ? 4.123 6.611 12.378 1.00 90.69 1017 ALA A N 1
ATOM 7695 C CA . ALA A 1 1017 ? 5.199 5.661 12.177 1.00 90.69 1017 ALA A CA 1
ATOM 7696 C C . ALA A 1 1017 ? 6.371 6.344 11.455 1.00 90.69 1017 ALA A C 1
ATOM 7698 O O . ALA A 1 1017 ? 6.174 6.939 10.397 1.00 90.69 1017 ALA A O 1
ATOM 7699 N N . ASP A 1 1018 ? 7.580 6.203 11.994 1.00 88.62 1018 ASP A N 1
ATOM 7700 C CA . ASP A 1 1018 ? 8.832 6.542 11.314 1.00 88.62 1018 ASP A CA 1
ATOM 7701 C C . ASP A 1 1018 ? 9.181 5.508 10.243 1.00 88.62 1018 ASP A C 1
ATOM 7703 O O . ASP A 1 1018 ? 9.968 5.805 9.361 1.00 88.62 1018 ASP A O 1
ATOM 7707 N N . TYR A 1 1019 ? 8.679 4.275 10.339 1.00 90.69 1019 TYR A N 1
ATOM 7708 C CA . TYR A 1 1019 ? 8.815 3.244 9.309 1.00 90.69 1019 TYR A CA 1
ATOM 7709 C C . TYR A 1 1019 ? 7.761 2.151 9.483 1.00 90.69 1019 TYR A C 1
ATOM 7711 O O . TYR A 1 1019 ? 7.108 2.023 10.518 1.00 90.69 1019 TYR A O 1
ATOM 7719 N N . SER A 1 1020 ? 7.594 1.335 8.444 1.00 86.56 1020 SER A N 1
ATOM 7720 C CA . SER A 1 1020 ? 6.531 0.329 8.325 1.00 86.56 1020 SER A CA 1
ATOM 7721 C C . SER A 1 1020 ? 6.779 -0.922 9.174 1.00 86.56 1020 SER A C 1
ATOM 7723 O O . SER A 1 1020 ? 6.980 -2.008 8.642 1.00 86.56 1020 SER A O 1
ATOM 7725 N N . ALA A 1 1021 ? 6.759 -0.788 10.499 1.00 89.44 1021 ALA A N 1
ATOM 7726 C CA . ALA A 1 1021 ? 6.859 -1.919 11.415 1.00 89.44 1021 ALA A CA 1
ATOM 7727 C C . ALA A 1 1021 ? 5.963 -1.727 12.643 1.00 89.44 1021 ALA A C 1
ATOM 7729 O O . ALA A 1 1021 ? 5.949 -0.659 13.256 1.00 89.44 1021 ALA A O 1
ATOM 7730 N N . ALA A 1 1022 ? 5.250 -2.779 13.062 1.00 92.69 1022 ALA A N 1
ATOM 7731 C CA . ALA A 1 1022 ? 4.424 -2.747 14.276 1.00 92.69 1022 ALA A CA 1
ATOM 7732 C C . ALA A 1 1022 ? 5.235 -2.350 15.525 1.00 92.69 1022 ALA A C 1
ATOM 7734 O O . ALA A 1 1022 ? 4.742 -1.652 16.414 1.00 92.69 1022 ALA A O 1
ATOM 7735 N N . SER A 1 1023 ? 6.505 -2.760 15.570 1.00 92.88 1023 SER A N 1
ATOM 7736 C CA . SER A 1 1023 ? 7.469 -2.386 16.604 1.00 92.88 1023 SER A CA 1
ATOM 7737 C C . SER A 1 1023 ? 7.649 -0.871 16.728 1.00 92.88 1023 SER A C 1
ATOM 7739 O O . SER A 1 1023 ? 7.801 -0.398 17.851 1.00 92.88 1023 SER A O 1
ATOM 7741 N N . ASN A 1 1024 ? 7.595 -0.107 15.634 1.00 92.31 1024 ASN A N 1
ATOM 7742 C CA . ASN A 1 1024 ? 7.814 1.339 15.631 1.00 92.31 1024 ASN A CA 1
ATOM 7743 C C . ASN A 1 1024 ? 6.652 2.117 16.273 1.00 92.31 1024 ASN A C 1
ATOM 7745 O O . ASN A 1 1024 ? 6.897 3.087 16.982 1.00 92.31 1024 ASN A O 1
ATOM 7749 N N . LEU A 1 1025 ? 5.411 1.636 16.149 1.00 92.50 1025 LEU A N 1
ATOM 7750 C CA . LEU A 1 1025 ? 4.250 2.238 16.823 1.00 92.50 1025 LEU A CA 1
ATOM 7751 C C . LEU A 1 1025 ? 4.019 1.709 18.245 1.00 92.50 1025 LEU A C 1
ATOM 7753 O O . LEU A 1 1025 ? 3.430 2.393 19.078 1.00 92.50 1025 LEU A O 1
ATOM 7757 N N . ILE A 1 1026 ? 4.468 0.490 18.555 1.00 94.50 1026 ILE A N 1
ATOM 7758 C CA . ILE A 1 1026 ? 4.205 -0.131 19.862 1.00 94.50 1026 ILE A CA 1
ATOM 7759 C C . ILE A 1 1026 ? 5.377 0.059 20.829 1.00 94.50 1026 ILE A C 1
ATOM 7761 O O . ILE A 1 1026 ? 5.176 0.448 21.982 1.00 94.50 1026 ILE A O 1
ATOM 7765 N N . ARG A 1 1027 ? 6.616 -0.222 20.409 1.00 92.81 1027 ARG A N 1
ATOM 7766 C CA . ARG A 1 1027 ? 7.774 -0.255 21.317 1.00 92.81 1027 ARG A CA 1
ATOM 7767 C C . ARG A 1 1027 ? 8.050 1.112 21.953 1.00 92.81 1027 ARG A C 1
ATOM 7769 O O . ARG A 1 1027 ? 8.186 1.122 23.177 1.00 92.81 1027 ARG A O 1
ATOM 7776 N N . PRO A 1 1028 ? 8.097 2.239 21.214 1.00 91.19 1028 PRO A N 1
ATOM 7777 C CA . PRO A 1 1028 ? 8.425 3.542 21.795 1.00 91.19 1028 PRO A CA 1
ATOM 7778 C C . PRO A 1 1028 ? 7.344 4.096 22.727 1.00 91.19 1028 PRO A C 1
ATOM 7780 O O . PRO A 1 1028 ? 7.671 4.872 23.613 1.00 91.19 1028 PRO A O 1
ATOM 7783 N N . TYR A 1 1029 ? 6.083 3.681 22.580 1.00 93.00 1029 TYR A N 1
ATOM 7784 C CA . TYR A 1 1029 ? 4.958 4.311 23.287 1.00 93.00 1029 TYR A CA 1
ATOM 7785 C C . TYR A 1 1029 ? 4.288 3.413 24.334 1.00 93.00 1029 TYR A C 1
ATOM 7787 O O . TYR A 1 1029 ? 3.648 3.918 25.256 1.00 93.00 1029 TYR A O 1
ATOM 7795 N N . LEU A 1 1030 ? 4.412 2.086 24.203 1.00 94.06 1030 LEU A N 1
ATOM 7796 C CA . LEU A 1 1030 ? 3.602 1.111 24.946 1.00 94.06 1030 LEU A CA 1
ATOM 7797 C C . LEU A 1 1030 ? 4.380 -0.089 25.505 1.00 94.06 1030 LEU A C 1
ATOM 7799 O O . LEU A 1 1030 ? 3.797 -0.908 26.220 1.00 94.06 1030 LEU A O 1
ATOM 7803 N N . SER A 1 1031 ? 5.685 -0.198 25.234 1.00 93.62 1031 SER A N 1
ATOM 7804 C CA . SER A 1 1031 ? 6.539 -1.165 25.937 1.00 93.62 1031 SER A CA 1
ATOM 7805 C C . SER A 1 1031 ? 6.834 -0.717 27.372 1.00 93.62 1031 SER A C 1
ATOM 7807 O O . SER A 1 1031 ? 6.766 0.470 27.709 1.00 93.62 1031 SER A O 1
ATOM 7809 N N . CYS A 1 1032 ? 7.232 -1.661 28.225 1.00 94.00 1032 CYS A N 1
ATOM 7810 C CA . CYS A 1 1032 ? 7.667 -1.333 29.580 1.00 94.00 1032 CYS A CA 1
ATOM 7811 C C . CYS A 1 1032 ? 8.962 -0.503 29.582 1.00 94.00 1032 CYS A C 1
ATOM 7813 O O . CYS A 1 1032 ? 9.105 0.394 30.409 1.00 94.00 1032 CYS A O 1
ATOM 7815 N N . GLY A 1 1033 ? 9.888 -0.776 28.652 1.00 88.88 1033 GLY A N 1
ATOM 7816 C CA . GLY A 1 1033 ? 11.163 -0.055 28.532 1.00 88.88 1033 GLY A CA 1
ATOM 7817 C C . GLY A 1 1033 ? 11.025 1.388 28.034 1.00 88.88 1033 GLY A C 1
ATOM 7818 O O . GLY A 1 1033 ? 11.906 2.209 28.280 1.00 88.88 1033 GLY A O 1
ATOM 7819 N N . ALA A 1 1034 ? 9.910 1.718 27.379 1.00 90.62 1034 ALA A N 1
ATOM 7820 C CA . ALA A 1 1034 ? 9.601 3.081 26.956 1.00 90.62 1034 ALA A CA 1
ATOM 7821 C C . ALA A 1 1034 ? 9.214 4.016 28.109 1.00 90.62 1034 ALA A C 1
ATOM 7823 O O . ALA A 1 1034 ? 9.295 5.237 27.962 1.00 90.62 1034 ALA A O 1
ATOM 7824 N N . PHE A 1 1035 ? 8.793 3.468 29.254 1.00 93.25 1035 PHE A N 1
ATOM 7825 C CA . PHE A 1 1035 ? 8.505 4.286 30.421 1.00 93.25 1035 PHE A CA 1
ATOM 7826 C C . PHE A 1 1035 ? 9.802 4.675 31.143 1.00 93.25 1035 PHE A C 1
ATOM 7828 O O . PHE A 1 1035 ? 10.381 3.877 31.881 1.00 93.25 1035 PHE A O 1
ATOM 7835 N N . LYS A 1 1036 ? 10.234 5.927 30.959 1.00 89.50 1036 LYS A N 1
ATOM 7836 C CA . LYS A 1 1036 ? 11.440 6.502 31.576 1.00 89.50 1036 LYS A CA 1
ATOM 7837 C C . LYS A 1 1036 ? 11.035 7.553 32.624 1.00 89.50 1036 LYS A C 1
ATOM 7839 O O . LYS A 1 1036 ? 10.878 8.725 32.285 1.00 89.50 1036 LYS A O 1
ATOM 7844 N N . PRO A 1 1037 ? 10.805 7.178 33.895 1.00 89.50 1037 PRO A N 1
ATOM 7845 C CA . PRO A 1 1037 ? 10.244 8.095 34.884 1.00 89.50 1037 PRO A CA 1
ATOM 7846 C C . PRO A 1 1037 ? 11.099 9.357 35.051 1.00 89.50 1037 PRO A C 1
ATOM 7848 O O . PRO A 1 1037 ? 12.318 9.270 35.166 1.00 89.50 1037 PRO A O 1
ATOM 7851 N N . ARG A 1 1038 ? 10.441 10.524 35.110 1.00 85.19 1038 ARG A N 1
ATOM 7852 C CA . ARG A 1 1038 ? 11.069 11.850 35.292 1.00 85.19 1038 ARG A CA 1
ATOM 7853 C C . ARG A 1 1038 ? 12.152 12.195 34.252 1.00 85.19 1038 ARG A C 1
ATOM 7855 O O . ARG A 1 1038 ? 13.007 13.030 34.527 1.00 85.19 1038 ARG A O 1
ATOM 7862 N N . SER A 1 1039 ? 12.105 11.588 33.066 1.00 83.81 1039 SER A N 1
ATOM 7863 C CA . SER A 1 1039 ? 13.013 11.886 31.955 1.00 83.81 1039 SER A CA 1
ATOM 7864 C C . SER A 1 1039 ? 12.273 12.569 30.807 1.00 83.81 1039 SER A C 1
ATOM 7866 O O . SER A 1 1039 ? 11.140 12.205 30.495 1.00 83.81 1039 SER A O 1
ATOM 7868 N N . GLY A 1 1040 ? 12.927 13.525 30.141 1.00 76.25 1040 GLY A N 1
ATOM 7869 C CA . GLY A 1 1040 ? 12.421 14.122 28.898 1.00 76.25 1040 GLY A CA 1
ATOM 7870 C C . GLY A 1 1040 ? 12.338 13.123 27.736 1.00 76.25 1040 GLY A C 1
ATOM 7871 O O . GLY A 1 1040 ? 11.570 13.336 26.809 1.00 76.25 1040 GLY A O 1
ATOM 7872 N N . ALA A 1 1041 ? 13.055 11.997 27.823 1.00 79.12 1041 ALA A N 1
ATOM 7873 C CA . ALA A 1 1041 ? 13.030 10.917 26.836 1.00 79.12 1041 ALA A CA 1
ATOM 7874 C C . ALA A 1 1041 ? 11.856 9.928 27.021 1.00 79.12 1041 ALA A C 1
ATOM 7876 O O . ALA A 1 1041 ? 11.815 8.875 26.385 1.00 79.12 1041 ALA A O 1
ATOM 7877 N N . ASN A 1 1042 ? 10.922 10.204 27.936 1.00 89.25 1042 ASN A N 1
ATOM 7878 C CA . ASN A 1 1042 ? 9.760 9.352 28.176 1.00 89.25 1042 ASN A CA 1
ATOM 7879 C C . ASN A 1 1042 ? 8.689 9.543 27.095 1.00 89.25 1042 ASN A C 1
ATOM 7881 O O . ASN A 1 1042 ? 7.976 10.546 27.087 1.00 89.25 1042 ASN A O 1
ATOM 7885 N N . GLN A 1 1043 ? 8.531 8.536 26.241 1.00 89.50 1043 GLN A N 1
ATOM 7886 C CA . GLN A 1 1043 ? 7.514 8.516 25.183 1.00 89.50 1043 GLN A CA 1
ATOM 7887 C C . GLN A 1 1043 ? 6.246 7.736 25.590 1.00 89.50 1043 GLN A C 1
ATOM 7889 O O . GLN A 1 1043 ? 5.186 7.905 24.996 1.00 89.50 1043 GLN A O 1
ATOM 7894 N N . ASN A 1 1044 ? 6.296 6.936 26.663 1.00 94.25 1044 ASN A N 1
ATOM 7895 C CA . ASN A 1 1044 ? 5.121 6.255 27.219 1.00 94.25 1044 ASN A CA 1
ATOM 7896 C C . ASN A 1 1044 ? 4.402 7.156 28.242 1.00 94.25 1044 ASN A C 1
ATOM 7898 O O . ASN A 1 1044 ? 4.580 7.030 29.460 1.00 94.25 1044 ASN A O 1
ATOM 7902 N N . TRP A 1 1045 ? 3.599 8.101 27.745 1.00 95.38 1045 TRP A N 1
ATOM 7903 C CA . TRP A 1 1045 ? 2.895 9.090 28.578 1.00 95.38 1045 TRP A CA 1
ATOM 7904 C C . TRP A 1 1045 ? 1.762 8.489 29.409 1.00 95.38 1045 TRP A C 1
ATOM 7906 O O . TRP A 1 1045 ? 1.465 8.981 30.498 1.00 95.38 1045 TRP A O 1
ATOM 7916 N N . SER A 1 1046 ? 1.188 7.373 28.954 1.00 96.19 1046 SER A N 1
ATOM 7917 C CA . SER A 1 1046 ? 0.236 6.588 29.743 1.00 96.19 1046 SER A CA 1
ATOM 7918 C C . SER A 1 1046 ? 0.879 5.957 30.977 1.00 96.19 1046 SER A C 1
ATOM 7920 O O . SER A 1 1046 ? 0.177 5.545 31.894 1.00 96.19 1046 SER A O 1
ATOM 7922 N N . GLY A 1 1047 ? 2.209 5.838 31.026 1.00 95.25 1047 GLY A N 1
ATOM 7923 C CA . GLY A 1 1047 ? 2.886 5.134 32.108 1.00 95.25 1047 GLY A CA 1
ATOM 7924 C C . GLY A 1 1047 ? 2.511 3.650 32.188 1.00 95.25 1047 GLY A C 1
ATOM 7925 O O . GLY A 1 1047 ? 2.625 3.028 33.245 1.00 95.25 1047 GLY A O 1
ATOM 7926 N N . PHE A 1 1048 ? 2.051 3.078 31.082 1.00 95.94 1048 PHE A N 1
ATOM 7927 C CA . PHE A 1 1048 ? 1.552 1.716 31.042 1.00 95.94 1048 PHE A CA 1
ATOM 7928 C C . PHE A 1 1048 ? 2.709 0.714 31.007 1.00 95.94 1048 PHE A C 1
ATOM 7930 O O . PHE A 1 1048 ? 3.692 0.917 30.301 1.00 95.94 1048 PHE A O 1
ATOM 7937 N N . CYS A 1 1049 ? 2.600 -0.389 31.747 1.00 95.50 1049 CYS A N 1
ATOM 7938 C CA . CYS A 1 1049 ? 3.522 -1.516 31.619 1.00 95.50 1049 CYS A CA 1
ATOM 7939 C C . CYS A 1 1049 ? 2.834 -2.817 32.036 1.00 95.50 1049 CYS A C 1
ATOM 7941 O O . CYS A 1 1049 ? 2.495 -3.008 33.204 1.00 95.50 1049 CYS A O 1
ATOM 7943 N N . ASP A 1 1050 ? 2.687 -3.736 31.082 1.00 96.56 1050 ASP A N 1
ATOM 7944 C CA . ASP A 1 1050 ? 2.209 -5.096 31.315 1.00 96.56 1050 ASP A CA 1
ATOM 7945 C C . ASP A 1 1050 ? 3.311 -6.103 30.948 1.00 96.56 1050 ASP A C 1
ATOM 7947 O O . ASP A 1 1050 ? 3.752 -6.204 29.800 1.00 96.56 1050 ASP A O 1
ATOM 7951 N N . ARG A 1 1051 ? 3.754 -6.898 31.931 1.00 96.06 1051 ARG A N 1
ATOM 7952 C CA . ARG A 1 1051 ? 4.847 -7.871 31.750 1.00 96.06 1051 ARG A CA 1
ATOM 7953 C C . ARG A 1 1051 ? 4.503 -9.009 30.779 1.00 96.06 1051 ARG A C 1
ATOM 7955 O O . ARG A 1 1051 ? 5.417 -9.629 30.234 1.00 96.06 1051 ARG A O 1
ATOM 7962 N N . ARG A 1 1052 ? 3.223 -9.350 30.594 1.00 96.50 1052 ARG A N 1
ATOM 7963 C CA . ARG A 1 1052 ? 2.774 -10.374 29.632 1.00 96.50 1052 ARG A CA 1
ATOM 7964 C C . ARG A 1 1052 ? 2.845 -9.820 28.211 1.00 96.50 1052 ARG A C 1
ATOM 7966 O O . ARG A 1 1052 ? 3.322 -10.530 27.327 1.00 96.50 1052 ARG A O 1
ATOM 7973 N N . ILE A 1 1053 ? 2.418 -8.573 28.007 1.00 97.25 1053 ILE A N 1
ATOM 7974 C CA . ILE A 1 1053 ? 2.554 -7.863 26.729 1.00 97.25 1053 ILE A CA 1
ATOM 7975 C C . ILE A 1 1053 ? 4.037 -7.688 26.381 1.00 97.25 1053 ILE A C 1
ATOM 7977 O O . ILE A 1 1053 ? 4.441 -8.067 25.287 1.00 97.25 1053 ILE A O 1
ATOM 7981 N N . GLU A 1 1054 ? 4.873 -7.271 27.334 1.00 96.88 1054 GLU A N 1
ATOM 7982 C CA . GLU A 1 1054 ? 6.325 -7.126 27.144 1.00 96.88 1054 GLU A CA 1
ATOM 7983 C C . GLU A 1 1054 ? 7.002 -8.435 26.692 1.00 96.88 1054 GLU A C 1
ATOM 7985 O O . GLU A 1 1054 ? 7.841 -8.448 25.792 1.00 96.88 1054 GLU A O 1
ATOM 7990 N N . ARG A 1 1055 ? 6.610 -9.584 27.265 1.00 96.69 1055 ARG A N 1
ATOM 7991 C CA . ARG A 1 1055 ? 7.104 -10.895 26.799 1.00 96.69 1055 ARG A CA 1
ATOM 7992 C C . ARG A 1 1055 ? 6.698 -11.197 25.356 1.00 96.69 1055 ARG A C 1
ATOM 7994 O O . ARG A 1 1055 ? 7.481 -11.803 24.630 1.00 96.69 1055 ARG A O 1
ATOM 8001 N N . ARG A 1 1056 ? 5.492 -10.801 24.937 1.00 97.12 1056 ARG A N 1
ATOM 8002 C CA . ARG A 1 1056 ? 5.026 -10.990 23.554 1.00 97.12 1056 ARG A CA 1
ATOM 8003 C C . ARG A 1 1056 ? 5.739 -10.056 22.582 1.00 97.12 1056 ARG A C 1
ATOM 8005 O O . ARG A 1 1056 ? 6.112 -10.529 21.519 1.00 97.12 1056 ARG A O 1
ATOM 8012 N N . ILE A 1 1057 ? 5.993 -8.804 22.969 1.00 96.00 1057 ILE A N 1
ATOM 8013 C CA . ILE A 1 1057 ? 6.813 -7.853 22.199 1.00 96.00 1057 ILE A CA 1
ATOM 8014 C C . ILE A 1 1057 ? 8.197 -8.457 21.931 1.00 96.00 1057 ILE A C 1
ATOM 8016 O O . ILE A 1 1057 ? 8.600 -8.586 20.778 1.00 96.00 1057 ILE A O 1
ATOM 8020 N N . ARG A 1 1058 ? 8.890 -8.934 22.976 1.00 93.50 1058 ARG A N 1
ATOM 8021 C CA . ARG A 1 1058 ? 10.203 -9.587 22.821 1.00 93.50 1058 ARG A CA 1
ATOM 8022 C C . ARG A 1 1058 ? 10.151 -10.832 21.935 1.00 93.50 1058 ARG A C 1
ATOM 8024 O O . ARG A 1 1058 ? 11.051 -11.040 21.130 1.00 93.50 1058 ARG A O 1
ATOM 8031 N N . ARG A 1 1059 ? 9.093 -11.643 22.052 1.00 94.69 1059 ARG A N 1
ATOM 8032 C CA . ARG A 1 1059 ? 8.884 -12.808 21.179 1.00 94.69 1059 ARG A CA 1
ATOM 8033 C C . ARG A 1 1059 ? 8.672 -12.402 19.718 1.00 94.69 1059 ARG A C 1
ATOM 8035 O O . ARG A 1 1059 ? 9.221 -13.062 18.848 1.00 94.69 1059 ARG A O 1
ATOM 8042 N N . ALA A 1 1060 ? 7.881 -11.363 19.452 1.00 94.62 1060 ALA A N 1
ATOM 8043 C CA . ALA A 1 1060 ? 7.635 -10.883 18.094 1.00 94.62 1060 ALA A CA 1
ATOM 8044 C C . ALA A 1 1060 ? 8.937 -10.407 17.437 1.00 94.62 1060 ALA A C 1
ATOM 8046 O O . ALA A 1 1060 ? 9.257 -10.855 16.342 1.00 94.62 1060 ALA A O 1
ATOM 8047 N N . LEU A 1 1061 ? 9.732 -9.604 18.153 1.00 91.75 1061 LEU A N 1
ATOM 8048 C CA . LEU A 1 1061 ? 11.041 -9.135 17.686 1.00 91.75 1061 LEU A CA 1
ATOM 8049 C C . LEU A 1 1061 ? 12.005 -10.294 17.389 1.00 91.75 1061 LEU A C 1
ATOM 8051 O O . LEU A 1 1061 ? 12.645 -10.300 16.345 1.00 91.75 1061 LEU A O 1
ATOM 8055 N N . ALA A 1 1062 ? 12.076 -11.303 18.265 1.00 90.31 1062 ALA A N 1
ATOM 8056 C CA . ALA A 1 1062 ? 12.941 -12.468 18.057 1.00 90.31 1062 ALA A CA 1
ATOM 8057 C C . ALA A 1 1062 ? 12.532 -13.323 16.841 1.00 90.31 1062 ALA A C 1
ATOM 8059 O O . ALA A 1 1062 ? 13.380 -13.951 16.210 1.00 90.31 1062 ALA A O 1
ATOM 8060 N N . LEU A 1 1063 ? 11.237 -13.357 16.515 1.00 90.44 1063 LEU A N 1
ATOM 8061 C CA . LEU A 1 1063 ? 10.717 -14.090 15.362 1.00 90.44 1063 LEU A CA 1
ATOM 8062 C C . LEU A 1 1063 ? 10.861 -13.314 14.054 1.00 90.44 1063 LEU A C 1
ATOM 8064 O O . LEU A 1 1063 ? 10.928 -13.937 13.010 1.00 90.44 1063 LEU A O 1
ATOM 8068 N N . GLN A 1 1064 ? 10.923 -11.984 14.079 1.00 87.25 1064 GLN A N 1
ATOM 8069 C CA . GLN A 1 1064 ? 10.792 -11.160 12.873 1.00 87.25 1064 GLN A CA 1
ATOM 8070 C C . GLN A 1 1064 ? 11.819 -11.490 11.777 1.00 87.25 1064 GLN A C 1
ATOM 8072 O O . GLN A 1 1064 ? 11.479 -11.456 10.599 1.00 87.25 1064 GLN A O 1
ATOM 8077 N N . THR A 1 1065 ? 13.043 -11.870 12.153 1.00 82.38 1065 THR A N 1
ATOM 8078 C CA . THR A 1 1065 ? 14.083 -12.288 11.199 1.00 82.38 1065 THR A CA 1
ATOM 8079 C C . THR A 1 1065 ? 13.880 -13.714 10.673 1.00 82.38 1065 THR A C 1
ATOM 8081 O O . THR A 1 1065 ? 14.196 -13.986 9.521 1.00 82.38 1065 THR A O 1
ATOM 8084 N N . SER A 1 1066 ? 13.372 -14.636 11.498 1.00 83.00 1066 SER A N 1
ATOM 8085 C CA . SER A 1 1066 ? 13.299 -16.074 11.177 1.00 83.00 1066 SER A CA 1
ATOM 8086 C C . SER A 1 1066 ? 11.936 -16.507 10.628 1.00 83.00 1066 SER A C 1
ATOM 8088 O O . SER A 1 1066 ? 11.859 -17.244 9.650 1.00 83.00 1066 SER A O 1
ATOM 8090 N N . ASP A 1 1067 ? 10.859 -16.011 11.227 1.00 85.69 1067 ASP A N 1
ATOM 8091 C CA . ASP A 1 1067 ? 9.465 -16.239 10.854 1.00 85.69 1067 ASP A CA 1
ATOM 8092 C C . ASP A 1 1067 ? 8.660 -14.926 10.974 1.00 85.69 1067 ASP A C 1
ATOM 8094 O O . ASP A 1 1067 ? 7.928 -14.701 11.949 1.00 85.69 1067 ASP A O 1
ATOM 8098 N N . PRO A 1 1068 ? 8.808 -14.017 9.994 1.00 85.56 1068 PRO A N 1
ATOM 8099 C CA . PRO A 1 1068 ? 8.080 -12.755 9.945 1.00 85.56 1068 PRO A CA 1
ATOM 8100 C C . PRO A 1 1068 ? 6.554 -12.927 9.952 1.00 85.56 1068 PRO A C 1
ATOM 8102 O O . PRO A 1 1068 ? 5.877 -12.125 10.601 1.00 85.56 1068 PRO A O 1
ATOM 8105 N N . TYR A 1 1069 ? 6.009 -13.994 9.350 1.00 88.12 1069 TYR A N 1
ATOM 8106 C CA . TYR A 1 1069 ? 4.563 -14.249 9.361 1.00 88.12 1069 TYR A CA 1
ATOM 8107 C C . TYR A 1 1069 ? 4.076 -14.505 10.786 1.00 88.12 1069 TYR A C 1
ATOM 8109 O O . TYR A 1 1069 ? 3.148 -13.849 11.279 1.00 88.12 1069 TYR A O 1
ATOM 8117 N N . LEU A 1 1070 ? 4.741 -15.408 11.511 1.00 90.12 1070 LEU A N 1
ATOM 8118 C CA . LEU A 1 1070 ? 4.414 -15.647 12.911 1.00 90.12 1070 LEU A CA 1
ATOM 8119 C C . LEU A 1 1070 ? 4.669 -14.400 13.769 1.00 90.12 1070 LEU A C 1
ATOM 8121 O O . LEU A 1 1070 ? 3.869 -14.127 14.670 1.00 90.12 1070 LEU A O 1
ATOM 8125 N N . ALA A 1 1071 ? 5.725 -13.626 13.495 1.00 91.50 1071 ALA A N 1
ATOM 8126 C CA . ALA A 1 1071 ? 5.982 -12.356 14.172 1.00 91.50 1071 ALA A CA 1
ATOM 8127 C C . ALA A 1 1071 ? 4.805 -11.382 14.003 1.00 91.50 1071 ALA A C 1
ATOM 8129 O O . ALA A 1 1071 ? 4.293 -10.878 15.004 1.00 91.50 1071 ALA A O 1
ATOM 8130 N N . SER A 1 1072 ? 4.294 -11.208 12.780 1.00 90.38 1072 SER A N 1
ATOM 8131 C CA . SER A 1 1072 ? 3.107 -10.399 12.468 1.00 90.38 1072 SER A CA 1
ATOM 8132 C C . SER A 1 1072 ? 1.867 -10.883 13.240 1.00 90.38 1072 SER A C 1
ATOM 8134 O O . SER A 1 1072 ? 1.170 -10.099 13.891 1.00 90.38 1072 SER A O 1
ATOM 8136 N N . ARG A 1 1073 ? 1.642 -12.204 13.331 1.00 91.56 1073 ARG A N 1
ATOM 8137 C CA . ARG A 1 1073 ? 0.564 -12.785 14.164 1.00 91.56 1073 ARG A CA 1
ATOM 8138 C C . ARG A 1 1073 ? 0.764 -12.563 15.668 1.00 91.56 1073 ARG A C 1
ATOM 8140 O O . ARG A 1 1073 ? -0.210 -12.549 16.429 1.00 91.56 1073 ARG A O 1
ATOM 8147 N N . VAL A 1 1074 ? 2.003 -12.470 16.154 1.00 95.75 1074 VAL A N 1
ATOM 8148 C CA . VAL A 1 1074 ? 2.282 -12.098 17.551 1.00 95.75 1074 VAL A CA 1
ATOM 8149 C C . VAL A 1 1074 ? 2.032 -10.603 17.756 1.00 95.75 1074 VAL A C 1
ATOM 8151 O O . VAL A 1 1074 ? 1.394 -10.265 18.752 1.00 95.75 1074 VAL A O 1
ATOM 8154 N N . TRP A 1 1075 ? 2.426 -9.739 16.817 1.00 96.00 1075 TRP A N 1
ATOM 8155 C CA . TRP A 1 1075 ? 2.137 -8.301 16.850 1.00 96.00 1075 TRP A CA 1
ATOM 8156 C C . TRP A 1 1075 ? 0.636 -8.004 16.878 1.00 96.00 1075 TRP A C 1
ATOM 8158 O O . TRP A 1 1075 ? 0.193 -7.277 17.763 1.00 96.00 1075 TRP A O 1
ATOM 8168 N N . ALA A 1 1076 ? -0.170 -8.674 16.051 1.00 94.25 1076 ALA A N 1
ATOM 8169 C CA . ALA A 1 1076 ? -1.632 -8.562 16.101 1.00 94.25 1076 ALA A CA 1
ATOM 8170 C C . ALA A 1 1076 ? -2.210 -8.919 17.488 1.00 94.25 1076 ALA A C 1
ATOM 8172 O O . ALA A 1 1076 ? -3.138 -8.287 17.991 1.00 94.25 1076 ALA A O 1
ATOM 8173 N N . ARG A 1 1077 ? -1.635 -9.929 18.159 1.00 96.81 1077 ARG A N 1
ATOM 8174 C CA . ARG A 1 1077 ? -2.024 -10.307 19.531 1.00 96.81 1077 ARG A CA 1
ATOM 8175 C C . ARG A 1 1077 ? -1.549 -9.305 20.582 1.00 96.81 1077 ARG A C 1
ATOM 8177 O O . ARG A 1 1077 ? -2.201 -9.181 21.618 1.00 96.81 1077 ARG A O 1
ATOM 8184 N N . VAL A 1 1078 ? -0.413 -8.644 20.359 1.00 98.12 1078 VAL A N 1
ATOM 8185 C CA . VAL A 1 1078 ? 0.074 -7.545 21.205 1.00 98.12 1078 VAL A CA 1
ATOM 8186 C C . VAL A 1 1078 ? -0.881 -6.361 21.101 1.00 98.12 1078 VAL A C 1
ATOM 8188 O O . VAL A 1 1078 ? -1.362 -5.908 22.133 1.00 98.12 1078 VAL A O 1
ATOM 8191 N N . ASP A 1 1079 ? -1.215 -5.930 19.886 1.00 97.25 1079 ASP A N 1
ATOM 8192 C CA . ASP A 1 1079 ? -2.143 -4.824 19.636 1.00 97.25 1079 ASP A CA 1
ATOM 8193 C C . ASP A 1 1079 ? -3.530 -5.099 20.241 1.00 97.25 1079 ASP A C 1
ATOM 8195 O O . ASP A 1 1079 ? -4.020 -4.324 21.061 1.00 97.25 1079 ASP A O 1
ATOM 8199 N N . ARG A 1 1080 ? -4.099 -6.290 20.007 1.00 96.88 1080 ARG A N 1
ATOM 8200 C CA . ARG A 1 1080 ? -5.339 -6.729 20.672 1.00 96.88 1080 ARG A CA 1
ATOM 8201 C C . ARG A 1 1080 ? -5.264 -6.649 22.201 1.00 96.88 1080 ARG A C 1
ATOM 8203 O O . ARG A 1 1080 ? -6.193 -6.166 22.843 1.00 96.88 1080 ARG A O 1
ATOM 8210 N N . ALA A 1 1081 ? -4.163 -7.109 22.796 1.00 97.50 1081 ALA A N 1
ATOM 8211 C CA . ALA A 1 1081 ? -3.987 -7.043 24.244 1.00 97.50 1081 ALA A CA 1
ATOM 8212 C C . ALA A 1 1081 ? -3.866 -5.596 24.752 1.00 97.50 1081 ALA A C 1
ATOM 8214 O O . ALA A 1 1081 ? -4.324 -5.306 25.855 1.00 97.50 1081 ALA A O 1
ATOM 8215 N N . LEU A 1 1082 ? -3.278 -4.690 23.964 1.00 97.69 1082 LEU A N 1
ATOM 8216 C CA . LEU A 1 1082 ? -3.222 -3.263 24.278 1.00 97.69 1082 LEU A CA 1
ATOM 8217 C C . LEU A 1 1082 ? -4.621 -2.644 24.235 1.00 97.69 1082 LEU A C 1
ATOM 8219 O O . LEU A 1 1082 ? -4.991 -1.965 25.190 1.00 97.69 1082 LEU A O 1
ATOM 8223 N N . VAL A 1 1083 ? -5.436 -2.961 23.223 1.00 97.50 1083 VAL A N 1
ATOM 8224 C CA . VAL A 1 1083 ? -6.861 -2.584 23.194 1.00 97.50 1083 VAL A CA 1
ATOM 8225 C C . VAL A 1 1083 ? -7.564 -3.072 24.466 1.00 97.50 1083 VAL A C 1
ATOM 8227 O O . VAL A 1 1083 ? -8.166 -2.282 25.192 1.00 97.50 1083 VAL A O 1
ATOM 8230 N N . ASP A 1 1084 ? -7.416 -4.344 24.833 1.00 96.94 1084 ASP A N 1
ATOM 8231 C CA . ASP A 1 1084 ? -8.080 -4.915 26.015 1.00 96.94 1084 ASP A CA 1
ATOM 8232 C C . ASP A 1 1084 ? -7.638 -4.272 27.353 1.00 96.94 1084 ASP A C 1
ATOM 8234 O O . ASP A 1 1084 ? -8.421 -4.229 28.310 1.00 96.94 1084 ASP A O 1
ATOM 8238 N N . GLN A 1 1085 ? -6.398 -3.773 27.442 1.00 97.69 1085 GLN A N 1
ATOM 8239 C CA . GLN A 1 1085 ? -5.854 -3.074 28.622 1.00 97.69 1085 GLN A CA 1
ATOM 8240 C C . GLN A 1 1085 ? -6.149 -1.563 28.637 1.00 97.69 1085 GLN A C 1
ATOM 8242 O O . GLN A 1 1085 ? -6.011 -0.916 29.685 1.00 97.69 1085 GLN A O 1
ATOM 8247 N N . ALA A 1 1086 ? -6.570 -1.022 27.490 1.00 97.94 1086 ALA A N 1
ATOM 8248 C CA . ALA A 1 1086 ? -6.995 0.356 27.275 1.00 97.94 1086 ALA A CA 1
ATOM 8249 C C . ALA A 1 1086 ? -6.030 1.432 27.831 1.00 97.94 1086 ALA A C 1
ATOM 8251 O O . ALA A 1 1086 ? -6.487 2.340 28.519 1.00 97.94 1086 ALA A O 1
ATOM 8252 N N . PRO A 1 1087 ? -4.702 1.388 27.592 1.00 97.38 1087 PRO A N 1
ATOM 8253 C CA . PRO A 1 1087 ? -3.810 2.480 28.000 1.00 97.38 1087 PRO A CA 1
ATOM 8254 C C . PRO A 1 1087 ? -4.009 3.761 27.173 1.00 97.38 1087 PRO A C 1
ATOM 8256 O O . PRO A 1 1087 ? -3.511 4.819 27.552 1.00 97.38 1087 PRO A O 1
ATOM 8259 N N . TYR A 1 1088 ? -4.721 3.658 26.049 1.00 97.12 1088 TYR A N 1
ATOM 8260 C CA . TYR A 1 1088 ? -5.110 4.761 25.178 1.00 97.12 1088 TYR A CA 1
ATOM 8261 C C . TYR A 1 1088 ? -6.585 4.636 24.772 1.00 97.12 1088 TYR A C 1
ATOM 8263 O O . TYR A 1 1088 ? -7.184 3.558 24.851 1.00 97.12 1088 TYR A O 1
ATOM 8271 N N . VAL A 1 1089 ? -7.152 5.744 24.292 1.00 97.88 1089 VAL A N 1
ATOM 8272 C CA . VAL A 1 1089 ? -8.430 5.797 23.570 1.00 97.88 1089 VAL A CA 1
ATOM 8273 C C . VAL A 1 1089 ? -8.140 6.209 22.125 1.00 97.88 1089 VAL A C 1
ATOM 8275 O O . VAL A 1 1089 ? -7.946 7.398 21.866 1.00 97.88 1089 VAL A O 1
ATOM 8278 N N . PRO A 1 1090 ? -8.066 5.261 21.176 1.00 96.12 1090 PRO A N 1
ATOM 8279 C CA . PRO A 1 1090 ? -7.935 5.587 19.759 1.00 96.12 1090 PRO A CA 1
ATOM 8280 C C . PRO A 1 1090 ? -9.178 6.311 19.248 1.00 96.12 1090 PRO A C 1
ATOM 8282 O O . PRO A 1 1090 ? -10.300 5.862 19.508 1.00 96.12 1090 PRO A O 1
ATOM 8285 N N . LEU A 1 1091 ? -8.968 7.429 18.548 1.00 94.81 1091 LEU A N 1
ATOM 8286 C CA . LEU A 1 1091 ? -10.038 8.262 18.002 1.00 94.81 1091 LEU A CA 1
ATOM 8287 C C . LEU A 1 1091 ? -10.210 7.995 16.505 1.00 94.81 1091 LEU A C 1
ATOM 8289 O O . LEU A 1 1091 ? -11.230 7.448 16.081 1.00 94.81 1091 LEU A O 1
ATOM 8293 N N . PHE A 1 1092 ? -9.197 8.338 15.711 1.00 93.81 1092 PHE A N 1
ATOM 8294 C CA . PHE A 1 1092 ? -9.233 8.227 14.254 1.00 93.81 1092 PHE A CA 1
ATOM 8295 C C . PHE A 1 1092 ? -7.829 8.087 13.658 1.00 93.81 1092 PHE A C 1
ATOM 8297 O O . PHE A 1 1092 ? -6.872 8.658 14.177 1.00 93.81 1092 PHE A O 1
ATOM 8304 N N . SER A 1 1093 ? -7.707 7.337 12.559 1.00 92.38 1093 SER A N 1
ATOM 8305 C CA . SER A 1 1093 ? -6.511 7.340 11.713 1.00 92.38 1093 SER A CA 1
ATOM 8306 C C . SER A 1 1093 ? -6.571 8.480 10.709 1.00 92.38 1093 SER A C 1
ATOM 8308 O O . SER A 1 1093 ? -7.641 8.784 10.175 1.00 92.38 1093 SER A O 1
ATOM 8310 N N . LEU A 1 1094 ? -5.417 9.079 10.446 1.00 88.25 1094 LEU A N 1
ATOM 8311 C CA . LEU A 1 1094 ? -5.283 10.265 9.613 1.00 88.25 1094 LEU A CA 1
ATOM 8312 C C . LEU A 1 1094 ? -5.193 9.891 8.130 1.00 88.25 1094 LEU A C 1
ATOM 8314 O O . LEU A 1 1094 ? -4.642 8.853 7.760 1.00 88.25 1094 LEU A O 1
ATOM 8318 N N . ARG A 1 1095 ? -5.696 10.772 7.272 1.00 90.06 1095 ARG A N 1
ATOM 8319 C CA . ARG A 1 1095 ? -5.405 10.784 5.839 1.00 90.06 1095 ARG A CA 1
ATOM 8320 C C . ARG A 1 1095 ? -4.699 12.092 5.509 1.00 90.06 1095 ARG A C 1
ATOM 8322 O O . ARG A 1 1095 ? -4.953 13.123 6.123 1.00 90.06 1095 ARG A O 1
ATOM 8329 N N . GLN A 1 1096 ? -3.746 12.014 4.598 1.00 88.94 1096 GLN A N 1
ATOM 8330 C CA . GLN A 1 1096 ? -3.058 13.167 4.053 1.00 88.94 1096 GLN A CA 1
ATOM 8331 C C . GLN A 1 1096 ? -3.892 13.719 2.900 1.00 88.94 1096 GLN A C 1
ATOM 8333 O O . GLN A 1 1096 ? -4.246 12.968 1.994 1.00 88.94 1096 GLN A O 1
ATOM 8338 N N . VAL A 1 1097 ? -4.238 15.001 2.988 1.00 91.69 1097 VAL A N 1
ATOM 8339 C CA . VAL A 1 1097 ? -5.041 15.728 2.001 1.00 91.69 1097 VAL A CA 1
ATOM 8340 C C . VAL A 1 1097 ? -4.138 16.791 1.392 1.00 91.69 1097 VAL A C 1
ATOM 8342 O O . VAL A 1 1097 ? -4.002 17.881 1.946 1.00 91.69 1097 VAL A O 1
ATOM 8345 N N . ASP A 1 1098 ? -3.483 16.445 0.290 1.00 93.38 1098 ASP A N 1
ATOM 8346 C CA . ASP A 1 1098 ? -2.578 17.351 -0.410 1.00 93.38 1098 ASP A CA 1
ATOM 8347 C C . ASP A 1 1098 ? -3.354 18.140 -1.466 1.00 93.38 1098 ASP A C 1
ATOM 8349 O O . ASP A 1 1098 ? -4.160 17.574 -2.211 1.00 93.38 1098 ASP A O 1
ATOM 8353 N N . PHE A 1 1099 ? -3.093 19.444 -1.542 1.00 95.69 1099 PHE A N 1
ATOM 8354 C CA . PHE A 1 1099 ? -3.703 20.334 -2.524 1.00 95.69 1099 PHE A CA 1
ATOM 8355 C C . PHE A 1 1099 ? -2.628 21.051 -3.337 1.00 95.69 1099 PHE A C 1
ATOM 8357 O O . PHE A 1 1099 ? -1.786 21.775 -2.793 1.00 95.69 1099 PHE A O 1
ATOM 8364 N N . VAL A 1 1100 ? -2.660 20.827 -4.650 1.00 96.38 1100 VAL A N 1
ATOM 8365 C CA . VAL A 1 1100 ? -1.664 21.338 -5.599 1.00 96.38 1100 VAL A CA 1
ATOM 8366 C C . VAL A 1 1100 ? -2.315 22.193 -6.686 1.00 96.38 1100 VAL A C 1
ATOM 8368 O O . VAL A 1 1100 ? -3.511 22.091 -6.950 1.00 96.38 1100 VAL A O 1
ATOM 8371 N N . SER A 1 1101 ? -1.555 23.075 -7.333 1.00 96.00 1101 SER A N 1
ATOM 8372 C CA . SER A 1 1101 ? -2.070 23.879 -8.448 1.00 96.00 1101 SER A CA 1
ATOM 8373 C C . SER A 1 1101 ? -2.209 23.040 -9.724 1.00 96.00 1101 SER A C 1
ATOM 8375 O O . SER A 1 1101 ? -1.553 22.014 -9.886 1.00 96.00 1101 SER A O 1
ATOM 8377 N N . GLN A 1 1102 ? -2.999 23.506 -10.695 1.00 92.81 1102 GLN A N 1
ATOM 8378 C CA . GLN A 1 1102 ? -3.123 22.851 -12.013 1.00 92.81 1102 GLN A CA 1
ATOM 8379 C C . GLN A 1 1102 ? -1.811 22.804 -12.813 1.00 92.81 1102 GLN A C 1
ATOM 8381 O O . GLN A 1 1102 ? -1.705 22.083 -13.807 1.00 92.81 1102 GLN A O 1
ATOM 8386 N N . ARG A 1 1103 ? -0.816 23.602 -12.408 1.00 92.31 1103 ARG A N 1
ATOM 8387 C CA . ARG A 1 1103 ? 0.514 23.615 -13.022 1.00 92.31 1103 ARG A CA 1
ATOM 8388 C C . ARG A 1 1103 ? 1.361 22.445 -12.545 1.00 92.31 1103 ARG A C 1
ATOM 8390 O O . ARG A 1 1103 ? 2.292 22.064 -13.250 1.00 92.31 1103 ARG A O 1
ATOM 8397 N N . VAL A 1 1104 ? 1.055 21.894 -11.371 1.00 92.88 1104 VAL A N 1
ATOM 8398 C CA . VAL A 1 1104 ? 1.772 20.752 -10.816 1.00 92.88 1104 VAL A CA 1
ATOM 8399 C C . VAL A 1 1104 ? 1.381 19.491 -11.574 1.00 92.88 1104 VAL A C 1
ATOM 8401 O O . VAL A 1 1104 ? 0.204 19.180 -11.743 1.00 92.88 1104 VAL A O 1
ATOM 8404 N N . GLY A 1 1105 ? 2.382 18.745 -12.024 1.00 88.75 1105 GLY A N 1
ATOM 8405 C CA . GLY A 1 1105 ? 2.205 17.388 -12.518 1.00 88.75 1105 GLY A CA 1
ATOM 8406 C C . GLY A 1 1105 ? 3.056 16.390 -11.745 1.00 88.75 1105 GLY A C 1
ATOM 8407 O O . GLY A 1 1105 ? 3.919 16.762 -10.952 1.00 88.75 1105 GLY A O 1
ATOM 8408 N N . ASN A 1 1106 ? 2.799 15.107 -12.008 1.00 87.44 1106 ASN A N 1
ATOM 8409 C CA . ASN A 1 1106 ? 3.518 13.976 -11.414 1.00 87.44 1106 ASN A CA 1
ATOM 8410 C C . ASN A 1 1106 ? 3.448 13.882 -9.893 1.00 87.44 1106 ASN A C 1
ATOM 8412 O O . ASN A 1 1106 ? 4.413 13.489 -9.239 1.00 87.44 1106 ASN A O 1
ATOM 8416 N N . TYR A 1 1107 ? 2.286 14.216 -9.336 1.00 91.62 1107 TYR A N 1
ATOM 8417 C CA . TYR A 1 1107 ? 2.017 13.938 -7.937 1.00 91.62 1107 TYR A CA 1
ATOM 8418 C C . TYR A 1 1107 ? 2.255 12.450 -7.635 1.00 91.62 1107 TYR A C 1
ATOM 8420 O O . TYR A 1 1107 ? 1.667 11.577 -8.278 1.00 91.62 1107 TYR A O 1
ATOM 8428 N N . GLN A 1 1108 ? 3.121 12.192 -6.655 1.00 91.25 1108 GLN A N 1
ATOM 8429 C CA . GLN A 1 1108 ? 3.445 10.863 -6.152 1.00 91.25 1108 GLN A CA 1
ATOM 8430 C C . GLN A 1 1108 ? 3.363 10.857 -4.631 1.00 91.25 1108 GLN A C 1
ATOM 8432 O O . GLN A 1 1108 ? 4.073 11.620 -3.966 1.00 91.25 1108 GLN A O 1
ATOM 8437 N N . TYR A 1 1109 ? 2.535 9.963 -4.091 1.00 93.38 1109 TYR A N 1
ATOM 8438 C CA . TYR A 1 1109 ? 2.408 9.757 -2.660 1.00 93.38 1109 TYR A CA 1
ATOM 8439 C C . TYR A 1 1109 ? 3.271 8.587 -2.203 1.00 93.38 1109 TYR A C 1
ATOM 8441 O O . TYR A 1 1109 ? 2.959 7.413 -2.423 1.00 93.38 1109 TYR A O 1
ATOM 8449 N N . ASN A 1 1110 ? 4.364 8.910 -1.524 1.00 93.31 1110 ASN A N 1
ATOM 8450 C CA . ASN A 1 1110 ? 5.204 7.928 -0.877 1.00 93.31 1110 ASN A CA 1
ATOM 8451 C C . ASN A 1 1110 ? 4.672 7.649 0.547 1.00 93.31 1110 ASN A C 1
ATOM 8453 O O . ASN A 1 1110 ? 4.571 8.573 1.350 1.00 93.31 1110 ASN A O 1
ATOM 8457 N N . PRO A 1 1111 ? 4.365 6.396 0.924 1.00 88.94 1111 PRO A N 1
ATOM 8458 C CA . PRO A 1 1111 ? 3.811 6.075 2.244 1.00 88.94 1111 PRO A CA 1
ATOM 8459 C C . PRO A 1 1111 ? 4.748 6.407 3.412 1.00 88.94 1111 PRO A C 1
ATOM 8461 O O . PRO A 1 1111 ? 4.285 6.502 4.548 1.00 88.94 1111 PRO A O 1
ATOM 8464 N N . GLN A 1 1112 ? 6.048 6.536 3.148 1.00 90.00 1112 GLN A N 1
ATOM 8465 C CA . GLN A 1 1112 ? 7.067 6.873 4.129 1.00 90.00 1112 GLN A CA 1
ATOM 8466 C C . GLN A 1 1112 ? 7.307 8.390 4.212 1.00 90.00 1112 GLN A C 1
ATOM 8468 O O . GLN A 1 1112 ? 7.432 8.931 5.308 1.00 90.00 1112 GLN A O 1
ATOM 8473 N N . TRP A 1 1113 ? 7.356 9.080 3.069 1.00 91.06 1113 TRP A N 1
ATOM 8474 C CA . TRP A 1 1113 ? 7.749 10.496 2.993 1.00 91.06 1113 TRP A CA 1
ATOM 8475 C C . TRP A 1 1113 ? 6.617 11.476 2.667 1.00 91.06 1113 TRP A C 1
ATOM 8477 O O . TRP A 1 1113 ? 6.827 12.685 2.708 1.00 91.06 1113 TRP A O 1
ATOM 8487 N N . GLY A 1 1114 ? 5.415 10.982 2.377 1.00 91.94 1114 GLY A N 1
ATOM 8488 C CA . GLY A 1 1114 ? 4.316 11.782 1.850 1.00 91.94 1114 GLY A CA 1
ATOM 8489 C C . GLY A 1 1114 ? 4.558 12.176 0.392 1.00 91.94 1114 GLY A C 1
ATOM 8490 O O . GLY A 1 1114 ? 5.111 11.407 -0.396 1.00 91.94 1114 GLY A O 1
ATOM 8491 N N . MET A 1 1115 ? 4.130 13.377 0.018 1.00 93.44 1115 MET A N 1
ATOM 8492 C CA . MET A 1 1115 ? 4.348 13.924 -1.320 1.00 93.44 1115 MET A CA 1
ATOM 8493 C C . MET A 1 1115 ? 5.844 14.124 -1.619 1.00 93.44 1115 MET A C 1
ATOM 8495 O O . MET A 1 1115 ? 6.545 14.841 -0.903 1.00 93.44 1115 MET A O 1
ATOM 8499 N N . LEU A 1 1116 ? 6.329 13.524 -2.708 1.00 93.69 1116 LEU A N 1
ATOM 8500 C CA . LEU A 1 1116 ? 7.724 13.649 -3.148 1.00 93.69 1116 LEU A CA 1
ATOM 8501 C C . LEU A 1 1116 ? 7.949 14.966 -3.907 1.00 93.69 1116 LEU A C 1
ATOM 8503 O O . LEU A 1 1116 ? 7.727 15.040 -5.114 1.00 93.69 1116 LEU A O 1
ATOM 8507 N N . LEU A 1 1117 ? 8.383 16.009 -3.194 1.00 94.38 1117 LEU A N 1
ATOM 8508 C CA . LEU A 1 1117 ? 8.545 17.370 -3.732 1.00 94.38 1117 LEU A CA 1
ATOM 8509 C C . LEU A 1 1117 ? 9.524 17.462 -4.908 1.00 94.38 1117 LEU A C 1
ATOM 8511 O O . LEU A 1 1117 ? 9.300 18.225 -5.844 1.00 94.38 1117 LEU A O 1
ATOM 8515 N N . ASP A 1 1118 ? 10.599 16.682 -4.862 1.00 92.38 1118 ASP A N 1
ATOM 8516 C CA . ASP A 1 1118 ? 11.610 16.583 -5.913 1.00 92.38 1118 ASP A CA 1
ATOM 8517 C C . ASP A 1 1118 ? 11.076 15.906 -7.185 1.00 92.38 1118 ASP A C 1
ATOM 8519 O O . ASP A 1 1118 ? 11.621 16.113 -8.267 1.00 92.38 1118 ASP A O 1
ATOM 8523 N N . GLN A 1 1119 ? 9.994 15.132 -7.063 1.00 91.88 1119 GLN A N 1
ATOM 8524 C CA . GLN A 1 1119 ? 9.354 14.412 -8.163 1.00 91.88 1119 GLN A CA 1
ATOM 8525 C C . GLN A 1 1119 ? 8.114 15.121 -8.723 1.00 91.88 1119 GLN A C 1
ATOM 8527 O O . GLN A 1 1119 ? 7.505 14.611 -9.664 1.00 91.88 1119 GLN A O 1
ATOM 8532 N N . LEU A 1 1120 ? 7.751 16.292 -8.195 1.00 92.44 1120 LEU A N 1
ATOM 8533 C CA . LEU A 1 1120 ? 6.761 17.176 -8.811 1.00 92.44 1120 LEU A CA 1
ATOM 8534 C C . LEU A 1 1120 ? 7.416 17.986 -9.929 1.00 92.44 1120 LEU A C 1
ATOM 8536 O O . LEU A 1 1120 ? 8.543 18.443 -9.776 1.00 92.44 1120 LEU A O 1
ATOM 8540 N N . TRP A 1 1121 ? 6.700 18.256 -11.015 1.00 89.56 1121 TRP A N 1
ATOM 8541 C CA . TRP A 1 1121 ? 7.117 19.271 -11.990 1.00 89.56 1121 TRP A CA 1
ATOM 8542 C C . TRP A 1 1121 ? 6.075 20.375 -12.096 1.00 89.56 1121 TRP A C 1
ATOM 8544 O O . TRP A 1 1121 ? 4.906 20.170 -11.768 1.00 89.56 1121 TRP A O 1
ATOM 8554 N N . VAL A 1 1122 ? 6.490 21.539 -12.588 1.00 89.25 1122 VAL A N 1
ATOM 8555 C CA . VAL A 1 1122 ? 5.608 22.689 -12.798 1.00 89.25 1122 VAL A CA 1
ATOM 8556 C C . VAL A 1 1122 ? 5.595 23.031 -14.282 1.00 89.25 1122 VAL A C 1
ATOM 8558 O O . VAL A 1 1122 ? 6.657 23.180 -14.881 1.00 89.25 1122 VAL A O 1
ATOM 8561 N N . ARG A 1 1123 ? 4.396 23.122 -14.859 1.00 79.25 1123 ARG A N 1
ATOM 8562 C CA . ARG A 1 1123 ? 4.166 23.574 -16.236 1.00 79.25 1123 ARG A CA 1
ATOM 8563 C C . ARG A 1 1123 ? 4.427 25.069 -16.417 1.00 79.25 1123 ARG A C 1
ATOM 8565 O O . ARG A 1 1123 ? 4.164 25.870 -15.470 1.00 79.25 1123 ARG A O 1
#

Foldseek 3Di:
DAWAFAFLEATFIDDPNHTQDDDPALLSQLVVLLVLVAPDFDALVNSQCQRPNPDRDPCSSVVSVVSLVVVQCRQPVPDPPVPLVPTQWHQDPRHIHGHHDPPSYLVNQLVVLLVQLVVCVVVVVLVSNLVSLVVSLVSRPHQGNVSCCPRPSCVVVSVVVVVVNLVSVLSNLVSCQLVVVLQVCLVVLVVSCVVVVQDVSSLLSNLLSCLQVVNLVVSLVSQVSNQCCCCVQPVDGDDPSSVVSNVCSVVVPPVSHHPPDPDPDDDDDDDDDDDYDDDDDDDDDDDDDDDDDDDDDDDPDDPPPPPPDPDPPPQDFADAQWKFKAFPRGTQAIDHDAFAWFAWEDELQWIWTWHQQVQWIFTAHNRHRDTPDIAHHAHGWAAWYYYSAWIWTDRQQFQWIFIAGPVVRYGPDIGRNAFGFHHWEDDPQWIWTDHFLLQWIWTARNPPRHTPDTAHHDNGFAYWYDDPQFIWTQRQCPQWIFTAHPVVSYTDDIERFEHGFHEWDDDLQWIWTDHQQVQWIWTARSVVRYTPDIERFEHRWHAWEDAAQWIWTFHQLQQWIFIAHPVVRYGPDIGHNQFGWHYWYDDNRMIMTRGHGPQPVQFEDEAFEEEQQVQCVQHCALLRPSNQLVQLQFFFFQWAQFPFFGPSSQDIFGDQFSGFFDAPPLQFKGKTAGDPDQAFLVRHGFALVQQQLLLLLNCLPVLDLPPVVFFVQSPVCSVPSVPRDRCVQWPGDRVRRMTMGGGPDHFLCVSLVRNRSSRTGAPNPDDSDPRNDFTRGRAQWGFPDDDRQAKTKIAGRPRHDCPDCTSGNNFRYRMYIYGHSDDLVRRQVCLVVVVHFWSDVFHFQVCPVVCCVPPVVQKGKGFAFKFKWKFFQCVFPPNVDLLLLLLLQQLDFLVVVCVLGHNPRFWFFDLWLGDGSANLDQQARPNEDPQDPNNDHDGHDNVSSLVSLVVSVCAQPEAEEEEEPVGPSCQVVVQVSCVSSRYNYDYDYDYPCCCLFLNHLQACVVVHGIYMDMDHALHRDLCRSCVCAPEQVLDDHRDRSRNPSNNDYDPVLNVLSVVLRSCCVPPVVVSSNSSNVSRNVCSSSNSMRTRIGGMGIIGGHPQKGNFRQNNNNGTNNSRIGGD

pLDDT: mean 88.96, std 14.45, range [25.02, 98.69]

Radius of gyration: 36.52 Å; chains: 1; bounding box: 107×80×118 Å